Protein AF-A0A3M0JBP4-F1 (afdb_monomer)

Organism: NCBI:txid333673

Radius of gyration: 53.75 Å; Cα contacts (8 Å, |Δi|>4): 918; chains: 1; bounding box: 134×81×165 Å

Foldseek 3Di:
DDDDDDDDDDDDDDDDDDDDDDDDDPCPVVVVVVVVVVVVVCVVVVPDDDDLVVVVVVVVVVVVVVVVVVVVVVVVVVVVVVVVVCVPDDDDDDDDDDDDDDDDDDDDDDDDDDDDDPFPDDDDDDDPDDDDDDDPDPPDPDDDPQVQDADAAEDPPTPPDWDHDVPGTHHHDQWHADPRQIAGNHLQLLVRLVVLLVLLVVQLVCCLVVPPDQALVPLVVSCVPPRVCSLAPPCLPSPHPDPVSLVSSQVSVQSSLCSHPPCVPPDSVVSCSVSVHDGVVVVSVVVNVVVVVCVVVVVVVVVVVVVVVVVVVVVVVVVVVVVVVVVVVVVVVVVVVVVVVVVVVVVVVVVVVVVVVVVVVVVVVVVVVVVVQVVLQVVLVVVVVVLVVVLVVLVVVVVVLVPDPDPVVSVVCVVVSVVVNVVSVVVCDDPSPDDPDDPDDPDDDDCVVVVVVVVVDDDDPQDAFAAWEWPPVQWDAEAQKTKTFTGGDPPTPHDFFWKWKWKALLPPHDTDTPDIGHDRMDMDGDHDAQGKMWMWMWTGDPVGIYDIYPIDIHTHHHDDDDDDDDDDDDDDDDDDDDDDDDDDDDDDDDDDDDDDDDDDDDDDDPPDDDDDPDDDDDDDDPDDDDWDDWAWDPVLWDPQWDADDVRQKIAGAAPAKFKIWIPDKDAAAKYKKKKAWQFAPPWDWKKWFKFDSPDDGRHGAQCCQGGWIWTFTQFWIWTHHVNDTDQIFTDGDDHGKMKMWIQHNVQQFIWIDINNHTRGDTRDHPHGDIITTMMIHHRRTMMGMGTPDDDDCSVVVVVPDD

Sequence (802 aa):
MPRIRMAQLEWDAQDQDGTGTVECPDQMAQVEWNAQDQMAQVEWDAQDQDGTDQMAQLEWDAQDQMAQVEWDAQDQMAQLEWDAQDQDGTGGVGCPDQMAQLEWDAQDQDGTGSCLVTLSFMMILPLPADPLPFISLVFINVQFNKSKCRVLHFGHKNPLQRYRLGTVWLDSVQAERDLGVLVDSRLDMSQQCALVAKKANGILAWIRNGVASRSREVILPLYSALVRPNLECCVQFWAPQFRKDTEMLERVQRRATRLVRGLEHKPYEERLKELGLFSLEKRRLRGDLITLYNFLKGGCRQSQLSQALNGLSDRAKEAKEFLVQLRNMVQQIQENSVEFEACLVAQCDALIDALNRRKAQLLSRVNKEHEHKLKVVRDQISHCTVKLRQTTGLMEYCLEVIKENDPSGFLQISDALIRRVHLTEDQWGKGTLTPRMTTDFDLNLDNAPLLQSIHQLDFVQMKVPAPPILQLEECCTHNNSATLSWKQPPLSTVQVEGYILELDDGNGGQFREVYVGKETMCTVDGLHFNSTYSARVKAFNKSGVSPYSKTLVLQTSEGEAPRLGKISGSGQAPGSEQAPHGFLDQGKPLGQDKLLDQDKLLDQDKLLCQERFLDQGKLLDQNKPQVAWFSFDPASAHADIIFSNDNLTVTCNSYDDRVVLGKTGFSKGLHYWELSIDRYDNHPDPAFGVARIDVLKDAMLGKDDKAWAMYVDNNRSWFMHNNSHTNRTEGGITKGATVGVLLDLTRRTLTFSINEDQQGPVAFENLEGLFFPAVSLNRNVQVTLHTGLPVPEFYASRSAMP

Secondary structure (DSSP, 8-state):
------------------------SS-HHHHHHHHHHHHHHHHHHTTS---HHHHHHHHHHHHHHHHHHHHHHHHHHHHHHHHTTGGG---------------------------------------S--S-------S--S---TTT-EEE--STT------EETTEEPEEESEEEETTEEEETT---HHHHHHHHHHHHHHHHHHHHH-----HHHHHHHIIIIIHHHHHTTTTTS---SHHHHHHHHHHHHHHHTTSTT-TTS-HHHHHH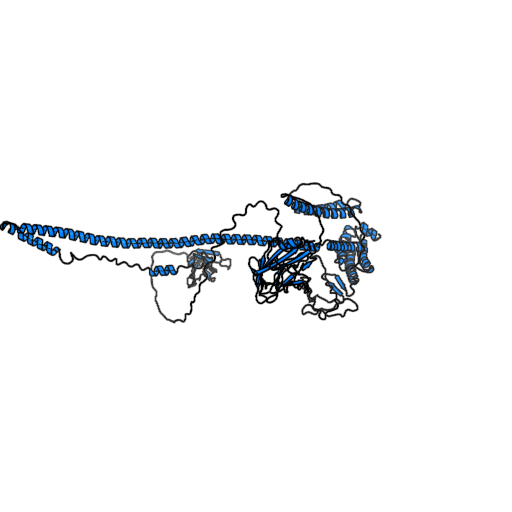HHT---HHHHHHHHHHHHHHHHHTTHHHHHHHHHHHHHHHHHHHHHHHHHHHHHHHHHHHHHHHHHHHHHHHHHHHHHHHHHHHHHHHHHHHHHHHHHHHHHHHHHHHHHHHHHHHHHHHHHHHHHHHTT-S-HHHHHHHHHHHHHHHHHHHHHT-TTTTS-SS-SS-------HHHHHHHHT------PPPPPPEE-TTT-EEETTEEEEEEE--TT--SPP-EEEEEE--SSS---EEEEEES-SEEEE--PPTT-EEEEEEEEEETTEEPPPPPPEEEEPPP-PPPPP-----------------------------------------S--SS--S--S-----TT--------B-SSSS-TTEEEETTTTEEEES-SS-EEEEBS--B-SSEEEEEEEEEEE-S----EEEEE-TT--TTS-TTSSTTEEEEEE-SSEEEEEETTEEEEEEE----TT-EEEEEEETTTTEEEEEETTEE-SS--EE---S-BEEEEEE-TTEEEEEE-SPPPPHHHHHGGG--

Nearest PDB structures (foldseek):
  7b2s-assembly1_A  TM=9.863E-01  e=1.758E-33  Homo sapiens
  7qs5-assembly2_B  TM=9.830E-01  e=1.317E-30  Homo sapiens
  2db8-assembly1_A  TM=8.666E-01  e=5.176E-15  Homo sapiens
  5f6k-assembly1_B  TM=8.681E-01  e=1.497E-13  Homo sapiens
  3toj-assembly1_A  TM=8.734E-01  e=2.746E-13  Homo sapiens

InterPro domains:
  IPR001870 B30.2/SPRY domain [PS50188] (609-794)
  IPR003649 B-box, C-terminal [SM00502] (301-427)
  IPR003877 SPRY domain [PF00622] (671-789)
  IPR003877 SPRY domain [SM00449] (668-789)
  IPR003961 Fibronectin type III [PF00041] (479-552)
  IPR003961 Fibronectin type III [PS50853] (464-559)
  IPR003961 Fibronectin type III [SM00060] (465-546)
  IPR003961 Fibronectin type III [cd00063] (465-556)
  IPR013320 Concanavalin A-like lectin/glucanase domain superfamily [SSF49899] (623-793)
  IPR013783 Immunoglobulin-like fold [G3DSA:2.60.40.10] (459-564)
  IPR017903 COS domain [PS51262] (402-460)
  IPR036116 Fibronectin type III superfamily [SSF49265] (463-558)
  IPR043136 B30.2/SPRY domain superfamily [G3DSA:2.60.120.920] (632-787)
  IPR050617 E3 ubiquitin-protein ligases and FN3/SPRY domain-containing proteins [PTHR24099] (297-794)

Mean predicted aligned error: 23.39 Å

Structure (mmCIF, N/CA/C/O backbone):
data_AF-A0A3M0JBP4-F1
#
_entry.id   AF-A0A3M0JBP4-F1
#
loop_
_atom_site.group_PDB
_atom_site.id
_atom_site.type_symbol
_atom_site.label_atom_id
_atom_site.label_alt_id
_atom_site.label_comp_id
_atom_site.label_asym_id
_atom_site.label_entity_id
_atom_site.label_seq_id
_atom_site.pdbx_PDB_ins_code
_atom_site.Cartn_x
_atom_site.Cartn_y
_atom_site.Cartn_z
_atom_site.occupancy
_atom_site.B_iso_or_equiv
_atom_site.auth_seq_id
_atom_site.auth_comp_id
_atom_site.auth_asym_id
_atom_site.auth_atom_id
_atom_site.pdbx_PDB_model_num
ATOM 1 N N . MET A 1 1 ? 35.308 -10.054 -39.184 1.00 29.08 1 MET A N 1
ATOM 2 C CA . MET A 1 1 ? 36.587 -9.544 -38.643 1.00 29.08 1 MET A CA 1
ATOM 3 C C . MET A 1 1 ? 37.476 -9.054 -39.778 1.00 29.08 1 MET A C 1
ATOM 5 O O . MET A 1 1 ? 37.756 -9.856 -40.664 1.00 29.08 1 MET A O 1
ATOM 9 N N . PRO A 1 2 ? 37.981 -7.814 -39.731 1.00 23.50 2 PRO A N 1
ATOM 10 C CA . PRO A 1 2 ? 39.237 -7.461 -40.377 1.00 23.50 2 PRO A CA 1
ATOM 11 C C . PRO A 1 2 ? 40.311 -7.112 -39.331 1.00 23.50 2 PRO A C 1
ATOM 13 O O . PRO A 1 2 ? 40.068 -6.381 -38.377 1.00 23.50 2 PRO A O 1
ATOM 16 N N . ARG A 1 3 ? 41.505 -7.683 -39.518 1.00 23.75 3 ARG A N 1
ATOM 17 C CA . ARG A 1 3 ? 42.724 -7.435 -38.733 1.00 23.75 3 ARG A CA 1
ATOM 18 C C . ARG A 1 3 ? 43.306 -6.058 -39.079 1.00 23.75 3 ARG A C 1
ATOM 20 O O . ARG A 1 3 ? 43.563 -5.813 -40.255 1.00 23.75 3 ARG A O 1
ATOM 27 N N . ILE A 1 4 ? 43.622 -5.236 -38.076 1.00 23.14 4 ILE A N 1
ATOM 28 C CA . ILE A 1 4 ? 44.465 -4.034 -38.221 1.00 23.14 4 ILE A CA 1
ATOM 29 C C . ILE A 1 4 ? 45.643 -4.140 -37.237 1.00 23.14 4 ILE A C 1
ATOM 31 O O . ILE A 1 4 ? 45.462 -4.522 -36.084 1.00 23.14 4 ILE A O 1
ATOM 35 N N . ARG A 1 5 ? 46.864 -3.882 -37.732 1.00 21.14 5 ARG A N 1
ATOM 36 C CA . ARG A 1 5 ? 48.119 -3.846 -36.958 1.00 21.14 5 ARG A CA 1
ATOM 37 C C . ARG A 1 5 ? 48.168 -2.570 -36.107 1.00 21.14 5 ARG A C 1
ATOM 39 O O . ARG A 1 5 ? 47.965 -1.491 -36.651 1.00 21.14 5 ARG A O 1
ATOM 46 N N . MET A 1 6 ? 48.489 -2.713 -34.823 1.00 21.17 6 MET A N 1
ATOM 47 C CA . MET A 1 6 ? 48.749 -1.620 -33.875 1.00 21.17 6 MET A CA 1
ATOM 48 C C . MET A 1 6 ? 50.149 -1.021 -34.084 1.00 21.17 6 MET A C 1
ATOM 50 O O . MET A 1 6 ? 51.101 -1.765 -34.327 1.00 21.17 6 MET A O 1
ATOM 54 N N . ALA A 1 7 ? 50.272 0.298 -33.932 1.00 20.75 7 ALA A N 1
ATOM 55 C CA . ALA A 1 7 ? 51.527 0.999 -33.664 1.00 20.75 7 ALA A CA 1
ATOM 56 C C . ALA A 1 7 ? 51.320 1.892 -32.425 1.00 20.75 7 ALA A C 1
ATOM 58 O O . ALA A 1 7 ? 50.341 2.632 -32.365 1.00 20.75 7 ALA A O 1
ATOM 59 N N . GLN A 1 8 ? 52.206 1.743 -31.437 1.00 25.08 8 GLN A N 1
ATOM 60 C CA . GLN A 1 8 ? 52.249 2.454 -30.151 1.00 25.08 8 GLN A CA 1
ATOM 61 C C . GLN A 1 8 ? 52.760 3.890 -30.301 1.00 25.08 8 GLN A C 1
ATOM 63 O O . GLN A 1 8 ? 53.732 4.096 -31.024 1.00 25.08 8 GLN A O 1
ATOM 68 N N . LEU A 1 9 ? 52.183 4.825 -29.539 1.00 21.00 9 LEU A N 1
ATOM 69 C CA . LEU A 1 9 ? 52.793 6.105 -29.161 1.00 21.00 9 LEU A CA 1
ATOM 70 C C . LEU A 1 9 ? 52.379 6.454 -27.717 1.00 21.00 9 LEU A C 1
ATOM 72 O O . LEU A 1 9 ? 51.197 6.390 -27.386 1.00 21.00 9 LEU A O 1
ATOM 76 N N . GLU A 1 10 ? 53.377 6.752 -26.883 1.00 21.41 10 GLU A N 1
ATOM 77 C CA . GLU A 1 10 ? 53.302 7.173 -25.472 1.00 21.41 10 GLU A CA 1
ATOM 78 C C . GLU A 1 10 ? 52.997 8.678 -25.347 1.00 21.41 10 GLU A C 1
ATOM 80 O O . GLU A 1 10 ? 53.326 9.444 -26.256 1.00 21.41 10 GLU A O 1
ATOM 85 N N . TRP A 1 11 ? 52.413 9.101 -24.218 1.00 21.69 11 TRP A N 1
ATOM 86 C CA . TRP A 1 11 ? 52.217 10.509 -23.840 1.00 21.69 11 TRP A CA 1
ATOM 87 C C . TRP A 1 11 ? 52.552 10.729 -22.355 1.00 21.69 11 TRP A C 1
ATOM 89 O O . TRP A 1 11 ? 52.150 9.925 -21.515 1.00 21.69 11 TRP A O 1
ATOM 99 N N . ASP A 1 12 ? 53.256 11.831 -22.071 1.00 20.72 12 ASP A N 1
ATOM 100 C CA . ASP A 1 12 ? 53.564 12.370 -20.737 1.00 20.72 12 ASP A CA 1
ATOM 101 C C . ASP A 1 12 ? 52.565 13.492 -20.382 1.00 20.72 12 ASP A C 1
ATOM 103 O O . ASP A 1 12 ? 52.206 14.298 -21.243 1.00 20.72 12 ASP A O 1
ATOM 107 N N . ALA A 1 13 ? 52.133 13.555 -19.118 1.00 23.50 13 ALA A N 1
ATOM 108 C CA . ALA A 1 13 ? 51.160 14.520 -18.590 1.00 23.50 13 ALA A CA 1
ATOM 109 C C . ALA A 1 13 ? 51.825 15.651 -17.778 1.00 23.50 13 ALA A C 1
ATOM 111 O O . ALA A 1 13 ? 52.843 15.432 -17.118 1.00 23.50 13 ALA A O 1
ATOM 112 N N . GLN A 1 14 ? 51.218 16.844 -17.781 1.00 23.33 14 GLN A N 1
ATOM 113 C CA . GLN A 1 14 ? 51.540 17.950 -16.871 1.00 23.33 14 GLN A CA 1
ATOM 114 C C . GLN A 1 14 ? 50.259 18.664 -16.405 1.00 23.33 14 GLN A C 1
ATOM 116 O O . GLN A 1 14 ? 49.488 19.142 -17.233 1.00 23.33 14 GLN A O 1
ATOM 121 N N . ASP A 1 15 ? 50.088 18.734 -15.081 1.00 29.58 15 ASP A N 1
ATOM 122 C CA . ASP A 1 15 ? 48.987 19.369 -14.338 1.00 29.58 15 ASP A CA 1
ATOM 123 C C . ASP A 1 15 ? 49.147 20.892 -14.208 1.00 29.58 15 ASP A C 1
ATOM 125 O O . ASP A 1 15 ? 50.278 21.361 -14.037 1.00 29.58 15 ASP A O 1
ATOM 129 N N . GLN A 1 16 ? 48.028 21.637 -14.150 1.00 26.55 16 GLN A N 1
ATOM 130 C CA . GLN A 1 16 ? 47.925 22.926 -13.439 1.00 26.55 16 GLN A CA 1
ATOM 131 C C . GLN A 1 16 ? 46.521 23.194 -12.856 1.00 26.55 16 GLN A C 1
ATOM 133 O O . GLN A 1 16 ? 45.512 23.029 -13.534 1.00 26.55 16 GLN A O 1
ATOM 138 N N . ASP A 1 17 ? 46.521 23.669 -11.604 1.00 26.98 17 ASP A N 1
ATOM 139 C CA . ASP A 1 17 ? 45.402 24.124 -10.762 1.00 26.98 17 ASP A CA 1
ATOM 140 C C . ASP A 1 17 ? 44.863 25.529 -11.125 1.00 26.98 17 ASP A C 1
ATOM 142 O O . ASP A 1 17 ? 45.635 26.393 -11.551 1.00 26.98 17 ASP A O 1
ATOM 146 N N . GLY A 1 18 ? 43.603 25.833 -10.750 1.00 28.42 18 GLY A N 1
ATOM 147 C CA . GLY A 1 18 ? 43.263 27.176 -10.230 1.00 28.42 18 GLY A CA 1
ATOM 148 C C . GLY A 1 18 ? 41.875 27.790 -10.507 1.00 28.42 18 GLY A C 1
ATOM 149 O O . GLY A 1 18 ? 41.714 28.529 -11.469 1.00 28.42 18 GLY A O 1
ATOM 150 N N . THR A 1 19 ? 40.945 27.574 -9.565 1.00 31.34 19 THR A N 1
ATOM 151 C CA . THR A 1 19 ? 40.008 28.529 -8.903 1.00 31.34 19 THR A CA 1
ATOM 152 C C . THR A 1 19 ? 39.135 29.540 -9.694 1.00 31.34 19 THR A C 1
ATOM 154 O O . THR A 1 19 ? 39.611 30.535 -10.236 1.00 31.34 19 THR A O 1
ATOM 157 N N . GLY A 1 20 ? 37.799 29.416 -9.553 1.00 27.08 20 GLY A N 1
ATOM 158 C CA . GLY A 1 20 ? 36.801 30.448 -9.898 1.00 27.08 20 GLY A CA 1
ATOM 159 C C . GLY A 1 20 ? 35.386 30.149 -9.358 1.00 27.08 20 GLY A C 1
ATOM 160 O O . GLY A 1 20 ? 34.955 29.008 -9.351 1.00 27.08 20 GLY A O 1
ATOM 161 N N . THR A 1 21 ? 34.697 31.175 -8.851 1.00 26.20 21 THR A N 1
ATOM 162 C CA . THR A 1 21 ? 33.481 31.190 -7.998 1.00 26.20 21 THR A CA 1
ATOM 163 C C . THR A 1 21 ? 32.125 30.879 -8.672 1.00 26.20 21 THR A C 1
ATOM 165 O O . THR A 1 21 ? 31.925 31.201 -9.837 1.00 26.20 21 THR A O 1
ATOM 168 N N . VAL A 1 22 ? 31.178 30.351 -7.875 1.00 29.00 22 VAL A N 1
ATOM 169 C CA . VAL A 1 22 ? 29.827 29.825 -8.211 1.00 29.00 22 VAL A CA 1
ATOM 170 C C . VAL A 1 22 ? 28.710 30.896 -8.267 1.00 29.00 22 VAL A C 1
ATOM 172 O O . VAL A 1 22 ? 28.579 31.681 -7.328 1.00 29.00 22 VAL A O 1
ATOM 175 N N . GLU A 1 23 ? 27.830 30.837 -9.285 1.00 25.97 23 GLU A N 1
ATOM 176 C CA . GLU A 1 23 ? 26.481 31.456 -9.329 1.00 25.97 23 GLU A CA 1
ATOM 177 C C . GLU A 1 23 ? 25.403 30.474 -9.890 1.00 25.97 23 GLU A C 1
ATOM 179 O O . GLU A 1 23 ? 25.712 29.559 -10.645 1.00 25.97 23 GLU A O 1
ATOM 184 N N . CYS A 1 24 ? 24.140 30.653 -9.456 1.00 28.39 24 CYS A N 1
ATOM 185 C CA . CYS A 1 24 ? 22.963 29.742 -9.477 1.00 28.39 24 CYS A CA 1
ATOM 186 C C . CYS A 1 24 ? 22.219 29.558 -10.849 1.00 28.39 24 CYS A C 1
ATOM 188 O O . CYS A 1 24 ? 22.487 30.286 -11.803 1.00 28.39 24 CYS A O 1
ATOM 190 N N . PRO A 1 25 ? 21.222 28.639 -10.976 1.00 32.50 25 PRO A N 1
ATOM 191 C CA . PRO A 1 25 ? 20.906 27.852 -12.175 1.00 32.50 25 PRO A CA 1
ATOM 192 C C . PRO A 1 25 ? 19.768 28.417 -13.049 1.00 32.50 25 PRO A C 1
ATOM 194 O O . PRO A 1 25 ? 18.922 27.671 -13.533 1.00 32.50 25 PRO A O 1
ATOM 197 N N . ASP A 1 26 ? 19.768 29.728 -13.298 1.00 32.72 26 ASP A N 1
ATOM 198 C CA . ASP A 1 26 ? 18.883 30.362 -14.300 1.00 32.72 26 ASP A CA 1
ATOM 199 C C . ASP A 1 26 ? 19.623 30.717 -15.608 1.00 32.72 26 ASP A C 1
ATOM 201 O O . ASP A 1 26 ? 19.061 31.327 -16.516 1.00 32.72 26 ASP A O 1
ATOM 205 N N . GLN A 1 27 ? 20.890 30.301 -15.746 1.00 33.69 27 GLN A N 1
ATOM 206 C CA . GLN A 1 27 ? 21.701 30.584 -16.933 1.00 33.69 27 GLN A CA 1
ATOM 207 C C . GLN A 1 27 ? 21.710 29.479 -17.999 1.00 33.69 27 GLN A C 1
ATOM 209 O O . GLN A 1 27 ? 22.092 29.783 -19.119 1.00 33.69 27 GLN A O 1
ATOM 214 N N . MET A 1 28 ? 21.237 28.247 -17.761 1.00 32.38 28 MET A N 1
ATOM 215 C CA . MET A 1 28 ? 21.295 27.203 -18.811 1.00 32.38 28 MET A CA 1
ATOM 216 C C . MET A 1 28 ? 20.439 27.527 -20.046 1.00 32.38 28 MET A C 1
ATOM 218 O O . MET A 1 28 ? 20.894 27.330 -21.170 1.00 32.38 28 MET A O 1
ATOM 222 N N . ALA A 1 29 ? 19.259 28.129 -19.865 1.00 33.59 29 ALA A N 1
ATOM 223 C CA . ALA A 1 29 ? 18.438 28.588 -20.991 1.00 33.59 29 ALA A CA 1
ATOM 224 C C . ALA A 1 29 ? 19.037 29.826 -21.691 1.00 33.59 29 ALA A C 1
ATOM 226 O O . ALA A 1 29 ? 18.831 30.028 -22.886 1.00 33.59 29 ALA A O 1
ATOM 227 N N . GLN A 1 30 ? 19.812 30.639 -20.963 1.00 30.61 30 GLN A N 1
ATOM 228 C CA . GLN A 1 30 ? 20.508 31.808 -21.505 1.00 30.61 30 GLN A CA 1
ATOM 229 C C . GLN A 1 30 ? 21.823 31.414 -22.208 1.00 30.61 30 GLN A C 1
ATOM 231 O O . GLN A 1 30 ? 22.218 32.076 -23.161 1.00 30.61 30 GLN A O 1
ATOM 236 N N . VAL A 1 31 ? 22.477 30.328 -21.784 1.00 34.53 31 VAL A N 1
ATOM 237 C CA . VAL A 1 31 ? 23.725 29.786 -22.348 1.00 34.53 31 VAL A CA 1
ATOM 238 C C . VAL A 1 31 ? 23.454 28.982 -23.621 1.00 34.53 31 VAL A C 1
ATOM 240 O O . VAL A 1 31 ? 24.177 29.179 -24.590 1.00 34.53 31 VAL A O 1
ATOM 243 N N . GLU A 1 32 ? 22.381 28.183 -23.701 1.00 31.66 32 GLU A N 1
ATOM 244 C CA . GLU A 1 32 ? 21.969 27.544 -24.969 1.00 31.66 32 GLU A CA 1
ATOM 245 C C . GLU A 1 32 ? 21.538 28.575 -26.027 1.00 31.66 32 GLU A C 1
ATOM 247 O O . GLU A 1 32 ? 21.864 28.428 -27.207 1.00 31.66 32 GLU A O 1
ATOM 252 N N . TRP A 1 33 ? 20.854 29.649 -25.611 1.00 29.86 33 TRP A N 1
ATOM 253 C CA . TRP A 1 33 ? 20.440 30.730 -26.511 1.00 29.86 33 TRP A CA 1
ATOM 254 C C . TRP A 1 33 ? 21.632 31.598 -26.948 1.00 29.86 33 TRP A C 1
ATOM 256 O O . TRP A 1 33 ? 21.785 31.875 -28.136 1.00 29.86 33 TRP A O 1
ATOM 266 N N . ASN A 1 34 ? 22.550 31.928 -26.030 1.00 33.81 34 ASN A N 1
ATOM 267 C CA . ASN A 1 34 ? 23.787 32.647 -26.353 1.00 33.81 34 ASN A CA 1
ATOM 268 C C . ASN A 1 34 ? 24.786 31.793 -27.159 1.00 33.81 34 ASN A C 1
ATOM 270 O O . ASN A 1 34 ? 25.549 32.359 -27.932 1.00 33.81 34 ASN A O 1
ATOM 274 N N . ALA A 1 35 ? 24.787 30.461 -27.034 1.00 33.94 35 ALA A N 1
ATOM 275 C CA . ALA A 1 35 ? 25.621 29.564 -27.843 1.00 33.94 35 ALA A CA 1
ATOM 276 C C . ALA A 1 35 ? 25.106 29.442 -29.287 1.00 33.94 35 ALA A C 1
ATOM 278 O O . ALA A 1 35 ? 25.897 29.374 -30.228 1.00 33.94 35 ALA A O 1
ATOM 279 N N . GLN A 1 36 ? 23.784 29.480 -29.486 1.00 35.78 36 GLN A N 1
ATOM 280 C CA . GLN A 1 36 ? 23.183 29.547 -30.822 1.00 35.78 36 GLN A CA 1
ATOM 281 C C . GLN A 1 36 ? 23.409 30.915 -31.488 1.00 35.78 36 GLN A C 1
ATOM 283 O O . GLN A 1 36 ? 23.715 30.953 -32.681 1.00 35.78 36 GLN A O 1
ATOM 288 N N . ASP A 1 37 ? 23.357 32.013 -30.726 1.00 36.88 37 ASP A N 1
ATOM 289 C CA . ASP A 1 37 ? 23.691 33.358 -31.222 1.00 36.88 37 ASP A CA 1
ATOM 290 C C . ASP A 1 37 ? 25.204 33.533 -31.463 1.00 36.88 37 ASP A C 1
ATOM 292 O O . ASP A 1 37 ? 25.595 34.145 -32.454 1.00 36.88 37 ASP A O 1
ATOM 296 N N . GLN A 1 38 ? 26.080 32.925 -30.650 1.00 36.09 38 GLN A N 1
ATOM 297 C CA . GLN A 1 38 ? 27.528 32.905 -30.911 1.00 36.09 38 GLN A CA 1
ATOM 298 C C . GLN A 1 38 ? 27.886 32.069 -32.145 1.00 36.09 38 GLN A C 1
ATOM 300 O O . GLN A 1 38 ? 28.758 32.479 -32.907 1.00 36.09 38 GLN A O 1
ATOM 305 N N . MET A 1 39 ? 27.187 30.960 -32.416 1.00 33.34 39 MET A N 1
ATOM 306 C CA . MET A 1 39 ? 27.338 30.241 -33.688 1.00 33.34 39 MET A CA 1
ATOM 307 C C . MET A 1 39 ? 26.888 31.089 -34.885 1.00 33.34 39 MET A C 1
ATOM 309 O O . MET A 1 39 ? 27.570 31.083 -35.906 1.00 33.34 39 MET A O 1
ATOM 313 N N . ALA A 1 40 ? 25.805 31.865 -34.758 1.00 36.28 40 ALA A N 1
ATOM 314 C CA . ALA A 1 40 ? 25.350 32.774 -35.812 1.00 36.28 40 ALA A CA 1
ATOM 315 C C . ALA A 1 40 ? 26.295 33.978 -36.017 1.00 36.28 40 ALA A C 1
ATOM 317 O O . ALA A 1 40 ? 26.460 34.435 -37.148 1.00 36.28 40 ALA A O 1
ATOM 318 N N . GLN A 1 41 ? 26.950 34.457 -34.951 1.00 33.72 41 GLN A N 1
ATOM 319 C CA . GLN A 1 41 ? 27.947 35.534 -34.984 1.00 33.72 41 GLN A CA 1
ATOM 320 C C . GLN A 1 41 ? 29.284 35.058 -35.590 1.00 33.72 41 GLN A C 1
ATOM 322 O O . GLN A 1 41 ? 29.856 35.749 -36.428 1.00 33.72 41 GLN A O 1
ATOM 327 N N . VAL A 1 42 ? 29.744 33.845 -35.256 1.00 38.47 42 VAL A N 1
ATOM 328 C CA . VAL A 1 42 ? 30.952 33.219 -35.834 1.00 38.47 42 VAL A CA 1
ATOM 329 C C . VAL A 1 42 ? 30.745 32.853 -37.311 1.00 38.47 42 VAL A C 1
ATOM 331 O O . VAL A 1 42 ? 31.668 32.978 -38.115 1.00 38.47 42 VAL A O 1
ATOM 334 N N . GLU A 1 43 ? 29.526 32.475 -37.704 1.00 35.59 43 GLU A N 1
ATOM 335 C CA . GLU A 1 43 ? 29.156 32.238 -39.107 1.00 35.59 43 GLU A CA 1
ATOM 336 C C . GLU A 1 43 ? 29.064 33.552 -39.923 1.00 35.59 43 GLU A C 1
ATOM 338 O O . GLU A 1 43 ? 29.216 33.527 -41.149 1.00 35.59 43 GLU A O 1
ATOM 343 N N . TRP A 1 44 ? 28.890 34.706 -39.256 1.00 33.03 44 TRP A N 1
ATOM 344 C CA . TRP A 1 44 ? 28.878 36.051 -39.857 1.00 33.03 44 TRP A CA 1
ATOM 345 C C . TRP A 1 44 ? 30.265 36.713 -39.930 1.00 33.03 44 TRP A C 1
ATOM 347 O O . TRP A 1 44 ? 30.622 37.257 -40.975 1.00 33.03 44 TRP A O 1
ATOM 357 N N . ASP A 1 45 ? 31.076 36.631 -38.871 1.00 33.75 45 ASP A N 1
ATOM 358 C CA . ASP A 1 45 ? 32.409 37.258 -38.810 1.00 33.75 45 ASP A CA 1
ATOM 359 C C . ASP A 1 45 ? 33.463 36.503 -39.656 1.00 33.75 45 ASP A C 1
ATOM 361 O O . ASP A 1 45 ? 34.504 37.055 -40.019 1.00 33.75 45 ASP A O 1
ATOM 365 N N . ALA A 1 46 ? 33.171 35.264 -40.070 1.00 36.41 46 ALA A N 1
ATOM 366 C CA . ALA A 1 46 ? 34.017 34.436 -40.939 1.00 36.41 46 ALA A CA 1
ATOM 367 C C . ALA A 1 46 ? 33.964 34.799 -42.443 1.00 36.41 46 ALA A C 1
ATOM 369 O O . ALA A 1 46 ? 34.461 34.040 -43.283 1.00 36.41 46 ALA A O 1
ATOM 370 N N . GLN A 1 47 ? 33.368 35.939 -42.813 1.00 37.72 47 GLN A N 1
ATOM 371 C CA . GLN A 1 47 ? 33.365 36.429 -44.199 1.00 37.72 47 GLN A CA 1
ATOM 372 C C . GLN A 1 47 ? 34.570 37.309 -44.565 1.00 37.72 47 GLN A C 1
ATOM 374 O O . GLN A 1 47 ? 34.817 37.485 -45.757 1.00 37.72 47 GLN A O 1
ATOM 379 N N . ASP A 1 48 ? 35.372 37.765 -43.597 1.00 39.75 48 ASP A N 1
ATOM 380 C CA . ASP A 1 48 ? 36.503 38.670 -43.842 1.00 39.75 48 ASP A CA 1
ATOM 381 C C . ASP A 1 48 ? 37.798 38.206 -43.145 1.00 39.75 48 ASP A C 1
ATOM 383 O O . ASP A 1 48 ? 38.255 38.852 -42.207 1.00 39.75 48 ASP A O 1
ATOM 387 N N . GLN A 1 49 ? 38.428 37.110 -43.602 1.00 35.19 49 GLN A N 1
ATOM 388 C CA . GLN A 1 49 ? 39.901 36.948 -43.610 1.00 35.19 49 GLN A CA 1
ATOM 389 C C . GLN A 1 49 ? 40.373 35.617 -44.232 1.00 35.19 49 GLN A C 1
ATOM 391 O O . GLN A 1 49 ? 39.844 34.539 -43.973 1.00 35.19 49 GLN A O 1
ATOM 396 N N . ASP A 1 50 ? 41.409 35.721 -45.070 1.00 41.03 50 ASP A N 1
ATOM 397 C CA . ASP A 1 50 ? 42.138 34.634 -45.738 1.00 41.03 50 ASP A CA 1
ATOM 398 C C . ASP A 1 50 ? 42.836 33.706 -44.720 1.00 41.03 50 ASP A C 1
ATOM 400 O O . ASP A 1 50 ? 43.745 34.141 -44.014 1.00 41.03 50 ASP A O 1
ATOM 404 N N . GLY A 1 51 ? 42.485 32.411 -44.673 1.00 36.28 51 GLY A N 1
ATOM 405 C CA . GLY A 1 51 ? 43.189 31.462 -43.792 1.00 36.28 51 GLY A CA 1
ATOM 406 C C . GLY A 1 51 ? 42.586 30.057 -43.663 1.00 36.28 51 GLY A C 1
ATOM 407 O O . GLY A 1 51 ? 42.239 29.623 -42.570 1.00 36.28 51 GLY A O 1
ATOM 408 N N . THR A 1 52 ? 42.486 29.296 -44.757 1.00 44.81 52 THR A N 1
ATOM 409 C CA . THR A 1 52 ? 41.854 27.953 -44.792 1.00 44.81 52 THR A CA 1
ATOM 410 C C . THR A 1 52 ? 42.518 26.842 -43.960 1.00 44.81 52 THR A C 1
ATOM 412 O O . THR A 1 52 ? 41.882 25.810 -43.770 1.00 44.81 52 THR A O 1
ATOM 415 N N . ASP A 1 53 ? 43.739 27.019 -43.446 1.00 40.53 53 ASP A N 1
ATOM 416 C CA . ASP A 1 53 ? 44.383 26.012 -42.577 1.00 40.53 53 ASP A CA 1
ATOM 417 C C . ASP A 1 53 ? 44.131 26.267 -41.079 1.00 40.53 53 ASP A C 1
ATOM 419 O O . ASP A 1 53 ? 44.157 25.328 -40.289 1.00 40.53 53 ASP A O 1
ATOM 423 N N . GLN A 1 54 ? 43.784 27.499 -40.686 1.00 36.88 54 GLN A N 1
ATOM 424 C CA . GLN A 1 54 ? 43.328 27.789 -39.323 1.00 36.88 54 GLN A CA 1
ATOM 425 C C . GLN A 1 54 ? 41.865 27.404 -39.114 1.00 36.88 54 GLN A C 1
ATOM 427 O O . GLN A 1 54 ? 41.494 27.100 -37.996 1.00 36.88 54 GLN A O 1
ATOM 432 N N . MET A 1 55 ? 41.040 27.340 -40.165 1.00 36.66 55 MET A N 1
ATOM 433 C CA . MET A 1 55 ? 39.617 27.003 -40.031 1.00 36.66 55 MET A CA 1
ATOM 434 C C . MET A 1 55 ? 39.390 25.539 -39.616 1.00 36.66 55 MET A C 1
ATOM 436 O O . MET A 1 55 ? 38.540 25.261 -38.784 1.00 36.66 55 MET A O 1
ATOM 440 N N . ALA A 1 56 ? 40.188 24.605 -40.145 1.00 41.06 56 ALA A N 1
ATOM 441 C CA . ALA A 1 56 ? 40.124 23.200 -39.744 1.00 41.06 56 ALA A CA 1
ATOM 442 C C . ALA A 1 56 ? 40.744 22.962 -38.361 1.00 41.06 56 ALA A C 1
ATOM 444 O O . ALA A 1 56 ? 40.324 22.037 -37.681 1.00 41.06 56 ALA A O 1
ATOM 445 N N . GLN A 1 57 ? 41.716 23.789 -37.959 1.00 38.16 57 GLN A N 1
ATOM 446 C CA . GLN A 1 57 ? 42.292 23.761 -36.617 1.00 38.16 57 GLN A CA 1
ATOM 447 C C . GLN A 1 57 ? 41.333 24.397 -35.607 1.00 38.16 57 GLN A C 1
ATOM 449 O O . GLN A 1 57 ? 41.101 23.794 -34.588 1.00 38.16 57 GLN A O 1
ATOM 454 N N . LEU A 1 58 ? 40.673 25.514 -35.919 1.00 41.75 58 LEU A N 1
ATOM 455 C CA . LEU A 1 58 ? 39.683 26.175 -35.061 1.00 41.75 58 LEU A CA 1
ATOM 456 C C . LEU A 1 58 ? 38.376 25.386 -34.943 1.00 41.75 58 LEU A C 1
ATOM 458 O O . LEU A 1 58 ? 37.756 25.423 -33.897 1.00 41.75 58 LEU A O 1
ATOM 462 N N . GLU A 1 59 ? 37.947 24.657 -35.975 1.00 40.66 59 GLU A N 1
ATOM 463 C CA . GLU A 1 59 ? 36.773 23.771 -35.899 1.00 40.66 59 GLU A CA 1
ATOM 464 C C . GLU A 1 59 ? 37.091 22.483 -35.112 1.00 40.66 59 GLU A C 1
ATOM 466 O O . GLU A 1 59 ? 36.211 21.917 -34.464 1.00 40.66 59 GLU A O 1
ATOM 471 N N . TRP A 1 60 ? 38.358 22.043 -35.136 1.00 39.34 60 TRP A N 1
ATOM 472 C CA . TRP A 1 60 ? 38.872 20.946 -34.312 1.00 39.34 60 TRP A CA 1
ATOM 473 C C . TRP A 1 60 ? 39.096 21.406 -32.868 1.00 39.34 60 TRP A C 1
ATOM 475 O O . TRP A 1 60 ? 38.585 20.757 -31.975 1.00 39.34 60 TRP A O 1
ATOM 485 N N . ASP A 1 61 ? 39.716 22.564 -32.649 1.00 41.09 61 ASP A N 1
ATOM 486 C CA . ASP A 1 61 ? 39.951 23.210 -31.354 1.00 41.09 61 ASP A CA 1
ATOM 487 C C . ASP A 1 61 ? 38.637 23.703 -30.727 1.00 41.09 61 ASP A C 1
ATOM 489 O O . ASP A 1 61 ? 38.540 23.730 -29.515 1.00 41.09 61 ASP A O 1
ATOM 493 N N . ALA A 1 62 ? 37.602 24.053 -31.501 1.00 44.06 62 ALA A N 1
ATOM 494 C CA . ALA A 1 62 ? 36.268 24.372 -30.978 1.00 44.06 62 ALA A CA 1
ATOM 495 C C . ALA A 1 62 ? 35.481 23.108 -30.610 1.00 44.06 62 ALA A C 1
ATOM 497 O O . ALA A 1 62 ? 34.705 23.127 -29.662 1.00 44.06 62 ALA A O 1
ATOM 498 N N . GLN A 1 63 ? 35.675 21.995 -31.327 1.00 42.50 63 GLN A N 1
ATOM 499 C CA . GLN A 1 63 ? 35.123 20.692 -30.934 1.00 42.50 63 GLN A CA 1
ATOM 500 C C . GLN A 1 63 ? 35.876 20.090 -29.745 1.00 42.50 63 GLN A C 1
ATOM 502 O O . GLN A 1 63 ? 35.246 19.461 -28.902 1.00 42.50 63 GLN A O 1
ATOM 507 N N . ASP A 1 64 ? 37.182 20.328 -29.658 1.00 43.34 64 ASP A N 1
ATOM 508 C CA . ASP A 1 64 ? 38.042 19.962 -28.536 1.00 43.34 64 ASP A CA 1
ATOM 509 C C . ASP A 1 64 ? 37.758 20.866 -27.333 1.00 43.34 64 ASP A C 1
ATOM 511 O O . ASP A 1 64 ? 37.599 20.356 -26.242 1.00 43.34 64 ASP A O 1
ATOM 515 N N . GLN A 1 65 ? 37.525 22.172 -27.520 1.00 40.31 65 GLN A N 1
ATOM 516 C CA . GLN A 1 65 ? 37.041 23.079 -26.472 1.00 40.31 65 GLN A CA 1
ATOM 517 C C . GLN A 1 65 ? 35.602 22.783 -26.058 1.00 40.31 65 GLN A C 1
ATOM 519 O O . GLN A 1 65 ? 35.300 22.951 -24.893 1.00 40.31 65 GLN A O 1
ATOM 524 N N . MET A 1 66 ? 34.704 22.329 -26.939 1.00 38.81 66 MET A N 1
ATOM 525 C CA . MET A 1 66 ? 33.378 21.851 -26.517 1.00 38.81 66 MET A CA 1
ATOM 526 C C . MET A 1 66 ? 33.485 20.549 -25.730 1.00 38.81 66 MET A C 1
ATOM 528 O O . MET A 1 66 ? 32.812 20.414 -24.719 1.00 38.81 66 MET A O 1
ATOM 532 N N . ALA A 1 67 ? 34.337 19.615 -26.161 1.00 40.62 67 ALA A N 1
ATOM 533 C CA . ALA A 1 67 ? 34.607 18.396 -25.411 1.00 40.62 67 ALA A CA 1
ATOM 534 C C . ALA A 1 67 ? 35.280 18.717 -24.072 1.00 40.62 67 ALA A C 1
ATOM 536 O O . ALA A 1 67 ? 34.918 18.108 -23.081 1.00 40.62 67 ALA A O 1
ATOM 537 N N . GLN A 1 68 ? 36.176 19.704 -24.026 1.00 39.56 68 GLN A N 1
ATOM 538 C CA . GLN A 1 68 ? 36.844 20.194 -22.824 1.00 39.56 68 GLN A CA 1
ATOM 539 C C . GLN A 1 68 ? 35.883 20.980 -21.931 1.00 39.56 68 GLN A C 1
ATOM 541 O O . GLN A 1 68 ? 35.928 20.789 -20.740 1.00 39.56 68 GLN A O 1
ATOM 546 N N . VAL A 1 69 ? 34.962 21.791 -22.459 1.00 42.38 69 VAL A N 1
ATOM 547 C CA . VAL A 1 69 ? 33.942 22.522 -21.680 1.00 42.38 69 VAL A CA 1
ATOM 548 C C . VAL A 1 69 ? 32.859 21.575 -21.165 1.00 42.38 69 VAL A C 1
ATOM 550 O O . VAL A 1 69 ? 32.373 21.756 -20.058 1.00 42.38 69 VAL A O 1
ATOM 553 N N . GLU A 1 70 ? 32.483 20.549 -21.929 1.00 39.25 70 GLU A N 1
ATOM 554 C CA . GLU A 1 70 ? 31.577 19.483 -21.487 1.00 39.25 70 GLU A CA 1
ATOM 555 C C . GLU A 1 70 ? 32.262 18.576 -20.452 1.00 39.25 70 GLU A C 1
ATOM 557 O O . GLU A 1 70 ? 31.622 18.162 -19.486 1.00 39.25 70 GLU A O 1
ATOM 562 N N . TRP A 1 71 ? 33.569 18.335 -20.603 1.00 40.31 71 TRP A N 1
ATOM 563 C CA . TRP A 1 71 ? 34.409 17.632 -19.632 1.00 40.31 71 TRP A CA 1
ATOM 564 C C . TRP A 1 71 ? 34.638 18.469 -18.372 1.00 40.31 71 TRP A C 1
ATOM 566 O O . TRP A 1 71 ? 34.407 17.950 -17.298 1.00 40.31 71 TRP A O 1
ATOM 576 N N . ASP A 1 72 ? 34.945 19.761 -18.476 1.00 41.78 72 ASP A N 1
ATOM 577 C CA . ASP A 1 72 ? 35.119 20.712 -17.371 1.00 41.78 72 ASP A CA 1
ATOM 578 C C . ASP A 1 72 ? 33.776 21.015 -16.681 1.00 41.78 72 ASP A C 1
ATOM 580 O O . ASP A 1 72 ? 33.754 21.296 -15.492 1.00 41.78 72 ASP A O 1
ATOM 584 N N . ALA A 1 73 ? 32.636 20.930 -17.381 1.00 41.16 73 ALA A N 1
ATOM 585 C CA . ALA A 1 73 ? 31.300 21.037 -16.785 1.00 41.16 73 ALA A CA 1
ATOM 586 C C . ALA A 1 73 ? 30.884 19.743 -16.068 1.00 41.16 73 ALA A C 1
ATOM 588 O O . ALA A 1 73 ? 30.230 19.802 -15.028 1.00 41.16 73 ALA A O 1
ATOM 589 N N . GLN A 1 74 ? 31.269 18.577 -16.596 1.00 41.28 74 GLN A N 1
ATOM 590 C CA . GLN A 1 74 ? 31.117 17.290 -15.910 1.00 41.28 74 GLN A CA 1
ATOM 591 C C . GLN A 1 74 ? 32.090 17.159 -14.734 1.00 41.28 74 GLN A C 1
ATOM 593 O O . GLN A 1 74 ? 31.701 16.609 -13.709 1.00 41.28 74 GLN A O 1
ATOM 598 N N . ASP A 1 75 ? 33.297 17.710 -14.850 1.00 42.94 75 ASP A N 1
ATOM 599 C CA . ASP A 1 75 ? 34.316 17.769 -13.804 1.00 42.94 75 ASP A CA 1
ATOM 600 C C . ASP A 1 75 ? 33.920 18.796 -12.743 1.00 42.94 75 ASP A C 1
ATOM 602 O O . ASP A 1 75 ? 33.952 18.458 -11.576 1.00 42.94 75 ASP A O 1
ATOM 606 N N . GLN A 1 76 ? 33.369 19.966 -13.098 1.00 39.81 76 GLN A N 1
ATOM 607 C CA . GLN A 1 76 ? 32.766 20.912 -12.143 1.00 39.81 76 GLN A CA 1
ATOM 608 C C . GLN A 1 76 ? 31.507 20.358 -11.472 1.00 39.81 76 GLN A C 1
ATOM 610 O O . GLN A 1 76 ? 31.287 20.635 -10.299 1.00 39.81 76 GLN A O 1
ATOM 615 N N . MET A 1 77 ? 30.674 19.573 -12.164 1.00 38.62 77 MET A N 1
ATOM 616 C CA . MET A 1 77 ? 29.549 18.865 -11.536 1.00 38.62 77 MET A CA 1
ATOM 617 C C . MET A 1 77 ? 30.039 17.758 -10.601 1.00 38.62 77 MET A C 1
ATOM 619 O O . MET A 1 77 ? 29.497 17.618 -9.508 1.00 38.62 77 MET A O 1
ATOM 623 N N . ALA A 1 78 ? 31.088 17.029 -10.989 1.00 40.62 78 ALA A N 1
ATOM 624 C CA . ALA A 1 78 ? 31.750 16.056 -10.136 1.00 40.62 78 ALA A CA 1
ATOM 625 C C . ALA A 1 78 ? 32.434 16.743 -8.947 1.00 40.62 78 ALA A C 1
ATOM 627 O O . ALA A 1 78 ? 32.333 16.226 -7.846 1.00 40.62 78 ALA A O 1
ATOM 628 N N . GLN A 1 79 ? 33.031 17.927 -9.117 1.00 38.28 79 GLN A N 1
ATOM 629 C CA . GLN A 1 79 ? 33.627 18.741 -8.056 1.00 38.28 79 GLN A CA 1
ATOM 630 C C . GLN A 1 79 ? 32.566 19.359 -7.151 1.00 38.28 79 GLN A C 1
ATOM 632 O O . GLN A 1 79 ? 32.796 19.453 -5.961 1.00 38.28 79 GLN A O 1
ATOM 637 N N . LEU A 1 80 ? 31.389 19.726 -7.665 1.00 39.03 80 LEU A N 1
ATOM 638 C CA . LEU A 1 80 ? 30.253 20.185 -6.859 1.00 39.03 80 LEU A CA 1
ATOM 639 C C . LEU A 1 80 ? 29.587 19.024 -6.098 1.00 39.03 80 LEU A C 1
ATOM 641 O O . LEU A 1 80 ? 29.134 19.229 -4.975 1.00 39.03 80 LEU A O 1
ATOM 645 N N . GLU A 1 81 ? 29.558 17.809 -6.659 1.00 38.22 81 GLU A N 1
ATOM 646 C CA . GLU A 1 81 ? 29.196 16.577 -5.935 1.00 38.22 81 GLU A CA 1
ATOM 647 C C . GLU A 1 81 ? 30.258 16.196 -4.889 1.00 38.22 81 GLU A C 1
ATOM 649 O O . GLU A 1 81 ? 29.904 15.754 -3.795 1.00 38.22 81 GLU A O 1
ATOM 654 N N . TRP A 1 82 ? 31.540 16.423 -5.187 1.00 35.97 82 TRP A N 1
ATOM 655 C CA . TRP A 1 82 ? 32.674 16.140 -4.303 1.00 35.97 82 TRP A CA 1
ATOM 656 C C . TRP A 1 82 ? 32.795 17.171 -3.168 1.00 35.97 82 TRP A C 1
ATOM 658 O O . TRP A 1 82 ? 32.937 16.788 -2.013 1.00 35.97 82 TRP A O 1
ATOM 668 N N . ASP A 1 83 ? 32.596 18.460 -3.442 1.00 36.34 83 ASP A N 1
ATOM 669 C CA . ASP A 1 83 ? 32.549 19.552 -2.458 1.00 36.34 83 ASP A CA 1
ATOM 670 C C . ASP A 1 83 ? 31.273 19.488 -1.595 1.00 36.34 83 ASP A C 1
ATOM 672 O O . ASP A 1 83 ? 31.279 19.899 -0.431 1.00 36.34 83 ASP A O 1
ATOM 676 N N . ALA A 1 84 ? 30.178 18.918 -2.122 1.00 38.50 84 ALA A N 1
ATOM 677 C CA . ALA A 1 84 ? 28.998 18.558 -1.330 1.00 38.50 84 ALA A CA 1
ATOM 678 C C . ALA A 1 84 ? 29.242 17.337 -0.420 1.00 38.50 84 ALA A C 1
ATOM 680 O O . ALA A 1 84 ? 28.511 17.154 0.556 1.00 38.50 84 ALA A O 1
ATOM 681 N N . GLN A 1 85 ? 30.269 16.530 -0.705 1.00 37.81 85 GLN A N 1
ATOM 682 C CA . GLN A 1 85 ? 30.734 15.436 0.153 1.00 37.81 85 GLN A CA 1
ATOM 683 C C . GLN A 1 85 ? 31.861 15.859 1.113 1.00 37.81 85 GLN A C 1
ATOM 685 O O . GLN A 1 85 ? 31.973 15.274 2.188 1.00 37.81 85 GLN A O 1
ATOM 690 N N . ASP A 1 86 ? 32.620 16.917 0.814 1.00 36.09 86 ASP A N 1
ATOM 691 C CA . ASP A 1 86 ? 33.739 17.396 1.643 1.00 36.09 86 ASP A CA 1
ATOM 692 C C . ASP A 1 86 ? 33.358 18.439 2.720 1.00 36.09 86 ASP A C 1
ATOM 694 O O . ASP A 1 86 ? 34.217 18.913 3.470 1.00 36.09 86 ASP A O 1
ATOM 698 N N . GLN A 1 87 ? 32.060 18.715 2.921 1.00 37.97 87 GLN A N 1
ATOM 699 C CA . GLN A 1 87 ? 31.575 19.255 4.207 1.00 37.97 87 GLN A CA 1
ATOM 700 C C . GLN A 1 87 ? 31.486 18.215 5.335 1.00 37.97 87 GLN A C 1
ATOM 702 O O . GLN A 1 87 ? 31.148 18.587 6.454 1.00 37.97 87 GLN A O 1
ATOM 707 N N . ASP A 1 88 ? 31.898 16.969 5.095 1.00 31.14 88 ASP A N 1
ATOM 708 C CA . ASP A 1 88 ? 32.284 16.022 6.143 1.00 31.14 88 ASP A CA 1
ATOM 709 C C . ASP A 1 88 ? 33.608 15.343 5.745 1.00 31.14 88 ASP A C 1
ATOM 711 O O . ASP A 1 88 ? 33.663 14.191 5.320 1.00 31.14 88 ASP A O 1
ATOM 715 N N . GLY A 1 89 ? 34.705 16.098 5.850 1.00 28.69 89 GLY A N 1
ATOM 716 C CA . GLY A 1 89 ? 36.020 15.664 5.386 1.00 28.69 89 GLY A CA 1
ATOM 717 C C . GLY A 1 89 ? 36.551 14.376 6.033 1.00 28.69 89 GLY A C 1
ATOM 718 O O . GLY A 1 89 ? 36.497 14.182 7.246 1.00 28.69 89 GLY A O 1
ATOM 719 N N . THR A 1 90 ? 37.163 13.523 5.209 1.00 31.19 90 THR A N 1
ATOM 720 C CA . THR A 1 90 ? 38.527 12.975 5.392 1.00 31.19 90 THR A CA 1
ATOM 721 C C . THR A 1 90 ? 38.946 12.252 4.106 1.00 31.19 90 THR A C 1
ATOM 723 O O . THR A 1 90 ? 38.444 11.178 3.785 1.00 31.19 90 THR A O 1
ATOM 726 N N . GLY A 1 91 ? 39.863 12.872 3.357 1.00 28.48 91 GLY A N 1
ATOM 727 C CA . GLY A 1 91 ? 40.262 12.445 2.015 1.00 28.48 91 GLY A CA 1
ATOM 728 C C . GLY A 1 91 ? 41.249 11.275 1.928 1.00 28.48 91 GLY A C 1
ATOM 729 O O . GLY A 1 91 ? 41.817 10.821 2.922 1.00 28.48 91 GLY A O 1
ATOM 730 N N . GLY A 1 92 ? 41.506 10.850 0.683 1.00 26.22 92 GLY A N 1
ATOM 731 C CA . GLY A 1 92 ? 42.699 10.077 0.328 1.00 26.22 92 GLY A CA 1
ATOM 732 C C . GLY A 1 92 ? 42.601 9.135 -0.883 1.00 26.22 92 GLY A C 1
ATOM 733 O O . GLY A 1 92 ? 42.500 7.932 -0.692 1.00 26.22 92 GLY A O 1
ATOM 734 N N . VAL A 1 93 ? 42.799 9.698 -2.087 1.00 27.55 93 VAL A N 1
ATOM 735 C CA . VAL A 1 93 ? 43.516 9.128 -3.262 1.00 27.55 93 VAL A CA 1
ATOM 736 C C . VAL A 1 93 ? 42.841 8.003 -4.092 1.00 27.55 93 VAL A C 1
ATOM 738 O O . VAL A 1 93 ? 42.768 6.847 -3.683 1.00 27.55 93 VAL A O 1
ATOM 741 N N . GLY A 1 94 ? 42.435 8.356 -5.327 1.00 25.22 94 GLY A N 1
ATOM 742 C CA . GLY A 1 94 ? 42.110 7.456 -6.457 1.00 25.22 94 GLY A CA 1
ATOM 743 C C . GLY A 1 94 ? 43.364 6.887 -7.160 1.00 25.22 94 GLY A C 1
ATOM 744 O O . GLY A 1 94 ? 44.479 7.138 -6.730 1.00 25.22 94 GLY A O 1
ATOM 745 N N . CYS A 1 95 ? 43.326 6.133 -8.262 1.00 26.30 95 CYS A N 1
ATOM 746 C CA . CYS A 1 95 ? 42.305 5.862 -9.280 1.00 26.30 95 CYS A CA 1
ATOM 747 C C . CYS A 1 95 ? 42.801 4.627 -10.125 1.00 26.30 95 CYS A C 1
ATOM 749 O O . CYS A 1 95 ? 43.666 3.900 -9.637 1.00 26.30 95 CYS A O 1
ATOM 751 N N . PRO A 1 96 ? 42.323 4.321 -11.348 1.00 32.25 96 PRO A N 1
ATOM 752 C CA . PRO A 1 96 ? 41.302 3.314 -11.652 1.00 32.25 96 PRO A CA 1
ATOM 753 C C . PRO A 1 96 ? 41.789 2.185 -12.590 1.00 32.25 96 PRO A C 1
ATOM 755 O O . PRO A 1 96 ? 42.770 2.336 -13.305 1.00 32.25 96 PRO A O 1
ATOM 758 N N . ASP A 1 97 ? 41.046 1.079 -12.657 1.00 21.33 97 ASP A N 1
ATOM 759 C CA . ASP A 1 97 ? 40.858 0.315 -13.901 1.00 21.33 97 ASP A CA 1
ATOM 760 C C . ASP A 1 97 ? 39.845 -0.801 -13.645 1.00 21.33 97 ASP A C 1
ATOM 762 O O . ASP A 1 97 ? 40.163 -1.786 -12.982 1.00 21.33 97 ASP A O 1
ATOM 766 N N . GLN A 1 98 ? 38.618 -0.666 -14.158 1.00 23.70 98 GLN A N 1
ATOM 767 C CA . GLN A 1 98 ? 37.842 -1.830 -14.585 1.00 23.70 98 GLN A CA 1
ATOM 768 C C . GLN A 1 98 ? 36.642 -1.455 -15.452 1.00 23.70 98 GLN A C 1
ATOM 770 O O . GLN A 1 98 ? 35.691 -0.797 -15.034 1.00 23.70 98 GLN A O 1
ATOM 775 N N . MET A 1 99 ? 36.708 -1.974 -16.679 1.00 22.23 99 MET A N 1
ATOM 776 C CA . MET A 1 99 ? 35.581 -2.188 -17.566 1.00 22.23 99 MET A CA 1
ATOM 777 C C . MET A 1 99 ? 34.487 -2.982 -16.848 1.00 22.23 99 MET A C 1
ATOM 779 O O . MET A 1 99 ? 34.665 -4.161 -16.542 1.00 22.23 99 MET A O 1
ATOM 783 N N . ALA A 1 100 ? 33.325 -2.364 -16.675 1.00 22.44 100 ALA A N 1
ATOM 784 C CA . ALA A 1 100 ? 32.084 -3.085 -16.461 1.00 22.44 100 ALA A CA 1
ATOM 785 C C . ALA A 1 100 ? 31.383 -3.266 -17.813 1.00 22.44 100 ALA A C 1
ATOM 787 O O . ALA A 1 100 ? 30.779 -2.351 -18.370 1.00 22.44 100 ALA A O 1
ATOM 788 N N . GLN A 1 101 ? 31.462 -4.489 -18.332 1.00 21.20 101 GLN A N 1
ATOM 789 C CA . GLN A 1 101 ? 30.379 -5.065 -19.115 1.00 21.20 101 GLN A CA 1
ATOM 790 C C . GLN A 1 101 ? 29.299 -5.514 -18.127 1.00 21.20 101 GLN A C 1
ATOM 792 O O . GLN A 1 101 ? 29.469 -6.510 -17.431 1.00 21.20 101 GLN A O 1
ATOM 797 N N . LEU A 1 102 ? 28.194 -4.775 -18.084 1.00 21.91 102 LEU A N 1
ATOM 798 C CA . LEU A 1 102 ? 26.912 -5.250 -17.580 1.00 21.91 102 LEU A CA 1
ATOM 799 C C . LEU A 1 102 ? 25.896 -5.092 -18.708 1.00 21.91 102 LEU A C 1
ATOM 801 O O . LEU A 1 102 ? 25.739 -4.018 -19.285 1.00 21.91 102 LEU A O 1
ATOM 805 N N . GLU A 1 103 ? 25.261 -6.205 -19.037 1.00 20.61 103 GLU A N 1
ATOM 806 C CA . GLU A 1 103 ? 24.011 -6.280 -19.776 1.00 20.61 103 GLU A CA 1
ATOM 807 C C . GLU A 1 103 ? 22.994 -6.774 -18.740 1.00 20.61 103 GLU A C 1
ATOM 809 O O . GLU A 1 103 ? 23.258 -7.755 -18.040 1.00 20.61 103 GLU A O 1
ATOM 814 N N . TRP A 1 104 ? 21.897 -6.037 -18.578 1.00 23.08 104 TRP A N 1
ATOM 815 C CA . TRP A 1 104 ? 20.720 -6.449 -17.821 1.00 23.08 104 TRP A CA 1
ATOM 816 C C . TRP A 1 104 ? 19.489 -6.240 -18.689 1.00 23.08 104 TRP A C 1
ATOM 818 O O . TRP A 1 104 ? 19.349 -5.221 -19.367 1.00 23.08 104 TRP A O 1
ATOM 828 N N . ASP A 1 105 ? 18.621 -7.240 -18.619 1.00 21.77 105 ASP A N 1
ATOM 829 C CA . ASP A 1 105 ? 17.251 -7.251 -19.098 1.00 21.77 105 ASP A CA 1
ATOM 830 C C . ASP A 1 105 ? 16.370 -6.281 -18.293 1.00 21.77 105 ASP A C 1
ATOM 832 O O . ASP A 1 105 ? 16.534 -6.183 -17.077 1.00 21.77 105 ASP A O 1
ATOM 836 N N . ALA A 1 106 ? 15.383 -5.649 -18.947 1.00 25.59 106 ALA A N 1
ATOM 837 C CA . ALA A 1 106 ? 13.980 -5.670 -18.499 1.00 25.59 106 ALA A CA 1
ATOM 838 C C . ALA A 1 106 ? 13.012 -4.888 -19.421 1.00 25.59 106 ALA A C 1
ATOM 840 O O . ALA A 1 106 ? 13.197 -3.707 -19.688 1.00 25.59 106 ALA A O 1
ATOM 841 N N . GLN A 1 107 ? 11.953 -5.605 -19.819 1.00 23.84 107 GLN A N 1
ATOM 842 C CA . GLN A 1 107 ? 10.513 -5.275 -19.846 1.00 23.84 107 GLN A CA 1
ATOM 843 C C . GLN A 1 107 ? 9.934 -3.964 -20.425 1.00 23.84 107 GLN A C 1
ATOM 845 O O . GLN A 1 107 ? 10.347 -2.847 -20.141 1.00 23.84 107 GLN A O 1
ATOM 850 N N . ASP A 1 108 ? 8.837 -4.199 -21.157 1.00 26.39 108 ASP A N 1
ATOM 851 C CA . ASP A 1 108 ? 7.897 -3.295 -21.825 1.00 26.39 108 ASP A CA 1
ATOM 852 C C . ASP A 1 108 ? 7.438 -2.064 -21.023 1.00 26.39 108 ASP A C 1
ATOM 854 O O . ASP A 1 108 ? 7.044 -2.180 -19.861 1.00 26.39 108 ASP A O 1
ATOM 858 N N . GLN A 1 109 ? 7.326 -0.924 -21.719 1.00 24.12 109 GLN A N 1
ATOM 859 C CA . GLN A 1 109 ? 6.096 -0.124 -21.823 1.00 24.12 109 GLN A CA 1
ATOM 860 C C . GLN A 1 109 ? 6.212 0.952 -22.923 1.00 24.12 109 GLN A C 1
ATOM 862 O O . GLN A 1 109 ? 7.298 1.302 -23.3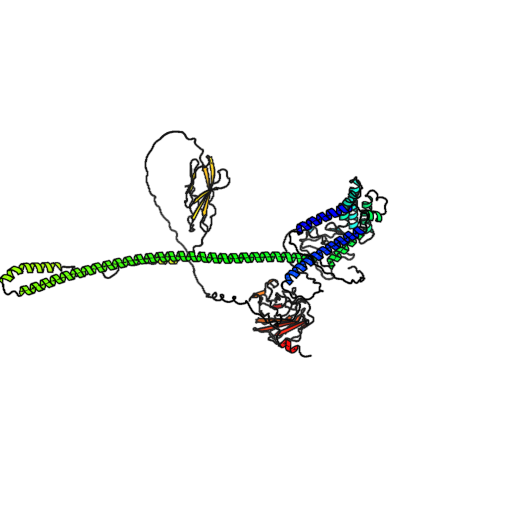76 1.00 24.12 109 GLN A O 1
ATOM 867 N N . ASP A 1 110 ? 5.044 1.384 -23.392 1.00 24.44 110 ASP A N 1
ATOM 868 C CA . ASP A 1 110 ? 4.748 2.119 -24.623 1.00 24.44 110 ASP A CA 1
ATOM 869 C C . ASP A 1 110 ? 5.421 3.493 -24.814 1.00 24.44 110 ASP A C 1
ATOM 871 O O . ASP A 1 110 ? 5.645 4.240 -23.868 1.00 24.44 110 ASP A O 1
ATOM 875 N N . GLY A 1 111 ? 5.555 3.894 -26.089 1.00 23.62 111 GLY A N 1
ATOM 876 C CA . GLY A 1 111 ? 5.428 5.306 -26.480 1.00 23.62 111 GLY A CA 1
ATOM 877 C C . GLY A 1 111 ? 6.636 5.959 -27.157 1.00 23.62 111 GLY A C 1
ATOM 878 O O . GLY A 1 111 ? 7.463 6.580 -26.512 1.00 23.62 111 GLY A O 1
ATOM 879 N N . THR A 1 112 ? 6.649 5.895 -28.494 1.00 25.83 112 THR A N 1
ATOM 880 C CA . THR A 1 112 ? 7.129 6.924 -29.448 1.00 25.83 112 THR A CA 1
ATOM 881 C C . THR A 1 112 ? 8.381 7.754 -29.118 1.00 25.83 112 THR A C 1
ATOM 883 O O . THR A 1 112 ? 8.317 8.695 -28.337 1.00 25.83 112 THR A O 1
ATOM 886 N N . GLY A 1 113 ? 9.448 7.584 -29.912 1.00 22.75 113 GLY A N 1
ATOM 887 C CA . GLY A 1 113 ? 10.445 8.650 -30.077 1.00 22.75 113 GLY A CA 1
ATOM 888 C C . GLY A 1 113 ? 11.810 8.216 -30.606 1.00 22.75 113 GLY A C 1
ATOM 889 O O . GLY A 1 113 ? 12.719 7.979 -29.832 1.00 22.75 113 GLY A O 1
ATOM 890 N N . SER A 1 114 ? 11.954 8.178 -31.935 1.00 26.12 114 SER A N 1
ATOM 891 C CA . SER A 1 114 ? 13.215 8.377 -32.676 1.00 26.12 114 SER A CA 1
ATOM 892 C C . SER A 1 114 ? 14.473 7.619 -32.198 1.00 26.12 114 SER A C 1
ATOM 894 O O . SER A 1 114 ? 15.404 8.214 -31.660 1.00 26.12 114 SER A O 1
ATOM 896 N N . CYS A 1 115 ? 14.582 6.328 -32.527 1.00 22.70 115 CYS A N 1
ATOM 897 C CA . CYS A 1 115 ? 15.863 5.616 -32.478 1.00 22.70 115 CYS A CA 1
ATOM 898 C C . CYS A 1 115 ? 16.663 5.842 -33.772 1.00 22.70 115 CYS A C 1
ATOM 900 O O . CYS A 1 115 ? 16.168 5.616 -34.880 1.00 22.70 115 CYS A O 1
ATOM 902 N N . LEU A 1 116 ? 17.919 6.264 -33.612 1.00 23.06 116 LEU A N 1
ATOM 903 C CA . LEU A 1 116 ? 18.945 6.266 -34.652 1.00 23.06 116 LEU A CA 1
ATOM 904 C C . LEU A 1 116 ? 19.024 4.887 -35.328 1.00 23.06 116 LEU A C 1
ATOM 906 O O . LEU A 1 116 ? 18.994 3.846 -34.679 1.00 23.06 116 LEU A O 1
ATOM 910 N N . VAL A 1 117 ? 19.090 4.914 -36.656 1.00 23.42 117 VAL A N 1
ATOM 911 C CA . VAL A 1 117 ? 18.920 3.787 -37.580 1.00 23.42 117 VAL A CA 1
ATOM 912 C C . VAL A 1 117 ? 19.989 2.702 -37.373 1.00 23.42 117 VAL A C 1
ATOM 914 O O . VAL A 1 117 ? 21.025 2.708 -38.034 1.00 23.42 117 VAL A O 1
ATOM 917 N N . THR A 1 118 ? 19.728 1.720 -36.512 1.00 25.62 118 THR A N 1
ATOM 918 C CA . THR A 1 118 ? 20.337 0.388 -36.606 1.00 25.62 118 THR A CA 1
ATOM 919 C C . THR A 1 118 ? 19.479 -0.456 -37.546 1.00 25.62 118 THR A C 1
ATOM 921 O O . THR A 1 118 ? 18.355 -0.848 -37.238 1.00 25.62 118 THR A O 1
ATOM 924 N N . LEU A 1 119 ? 19.988 -0.685 -38.759 1.00 30.83 119 LEU A N 1
ATOM 925 C CA . LEU A 1 119 ? 19.364 -1.571 -39.743 1.00 30.83 119 LEU A CA 1
ATOM 926 C C . LEU A 1 119 ? 19.129 -2.953 -39.117 1.00 30.83 119 LEU A C 1
ATOM 928 O O . LEU A 1 119 ? 20.078 -3.632 -38.726 1.00 30.83 119 LEU A O 1
ATOM 932 N N . SER A 1 120 ? 17.866 -3.378 -39.049 1.00 29.88 120 SER A N 1
ATOM 933 C CA . SER A 1 120 ? 17.462 -4.723 -38.627 1.00 29.88 120 SER A CA 1
ATOM 934 C C . SER A 1 120 ? 17.785 -5.747 -39.721 1.00 29.88 120 SER A C 1
ATOM 936 O O . SER A 1 120 ? 16.895 -6.313 -40.347 1.00 29.88 120 SER A O 1
ATOM 938 N N . PHE A 1 121 ? 19.071 -5.999 -39.969 1.00 34.56 121 PHE A N 1
ATOM 939 C CA . PHE A 1 121 ? 19.517 -7.093 -40.831 1.00 34.56 121 PHE A CA 1
ATOM 940 C C . PHE A 1 121 ? 20.066 -8.225 -39.966 1.00 34.56 121 PHE A C 1
ATOM 942 O O . PHE A 1 121 ? 21.213 -8.207 -39.524 1.00 34.56 121 PHE A O 1
ATOM 949 N N . MET A 1 122 ? 19.230 -9.225 -39.704 1.00 35.62 122 MET A N 1
ATOM 950 C CA . MET A 1 122 ? 19.616 -10.377 -38.901 1.00 35.62 122 MET A CA 1
ATOM 951 C C . MET A 1 122 ? 20.268 -11.436 -39.801 1.00 35.62 122 MET A C 1
ATOM 953 O O . MET A 1 122 ? 19.586 -12.179 -40.507 1.00 35.62 122 MET A O 1
ATOM 957 N N . MET A 1 123 ? 21.605 -11.486 -39.825 1.00 32.00 123 MET A N 1
ATOM 958 C CA . MET A 1 123 ? 22.345 -12.560 -40.500 1.00 32.00 123 MET A CA 1
ATOM 959 C C . MET A 1 123 ? 22.321 -13.827 -39.638 1.00 32.00 123 MET A C 1
ATOM 961 O O . MET A 1 123 ? 23.055 -13.937 -38.660 1.00 32.00 123 MET A O 1
ATOM 965 N N . ILE A 1 124 ? 21.495 -14.803 -40.016 1.00 36.25 124 ILE A N 1
ATOM 966 C CA . ILE A 1 124 ? 21.514 -16.144 -39.423 1.00 36.25 124 ILE A CA 1
ATOM 967 C C . ILE A 1 124 ? 22.575 -16.966 -40.166 1.00 36.25 124 ILE A C 1
ATOM 969 O O . ILE A 1 124 ? 22.349 -17.417 -41.290 1.00 36.25 124 ILE A O 1
ATOM 973 N N . LEU A 1 125 ? 23.753 -17.143 -39.561 1.00 26.88 125 LEU A N 1
ATOM 974 C CA . LEU A 1 125 ? 24.745 -18.109 -40.041 1.00 26.88 125 LEU A CA 1
ATOM 975 C C . LEU A 1 125 ? 24.298 -19.524 -39.631 1.00 26.88 125 LEU A C 1
ATOM 977 O O . LEU A 1 125 ? 24.012 -19.740 -38.454 1.00 26.88 125 LEU A O 1
ATOM 981 N N . PRO A 1 126 ? 24.225 -20.500 -40.554 1.00 30.73 126 PRO A N 1
ATOM 982 C CA . PRO A 1 126 ? 23.867 -21.865 -40.193 1.00 30.73 126 PRO A CA 1
ATOM 983 C C . PRO A 1 126 ? 24.999 -22.514 -39.385 1.00 30.73 126 PRO A C 1
ATOM 985 O O . PRO A 1 126 ? 26.089 -22.748 -39.910 1.00 30.73 126 PRO A O 1
ATOM 988 N N . LEU A 1 127 ? 24.728 -22.833 -38.117 1.00 28.23 127 LEU A N 1
ATOM 989 C CA . LEU A 1 127 ? 25.499 -23.826 -37.370 1.00 28.23 127 LEU A CA 1
ATOM 990 C C . LEU A 1 127 ? 25.229 -25.211 -37.990 1.00 28.23 127 LEU A C 1
ATOM 992 O O . LEU A 1 127 ? 24.069 -25.550 -38.241 1.00 28.23 127 LEU A O 1
ATOM 996 N N . PRO A 1 128 ? 26.260 -26.018 -38.285 1.00 32.19 128 PRO A N 1
ATOM 997 C CA . PRO A 1 128 ? 26.084 -27.299 -38.952 1.00 32.19 128 PRO A CA 1
ATOM 998 C C . PRO A 1 128 ? 25.755 -28.401 -37.937 1.00 32.19 128 PRO A C 1
ATOM 1000 O O . PRO A 1 128 ? 26.603 -29.244 -37.679 1.00 32.19 128 PRO A O 1
ATOM 1003 N N . ALA A 1 129 ? 24.553 -28.385 -37.355 1.00 34.12 129 ALA A N 1
ATOM 1004 C CA . ALA A 1 129 ? 23.898 -29.544 -36.729 1.00 34.12 129 ALA A CA 1
ATOM 1005 C C . ALA A 1 129 ? 22.570 -29.105 -36.092 1.00 34.12 129 ALA A C 1
ATOM 1007 O O . ALA A 1 129 ? 22.588 -28.626 -34.972 1.00 34.12 129 ALA A O 1
ATOM 1008 N N . ASP A 1 130 ? 21.448 -29.226 -36.810 1.00 29.44 130 ASP A N 1
ATOM 1009 C CA . ASP A 1 130 ? 20.135 -29.569 -36.231 1.00 29.44 130 ASP A CA 1
ATOM 1010 C C . ASP A 1 130 ? 19.066 -29.694 -37.336 1.00 29.44 130 ASP A C 1
ATOM 1012 O O . ASP A 1 130 ? 19.003 -28.851 -38.237 1.00 29.44 130 ASP A O 1
ATOM 1016 N N . PRO A 1 131 ? 18.202 -30.729 -37.318 1.00 36.28 131 PRO A N 1
ATOM 1017 C CA . PRO A 1 131 ? 17.239 -30.980 -38.382 1.00 36.28 131 PRO A CA 1
ATOM 1018 C C . PRO A 1 131 ? 15.861 -30.352 -38.114 1.00 36.28 131 PRO A C 1
ATOM 1020 O O . PRO A 1 131 ? 14.865 -30.981 -38.428 1.00 36.28 131 PRO A O 1
ATOM 1023 N N . LEU A 1 132 ? 15.745 -29.135 -37.567 1.00 34.03 132 LEU A N 1
ATOM 1024 C CA . LEU A 1 132 ? 14.465 -28.402 -37.491 1.00 34.03 132 LEU A CA 1
ATOM 1025 C C . LEU A 1 132 ? 14.706 -26.881 -37.356 1.00 34.03 132 LEU A C 1
ATOM 1027 O O . LEU A 1 132 ? 15.171 -26.442 -36.309 1.00 34.03 132 LEU A O 1
ATOM 1031 N N . PRO A 1 133 ? 14.366 -26.029 -38.348 1.00 36.53 133 PRO A N 1
ATOM 1032 C CA . PRO A 1 133 ? 14.602 -24.593 -38.239 1.00 36.53 133 PRO A CA 1
ATOM 1033 C C . PRO A 1 133 ? 13.406 -23.907 -37.559 1.00 36.53 133 PRO A C 1
ATOM 1035 O O . PRO A 1 133 ? 12.546 -23.326 -38.224 1.00 36.53 133 PRO A O 1
ATOM 1038 N N . PHE A 1 134 ? 13.330 -23.978 -36.228 1.00 31.88 134 PHE A N 1
ATOM 1039 C CA . PHE A 1 134 ? 12.564 -23.005 -35.444 1.00 31.88 134 PHE A CA 1
ATOM 1040 C C . PHE A 1 134 ? 13.489 -21.827 -35.147 1.00 31.88 134 PHE A C 1
ATOM 1042 O O . PHE A 1 134 ? 14.431 -21.940 -34.371 1.00 31.88 134 PHE A O 1
ATOM 1049 N N . ILE A 1 135 ? 13.247 -20.694 -35.800 1.00 35.62 135 ILE A N 1
ATOM 1050 C CA . ILE A 1 135 ? 13.959 -19.461 -35.486 1.00 35.62 135 ILE A CA 1
ATOM 1051 C C . ILE A 1 135 ? 13.260 -18.839 -34.267 1.00 35.62 135 ILE A C 1
ATOM 1053 O O . ILE A 1 135 ? 12.183 -18.262 -34.413 1.00 35.62 135 ILE A O 1
ATOM 1057 N N . SER A 1 136 ? 13.850 -18.971 -33.075 1.00 31.62 136 SER A N 1
ATOM 1058 C CA . SER A 1 136 ? 13.509 -18.125 -31.925 1.00 31.62 136 SER A CA 1
ATOM 1059 C C . SER A 1 136 ? 14.413 -16.890 -31.961 1.00 31.62 136 SER A C 1
ATOM 1061 O O . SER A 1 136 ? 15.618 -16.980 -31.739 1.00 31.62 136 SER A O 1
ATOM 1063 N N . LEU A 1 137 ? 13.844 -15.751 -32.353 1.00 35.75 137 LEU A N 1
ATOM 1064 C CA . LEU A 1 137 ? 14.503 -14.450 -32.487 1.00 35.75 137 LEU A CA 1
ATOM 1065 C C . LEU A 1 137 ? 14.215 -13.629 -31.222 1.00 35.75 137 LEU A C 1
ATOM 1067 O O . LEU A 1 137 ? 13.168 -12.998 -31.148 1.00 35.75 137 LEU A O 1
ATOM 1071 N N . VAL A 1 138 ? 15.109 -13.657 -30.227 1.00 32.88 138 VAL A N 1
ATOM 1072 C CA . VAL A 1 138 ? 14.890 -13.036 -28.894 1.00 32.88 138 VAL A CA 1
ATOM 1073 C C . VAL A 1 138 ? 15.529 -11.640 -28.750 1.00 32.88 138 VAL A C 1
ATOM 1075 O O . VAL A 1 138 ? 15.527 -11.072 -27.673 1.00 32.88 138 VAL A O 1
ATOM 1078 N N . PHE A 1 139 ? 16.046 -11.020 -29.817 1.00 29.81 139 PHE A N 1
ATOM 1079 C CA . PHE A 1 139 ? 16.875 -9.805 -29.664 1.00 29.81 139 PHE A CA 1
ATOM 1080 C C . PHE A 1 139 ? 16.289 -8.478 -30.163 1.00 29.81 139 PHE A C 1
ATOM 1082 O O . PHE A 1 139 ? 16.963 -7.458 -30.078 1.00 29.81 139 PHE A O 1
ATOM 1089 N N . ILE A 1 140 ? 15.052 -8.434 -30.666 1.00 33.00 140 ILE A N 1
ATOM 1090 C CA . ILE A 1 140 ? 14.428 -7.165 -31.076 1.00 33.00 140 ILE A CA 1
ATOM 1091 C C . ILE A 1 140 ? 12.954 -7.199 -30.667 1.00 33.00 140 ILE A C 1
ATOM 1093 O O . ILE A 1 140 ? 12.176 -7.961 -31.240 1.00 33.00 140 ILE A O 1
ATOM 1097 N N . ASN A 1 141 ? 12.566 -6.377 -29.689 1.00 37.09 141 ASN A N 1
ATOM 1098 C CA . ASN A 1 141 ? 11.192 -6.268 -29.181 1.00 37.09 141 ASN A CA 1
ATOM 1099 C C . ASN A 1 141 ? 10.292 -5.472 -30.163 1.00 37.09 141 ASN A C 1
ATOM 1101 O O . ASN A 1 141 ? 9.679 -4.467 -29.819 1.00 37.09 141 ASN A O 1
ATOM 1105 N N . VAL A 1 142 ? 10.275 -5.876 -31.440 1.00 43.69 142 VAL A N 1
ATOM 1106 C CA . VAL A 1 142 ? 9.475 -5.270 -32.516 1.00 43.69 142 VAL A CA 1
ATOM 1107 C C . VAL A 1 142 ? 8.624 -6.357 -33.167 1.00 43.69 142 VAL A C 1
ATOM 1109 O O . VAL A 1 142 ? 9.131 -7.378 -33.634 1.00 43.69 142 VAL A O 1
ATOM 1112 N N . GLN A 1 143 ? 7.308 -6.137 -33.246 1.00 49.97 143 GLN A N 1
ATOM 1113 C CA . GLN A 1 143 ? 6.411 -7.047 -33.958 1.00 49.97 143 GLN A CA 1
ATOM 1114 C C . GLN A 1 143 ? 6.721 -7.046 -35.464 1.00 49.97 143 GLN A C 1
ATOM 1116 O O . GLN A 1 143 ? 6.516 -6.056 -36.170 1.00 49.97 143 GLN A O 1
ATOM 1121 N N . PHE A 1 144 ? 7.189 -8.184 -35.981 1.00 59.38 144 PHE A N 1
ATOM 1122 C CA . PHE A 1 144 ? 7.516 -8.336 -37.398 1.00 59.38 144 PHE A CA 1
ATOM 1123 C C . PHE A 1 144 ? 6.269 -8.326 -38.287 1.00 59.38 144 PHE A C 1
ATOM 1125 O O . PHE A 1 144 ? 5.343 -9.129 -38.126 1.00 59.38 144 PHE A O 1
ATOM 1132 N N . ASN A 1 145 ? 6.289 -7.489 -39.327 1.00 70.81 145 ASN A N 1
ATOM 1133 C CA . ASN A 1 145 ? 5.304 -7.570 -40.398 1.00 70.81 145 ASN A CA 1
ATOM 1134 C C . ASN A 1 145 ? 5.605 -8.781 -41.296 1.00 70.81 145 ASN A C 1
ATOM 1136 O O . ASN A 1 145 ? 6.346 -8.682 -42.275 1.00 70.81 145 ASN A O 1
ATOM 1140 N N . LYS A 1 146 ? 4.974 -9.918 -40.982 1.00 74.38 146 LYS A N 1
ATOM 1141 C CA . LYS A 1 146 ? 5.166 -11.208 -41.671 1.00 74.38 146 LYS A CA 1
ATOM 1142 C C . LYS A 1 146 ? 5.028 -11.118 -43.197 1.00 74.38 146 LYS A C 1
ATOM 1144 O O . LYS A 1 146 ? 5.722 -11.834 -43.906 1.00 74.38 146 LYS A O 1
ATOM 1149 N N . SER A 1 147 ? 4.175 -10.223 -43.711 1.00 71.38 147 SER A N 1
ATOM 1150 C CA . SER A 1 147 ? 3.947 -10.047 -45.157 1.00 71.38 147 SER A CA 1
ATOM 1151 C C . SER A 1 147 ? 5.075 -9.308 -45.888 1.00 71.38 147 SER A C 1
ATOM 1153 O O . SER A 1 147 ? 5.173 -9.398 -47.114 1.00 71.38 147 SER A O 1
ATOM 1155 N N . LYS A 1 148 ? 5.941 -8.601 -45.152 1.00 72.94 148 LYS A N 1
ATOM 1156 C CA . LYS A 1 148 ? 7.110 -7.877 -45.676 1.00 72.94 148 LYS A CA 1
ATOM 1157 C C . LYS A 1 148 ? 8.423 -8.642 -45.485 1.00 72.94 148 LYS A C 1
ATOM 1159 O O . LYS A 1 148 ? 9.415 -8.292 -46.106 1.00 72.94 148 LYS A O 1
ATOM 1164 N N . CYS A 1 149 ? 8.432 -9.695 -44.671 1.00 78.25 149 CYS A N 1
ATOM 1165 C CA . CYS A 1 149 ? 9.610 -10.533 -44.470 1.00 78.25 149 CYS A CA 1
ATOM 1166 C C . CYS A 1 149 ? 9.887 -11.402 -45.708 1.00 78.25 149 CYS A C 1
ATOM 1168 O O . CYS A 1 149 ? 8.970 -11.980 -46.301 1.00 78.25 149 CYS A O 1
ATOM 1170 N N . ARG A 1 150 ? 11.160 -11.509 -46.091 1.00 80.25 150 ARG A N 1
ATOM 1171 C CA . ARG A 1 150 ? 11.645 -12.319 -47.216 1.00 80.25 150 ARG A CA 1
ATOM 1172 C C . ARG A 1 150 ? 12.875 -13.114 -46.791 1.00 80.25 150 ARG A C 1
ATOM 1174 O O . ARG A 1 150 ? 13.5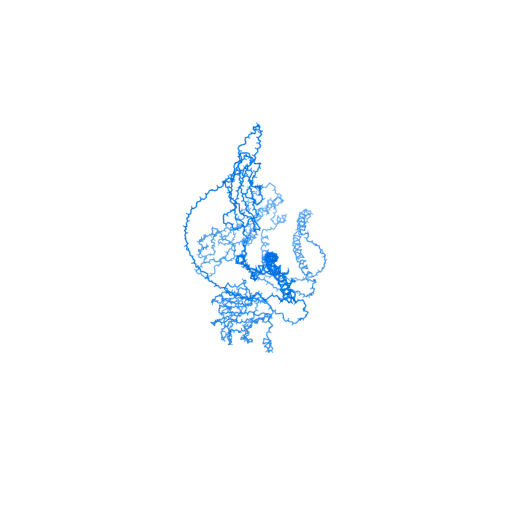45 -12.745 -45.830 1.00 80.25 150 ARG A O 1
ATOM 1181 N N . VAL A 1 151 ? 13.166 -14.202 -47.497 1.00 80.50 151 VAL A N 1
ATOM 1182 C CA . VAL A 1 151 ? 14.361 -15.029 -47.286 1.00 80.50 151 VAL A CA 1
ATOM 1183 C C . VAL A 1 151 ? 15.368 -14.733 -48.381 1.00 80.50 151 VAL A C 1
ATOM 1185 O O . VAL A 1 151 ? 15.059 -14.867 -49.562 1.00 80.50 151 VAL A O 1
ATOM 1188 N N . LEU A 1 152 ? 16.588 -14.387 -47.991 1.00 80.50 152 LEU A N 1
ATOM 1189 C CA . LEU A 1 152 ? 17.698 -14.186 -48.910 1.00 80.50 152 LEU A CA 1
ATOM 1190 C C . LEU A 1 152 ? 18.775 -15.235 -48.607 1.00 80.50 152 LEU A C 1
ATOM 1192 O O . LEU A 1 152 ? 19.210 -15.376 -47.465 1.00 80.50 152 LEU A O 1
ATOM 1196 N N . HIS A 1 153 ? 19.153 -16.028 -49.611 1.00 78.94 153 HIS A N 1
ATOM 1197 C CA . HIS A 1 153 ? 20.109 -17.126 -49.439 1.00 78.94 153 HIS A CA 1
ATOM 1198 C C . HIS A 1 153 ? 21.508 -16.718 -49.881 1.00 78.94 153 HIS A C 1
ATOM 1200 O O . HIS A 1 153 ? 21.690 -16.189 -50.977 1.00 78.94 153 HIS A O 1
ATOM 1206 N N . PHE A 1 154 ? 22.498 -17.050 -49.055 1.00 76.56 154 PHE A N 1
ATOM 1207 C CA . PHE A 1 154 ? 23.903 -16.735 -49.297 1.00 76.56 154 PHE A CA 1
ATOM 1208 C C . PHE A 1 154 ? 24.728 -17.991 -49.584 1.00 76.56 154 PHE A C 1
ATOM 1210 O O . PHE A 1 154 ? 24.538 -19.023 -48.939 1.00 76.56 154 PHE A O 1
ATOM 1217 N N . GLY A 1 155 ? 25.700 -17.871 -50.491 1.00 70.19 155 GLY A N 1
ATOM 1218 C CA . GLY A 1 155 ? 26.721 -18.890 -50.748 1.00 70.19 155 GLY A CA 1
ATOM 1219 C C . GLY A 1 155 ? 26.339 -19.948 -51.792 1.00 70.19 155 GLY A C 1
ATOM 1220 O O . GLY A 1 155 ? 25.195 -20.374 -51.913 1.00 70.19 155 GLY A O 1
ATOM 1221 N N . HIS A 1 156 ? 27.338 -20.422 -52.540 1.00 70.12 156 HIS A N 1
ATOM 1222 C CA . HIS A 1 156 ? 27.150 -21.330 -53.684 1.00 70.12 156 HIS A CA 1
ATOM 1223 C C . HIS A 1 156 ? 26.725 -22.763 -53.320 1.00 70.12 156 HIS A C 1
ATOM 1225 O O . HIS A 1 156 ? 26.345 -23.524 -54.205 1.00 70.12 156 HIS A O 1
ATOM 1231 N N . LYS A 1 157 ? 26.800 -23.142 -52.038 1.00 74.75 157 LYS A N 1
ATOM 1232 C CA . LYS A 1 157 ? 26.405 -24.466 -51.520 1.00 74.75 157 LYS A CA 1
ATOM 1233 C C . LYS A 1 157 ? 25.183 -24.400 -50.596 1.00 74.75 157 LYS A C 1
ATOM 1235 O O . LYS A 1 157 ? 24.973 -25.303 -49.793 1.00 74.75 157 LYS A O 1
ATOM 1240 N N . ASN A 1 158 ? 24.411 -23.314 -50.660 1.00 73.12 158 ASN A N 1
ATOM 1241 C CA . ASN A 1 158 ? 23.233 -23.149 -49.817 1.00 73.12 158 ASN A CA 1
ATOM 1242 C C . ASN A 1 158 ? 22.135 -24.145 -50.238 1.00 73.12 158 ASN A C 1
ATOM 1244 O O . ASN A 1 158 ? 21.774 -24.155 -51.415 1.00 73.12 158 ASN A O 1
ATOM 1248 N N . PRO A 1 159 ? 21.571 -24.946 -49.316 1.00 77.19 159 PRO A N 1
ATOM 1249 C CA . PRO A 1 159 ? 20.501 -25.894 -49.634 1.00 77.19 159 PRO A CA 1
ATOM 1250 C C . PRO A 1 159 ? 19.153 -25.223 -49.954 1.00 77.19 159 PRO A C 1
ATOM 1252 O O . PRO A 1 159 ? 18.193 -25.923 -50.259 1.00 77.19 159 PRO A O 1
ATOM 1255 N N . LEU A 1 160 ? 19.067 -23.885 -49.892 1.00 80.00 160 LEU A N 1
ATOM 1256 C CA . LEU A 1 160 ? 17.856 -23.093 -50.145 1.00 80.00 160 LEU A CA 1
ATOM 1257 C C . LEU A 1 160 ? 16.681 -23.524 -49.254 1.00 80.00 160 LEU A C 1
ATOM 1259 O O . LEU A 1 160 ? 15.541 -23.667 -49.698 1.00 80.00 160 LEU A O 1
ATOM 1263 N N . GLN A 1 161 ? 16.981 -23.746 -47.972 1.00 77.56 161 GLN A N 1
ATOM 1264 C CA . GLN A 1 161 ? 16.010 -24.199 -46.982 1.00 77.56 161 GLN A CA 1
ATOM 1265 C C . GLN A 1 161 ? 14.835 -23.217 -46.865 1.00 77.56 161 GLN A C 1
ATOM 1267 O O . GLN A 1 161 ? 15.026 -22.006 -46.822 1.00 77.56 161 GLN A O 1
ATOM 1272 N N . ARG A 1 162 ? 13.602 -23.722 -46.774 1.00 76.50 162 ARG A N 1
ATOM 1273 C CA . ARG A 1 162 ? 12.421 -22.865 -46.587 1.00 76.50 162 ARG A CA 1
ATOM 1274 C C . ARG A 1 162 ? 12.245 -22.484 -45.118 1.00 76.50 162 ARG A C 1
ATOM 1276 O O . ARG A 1 162 ? 12.363 -23.342 -44.245 1.00 76.50 162 ARG A O 1
ATOM 1283 N N . TYR A 1 163 ? 11.881 -21.227 -44.871 1.00 74.50 163 TYR A N 1
ATOM 1284 C CA . TYR A 1 163 ? 11.653 -20.676 -43.531 1.00 74.50 163 TYR A CA 1
ATOM 1285 C C . TYR A 1 163 ? 10.211 -20.175 -43.369 1.00 74.50 163 TYR A C 1
ATOM 1287 O O . TYR A 1 163 ? 9.566 -19.769 -44.340 1.00 74.50 163 TYR A O 1
ATOM 1295 N N . ARG A 1 164 ? 9.702 -20.200 -42.131 1.00 75.69 164 ARG A N 1
ATOM 1296 C CA . ARG A 1 164 ? 8.379 -19.675 -41.762 1.00 75.69 164 ARG A CA 1
ATOM 1297 C C . ARG A 1 164 ? 8.458 -18.834 -40.488 1.00 75.69 164 ARG A C 1
ATOM 1299 O O . ARG A 1 164 ? 9.222 -19.169 -39.589 1.00 75.69 164 ARG A O 1
ATOM 1306 N N . LEU A 1 165 ? 7.635 -17.789 -40.396 1.00 70.25 165 LEU A N 1
ATOM 1307 C CA . LEU A 1 165 ? 7.416 -17.005 -39.174 1.00 70.25 165 LEU A CA 1
ATOM 1308 C C . LEU A 1 165 ? 6.029 -17.336 -38.607 1.00 70.25 165 LEU A C 1
ATOM 1310 O O . LEU A 1 165 ? 4.995 -16.931 -39.151 1.00 70.25 165 LEU A O 1
ATOM 1314 N N . GLY A 1 166 ? 5.995 -18.103 -37.515 1.00 74.62 166 GLY A N 1
ATOM 1315 C CA . GLY A 1 166 ? 4.762 -18.689 -36.987 1.00 74.62 166 GLY A CA 1
ATOM 1316 C C . GLY A 1 166 ? 4.114 -19.628 -38.012 1.00 74.62 166 GLY A C 1
ATOM 1317 O O . GLY A 1 166 ? 4.692 -20.648 -38.383 1.00 74.62 166 GLY A O 1
ATOM 1318 N N . THR A 1 167 ? 2.922 -19.273 -38.493 1.00 77.00 167 THR A N 1
ATOM 1319 C CA . THR A 1 167 ? 2.164 -20.038 -39.499 1.00 77.00 167 THR A CA 1
ATOM 1320 C C . THR A 1 167 ? 2.426 -19.611 -40.950 1.00 77.00 167 THR A C 1
ATOM 1322 O O . THR A 1 167 ? 1.936 -20.269 -41.864 1.00 77.00 167 THR A O 1
ATOM 1325 N N . VAL A 1 168 ? 3.191 -18.537 -41.191 1.00 76.69 168 VAL A N 1
ATOM 1326 C CA . VAL A 1 168 ? 3.378 -17.947 -42.530 1.00 76.69 168 VAL A CA 1
ATOM 1327 C C . VAL A 1 168 ? 4.715 -18.376 -43.131 1.00 76.69 168 VAL A C 1
ATOM 1329 O O . VAL A 1 168 ? 5.767 -18.094 -42.560 1.00 76.69 168 VAL A O 1
ATOM 1332 N N . TRP A 1 169 ? 4.684 -19.031 -44.294 1.00 82.06 169 TRP A N 1
ATOM 1333 C CA . TRP A 1 169 ? 5.883 -19.332 -45.085 1.00 82.06 169 TRP A CA 1
ATOM 1334 C C . TRP A 1 169 ? 6.418 -18.072 -45.760 1.00 82.06 169 TRP A C 1
ATOM 1336 O O . TRP A 1 169 ? 5.643 -17.296 -46.312 1.00 82.06 169 TRP A O 1
ATOM 1346 N N . LEU A 1 170 ? 7.736 -17.886 -45.723 1.00 82.06 170 LEU A N 1
ATOM 1347 C CA . LEU A 1 170 ? 8.392 -16.725 -46.315 1.00 82.06 170 LEU A CA 1
ATOM 1348 C C . LEU A 1 170 ? 8.840 -17.002 -47.755 1.00 82.06 170 LEU A C 1
ATOM 1350 O O . LEU A 1 170 ? 9.310 -18.100 -48.069 1.00 82.06 170 LEU A O 1
ATOM 1354 N N . ASP A 1 171 ? 8.736 -15.980 -48.603 1.00 82.44 171 ASP A N 1
ATOM 1355 C CA . ASP A 1 171 ? 9.187 -16.032 -49.994 1.00 82.44 171 ASP A CA 1
ATOM 1356 C C . ASP A 1 171 ? 10.700 -15.840 -50.100 1.00 82.44 171 ASP A C 1
ATOM 1358 O O . ASP A 1 171 ? 11.284 -14.987 -49.428 1.00 82.44 171 ASP A O 1
ATOM 1362 N N . SER A 1 172 ? 11.325 -16.621 -50.981 1.00 83.25 172 SER A N 1
ATOM 1363 C CA . SER A 1 172 ? 12.752 -16.528 -51.286 1.00 83.25 172 SER A CA 1
ATOM 1364 C C . SER A 1 172 ? 13.006 -15.499 -52.388 1.00 83.25 172 SER A C 1
ATOM 1366 O O . SER A 1 172 ? 12.349 -15.528 -53.431 1.00 83.25 172 SER A O 1
ATOM 1368 N N . VAL A 1 173 ? 13.960 -14.594 -52.170 1.00 83.75 173 VAL A N 1
ATOM 1369 C CA . VAL A 1 173 ? 14.304 -13.495 -53.082 1.00 83.75 173 VAL A CA 1
ATOM 1370 C C . VAL A 1 173 ? 15.815 -13.403 -53.289 1.00 83.75 173 VAL A C 1
ATOM 1372 O O . VAL A 1 173 ? 16.614 -13.826 -52.456 1.00 83.75 173 VAL A O 1
ATOM 1375 N N . GLN A 1 174 ? 16.219 -12.848 -54.433 1.00 82.25 174 GLN A N 1
ATOM 1376 C CA . GLN A 1 174 ? 17.632 -12.636 -54.778 1.00 82.25 174 GLN A CA 1
ATOM 1377 C C . GLN A 1 174 ? 18.156 -11.263 -54.351 1.00 82.25 174 GLN A C 1
ATOM 1379 O O . GLN A 1 174 ? 19.364 -11.079 -54.239 1.00 82.25 174 GLN A O 1
ATOM 1384 N N . ALA A 1 175 ? 17.262 -10.301 -54.138 1.00 84.56 175 ALA A N 1
ATOM 1385 C CA . ALA A 1 175 ? 17.584 -8.998 -53.587 1.00 84.56 175 ALA A CA 1
ATOM 1386 C C . ALA A 1 175 ? 16.367 -8.450 -52.847 1.00 84.56 175 ALA A C 1
ATOM 1388 O O . ALA A 1 175 ? 15.247 -8.622 -53.324 1.00 84.56 175 ALA A O 1
ATOM 1389 N N . GLU A 1 176 ? 16.595 -7.785 -51.721 1.00 84.00 176 GLU A N 1
ATOM 1390 C CA . GLU A 1 176 ? 15.546 -7.180 -50.905 1.00 84.00 176 GLU A CA 1
ATOM 1391 C C . GLU A 1 176 ? 15.943 -5.763 -50.505 1.00 84.00 176 GLU A C 1
ATOM 1393 O O . GLU A 1 176 ? 17.119 -5.481 -50.257 1.00 84.00 176 GLU A O 1
ATOM 1398 N N . ARG A 1 177 ? 14.966 -4.851 -50.486 1.00 83.25 177 ARG A N 1
ATOM 1399 C CA . ARG A 1 177 ? 15.193 -3.464 -50.084 1.00 83.25 177 ARG A CA 1
ATOM 1400 C C . ARG A 1 177 ? 14.632 -3.253 -48.690 1.00 83.25 177 ARG A C 1
ATOM 1402 O O . ARG A 1 177 ? 13.419 -3.272 -48.524 1.00 83.25 177 ARG A O 1
ATOM 1409 N N . ASP A 1 178 ? 15.502 -2.911 -47.752 1.00 74.50 178 ASP A N 1
ATOM 1410 C CA . ASP A 1 178 ? 15.105 -2.569 -46.391 1.00 74.50 178 ASP A CA 1
ATOM 1411 C C . ASP A 1 178 ? 15.600 -1.176 -45.997 1.00 74.50 178 ASP A C 1
ATOM 1413 O O . ASP A 1 178 ? 16.727 -0.796 -46.315 1.00 74.50 178 ASP A O 1
ATOM 1417 N N . LEU A 1 179 ? 14.707 -0.373 -45.406 1.00 73.19 179 LEU A N 1
ATOM 1418 C CA . LEU A 1 179 ? 14.925 1.039 -45.038 1.00 73.19 179 LEU A CA 1
ATOM 1419 C C . LEU A 1 179 ? 15.668 1.881 -46.105 1.00 73.19 179 LEU A C 1
ATOM 1421 O O . LEU A 1 179 ? 16.401 2.819 -45.805 1.00 73.19 179 LEU A O 1
ATOM 1425 N N . GLY A 1 180 ? 15.461 1.561 -47.389 1.00 74.94 180 GLY A N 1
ATOM 1426 C CA . GLY A 1 180 ? 16.073 2.259 -48.525 1.00 74.94 180 GLY A CA 1
ATOM 1427 C C . GLY A 1 180 ? 17.384 1.660 -49.053 1.00 74.94 180 GLY A C 1
ATOM 1428 O O . GLY A 1 180 ? 17.826 2.079 -50.129 1.00 74.94 180 GLY A O 1
ATOM 1429 N N . VAL A 1 181 ? 17.950 0.649 -48.390 1.00 81.75 181 VAL A N 1
ATOM 1430 C CA . VAL A 1 181 ? 19.164 -0.075 -48.795 1.00 81.75 181 VAL A CA 1
ATOM 1431 C C . VAL A 1 181 ? 18.800 -1.381 -49.496 1.00 81.75 181 VAL A C 1
ATOM 1433 O O . VAL A 1 181 ? 18.044 -2.186 -48.964 1.00 81.75 181 VAL A O 1
ATOM 1436 N N . LEU A 1 182 ? 19.319 -1.596 -50.707 1.00 85.56 182 LEU A N 1
ATOM 1437 C CA . LEU A 1 182 ? 19.179 -2.860 -51.424 1.00 85.56 182 LEU A CA 1
ATOM 1438 C C . LEU A 1 182 ? 20.308 -3.817 -51.035 1.00 85.56 182 LEU A C 1
ATOM 1440 O O . LEU A 1 182 ? 21.480 -3.494 -51.226 1.00 85.56 182 LEU A O 1
ATOM 1444 N N . VAL A 1 183 ? 19.947 -5.010 -50.579 1.00 83.00 183 VAL A N 1
ATOM 1445 C CA . VAL A 1 183 ? 20.882 -6.102 -50.303 1.00 83.00 183 VAL A CA 1
ATOM 1446 C C . VAL A 1 183 ? 20.599 -7.228 -51.281 1.00 83.00 183 VAL A C 1
ATOM 1448 O O . VAL A 1 183 ? 19.459 -7.669 -51.396 1.00 83.00 183 VAL A O 1
ATOM 1451 N N . ASP A 1 184 ? 21.621 -7.682 -52.003 1.00 84.38 184 ASP A N 1
ATOM 1452 C CA . ASP A 1 184 ? 21.513 -8.818 -52.916 1.00 84.38 184 ASP A CA 1
ATOM 1453 C C . ASP A 1 184 ? 22.192 -10.076 -52.358 1.00 84.38 184 ASP A C 1
ATOM 1455 O O . ASP A 1 184 ? 22.960 -10.026 -51.396 1.00 84.38 184 ASP A O 1
ATOM 1459 N N . SER A 1 185 ? 21.907 -11.225 -52.972 1.00 79.81 185 SER A N 1
ATOM 1460 C CA . SER A 1 185 ? 22.458 -12.534 -52.596 1.00 79.81 185 SER A CA 1
ATOM 1461 C C . SER A 1 185 ? 23.982 -12.642 -52.734 1.00 79.81 185 SER A C 1
ATOM 1463 O O . SER A 1 185 ? 24.571 -13.607 -52.242 1.00 79.81 185 SER A O 1
ATOM 1465 N N . ARG A 1 186 ? 24.633 -11.659 -53.373 1.00 78.75 186 ARG A N 1
ATOM 1466 C CA . ARG A 1 186 ? 26.089 -11.588 -53.557 1.00 78.75 186 ARG A CA 1
ATOM 1467 C C . ARG A 1 186 ? 26.786 -10.730 -52.502 1.00 78.75 186 ARG A C 1
ATOM 1469 O O . ARG A 1 186 ? 27.996 -10.868 -52.358 1.00 78.75 186 ARG A O 1
ATOM 1476 N N . LEU A 1 187 ? 26.046 -9.894 -51.766 1.00 77.31 187 LEU A N 1
ATOM 1477 C CA . LEU A 1 187 ? 26.551 -8.994 -50.718 1.00 77.31 187 LEU A CA 1
ATOM 1478 C C . LEU A 1 187 ? 27.639 -8.010 -51.188 1.00 77.31 187 LEU A C 1
ATOM 1480 O O . LEU A 1 187 ? 28.380 -7.465 -50.372 1.00 77.31 187 LEU A O 1
ATOM 1484 N N . ASP A 1 188 ? 27.733 -7.754 -52.493 1.00 80.94 188 ASP A N 1
ATOM 1485 C CA . ASP A 1 188 ? 28.826 -6.972 -53.079 1.00 80.94 188 ASP A CA 1
ATOM 1486 C C . ASP A 1 188 ? 28.549 -5.457 -53.151 1.00 80.94 188 ASP A C 1
ATOM 1488 O O . ASP A 1 188 ? 29.409 -4.671 -53.549 1.00 80.94 188 ASP A O 1
ATOM 1492 N N . MET A 1 189 ? 27.345 -5.044 -52.732 1.00 86.69 189 MET A N 1
ATOM 1493 C CA . MET A 1 189 ? 26.819 -3.670 -52.677 1.00 86.69 189 MET A CA 1
ATOM 1494 C C . MET A 1 189 ? 26.898 -2.878 -53.997 1.00 86.69 189 MET A C 1
ATOM 1496 O O . MET A 1 189 ? 26.458 -1.723 -54.045 1.00 86.69 189 MET A O 1
ATOM 1500 N N . SER A 1 190 ? 27.359 -3.478 -55.104 1.00 88.88 190 SER A N 1
ATOM 1501 C CA . SER A 1 190 ? 27.514 -2.801 -56.397 1.00 88.88 190 SER A CA 1
ATOM 1502 C C . SER A 1 190 ? 26.159 -2.335 -56.943 1.00 88.88 190 SER A C 1
ATOM 1504 O O . SER A 1 190 ? 26.038 -1.225 -57.467 1.00 88.88 190 SER A O 1
ATOM 1506 N N . GLN A 1 191 ? 25.105 -3.151 -56.792 1.00 89.06 191 GLN A N 1
ATOM 1507 C CA . GLN A 1 191 ? 23.752 -2.784 -57.236 1.00 89.06 191 GLN A CA 1
ATOM 1508 C C . GLN A 1 191 ? 23.192 -1.590 -56.454 1.00 89.06 191 GLN A C 1
ATOM 1510 O O . GLN A 1 191 ? 22.612 -0.678 -57.050 1.00 89.06 191 GLN A O 1
ATOM 1515 N N . GLN A 1 192 ? 23.405 -1.560 -55.136 1.00 89.38 192 GLN A N 1
ATOM 1516 C CA . GLN A 1 192 ? 23.000 -0.438 -54.292 1.00 89.38 192 GLN A CA 1
ATOM 1517 C C . GLN A 1 192 ? 23.736 0.845 -54.691 1.00 89.38 192 GLN A C 1
ATOM 1519 O O . GLN A 1 192 ? 23.094 1.878 -54.897 1.00 89.38 192 GLN A O 1
ATOM 1524 N N . CYS A 1 193 ? 25.055 0.773 -54.900 1.00 90.69 193 CYS A N 1
ATOM 1525 C CA . CYS A 1 193 ? 25.860 1.908 -55.357 1.00 90.69 193 CYS A CA 1
ATOM 1526 C C . CYS A 1 193 ? 25.341 2.475 -56.687 1.00 90.69 193 CYS A C 1
ATOM 1528 O O . CYS A 1 193 ? 25.179 3.689 -56.827 1.00 90.69 193 CYS A O 1
ATOM 1530 N N . ALA A 1 194 ? 25.003 1.605 -57.643 1.00 91.12 194 ALA A N 1
ATOM 1531 C CA . ALA A 1 194 ? 24.449 2.014 -58.931 1.00 91.12 194 ALA A CA 1
ATOM 1532 C C . ALA A 1 194 ? 23.087 2.715 -58.801 1.00 91.12 194 ALA A C 1
ATOM 1534 O O . ALA A 1 194 ? 22.845 3.735 -59.454 1.00 91.12 194 ALA A O 1
ATOM 1535 N N . LEU A 1 195 ? 22.199 2.205 -57.944 1.00 90.94 195 LEU A N 1
ATOM 1536 C CA . LEU A 1 195 ? 20.877 2.791 -57.711 1.00 90.94 195 LEU A CA 1
ATOM 1537 C C . LEU A 1 195 ? 20.966 4.156 -57.025 1.00 90.94 195 LEU A C 1
ATOM 1539 O O . LEU A 1 195 ? 20.316 5.110 -57.464 1.00 90.94 195 LEU A O 1
ATOM 1543 N N . VAL A 1 196 ? 21.800 4.260 -55.992 1.00 91.06 196 VAL A N 1
ATOM 1544 C CA . VAL A 1 196 ? 22.072 5.508 -55.275 1.00 91.06 196 VAL A CA 1
ATOM 1545 C C . VAL A 1 196 ? 22.678 6.549 -56.217 1.00 91.06 196 VAL A C 1
ATOM 1547 O O . VAL A 1 196 ? 22.162 7.666 -56.314 1.00 91.06 196 VAL A O 1
ATOM 1550 N N . ALA A 1 197 ? 23.697 6.173 -56.997 1.00 92.94 197 ALA A N 1
ATOM 1551 C CA . ALA A 1 197 ? 24.309 7.057 -57.984 1.00 92.94 197 ALA A CA 1
ATOM 1552 C C . ALA A 1 197 ? 23.293 7.522 -59.037 1.00 92.94 197 ALA A C 1
ATOM 1554 O O . ALA A 1 197 ? 23.285 8.696 -59.412 1.00 92.94 197 ALA A O 1
ATOM 1555 N N . LYS A 1 198 ? 22.414 6.633 -59.518 1.00 94.06 198 LYS A N 1
ATOM 1556 C CA . LYS A 1 198 ? 21.361 6.978 -60.485 1.00 94.06 198 LYS A CA 1
ATOM 1557 C C . LYS A 1 198 ? 20.388 8.007 -59.908 1.00 94.06 198 LYS A C 1
ATOM 1559 O O . LYS A 1 198 ? 20.113 9.007 -60.570 1.00 94.06 198 LYS A O 1
ATOM 1564 N N . LYS A 1 199 ? 19.908 7.795 -58.678 1.00 91.81 199 LYS A N 1
ATOM 1565 C CA . LYS A 1 199 ? 18.995 8.720 -57.988 1.00 91.81 199 LYS A CA 1
ATOM 1566 C C . LYS A 1 199 ? 19.649 10.087 -57.774 1.00 91.81 199 LYS A C 1
ATOM 1568 O O . LYS A 1 199 ? 19.078 11.106 -58.153 1.00 91.81 199 LYS A O 1
ATOM 1573 N N . ALA A 1 200 ? 20.876 10.100 -57.258 1.00 93.81 200 ALA A N 1
ATOM 1574 C CA . ALA A 1 200 ? 21.633 11.321 -57.005 1.00 93.81 200 ALA A CA 1
ATOM 1575 C C . ALA A 1 200 ? 21.938 12.100 -58.300 1.00 93.81 200 ALA A C 1
ATOM 1577 O O . ALA A 1 200 ? 21.783 13.318 -58.338 1.00 93.81 200 ALA A O 1
ATOM 1578 N N . ASN A 1 201 ? 22.283 11.414 -59.399 1.00 95.06 201 ASN A N 1
ATOM 1579 C CA . ASN A 1 201 ? 22.443 12.052 -60.711 1.00 95.06 201 ASN A CA 1
ATOM 1580 C C . ASN A 1 201 ? 21.126 12.631 -61.254 1.00 95.06 201 ASN A C 1
ATOM 1582 O O . ASN A 1 201 ? 21.163 13.649 -61.938 1.00 95.06 201 ASN A O 1
ATOM 1586 N N . GLY A 1 202 ? 19.979 12.007 -60.967 1.00 95.12 202 GLY A N 1
ATOM 1587 C CA . GLY A 1 202 ? 18.663 12.539 -61.335 1.00 95.12 202 GLY A CA 1
ATOM 1588 C C . GLY A 1 202 ? 18.363 13.865 -60.636 1.00 95.12 202 GLY A C 1
ATOM 1589 O O . GLY A 1 202 ? 18.016 14.843 -61.296 1.00 95.12 202 GLY A O 1
ATOM 1590 N N . ILE A 1 203 ? 18.594 13.925 -59.321 1.00 93.31 203 ILE A N 1
ATOM 1591 C CA . ILE A 1 203 ? 18.475 15.162 -58.529 1.00 93.31 203 ILE A CA 1
ATOM 1592 C C . ILE A 1 203 ? 19.456 16.215 -59.049 1.00 93.31 203 ILE A C 1
ATOM 1594 O O . ILE A 1 203 ? 19.093 17.369 -59.254 1.00 93.31 203 ILE A O 1
ATOM 1598 N N . LEU A 1 204 ? 20.692 15.814 -59.343 1.00 93.75 204 LEU A N 1
ATOM 1599 C CA . LEU A 1 204 ? 21.694 16.725 -59.874 1.00 93.75 204 LEU A CA 1
ATOM 1600 C C . LEU A 1 204 ? 21.327 17.267 -61.264 1.00 93.75 204 LEU A C 1
ATOM 1602 O O . LEU A 1 204 ? 21.588 18.430 -61.560 1.00 93.75 204 LEU A O 1
ATOM 1606 N N . ALA A 1 205 ? 20.708 16.451 -62.120 1.00 94.00 205 ALA A N 1
ATOM 1607 C CA . ALA A 1 205 ? 20.192 16.894 -63.412 1.00 94.00 205 ALA A CA 1
ATOM 1608 C C . 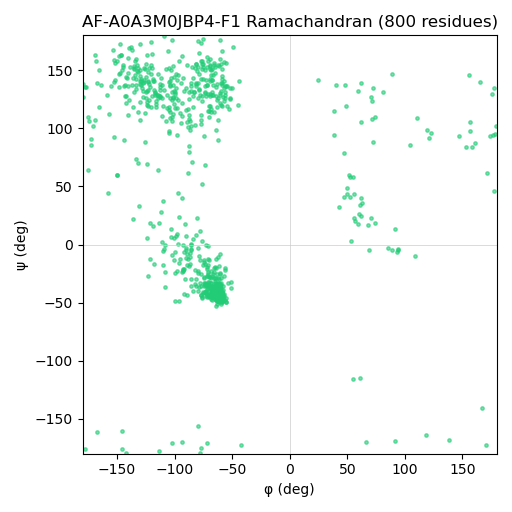ALA A 1 205 ? 19.029 17.879 -63.244 1.00 94.00 205 ALA A C 1
ATOM 1610 O O . ALA A 1 205 ? 18.953 18.853 -63.991 1.00 94.00 205 ALA A O 1
ATOM 1611 N N . TRP A 1 206 ? 18.169 17.664 -62.245 1.00 94.62 206 TRP A N 1
ATOM 1612 C CA . TRP A 1 206 ? 17.122 18.613 -61.878 1.00 94.62 206 TRP A CA 1
ATOM 1613 C C . TRP A 1 206 ? 17.713 19.948 -61.407 1.00 94.62 206 TRP A C 1
ATOM 1615 O O . TRP A 1 206 ? 17.360 20.975 -61.975 1.00 94.62 206 TRP A O 1
ATOM 1625 N N . ILE A 1 207 ? 18.696 19.945 -60.495 1.00 92.75 207 ILE A N 1
ATOM 1626 C CA . ILE A 1 207 ? 19.426 21.163 -60.087 1.00 92.75 207 ILE A CA 1
ATOM 1627 C C . ILE A 1 207 ? 20.033 21.842 -61.319 1.00 92.75 207 ILE A C 1
ATOM 1629 O O . ILE A 1 207 ? 19.888 23.045 -61.525 1.00 92.75 207 ILE A O 1
ATOM 1633 N N . ARG A 1 208 ? 20.674 21.058 -62.194 1.00 92.00 208 ARG A N 1
ATOM 1634 C CA . ARG A 1 208 ? 21.320 21.584 -63.394 1.00 92.00 208 ARG A CA 1
ATOM 1635 C C . ARG A 1 208 ? 20.334 22.188 -64.388 1.00 92.00 208 ARG A C 1
ATOM 1637 O O . ARG A 1 208 ? 20.737 23.080 -65.115 1.00 92.00 208 ARG A O 1
ATOM 1644 N N . ASN A 1 209 ? 19.108 21.706 -64.495 1.00 93.31 209 ASN A N 1
ATOM 1645 C CA . ASN A 1 209 ? 18.177 22.205 -65.507 1.00 93.31 209 ASN A CA 1
ATOM 1646 C C . ASN A 1 209 ? 17.182 23.226 -64.929 1.00 93.31 209 ASN A C 1
ATOM 1648 O O . ASN A 1 209 ? 16.669 24.048 -65.677 1.00 93.31 209 ASN A O 1
ATOM 1652 N N . GLY A 1 210 ? 16.916 23.174 -63.621 1.00 88.88 210 GLY A N 1
ATOM 1653 C CA . GLY A 1 210 ? 15.926 24.007 -62.938 1.00 88.88 210 GLY A CA 1
ATOM 1654 C C . GLY A 1 210 ? 16.494 25.239 -62.235 1.00 88.88 210 GLY A C 1
ATOM 1655 O O . GLY A 1 210 ? 15.761 26.200 -62.033 1.00 88.88 210 GLY A O 1
ATOM 1656 N N . VAL A 1 211 ? 17.784 25.252 -61.878 1.00 90.31 211 VAL A N 1
ATOM 1657 C CA . VAL A 1 211 ? 18.399 26.381 -61.163 1.00 90.31 211 VAL A CA 1
ATOM 1658 C C . VAL A 1 211 ? 19.172 27.270 -62.138 1.00 90.31 211 VAL A C 1
ATOM 1660 O O . VAL A 1 211 ? 20.134 26.838 -62.783 1.00 90.31 211 VAL A O 1
ATOM 1663 N N . ALA A 1 212 ? 18.740 28.529 -62.254 1.00 87.94 212 ALA A N 1
ATOM 1664 C CA . ALA A 1 212 ? 19.353 29.508 -63.150 1.00 87.94 212 ALA A CA 1
ATOM 1665 C C . ALA A 1 212 ? 20.730 29.974 -62.645 1.00 87.94 212 ALA A C 1
ATOM 1667 O O . ALA A 1 212 ? 21.690 30.005 -63.417 1.00 87.94 212 ALA A O 1
ATOM 1668 N N . SER A 1 213 ? 20.848 30.285 -61.348 1.00 91.75 213 SER A N 1
ATOM 1669 C CA . SER A 1 213 ? 22.119 30.701 -60.740 1.00 91.75 213 SER A CA 1
ATOM 1670 C C . SER A 1 213 ? 23.090 29.528 -60.584 1.00 91.75 213 SER A C 1
ATOM 1672 O O . SER A 1 213 ? 22.701 28.415 -60.238 1.00 91.75 213 SER A O 1
ATOM 1674 N N . ARG A 1 214 ? 24.377 29.798 -60.823 1.00 93.50 214 ARG A N 1
ATOM 1675 C CA . ARG A 1 214 ? 25.493 28.846 -60.673 1.00 93.50 214 ARG A CA 1
ATOM 1676 C C . ARG A 1 214 ? 26.519 29.281 -59.640 1.00 93.50 214 ARG A C 1
ATOM 1678 O O . ARG A 1 214 ? 27.637 28.781 -59.656 1.00 93.50 214 ARG A O 1
ATOM 1685 N N . SER A 1 215 ? 26.175 30.230 -58.778 1.00 91.88 215 SER A N 1
ATOM 1686 C CA . SER A 1 215 ? 27.096 30.683 -57.739 1.00 91.88 215 SER A CA 1
ATOM 1687 C C . SER A 1 215 ? 27.323 29.599 -56.674 1.00 91.88 215 SER A C 1
ATOM 1689 O O . SER A 1 215 ? 26.530 28.654 -56.544 1.00 91.88 215 SER A O 1
ATOM 1691 N N . ARG A 1 216 ? 28.428 29.717 -55.929 1.00 91.00 216 ARG A N 1
ATOM 1692 C CA . ARG A 1 216 ? 28.800 28.784 -54.854 1.00 91.00 216 ARG A CA 1
ATOM 1693 C C . ARG A 1 216 ? 27.706 28.722 -53.790 1.00 91.00 216 ARG A C 1
ATOM 1695 O O . ARG A 1 216 ? 27.326 27.631 -53.379 1.00 91.00 216 ARG A O 1
ATOM 1702 N N . GLU A 1 217 ? 27.158 29.875 -53.432 1.00 88.44 217 GLU A N 1
ATOM 1703 C CA . GLU A 1 217 ? 26.164 30.084 -52.373 1.00 88.44 217 GLU A CA 1
ATOM 1704 C C . GLU A 1 217 ? 24.824 29.411 -52.698 1.00 88.44 217 GLU A C 1
ATOM 1706 O O . GLU A 1 217 ? 24.040 29.126 -51.803 1.00 88.44 217 GLU A O 1
ATOM 1711 N N . VAL A 1 218 ? 24.562 29.109 -53.975 1.00 88.50 218 VAL A N 1
ATOM 1712 C CA . VAL A 1 218 ? 23.332 28.432 -54.410 1.00 88.50 218 VAL A CA 1
ATOM 1713 C C . VAL A 1 218 ? 23.567 26.940 -54.638 1.00 88.50 218 VAL A C 1
ATOM 1715 O O . VAL A 1 218 ? 22.811 26.100 -54.154 1.00 88.50 218 VAL A O 1
ATOM 1718 N N . ILE A 1 219 ? 24.614 26.572 -55.379 1.00 91.44 219 ILE A N 1
ATOM 1719 C CA . ILE A 1 219 ? 24.835 25.173 -55.776 1.00 91.44 219 ILE A CA 1
ATOM 1720 C C . ILE A 1 219 ? 25.333 24.317 -54.604 1.00 91.44 219 ILE A C 1
ATOM 1722 O O . ILE A 1 219 ? 24.958 23.144 -54.508 1.00 91.44 219 ILE A O 1
ATOM 1726 N N . LEU A 1 220 ? 26.156 24.878 -53.710 1.00 89.38 220 LEU A N 1
ATOM 1727 C CA . LEU A 1 220 ? 26.754 24.131 -52.604 1.00 89.38 220 LEU A CA 1
ATOM 1728 C C . LEU A 1 220 ? 25.710 23.697 -51.554 1.00 89.38 220 LEU A C 1
ATOM 1730 O O . LEU A 1 220 ? 25.682 22.499 -51.253 1.00 89.38 220 LEU A O 1
ATOM 1734 N N . PRO A 1 221 ? 24.791 24.564 -51.072 1.00 89.12 221 PRO A N 1
ATOM 1735 C CA . PRO A 1 221 ? 23.712 24.129 -50.180 1.00 89.12 221 PRO A CA 1
ATOM 1736 C C . PRO A 1 221 ? 22.774 23.107 -50.830 1.00 89.12 221 PRO A C 1
ATOM 1738 O O . PRO A 1 221 ? 22.435 22.102 -50.208 1.00 89.12 221 PRO A O 1
ATOM 1741 N N . LEU A 1 222 ? 22.419 23.284 -52.109 1.00 89.12 222 LEU A N 1
ATOM 1742 C CA . LEU A 1 222 ? 21.564 22.331 -52.831 1.00 89.12 222 LEU A CA 1
ATOM 1743 C C . LEU A 1 222 ? 22.214 20.947 -52.970 1.00 89.12 222 LEU A C 1
ATOM 1745 O O . LEU A 1 222 ? 21.542 19.924 -52.822 1.00 89.12 222 LEU A O 1
ATOM 1749 N N . TYR A 1 223 ? 23.524 20.891 -53.225 1.00 91.75 223 TYR A N 1
ATOM 1750 C CA . TYR A 1 223 ? 24.269 19.633 -53.218 1.00 91.75 223 TYR A CA 1
ATOM 1751 C C . TYR A 1 223 ? 24.254 18.984 -51.827 1.00 91.75 223 TYR A C 1
ATOM 1753 O O . TYR A 1 223 ? 23.946 17.795 -51.715 1.00 91.75 223 TYR A O 1
ATOM 1761 N N . SER A 1 224 ? 24.560 19.755 -50.780 1.00 84.94 224 SER A N 1
ATOM 1762 C CA . SER A 1 224 ? 24.627 19.274 -49.396 1.00 84.94 224 SER A CA 1
ATOM 1763 C C . SER A 1 224 ? 23.282 18.783 -48.861 1.00 84.94 224 SER A C 1
ATOM 1765 O O . SER A 1 224 ? 23.256 17.760 -48.188 1.00 84.94 224 SER A O 1
ATOM 1767 N N . ALA A 1 225 ? 22.177 19.454 -49.190 1.00 85.56 225 ALA A N 1
ATOM 1768 C CA . ALA A 1 225 ? 20.852 19.121 -48.671 1.00 85.56 225 ALA A CA 1
ATOM 1769 C C . ALA A 1 225 ? 20.126 18.039 -49.488 1.00 85.56 225 ALA A C 1
ATOM 1771 O O . ALA A 1 225 ? 19.410 17.217 -48.924 1.00 85.56 225 ALA A O 1
ATOM 1772 N N . LEU A 1 226 ? 20.291 18.010 -50.818 1.00 86.31 226 LEU A N 1
ATOM 1773 C CA . LEU A 1 226 ? 19.471 17.147 -51.684 1.00 86.31 226 LEU A CA 1
ATOM 1774 C C . LEU A 1 226 ? 20.239 15.955 -52.260 1.00 86.31 226 LEU A C 1
ATOM 1776 O O . LEU A 1 226 ? 19.684 14.866 -52.420 1.00 86.31 226 LEU A O 1
ATOM 1780 N N . VAL A 1 227 ? 21.517 16.133 -52.598 1.00 90.69 227 VAL A N 1
ATOM 1781 C CA . VAL A 1 227 ? 22.305 15.104 -53.296 1.00 90.69 227 VAL A CA 1
ATOM 1782 C C . VAL A 1 227 ? 23.133 14.285 -52.307 1.00 90.69 227 VAL A C 1
ATOM 1784 O O . VAL A 1 227 ? 23.073 13.056 -52.345 1.00 90.69 227 VAL A O 1
ATOM 1787 N N . ARG A 1 228 ? 23.864 14.944 -51.398 1.00 88.00 228 ARG A N 1
ATOM 1788 C CA . ARG A 1 228 ? 24.787 14.306 -50.446 1.00 88.00 228 ARG A CA 1
ATOM 1789 C C . ARG A 1 228 ? 24.120 13.296 -49.499 1.00 88.00 228 ARG A C 1
ATOM 1791 O O . ARG A 1 228 ? 24.684 12.210 -49.370 1.00 88.00 228 ARG A O 1
ATOM 1798 N N . PRO A 1 229 ? 22.917 13.532 -48.932 1.00 85.62 229 PRO A N 1
ATOM 1799 C CA . PRO A 1 229 ? 22.299 12.564 -48.025 1.00 85.62 229 PRO A CA 1
ATOM 1800 C C . PRO A 1 229 ? 22.021 11.227 -48.711 1.00 85.62 229 PRO A C 1
ATOM 1802 O O . PRO A 1 229 ? 22.206 10.173 -48.118 1.00 85.62 229 PRO A O 1
ATOM 1805 N N . ASN A 1 230 ? 21.672 11.242 -50.002 1.00 84.94 230 ASN A N 1
ATOM 1806 C CA . ASN A 1 230 ? 21.467 10.008 -50.761 1.00 84.94 230 ASN A CA 1
ATOM 1807 C C . ASN A 1 230 ? 22.770 9.202 -50.934 1.00 84.94 230 ASN A C 1
ATOM 1809 O O . ASN A 1 230 ? 22.696 7.987 -51.056 1.00 84.94 230 ASN A O 1
ATOM 1813 N N . LEU A 1 231 ? 23.939 9.856 -50.956 1.00 87.31 231 LEU A N 1
ATOM 1814 C CA . LEU A 1 231 ? 25.253 9.225 -51.160 1.00 87.31 231 LEU A CA 1
ATOM 1815 C C . LEU A 1 231 ? 25.907 8.717 -49.861 1.00 87.31 231 LEU A C 1
ATOM 1817 O O . LEU A 1 231 ? 26.847 7.918 -49.939 1.00 87.31 231 LEU A O 1
ATOM 1821 N N . GLU A 1 232 ? 25.447 9.207 -48.705 1.00 80.12 232 GLU A N 1
ATOM 1822 C CA . GLU A 1 232 ? 26.042 8.962 -47.378 1.00 80.12 232 GLU A CA 1
ATOM 1823 C C . GLU A 1 232 ? 25.098 8.228 -46.407 1.00 80.12 232 GLU A C 1
ATOM 1825 O O . GLU A 1 232 ? 25.556 7.662 -45.417 1.00 80.12 232 GLU A O 1
ATOM 1830 N N . CYS A 1 233 ? 23.790 8.180 -46.682 1.00 77.06 233 CYS A N 1
ATOM 1831 C CA . CYS A 1 233 ? 22.821 7.515 -45.810 1.00 77.06 233 CYS A CA 1
ATOM 1832 C C . CYS A 1 233 ? 23.133 6.018 -45.642 1.00 77.06 233 CYS A C 1
ATOM 1834 O O . CYS A 1 233 ? 23.279 5.288 -46.625 1.00 77.06 233 CYS A O 1
ATOM 1836 N N . CYS A 1 234 ? 23.192 5.561 -44.387 1.00 69.00 234 CYS A N 1
ATOM 1837 C CA . CYS A 1 234 ? 23.448 4.168 -44.000 1.00 69.00 234 CYS A CA 1
ATOM 1838 C C . CYS A 1 234 ? 24.755 3.578 -44.560 1.00 69.00 234 CYS A C 1
ATOM 1840 O O . CYS A 1 234 ? 24.878 2.362 -44.701 1.00 69.00 234 CYS A O 1
ATOM 1842 N N . VAL A 1 235 ? 25.735 4.414 -44.911 1.00 67.81 235 VAL A N 1
ATOM 1843 C CA . VAL A 1 235 ? 26.944 3.957 -45.609 1.00 67.81 235 VAL A CA 1
ATOM 1844 C C . VAL A 1 235 ? 27.830 3.029 -44.777 1.00 67.81 235 VAL A C 1
ATOM 1846 O O . VAL A 1 235 ? 28.523 2.197 -45.349 1.00 67.81 235 VAL A O 1
ATOM 1849 N N . GLN A 1 236 ? 27.736 3.098 -43.448 1.00 68.81 236 GLN A N 1
ATOM 1850 C CA . GLN A 1 236 ? 28.393 2.162 -42.524 1.00 68.81 236 GLN A CA 1
ATOM 1851 C C . GLN A 1 236 ? 27.920 0.712 -42.728 1.00 68.81 236 GLN A C 1
ATOM 1853 O O . GLN A 1 236 ? 28.644 -0.229 -42.423 1.00 68.81 236 GLN A O 1
ATOM 1858 N N . PHE A 1 237 ? 26.713 0.520 -43.272 1.00 73.19 237 PHE A N 1
ATOM 1859 C CA . PHE A 1 237 ? 26.152 -0.799 -43.553 1.00 73.19 237 PHE A CA 1
ATOM 1860 C C . PHE A 1 237 ? 26.464 -1.296 -44.974 1.00 73.19 237 PHE A C 1
ATOM 1862 O O . PHE A 1 237 ? 26.808 -2.461 -45.154 1.00 73.19 237 PHE A O 1
ATOM 1869 N N . TRP A 1 238 ? 26.365 -0.435 -45.994 1.00 81.38 238 TRP A N 1
ATOM 1870 C CA . TRP A 1 238 ? 26.598 -0.805 -47.402 1.00 81.38 238 TRP A CA 1
ATOM 1871 C C . TRP A 1 238 ? 27.880 -0.188 -47.981 1.00 81.38 238 TRP A C 1
ATOM 1873 O O . TRP A 1 238 ? 27.914 0.205 -49.145 1.00 81.38 238 TRP A O 1
ATOM 1883 N N . ALA A 1 239 ? 28.946 -0.089 -47.184 1.00 80.38 239 ALA A N 1
ATOM 1884 C CA . ALA A 1 239 ? 30.210 0.506 -47.612 1.00 80.38 239 ALA A CA 1
ATOM 1885 C C . ALA A 1 239 ? 30.709 -0.126 -48.937 1.00 80.38 239 ALA A C 1
ATOM 1887 O O . ALA A 1 239 ? 30.832 -1.354 -49.018 1.00 80.38 239 ALA A O 1
ATOM 1888 N N . PRO A 1 240 ? 30.988 0.670 -49.993 1.00 83.69 240 PRO A N 1
ATOM 1889 C CA . PRO A 1 240 ? 31.444 0.135 -51.272 1.00 83.69 240 PRO A CA 1
ATOM 1890 C C . PRO A 1 240 ? 32.765 -0.627 -51.113 1.00 83.69 240 PRO A C 1
ATOM 1892 O O . PRO A 1 240 ? 33.766 -0.058 -50.686 1.00 83.69 240 PRO A O 1
ATOM 1895 N N . GLN A 1 241 ? 32.784 -1.906 -51.489 1.00 81.19 241 GLN A N 1
ATOM 1896 C CA . GLN A 1 241 ? 33.974 -2.759 -51.350 1.00 81.19 241 GLN A CA 1
ATOM 1897 C C . GLN A 1 241 ? 34.924 -2.633 -52.544 1.00 81.19 241 GLN A C 1
ATOM 1899 O O . GLN A 1 241 ? 36.136 -2.811 -52.423 1.00 81.19 241 GLN A O 1
ATOM 1904 N N . PHE A 1 242 ? 34.377 -2.336 -53.724 1.00 86.00 242 PHE A N 1
ATOM 1905 C CA . PHE A 1 242 ? 35.153 -2.234 -54.949 1.00 86.00 242 PHE A CA 1
ATOM 1906 C C . PHE A 1 242 ? 35.430 -0.784 -55.320 1.00 86.00 242 PHE A C 1
ATOM 1908 O O . PHE A 1 242 ? 34.526 0.048 -55.387 1.00 86.00 242 PHE A O 1
ATOM 1915 N N . ARG A 1 243 ? 36.673 -0.516 -55.735 1.00 87.81 243 ARG A N 1
ATOM 1916 C CA . ARG A 1 243 ? 37.106 0.797 -56.238 1.00 87.81 243 ARG A CA 1
ATOM 1917 C C . ARG A 1 243 ? 36.190 1.360 -57.333 1.00 87.81 243 ARG A C 1
ATOM 1919 O O . ARG A 1 243 ? 35.923 2.556 -57.349 1.00 87.81 243 ARG A O 1
ATOM 1926 N N . LYS A 1 244 ? 35.667 0.504 -58.221 1.00 90.94 244 LYS A N 1
ATOM 1927 C CA . LYS A 1 244 ? 34.727 0.898 -59.289 1.00 90.94 244 LYS A CA 1
ATOM 1928 C C . LYS A 1 244 ? 33.455 1.569 -58.739 1.00 90.94 244 LYS A C 1
ATOM 1930 O O . LYS A 1 244 ? 32.939 2.492 -59.365 1.00 90.94 244 LYS A O 1
ATOM 1935 N N . ASP A 1 245 ? 32.972 1.121 -57.581 1.00 90.56 245 ASP A N 1
ATOM 1936 C CA . ASP A 1 245 ? 31.734 1.590 -56.961 1.00 90.56 245 ASP A CA 1
ATOM 1937 C C . ASP A 1 245 ? 31.995 2.868 -56.154 1.00 90.56 245 ASP A C 1
ATOM 1939 O O . ASP A 1 245 ? 31.243 3.837 -56.278 1.00 90.56 245 ASP A O 1
ATOM 1943 N N . THR A 1 246 ? 33.130 2.939 -55.448 1.00 89.69 246 THR A N 1
ATOM 1944 C CA . THR A 1 246 ? 33.624 4.180 -54.828 1.00 89.69 246 THR A CA 1
ATOM 1945 C C . THR A 1 246 ? 33.765 5.292 -55.867 1.00 89.69 246 THR A C 1
ATOM 1947 O O . THR A 1 246 ? 33.216 6.382 -55.699 1.00 89.69 246 THR A O 1
ATOM 1950 N N . GLU A 1 247 ? 34.416 5.006 -56.999 1.00 92.69 247 GLU A N 1
ATOM 1951 C CA . GLU A 1 247 ? 34.566 5.958 -58.102 1.00 92.69 247 GLU A CA 1
ATOM 1952 C C . GLU A 1 247 ? 33.221 6.344 -58.733 1.00 92.69 247 GLU A C 1
ATOM 1954 O O . GLU A 1 247 ? 33.047 7.485 -59.168 1.00 92.69 247 GLU A O 1
ATOM 1959 N N . MET A 1 248 ? 32.258 5.421 -58.797 1.00 93.31 248 MET A N 1
ATOM 1960 C CA . MET A 1 248 ? 30.919 5.704 -59.314 1.00 93.31 248 MET A CA 1
ATOM 1961 C C . MET A 1 248 ? 30.197 6.757 -58.468 1.00 93.31 248 MET A C 1
ATOM 1963 O O . MET A 1 248 ? 29.604 7.683 -59.029 1.00 93.31 248 MET A O 1
ATOM 1967 N N . LEU A 1 249 ? 30.275 6.643 -57.142 1.00 92.94 249 LEU A N 1
ATOM 1968 C CA . LEU A 1 249 ? 29.690 7.612 -56.215 1.00 92.94 249 LEU A CA 1
ATOM 1969 C C . LEU A 1 249 ? 30.461 8.938 -56.253 1.00 92.94 249 LEU A C 1
ATOM 1971 O O . LEU A 1 249 ? 29.852 10.002 -56.371 1.00 92.94 249 LEU A O 1
ATOM 1975 N N . GLU A 1 250 ? 31.795 8.886 -56.269 1.00 94.44 250 GLU A N 1
ATOM 1976 C CA . GLU A 1 250 ? 32.659 10.074 -56.331 1.00 94.44 250 GLU A CA 1
ATOM 1977 C C . GLU A 1 250 ? 32.416 10.900 -57.608 1.00 94.44 250 GLU A C 1
ATOM 1979 O O . GLU A 1 250 ? 32.447 12.133 -57.597 1.00 94.44 250 GLU A O 1
ATOM 1984 N N . ARG A 1 251 ? 32.086 10.244 -58.731 1.00 95.44 251 ARG A N 1
ATOM 1985 C CA . ARG A 1 251 ? 31.706 10.927 -59.981 1.00 95.44 251 ARG A CA 1
ATOM 1986 C C . ARG A 1 251 ? 30.482 11.827 -59.823 1.00 95.44 251 ARG A C 1
ATOM 1988 O O . ARG A 1 251 ? 30.385 12.814 -60.554 1.00 95.44 251 ARG A O 1
ATOM 1995 N N . VAL A 1 252 ? 29.565 11.523 -58.904 1.00 95.31 252 VAL A N 1
ATOM 1996 C CA . VAL A 1 252 ? 28.401 12.380 -58.630 1.00 95.31 252 VAL A CA 1
ATOM 1997 C C . VAL A 1 252 ? 28.855 13.699 -58.005 1.00 95.31 252 VAL A C 1
ATOM 1999 O O . VAL A 1 252 ? 28.496 14.760 -58.517 1.00 95.31 252 VAL A O 1
ATOM 2002 N N . GLN A 1 253 ? 29.728 13.652 -56.992 1.00 95.00 253 GLN A N 1
ATOM 2003 C CA . GLN A 1 253 ? 30.310 14.855 -56.382 1.00 95.00 253 GLN A CA 1
ATOM 2004 C C . GLN A 1 253 ? 31.177 15.640 -57.378 1.00 95.00 253 GLN A C 1
ATOM 2006 O O . GLN A 1 253 ? 31.075 16.865 -57.470 1.00 95.00 253 GLN A O 1
ATOM 2011 N N . ARG A 1 254 ? 31.964 14.955 -58.219 1.00 95.62 254 ARG A N 1
ATOM 2012 C CA . ARG A 1 254 ? 32.736 15.596 -59.305 1.00 95.62 254 ARG A CA 1
ATOM 2013 C C . ARG A 1 254 ? 31.857 16.376 -60.277 1.00 95.62 254 ARG A C 1
ATOM 2015 O O . ARG A 1 254 ? 32.254 17.441 -60.741 1.00 95.62 254 ARG A O 1
ATOM 2022 N N . ARG A 1 255 ? 30.677 15.846 -60.613 1.00 94.06 255 ARG A N 1
ATOM 2023 C CA . ARG A 1 255 ? 29.712 16.534 -61.481 1.00 94.06 255 ARG A CA 1
ATOM 2024 C C . ARG A 1 255 ? 29.054 17.705 -60.766 1.00 94.06 255 ARG A C 1
ATOM 2026 O O . ARG A 1 255 ? 28.904 18.747 -61.388 1.00 94.06 255 ARG A O 1
ATOM 2033 N N . ALA A 1 256 ? 28.703 17.545 -59.492 1.00 93.38 256 ALA A N 1
ATOM 2034 C CA . ALA A 1 256 ? 28.070 18.598 -58.707 1.00 93.38 256 ALA A CA 1
ATOM 2035 C C . ALA A 1 256 ? 28.986 19.808 -58.515 1.00 93.38 256 ALA A C 1
ATOM 2037 O O . ALA A 1 256 ? 28.596 20.927 -58.827 1.00 93.38 256 ALA A O 1
ATOM 2038 N N . THR A 1 257 ? 30.236 19.570 -58.122 1.00 94.12 257 THR A N 1
ATOM 2039 C CA . THR A 1 257 ? 31.248 20.627 -57.954 1.00 94.12 257 THR A CA 1
ATOM 2040 C C . THR A 1 257 ? 31.563 21.363 -59.260 1.00 94.12 257 THR A C 1
ATOM 2042 O O . THR A 1 257 ? 31.878 22.546 -59.233 1.00 94.12 257 THR A O 1
ATOM 2045 N N . ARG A 1 258 ? 31.420 20.707 -60.421 1.00 94.88 258 ARG A N 1
ATOM 2046 C CA . ARG A 1 258 ? 31.592 21.339 -61.741 1.00 94.88 258 ARG A CA 1
ATOM 2047 C C . ARG A 1 258 ? 30.435 22.266 -62.137 1.00 94.88 258 ARG A C 1
ATOM 2049 O O . ARG A 1 258 ? 30.596 23.047 -63.063 1.00 94.88 258 ARG A O 1
ATOM 2056 N N . LEU A 1 259 ? 29.268 22.173 -61.492 1.00 92.38 259 LEU A N 1
ATOM 2057 C CA . LEU A 1 259 ? 28.143 23.074 -61.783 1.00 92.38 259 LEU A CA 1
ATOM 2058 C C . LEU A 1 259 ? 28.344 24.486 -61.222 1.00 92.38 259 LEU A C 1
ATOM 2060 O O . LEU A 1 259 ? 27.574 25.375 -61.583 1.00 92.38 259 LEU A O 1
ATOM 2064 N N . VAL A 1 260 ? 29.324 24.673 -60.336 1.00 92.62 260 VAL A N 1
ATOM 2065 C CA . VAL A 1 260 ? 29.652 25.966 -59.740 1.00 92.62 260 VAL A CA 1
ATOM 2066 C C . VAL A 1 260 ? 30.443 26.801 -60.745 1.00 92.62 260 VAL A C 1
ATOM 2068 O O . VAL A 1 260 ? 31.447 26.344 -61.296 1.00 92.62 260 VAL A O 1
ATOM 2071 N N . ARG A 1 261 ? 29.987 28.033 -60.970 1.00 91.19 261 ARG A N 1
ATOM 2072 C CA . ARG A 1 261 ? 30.597 28.994 -61.890 1.00 91.19 261 ARG A CA 1
ATOM 2073 C C . ARG A 1 261 ? 32.037 29.299 -61.476 1.00 91.19 261 ARG A C 1
ATOM 2075 O O . ARG A 1 261 ? 32.279 29.624 -60.319 1.00 91.19 261 ARG A O 1
ATOM 2082 N N . GLY A 1 262 ? 32.970 29.248 -62.425 1.00 88.75 262 GLY A N 1
ATOM 2083 C CA . GLY A 1 262 ? 34.396 29.525 -62.200 1.00 88.75 262 GLY A CA 1
ATOM 2084 C C . GLY A 1 262 ? 35.225 28.302 -61.790 1.00 88.75 262 GLY A C 1
ATOM 2085 O O . GLY A 1 262 ? 36.450 28.395 -61.703 1.00 88.75 262 GLY A O 1
ATOM 2086 N N . LEU A 1 263 ? 34.584 27.147 -61.575 1.00 91.38 263 LEU A N 1
ATOM 2087 C CA . LEU A 1 263 ? 35.232 25.887 -61.194 1.00 91.38 263 LEU A CA 1
ATOM 2088 C C . LEU A 1 263 ? 35.243 24.845 -62.326 1.00 91.38 263 LEU A C 1
ATOM 2090 O O . LEU A 1 263 ? 35.769 23.741 -62.159 1.00 91.38 263 LEU A O 1
ATOM 2094 N N . GLU A 1 264 ? 34.679 25.158 -63.493 1.00 89.25 264 GLU A N 1
ATOM 2095 C CA . GLU A 1 264 ? 34.389 24.193 -64.560 1.00 89.25 264 GLU A CA 1
ATOM 2096 C C . GLU A 1 264 ? 35.649 23.495 -65.089 1.00 89.25 264 GLU A C 1
ATOM 2098 O O . GLU A 1 264 ? 35.630 22.287 -65.351 1.00 89.25 264 GLU A O 1
ATOM 2103 N N . HIS A 1 265 ? 36.739 24.259 -65.207 1.00 90.56 265 HIS A N 1
ATOM 2104 C CA . HIS A 1 265 ? 38.010 23.827 -65.793 1.00 90.56 265 HIS A CA 1
ATOM 2105 C C . HIS A 1 265 ? 39.076 23.433 -64.764 1.00 90.56 265 HIS A C 1
ATOM 2107 O O . HIS A 1 265 ? 40.120 22.912 -65.153 1.00 90.56 265 HIS A O 1
ATOM 2113 N N . LYS A 1 266 ? 38.822 23.635 -63.466 1.00 91.69 266 LYS A N 1
ATOM 2114 C CA . LYS A 1 266 ? 39.779 23.283 -62.408 1.00 91.69 266 LYS A CA 1
ATOM 2115 C C . LYS A 1 266 ? 39.851 21.760 -62.202 1.00 91.69 266 LYS A C 1
ATOM 2117 O O . LYS A 1 266 ? 38.851 21.060 -62.433 1.00 91.69 266 LYS A O 1
ATOM 2122 N N . PRO A 1 267 ? 40.991 21.195 -61.772 1.00 93.38 267 PRO A N 1
ATOM 2123 C CA . PRO A 1 267 ? 41.056 19.803 -61.332 1.00 93.38 267 PRO A CA 1
ATOM 2124 C C . PRO A 1 267 ? 40.125 19.563 -60.130 1.00 93.38 267 PRO A C 1
ATOM 2126 O O . PRO A 1 267 ? 39.655 20.495 -59.479 1.00 93.38 267 PRO A O 1
ATOM 2129 N N . TYR A 1 268 ? 39.755 18.304 -59.878 1.00 93.75 268 TYR A N 1
ATOM 2130 C CA . TYR A 1 268 ? 38.727 17.994 -58.876 1.00 93.75 268 TYR A CA 1
ATOM 2131 C C . TYR A 1 268 ? 39.165 18.352 -57.458 1.00 93.75 268 TYR A C 1
ATOM 2133 O O . TYR A 1 268 ? 38.369 18.855 -56.675 1.00 93.75 268 TYR A O 1
ATOM 2141 N N . GLU A 1 269 ? 40.433 18.131 -57.173 1.00 91.69 269 GLU A N 1
ATOM 2142 C CA . GLU A 1 269 ? 41.083 18.348 -55.896 1.00 91.69 269 GLU A CA 1
ATOM 2143 C C . GLU A 1 269 ? 41.089 19.847 -55.544 1.00 91.69 269 GLU A C 1
ATOM 2145 O O . GLU A 1 269 ? 40.725 20.217 -54.431 1.00 91.69 269 GLU A O 1
ATOM 2150 N N . GLU A 1 270 ? 41.369 20.722 -56.518 1.00 90.38 270 GLU A N 1
ATOM 2151 C CA . GLU A 1 270 ? 41.260 22.180 -56.345 1.00 90.38 270 GLU A CA 1
ATOM 2152 C C . GLU A 1 270 ? 39.809 22.634 -56.161 1.00 90.38 270 GLU A C 1
ATOM 2154 O O . GLU A 1 270 ? 39.533 23.456 -55.290 1.00 90.38 270 GLU A O 1
ATOM 2159 N N . ARG A 1 271 ? 38.854 22.053 -56.908 1.00 94.56 271 ARG A N 1
ATOM 2160 C CA . ARG A 1 271 ? 37.425 22.343 -56.689 1.00 94.56 271 ARG A CA 1
ATOM 2161 C C . ARG A 1 271 ? 36.982 22.009 -55.269 1.00 94.56 271 ARG A C 1
ATOM 2163 O O . ARG A 1 271 ? 36.180 22.737 -54.700 1.00 94.56 271 ARG A O 1
ATOM 2170 N N . LEU A 1 272 ? 37.448 20.887 -54.723 1.00 91.56 272 LEU A N 1
ATOM 2171 C CA . LEU A 1 272 ? 37.133 20.487 -53.354 1.00 91.56 272 LEU A CA 1
ATOM 2172 C C . LEU A 1 272 ? 37.712 21.475 -52.339 1.00 91.56 272 LEU A C 1
ATOM 2174 O O . LEU A 1 272 ? 36.990 21.872 -51.428 1.00 91.56 272 LEU A O 1
ATOM 2178 N N . LYS A 1 273 ? 38.959 21.919 -52.539 1.00 90.75 273 LYS A N 1
ATOM 2179 C CA . LYS A 1 273 ? 39.612 22.913 -51.679 1.00 90.75 273 LYS A CA 1
ATOM 2180 C C . LYS A 1 273 ? 38.863 24.250 -51.681 1.00 90.75 273 LYS A C 1
ATOM 2182 O O . LYS A 1 273 ? 38.532 24.754 -50.617 1.00 90.75 273 LYS A O 1
ATOM 2187 N N . GLU A 1 274 ? 38.520 24.780 -52.855 1.00 88.19 274 GLU A N 1
ATOM 2188 C CA . GLU A 1 274 ? 37.806 26.065 -52.971 1.00 88.19 274 GLU A CA 1
ATOM 2189 C C . GLU A 1 274 ? 36.366 26.020 -52.445 1.00 88.19 274 GLU A C 1
ATOM 2191 O O . GLU A 1 274 ? 35.827 27.035 -52.008 1.00 88.19 274 GLU A O 1
ATOM 2196 N N . LEU A 1 275 ? 35.733 24.845 -52.473 1.00 87.50 275 LEU A N 1
ATOM 2197 C CA . LEU A 1 275 ? 34.387 24.646 -51.935 1.00 87.50 275 LEU A CA 1
ATOM 2198 C C . LEU A 1 275 ? 34.371 24.224 -50.459 1.00 87.50 275 LEU A C 1
ATOM 2200 O O . LEU A 1 275 ? 33.279 24.081 -49.912 1.00 87.50 275 LEU A O 1
ATOM 2204 N N . GLY A 1 276 ? 35.528 23.992 -49.828 1.00 88.81 276 GLY A N 1
ATOM 2205 C CA . GLY A 1 276 ? 35.606 23.476 -48.456 1.00 88.81 276 GLY A CA 1
ATOM 2206 C C . GLY A 1 276 ? 34.996 22.076 -48.301 1.00 88.81 276 GLY A C 1
ATOM 2207 O O . GLY A 1 276 ? 34.335 21.780 -47.310 1.00 88.81 276 GLY A O 1
ATOM 2208 N N . LEU A 1 277 ? 35.140 21.209 -49.308 1.00 87.94 277 LEU A N 1
ATOM 2209 C CA . LEU A 1 277 ? 34.545 19.871 -49.316 1.00 87.94 277 LEU A CA 1
ATOM 2210 C C . LEU A 1 277 ? 35.592 18.767 -49.196 1.00 87.94 277 LEU A C 1
ATOM 2212 O O . LEU A 1 277 ? 36.584 18.746 -49.914 1.00 87.94 277 LEU A O 1
ATOM 2216 N N . PHE A 1 278 ? 35.303 17.753 -48.383 1.00 89.44 278 PHE A N 1
ATOM 2217 C CA . PHE A 1 278 ? 36.026 16.481 -48.426 1.00 89.44 278 PHE A CA 1
ATOM 2218 C C . PHE A 1 278 ? 35.499 15.569 -49.545 1.00 89.44 278 PHE A C 1
ATOM 2220 O O . PHE A 1 278 ? 34.334 15.671 -49.943 1.00 89.44 278 PHE A O 1
ATOM 2227 N N . SER A 1 279 ? 36.338 14.647 -50.030 1.00 91.25 279 SER A N 1
ATOM 2228 C CA . SER A 1 279 ? 35.886 13.548 -50.896 1.00 91.25 279 SER A CA 1
ATOM 2229 C C . SER A 1 279 ? 34.877 12.662 -50.159 1.00 91.25 279 SER A C 1
ATOM 2231 O O . SER A 1 279 ? 34.920 12.556 -48.927 1.00 91.25 279 SER A O 1
ATOM 2233 N N . LEU A 1 280 ? 33.983 11.988 -50.892 1.00 89.88 280 LEU A N 1
ATOM 2234 C CA . LEU A 1 280 ? 33.011 11.096 -50.246 1.00 89.88 280 LEU A CA 1
ATOM 2235 C C . LEU A 1 280 ? 33.718 9.928 -49.557 1.00 89.88 280 LEU A C 1
ATOM 2237 O O . LEU A 1 280 ? 33.266 9.459 -48.520 1.00 89.88 280 LEU A O 1
ATOM 2241 N N . GLU A 1 281 ? 34.832 9.459 -50.119 1.00 87.88 281 GLU A N 1
ATOM 2242 C CA . GLU A 1 281 ? 35.670 8.420 -49.513 1.00 87.88 281 GLU A CA 1
ATOM 2243 C C . GLU A 1 281 ? 36.197 8.835 -48.131 1.00 87.88 281 GLU A C 1
ATOM 2245 O O . GLU A 1 281 ? 36.012 8.101 -47.161 1.00 87.88 281 GLU A O 1
ATOM 2250 N N . LYS A 1 282 ? 36.752 10.049 -48.002 1.00 85.81 282 LYS A N 1
ATOM 2251 C CA . LYS A 1 282 ? 37.245 10.561 -46.713 1.00 85.81 282 LYS A CA 1
ATOM 2252 C C . LYS A 1 282 ? 36.110 10.745 -45.699 1.00 85.81 282 LYS A C 1
ATOM 2254 O O . LYS A 1 282 ? 36.295 10.481 -44.514 1.00 85.81 282 LYS A O 1
ATOM 2259 N N . ARG A 1 283 ? 34.921 11.160 -46.151 1.00 86.38 283 ARG A N 1
ATOM 2260 C CA . ARG A 1 283 ? 33.738 11.307 -45.284 1.00 86.38 283 ARG A CA 1
ATOM 2261 C C . ARG A 1 283 ? 33.215 9.967 -44.762 1.00 86.38 283 ARG A C 1
ATOM 2263 O O . ARG A 1 283 ? 32.850 9.892 -43.594 1.00 86.38 283 ARG A O 1
ATOM 2270 N N . ARG A 1 284 ? 33.229 8.913 -45.584 1.00 84.69 284 ARG A N 1
ATOM 2271 C CA . ARG A 1 284 ? 32.875 7.547 -45.151 1.00 84.69 284 ARG A CA 1
ATOM 2272 C C . ARG A 1 284 ? 33.837 7.032 -44.089 1.00 84.69 284 ARG A C 1
ATOM 2274 O O . ARG A 1 284 ? 33.380 6.596 -43.043 1.00 84.69 284 ARG A O 1
ATOM 2281 N N . LEU A 1 285 ? 35.143 7.199 -44.314 1.00 83.62 285 LEU A N 1
ATOM 2282 C CA . LEU A 1 285 ? 36.165 6.823 -43.335 1.00 83.62 285 LEU A CA 1
ATOM 2283 C C . LEU A 1 285 ? 35.958 7.533 -41.988 1.00 83.62 285 LEU A C 1
ATOM 2285 O O . LEU A 1 285 ? 36.040 6.896 -40.944 1.00 83.62 285 LEU A O 1
ATOM 2289 N N . ARG A 1 286 ? 35.632 8.836 -41.999 1.00 81.75 286 ARG A N 1
ATOM 2290 C CA . ARG A 1 286 ? 35.265 9.567 -40.772 1.00 81.75 286 ARG A CA 1
ATOM 2291 C C . ARG A 1 286 ? 34.056 8.928 -40.080 1.00 81.75 286 ARG A C 1
ATOM 2293 O O . ARG A 1 286 ? 34.086 8.742 -38.871 1.00 81.75 286 ARG A O 1
ATOM 2300 N N . GLY A 1 287 ? 33.017 8.576 -40.838 1.00 75.25 287 GLY A N 1
ATOM 2301 C CA . GLY A 1 287 ? 31.836 7.890 -40.310 1.00 75.25 287 GLY A CA 1
ATOM 2302 C C . GLY A 1 287 ? 32.159 6.536 -39.672 1.00 75.25 287 GLY A C 1
ATOM 2303 O O . GLY A 1 287 ? 31.636 6.236 -38.603 1.00 75.25 287 GLY A O 1
ATOM 2304 N N . ASP A 1 288 ? 33.035 5.739 -40.283 1.00 76.50 288 ASP A N 1
ATOM 2305 C CA . ASP A 1 288 ? 33.451 4.439 -39.740 1.00 76.50 288 ASP A CA 1
ATOM 2306 C C . ASP A 1 288 ? 34.243 4.598 -38.431 1.00 76.50 288 ASP A C 1
ATOM 2308 O O . ASP A 1 288 ? 34.018 3.860 -37.471 1.00 76.50 288 ASP A O 1
ATOM 2312 N N . LEU A 1 289 ? 35.130 5.598 -38.366 1.00 78.31 289 LEU A N 1
ATOM 2313 C CA . LEU A 1 289 ? 35.919 5.908 -37.170 1.00 78.31 289 LEU A CA 1
ATOM 2314 C C . LEU A 1 289 ? 35.049 6.383 -36.000 1.00 78.31 289 LEU A C 1
ATOM 2316 O O . LEU A 1 289 ? 35.281 5.955 -34.872 1.00 78.31 289 LEU A O 1
ATOM 2320 N N . ILE A 1 290 ? 34.023 7.199 -36.262 1.00 72.25 290 ILE A N 1
ATOM 2321 C CA . ILE A 1 290 ? 33.053 7.626 -35.237 1.00 72.25 290 ILE A CA 1
ATOM 2322 C C . ILE A 1 290 ? 32.312 6.412 -34.662 1.00 72.25 290 ILE A C 1
ATOM 2324 O O . ILE A 1 290 ? 32.189 6.277 -33.447 1.00 72.25 290 ILE A O 1
ATOM 2328 N N . THR A 1 291 ? 31.862 5.483 -35.510 1.00 67.69 291 THR A N 1
ATOM 2329 C CA . THR A 1 291 ? 31.178 4.270 -35.032 1.00 67.69 291 THR A CA 1
ATOM 2330 C C . THR A 1 291 ? 32.098 3.358 -34.231 1.00 67.69 291 THR A C 1
ATOM 2332 O O . THR A 1 291 ? 31.677 2.826 -33.205 1.00 67.69 291 THR A O 1
ATOM 2335 N N . LEU A 1 292 ? 33.356 3.197 -34.651 1.00 73.56 292 LEU A N 1
ATOM 2336 C CA . LEU A 1 292 ? 34.343 2.433 -33.889 1.00 73.56 292 LEU A CA 1
ATOM 2337 C C . LEU A 1 292 ? 34.611 3.072 -32.521 1.00 73.56 292 LEU A C 1
ATOM 2339 O O . LEU A 1 292 ? 34.639 2.363 -31.518 1.00 73.56 292 LEU A O 1
ATOM 2343 N N . TYR A 1 293 ? 34.768 4.396 -32.472 1.00 70.25 293 TYR A N 1
ATOM 2344 C CA . TYR A 1 293 ? 34.948 5.139 -31.227 1.00 70.25 293 TYR A CA 1
ATOM 2345 C C . TYR A 1 293 ? 33.760 4.937 -30.275 1.00 70.25 293 TYR A C 1
ATOM 2347 O O . TYR A 1 293 ? 33.956 4.533 -29.130 1.00 70.25 293 TYR A O 1
ATOM 2355 N N . ASN A 1 294 ? 32.529 5.095 -30.771 1.00 62.56 294 ASN A N 1
ATOM 2356 C CA . ASN A 1 294 ? 31.310 4.883 -29.985 1.00 62.56 294 ASN A CA 1
ATOM 2357 C C . ASN A 1 294 ? 31.194 3.448 -29.447 1.00 62.56 294 ASN A C 1
ATOM 2359 O O . ASN A 1 294 ? 30.707 3.239 -28.334 1.00 62.56 294 ASN A O 1
ATOM 2363 N N . PHE A 1 295 ? 31.656 2.457 -30.217 1.00 62.91 295 PHE A N 1
ATOM 2364 C CA . PHE A 1 295 ? 31.697 1.061 -29.784 1.00 62.91 295 PHE A CA 1
ATOM 2365 C C . PHE A 1 295 ? 32.748 0.828 -28.688 1.00 62.91 295 PHE A C 1
ATOM 2367 O O . PHE A 1 295 ? 32.458 0.170 -27.693 1.00 62.91 295 PHE A O 1
ATOM 2374 N N . LEU A 1 296 ? 33.952 1.387 -28.846 1.00 66.94 296 LEU A N 1
ATOM 2375 C CA . LEU A 1 296 ? 35.062 1.223 -27.900 1.00 66.94 296 LEU A CA 1
ATOM 2376 C C . LEU A 1 296 ? 34.839 1.964 -26.575 1.00 66.94 296 LEU A C 1
ATOM 2378 O O . LEU A 1 296 ? 35.238 1.460 -25.530 1.00 66.94 296 LEU A O 1
ATOM 2382 N N . LYS A 1 297 ? 34.189 3.132 -26.602 1.00 62.03 297 LYS A N 1
ATOM 2383 C CA . LYS A 1 297 ? 33.854 3.917 -25.401 1.00 62.03 297 LYS A CA 1
ATOM 2384 C C . LYS A 1 297 ? 32.535 3.508 -24.736 1.00 62.03 297 LYS A C 1
ATOM 2386 O O . LYS A 1 297 ? 32.166 4.096 -23.730 1.00 62.03 297 LYS A O 1
ATOM 2391 N N . GLY A 1 298 ? 31.820 2.511 -25.264 1.00 53.62 298 GLY A N 1
ATOM 2392 C CA . GLY A 1 298 ? 30.583 2.013 -24.651 1.00 53.62 298 GLY A CA 1
ATOM 2393 C C . GLY A 1 298 ? 29.407 2.999 -24.677 1.00 53.62 298 GLY A C 1
ATOM 2394 O O . GLY A 1 298 ? 28.430 2.780 -23.963 1.00 53.62 298 GLY A O 1
ATOM 2395 N N . GLY A 1 299 ? 29.457 4.047 -25.509 1.00 53.81 299 GLY A N 1
ATOM 2396 C CA . GLY A 1 299 ? 28.516 5.178 -25.470 1.00 53.81 299 GLY A CA 1
ATOM 2397 C C . GLY A 1 299 ? 27.036 4.796 -25.613 1.00 53.81 299 GLY A C 1
ATOM 2398 O O . GLY A 1 299 ? 26.176 5.465 -25.058 1.00 53.81 299 GLY A O 1
ATOM 2399 N N . CYS A 1 300 ? 26.727 3.675 -26.273 1.00 54.69 300 CYS A N 1
ATOM 2400 C CA . CYS A 1 300 ? 25.355 3.157 -26.365 1.00 54.69 300 CYS A CA 1
ATOM 2401 C C . CYS A 1 300 ? 24.849 2.547 -25.040 1.00 54.69 300 CYS A C 1
ATOM 2403 O O . CYS A 1 300 ? 23.671 2.655 -24.712 1.00 54.69 300 CYS A O 1
ATOM 2405 N N . ARG A 1 301 ? 25.732 1.914 -24.257 1.00 55.12 301 ARG A N 1
ATOM 2406 C CA . ARG A 1 301 ? 25.370 1.248 -22.993 1.00 55.12 301 ARG A CA 1
ATOM 2407 C C . ARG A 1 301 ? 25.273 2.238 -21.837 1.00 55.12 301 ARG A C 1
ATOM 2409 O O . ARG A 1 301 ? 24.386 2.106 -21.001 1.00 55.12 301 ARG A O 1
ATOM 2416 N N . GLN A 1 302 ? 26.132 3.255 -21.821 1.00 58.78 302 GLN A N 1
ATOM 2417 C CA . GLN A 1 302 ? 26.085 4.306 -20.806 1.00 58.78 302 GLN A CA 1
ATOM 2418 C C . GLN A 1 302 ? 24.792 5.127 -20.910 1.00 58.78 302 GLN A C 1
ATOM 2420 O O . GLN A 1 302 ? 24.119 5.318 -19.904 1.00 58.78 302 GLN A O 1
ATOM 2425 N N . SER A 1 303 ? 24.370 5.510 -22.123 1.00 59.84 303 SER A N 1
ATOM 2426 C CA . SER A 1 303 ? 23.101 6.224 -22.320 1.00 59.84 303 SER A CA 1
ATOM 2427 C C . SER A 1 303 ? 21.879 5.384 -21.938 1.00 59.84 303 SER A C 1
ATOM 2429 O O . SER A 1 303 ? 20.933 5.905 -21.354 1.00 59.84 303 SER A O 1
ATOM 2431 N N . GLN A 1 304 ? 21.900 4.079 -22.234 1.00 65.38 304 GLN A N 1
ATOM 2432 C CA . GLN A 1 304 ? 20.831 3.154 -21.839 1.00 65.38 304 GLN A CA 1
ATOM 2433 C C . GLN A 1 304 ? 20.736 3.017 -20.318 1.00 65.38 304 GLN A C 1
ATOM 2435 O O . GLN A 1 304 ? 19.636 3.056 -19.770 1.00 65.38 304 GLN A O 1
ATOM 2440 N N . LEU A 1 305 ? 21.877 2.912 -19.632 1.00 69.94 305 LEU A N 1
ATOM 2441 C CA . LEU A 1 305 ? 21.912 2.850 -18.176 1.00 69.94 305 LEU A CA 1
ATOM 2442 C C . LEU A 1 305 ? 21.419 4.159 -17.549 1.00 69.94 305 LEU A C 1
ATOM 2444 O O . LEU A 1 305 ? 20.575 4.114 -16.662 1.00 69.94 305 LEU A O 1
ATOM 2448 N N . SER A 1 306 ? 21.875 5.317 -18.032 1.00 73.06 306 SER A N 1
ATOM 2449 C CA . SER A 1 306 ? 21.395 6.620 -17.554 1.00 73.06 306 SER A CA 1
ATOM 2450 C C . SER A 1 306 ? 19.886 6.782 -17.751 1.00 73.06 306 SER A C 1
ATOM 2452 O O . SER A 1 306 ? 19.192 7.242 -16.848 1.00 73.06 306 SER A O 1
ATOM 2454 N N . GLN A 1 307 ? 19.346 6.347 -18.893 1.00 74.12 307 GLN A N 1
ATOM 2455 C CA . GLN A 1 307 ? 17.905 6.381 -19.142 1.00 74.12 307 GLN A CA 1
ATOM 2456 C C . GLN A 1 307 ? 17.134 5.445 -18.199 1.00 74.12 307 GLN A C 1
ATOM 2458 O O . GLN A 1 307 ? 16.102 5.840 -17.653 1.00 74.12 307 GLN A O 1
ATOM 2463 N N . ALA A 1 308 ? 17.641 4.232 -17.967 1.00 70.69 308 ALA A N 1
ATOM 2464 C CA . ALA A 1 308 ? 17.047 3.291 -17.022 1.00 70.69 308 ALA A CA 1
ATOM 2465 C C . ALA A 1 308 ? 17.082 3.826 -15.579 1.00 70.69 308 ALA A C 1
ATOM 2467 O O . ALA A 1 308 ? 16.096 3.703 -14.855 1.00 70.69 308 ALA A O 1
ATOM 2468 N N . LEU A 1 309 ? 18.183 4.468 -15.175 1.00 78.56 309 LEU A N 1
ATOM 2469 C CA . LEU A 1 309 ? 18.334 5.083 -13.855 1.00 78.56 309 LEU A CA 1
ATOM 2470 C C . LEU A 1 309 ? 17.389 6.270 -13.660 1.00 78.56 309 LEU A C 1
ATOM 2472 O O . LEU A 1 309 ? 16.780 6.378 -12.599 1.00 78.56 309 LEU A O 1
ATOM 2476 N N . ASN A 1 310 ? 17.203 7.108 -14.682 1.00 80.62 310 ASN A N 1
ATOM 2477 C CA . ASN A 1 310 ? 16.217 8.187 -14.633 1.00 80.62 310 ASN A CA 1
ATOM 2478 C C . ASN A 1 310 ? 14.798 7.626 -14.470 1.00 80.62 310 ASN A C 1
ATOM 2480 O O . ASN A 1 310 ? 14.081 8.038 -13.562 1.00 80.62 310 ASN A O 1
ATOM 2484 N N . GLY A 1 311 ? 14.434 6.601 -15.250 1.00 77.69 311 GLY A N 1
ATOM 2485 C CA . GLY A 1 311 ? 13.140 5.926 -15.101 1.00 77.69 311 GLY A CA 1
ATOM 2486 C C . GLY A 1 311 ? 12.946 5.273 -13.724 1.00 77.69 311 GLY A C 1
ATOM 2487 O O . GLY A 1 311 ? 11.847 5.301 -13.171 1.00 77.69 311 GLY A O 1
ATOM 2488 N N . LEU A 1 312 ? 14.008 4.713 -13.134 1.00 79.44 312 LEU A N 1
ATOM 2489 C CA . LEU A 1 312 ? 13.978 4.179 -11.769 1.00 79.44 312 LEU A CA 1
ATOM 2490 C C . LEU A 1 312 ? 13.798 5.296 -10.727 1.00 79.44 312 LEU A C 1
ATOM 2492 O O . LEU A 1 312 ? 13.025 5.128 -9.785 1.00 79.44 312 LEU A O 1
ATOM 2496 N N . SER A 1 313 ? 14.490 6.424 -10.899 1.00 85.25 313 SER A N 1
ATOM 2497 C CA . SER A 1 313 ? 14.406 7.597 -10.022 1.00 85.25 313 SER A CA 1
ATOM 2498 C C . SER A 1 313 ? 12.996 8.190 -10.009 1.00 85.25 313 SER A C 1
ATOM 2500 O O . SER A 1 313 ? 12.430 8.422 -8.937 1.00 85.25 313 SER A O 1
ATOM 2502 N N . ASP A 1 314 ? 12.378 8.329 -11.185 1.00 85.25 314 ASP A N 1
ATOM 2503 C CA . ASP A 1 314 ? 10.999 8.804 -11.319 1.00 85.25 314 ASP A CA 1
ATOM 2504 C C . ASP A 1 314 ? 10.018 7.867 -10.602 1.00 85.25 314 ASP A C 1
ATOM 2506 O O . ASP A 1 314 ? 9.232 8.306 -9.758 1.00 85.25 314 ASP A O 1
ATOM 2510 N N . ARG A 1 315 ? 10.134 6.550 -10.825 1.00 79.56 315 ARG A N 1
ATOM 2511 C CA . ARG A 1 315 ? 9.313 5.553 -10.113 1.00 79.56 315 ARG A CA 1
ATOM 2512 C C . ARG A 1 315 ? 9.531 5.579 -8.600 1.00 79.56 315 ARG A C 1
ATOM 2514 O O . ARG A 1 315 ? 8.582 5.405 -7.836 1.00 79.56 315 ARG A O 1
ATOM 2521 N N . ALA A 1 316 ? 10.762 5.796 -8.139 1.00 80.00 316 ALA A N 1
ATOM 2522 C CA . ALA A 1 316 ? 11.059 5.913 -6.714 1.00 80.00 316 ALA A CA 1
ATOM 2523 C C . ALA A 1 316 ? 10.404 7.162 -6.098 1.00 80.00 316 ALA A C 1
ATOM 2525 O O . ALA A 1 316 ? 9.899 7.107 -4.971 1.00 80.00 316 ALA A O 1
ATOM 2526 N N . LYS A 1 317 ? 10.363 8.274 -6.841 1.00 87.94 317 LYS A N 1
ATOM 2527 C CA . LYS A 1 317 ? 9.664 9.496 -6.433 1.00 87.94 317 LYS A CA 1
ATOM 2528 C C . LYS A 1 317 ? 8.153 9.272 -6.338 1.00 87.94 317 LYS A C 1
ATOM 2530 O O . LYS A 1 317 ? 7.575 9.593 -5.300 1.00 87.94 317 LYS A O 1
ATOM 2535 N N . GLU A 1 318 ? 7.542 8.644 -7.341 1.00 87.50 318 GLU A N 1
ATOM 2536 C CA . GLU A 1 318 ? 6.117 8.277 -7.322 1.00 87.50 318 GLU A CA 1
ATOM 2537 C C . GLU A 1 318 ? 5.777 7.370 -6.130 1.00 87.50 318 GLU A C 1
ATOM 2539 O O . GLU A 1 318 ? 4.817 7.618 -5.398 1.00 87.50 318 GLU A O 1
ATOM 2544 N N . ALA A 1 319 ? 6.603 6.352 -5.868 1.00 82.81 319 ALA A N 1
ATOM 2545 C CA . ALA A 1 319 ? 6.416 5.463 -4.725 1.00 82.81 319 ALA A CA 1
ATOM 2546 C C . ALA A 1 319 ? 6.492 6.219 -3.387 1.00 82.81 319 ALA A C 1
ATOM 2548 O O . ALA A 1 319 ? 5.707 5.957 -2.471 1.00 82.81 319 ALA A O 1
ATOM 2549 N N . LYS A 1 320 ? 7.404 7.191 -3.264 1.00 87.19 320 LYS A N 1
ATOM 2550 C CA . LYS A 1 320 ? 7.519 8.040 -2.070 1.00 87.19 320 LYS A CA 1
ATOM 2551 C C . LYS A 1 320 ? 6.285 8.923 -1.881 1.00 87.19 320 LYS A C 1
ATOM 2553 O O . LYS A 1 320 ? 5.796 9.039 -0.757 1.00 87.19 320 LYS A O 1
ATOM 2558 N N . GLU A 1 321 ? 5.770 9.519 -2.951 1.00 90.50 321 GLU A N 1
ATOM 2559 C CA . GLU A 1 321 ? 4.542 10.322 -2.915 1.00 90.50 321 GLU A CA 1
ATOM 2560 C C . GLU A 1 321 ? 3.331 9.471 -2.513 1.00 90.50 321 GLU A C 1
ATOM 2562 O O . GLU A 1 321 ? 2.560 9.862 -1.633 1.00 90.50 321 GLU A O 1
ATOM 2567 N N . PHE A 1 322 ? 3.219 8.259 -3.058 1.00 88.38 322 PHE A N 1
ATOM 2568 C CA . PHE A 1 322 ? 2.181 7.304 -2.681 1.00 88.38 322 PHE A CA 1
ATOM 2569 C C . PHE A 1 322 ? 2.263 6.899 -1.199 1.00 88.38 322 PHE A C 1
ATOM 2571 O O . PHE A 1 322 ? 1.248 6.872 -0.502 1.00 88.38 322 PHE A O 1
ATOM 2578 N N . LEU A 1 323 ? 3.466 6.663 -0.664 1.00 86.38 323 LEU A N 1
ATOM 2579 C CA . LEU A 1 323 ? 3.652 6.384 0.766 1.00 86.38 323 LEU A CA 1
ATOM 2580 C C . LEU A 1 323 ? 3.196 7.547 1.658 1.00 86.38 323 LEU A C 1
ATOM 2582 O O . LEU A 1 323 ? 2.624 7.313 2.725 1.00 86.38 323 LEU A O 1
ATOM 2586 N N . VAL A 1 324 ? 3.430 8.794 1.241 1.00 92.06 324 VAL A N 1
ATOM 2587 C CA . VAL A 1 324 ? 2.934 9.976 1.963 1.00 92.06 324 VAL A CA 1
ATOM 2588 C C . VAL A 1 324 ? 1.406 10.027 1.930 1.00 92.06 324 VAL A C 1
ATOM 2590 O O . VAL A 1 324 ? 0.789 10.254 2.970 1.00 92.06 324 VAL A O 1
ATOM 2593 N N . GLN A 1 325 ? 0.782 9.746 0.783 1.00 89.50 325 GLN A N 1
ATOM 2594 C CA . GLN A 1 325 ? -0.679 9.670 0.678 1.00 89.50 325 GLN A CA 1
ATOM 2595 C C . GLN A 1 325 ? -1.263 8.607 1.614 1.00 89.50 325 GLN A C 1
ATOM 2597 O O . GLN A 1 325 ? -2.195 8.903 2.361 1.00 89.50 325 GLN A O 1
ATOM 2602 N N . LEU A 1 326 ? -0.683 7.403 1.645 1.00 82.62 326 LEU A N 1
ATOM 2603 C CA . LEU A 1 326 ? -1.124 6.338 2.548 1.00 82.62 326 LEU A CA 1
ATOM 2604 C C . LEU A 1 326 ? -1.006 6.743 4.021 1.00 82.62 326 LEU A C 1
ATOM 2606 O O . LEU A 1 326 ? -1.929 6.503 4.797 1.00 82.62 326 LEU A O 1
ATOM 2610 N N . ARG A 1 327 ? 0.092 7.400 4.418 1.00 88.69 327 ARG A N 1
ATOM 2611 C CA . ARG A 1 327 ? 0.252 7.911 5.791 1.00 88.69 327 ARG A CA 1
ATOM 2612 C C . ARG A 1 327 ? -0.815 8.944 6.147 1.00 88.69 327 ARG A C 1
ATOM 2614 O O . ARG A 1 327 ? -1.392 8.859 7.227 1.00 88.69 327 ARG A O 1
ATOM 2621 N N . ASN A 1 328 ? -1.122 9.860 5.231 1.00 88.94 328 ASN A N 1
ATOM 2622 C CA . ASN A 1 328 ? -2.177 10.853 5.435 1.00 88.94 328 ASN A CA 1
ATOM 2623 C C . ASN A 1 328 ? -3.558 10.196 5.557 1.00 88.94 328 ASN A C 1
ATOM 2625 O O . ASN A 1 328 ? -4.348 10.589 6.409 1.00 88.94 328 ASN A O 1
ATOM 2629 N N . MET A 1 329 ? -3.845 9.166 4.755 1.00 85.25 329 MET A N 1
ATOM 2630 C CA . MET A 1 329 ? -5.093 8.404 4.871 1.00 85.25 329 MET A CA 1
ATOM 2631 C C . MET A 1 329 ? -5.210 7.704 6.226 1.00 85.25 329 MET A C 1
ATOM 2633 O O . MET A 1 329 ? -6.272 7.745 6.841 1.00 85.25 329 MET A O 1
ATOM 2637 N N . VAL A 1 330 ? -4.128 7.091 6.718 1.00 89.25 330 VAL A N 1
ATOM 2638 C CA . VAL A 1 330 ? -4.108 6.477 8.056 1.00 89.25 330 VAL A CA 1
ATOM 2639 C C . VAL A 1 330 ? -4.407 7.521 9.130 1.00 89.25 330 VAL A C 1
ATOM 2641 O O . VAL A 1 330 ? -5.246 7.270 9.992 1.00 89.25 330 VAL A O 1
ATOM 2644 N N . GLN A 1 331 ? -3.789 8.702 9.049 1.00 89.25 331 GLN A N 1
ATOM 2645 C CA . GLN A 1 331 ? -4.057 9.791 9.987 1.00 89.25 331 GLN A CA 1
ATOM 2646 C C . GLN A 1 331 ? -5.524 10.247 9.931 1.00 89.25 331 GLN A C 1
ATOM 2648 O O . GLN A 1 331 ? -6.168 10.364 10.968 1.00 89.25 331 GLN A O 1
ATOM 2653 N N . GLN A 1 332 ? -6.090 10.428 8.736 1.00 83.00 332 GLN A N 1
ATOM 2654 C CA . GLN A 1 332 ? -7.502 10.797 8.583 1.00 83.00 332 GLN A CA 1
ATOM 2655 C C . GLN A 1 332 ? -8.450 9.736 9.145 1.00 83.00 332 GLN A C 1
ATOM 2657 O O . GLN A 1 332 ? -9.447 10.074 9.775 1.00 83.00 332 GLN A O 1
ATOM 2662 N N . ILE A 1 333 ? -8.159 8.448 8.942 1.00 82.81 333 ILE A N 1
ATOM 2663 C CA . ILE A 1 333 ? -8.952 7.360 9.529 1.00 82.81 333 ILE A CA 1
ATOM 2664 C C . ILE A 1 333 ? -8.891 7.427 11.058 1.00 82.81 333 ILE A C 1
ATOM 2666 O O . ILE A 1 333 ? -9.923 7.275 11.708 1.00 82.81 333 ILE A O 1
ATOM 2670 N N . GLN A 1 334 ? -7.712 7.688 11.630 1.00 88.38 334 GLN A N 1
ATOM 2671 C CA . GLN A 1 334 ? -7.547 7.844 13.077 1.00 88.38 334 GLN A CA 1
ATOM 2672 C C . GLN A 1 334 ? -8.354 9.034 13.613 1.00 88.38 334 GLN A C 1
ATOM 2674 O O . GLN A 1 334 ? -9.103 8.871 14.572 1.00 88.38 334 GLN A O 1
ATOM 2679 N N . GLU A 1 335 ? -8.266 10.200 12.973 1.00 84.94 335 GLU A N 1
ATOM 2680 C CA . GLU A 1 335 ? -9.018 11.401 13.363 1.00 84.94 335 GLU A CA 1
ATOM 2681 C C . GLU A 1 335 ? -10.538 11.181 13.259 1.00 84.94 335 GLU A C 1
ATOM 2683 O O . GLU A 1 335 ? -11.267 11.404 14.228 1.00 84.94 335 GLU A O 1
ATOM 2688 N N . ASN A 1 336 ? -11.011 10.642 12.130 1.00 82.94 336 ASN A N 1
ATOM 2689 C CA . ASN A 1 336 ? -12.426 10.330 11.915 1.00 82.94 336 ASN A CA 1
ATOM 2690 C C . ASN A 1 336 ? -12.948 9.289 12.916 1.00 82.94 336 ASN A C 1
ATOM 2692 O O . ASN A 1 336 ? -14.097 9.371 13.349 1.00 82.94 336 ASN A O 1
ATOM 2696 N N . SER A 1 337 ? -12.123 8.305 13.287 1.00 83.81 337 SER A N 1
ATOM 2697 C CA . SER A 1 337 ? -12.493 7.286 14.273 1.00 83.81 337 SER A CA 1
ATOM 2698 C C . SER A 1 337 ? -12.717 7.900 15.650 1.00 83.81 337 SER A C 1
ATOM 2700 O O . SER A 1 337 ? -13.686 7.543 16.316 1.00 83.81 337 SER A O 1
ATOM 2702 N N . VAL A 1 338 ? -11.857 8.834 16.069 1.00 90.19 338 VAL A N 1
ATOM 2703 C CA . VAL A 1 338 ? -12.005 9.530 17.355 1.00 90.19 338 VAL A CA 1
ATOM 2704 C C . VAL A 1 338 ? -13.280 10.373 17.369 1.00 90.19 338 VAL A C 1
ATOM 2706 O O . VAL A 1 338 ? -14.031 10.339 18.343 1.00 90.19 338 VAL A O 1
ATOM 2709 N N . GLU A 1 339 ? -13.567 11.101 16.286 1.00 83.62 339 GLU A N 1
ATOM 2710 C CA . GLU A 1 339 ? -14.802 11.888 16.182 1.00 83.62 339 GLU A CA 1
ATOM 2711 C C . GLU A 1 339 ? -16.053 10.994 16.185 1.00 83.62 339 GLU A C 1
ATOM 2713 O O . GLU A 1 339 ? -17.036 11.286 16.876 1.00 83.62 339 GLU A O 1
ATOM 2718 N N . PHE A 1 340 ? -16.013 9.873 15.461 1.00 83.44 340 PHE A N 1
ATOM 2719 C CA . PHE A 1 340 ? -17.099 8.898 15.442 1.00 83.44 340 PHE A CA 1
ATOM 2720 C C . PHE A 1 340 ? -17.340 8.281 16.826 1.00 83.44 340 PHE A C 1
ATOM 2722 O O . PHE A 1 340 ? -18.488 8.206 17.268 1.00 83.44 340 PHE A O 1
ATOM 2729 N N . GLU A 1 341 ? -16.274 7.895 17.533 1.00 89.62 341 GLU A N 1
ATOM 2730 C CA . GLU A 1 341 ? -16.349 7.380 18.902 1.00 89.62 341 GLU A CA 1
ATOM 2731 C C . GLU A 1 341 ? -16.960 8.419 19.849 1.00 89.62 341 GLU A C 1
ATOM 2733 O O . GLU A 1 341 ? -17.908 8.109 20.570 1.00 89.62 341 GLU A O 1
ATOM 2738 N N . ALA A 1 342 ? -16.501 9.672 19.790 1.00 89.88 342 ALA A N 1
ATOM 2739 C CA . ALA A 1 342 ? -17.055 10.754 20.600 1.00 89.88 342 ALA A CA 1
ATOM 2740 C C . ALA A 1 342 ? -18.556 10.964 20.333 1.00 89.88 342 ALA A C 1
ATOM 2742 O O . ALA A 1 342 ? -19.338 11.163 21.267 1.00 89.88 342 ALA A O 1
ATOM 2743 N N . CYS A 1 343 ? -18.983 10.877 19.068 1.00 86.50 343 CYS A N 1
ATOM 2744 C CA . CYS A 1 343 ? -20.393 10.971 18.701 1.00 86.50 343 CYS A CA 1
ATOM 2745 C C . CYS A 1 343 ? -21.212 9.796 19.255 1.00 86.50 343 CYS A C 1
ATOM 2747 O O . CYS A 1 343 ? -22.296 10.009 19.803 1.00 86.50 343 CYS A O 1
ATOM 2749 N N . LEU A 1 344 ? -20.698 8.568 19.143 1.00 88.94 344 LEU A N 1
ATOM 2750 C CA . LEU A 1 344 ? -21.350 7.369 19.667 1.00 88.94 344 LEU A CA 1
ATOM 2751 C C . LEU A 1 344 ? -21.507 7.439 21.190 1.00 88.94 344 LEU A C 1
ATOM 2753 O O . LEU A 1 344 ? -22.598 7.201 21.708 1.00 88.94 344 LEU A O 1
ATOM 2757 N N . VAL A 1 345 ? -20.443 7.824 21.899 1.00 93.12 345 VAL A N 1
ATOM 2758 C CA . VAL A 1 345 ? -20.460 8.011 23.356 1.00 93.12 345 VAL A CA 1
ATOM 2759 C C . VAL A 1 345 ? -21.508 9.049 23.746 1.00 93.12 345 VAL A C 1
ATOM 2761 O O . VAL A 1 345 ? -22.372 8.757 24.570 1.00 93.12 345 VAL A O 1
ATOM 2764 N N . ALA A 1 346 ? -21.529 10.211 23.086 1.00 91.94 346 ALA A N 1
ATOM 2765 C CA . ALA A 1 346 ? -22.515 11.253 23.366 1.00 91.94 346 ALA A CA 1
ATOM 2766 C C . ALA A 1 346 ? -23.968 10.784 23.142 1.00 91.94 346 ALA A C 1
ATOM 2768 O O . ALA A 1 346 ? -24.866 11.151 23.905 1.00 91.94 346 ALA A O 1
ATOM 2769 N N . GLN A 1 347 ? -24.220 9.963 22.114 1.00 90.25 347 GLN A N 1
ATOM 2770 C CA . GLN A 1 347 ? -25.544 9.381 21.869 1.00 90.25 347 GLN A CA 1
ATOM 2771 C C . GLN A 1 347 ? -25.953 8.399 22.977 1.00 90.25 347 GLN A C 1
ATOM 2773 O O . GLN A 1 347 ? -27.083 8.466 23.469 1.00 90.25 347 GLN A O 1
ATOM 2778 N N . CYS A 1 348 ? -25.044 7.521 23.403 1.00 92.56 348 CYS A N 1
ATOM 2779 C CA . CYS A 1 348 ? -25.274 6.591 24.509 1.00 92.56 348 CYS A CA 1
ATOM 2780 C C . CYS A 1 348 ? -25.511 7.324 25.839 1.00 92.56 348 CYS A C 1
ATOM 2782 O O . CYS A 1 348 ? -26.469 7.009 26.551 1.00 92.56 348 CYS A O 1
ATOM 2784 N N . ASP A 1 349 ? -24.709 8.342 26.148 1.00 94.94 349 ASP A N 1
ATOM 2785 C CA . ASP A 1 349 ? -24.850 9.149 27.363 1.00 94.94 349 ASP A CA 1
ATOM 2786 C C . ASP A 1 349 ? -26.204 9.865 27.411 1.00 94.94 349 ASP A C 1
ATOM 2788 O O . ASP A 1 349 ? -26.884 9.859 28.440 1.00 94.94 349 ASP A O 1
ATOM 2792 N N . ALA A 1 350 ? -26.677 10.393 26.278 1.00 92.81 350 ALA A N 1
ATOM 2793 C CA . ALA A 1 350 ? -28.000 11.006 26.194 1.00 92.81 350 ALA A CA 1
ATOM 2794 C C . ALA A 1 350 ? -29.138 10.016 26.524 1.00 92.81 350 ALA A C 1
ATOM 2796 O O . ALA A 1 350 ? -30.122 10.394 27.178 1.00 92.81 350 ALA A O 1
ATOM 2797 N N . LEU A 1 351 ? -29.010 8.748 26.108 1.00 93.38 351 LEU A N 1
ATOM 2798 C CA . LEU A 1 351 ? -29.959 7.681 26.452 1.00 93.38 351 LEU A CA 1
ATOM 2799 C C . LEU A 1 351 ? -29.900 7.335 27.947 1.00 93.38 351 LEU A C 1
ATOM 2801 O O . LEU A 1 351 ? -30.948 7.215 28.592 1.00 93.38 351 LEU A O 1
ATOM 2805 N N . ILE A 1 352 ? -28.696 7.232 28.517 1.00 95.12 352 ILE A N 1
ATOM 2806 C CA . ILE A 1 352 ? -28.484 7.000 29.954 1.00 95.12 352 ILE A CA 1
ATOM 2807 C C . ILE A 1 352 ? -29.119 8.129 30.776 1.00 95.12 352 ILE A C 1
ATOM 2809 O O . ILE A 1 352 ? -29.857 7.871 31.732 1.00 95.12 352 ILE A O 1
ATOM 2813 N N . ASP A 1 353 ? -28.922 9.382 30.375 1.00 95.50 353 ASP A N 1
ATOM 2814 C CA . ASP A 1 353 ? -29.508 10.547 31.034 1.00 95.50 353 ASP A CA 1
ATOM 2815 C C . ASP A 1 353 ? -31.034 10.571 30.949 1.00 95.50 353 ASP A C 1
ATOM 2817 O O . ASP A 1 353 ? -31.722 10.965 31.900 1.00 95.50 353 ASP A O 1
ATOM 2821 N N . ALA A 1 354 ? -31.607 10.160 29.818 1.00 93.69 354 ALA A N 1
ATOM 2822 C CA . ALA A 1 354 ? -33.052 10.004 29.691 1.00 93.69 354 ALA A CA 1
ATOM 2823 C C . ALA A 1 354 ? -33.584 8.932 30.661 1.00 93.69 354 ALA A C 1
ATOM 2825 O O . ALA A 1 354 ? -34.585 9.159 31.354 1.00 93.69 354 ALA A O 1
ATOM 2826 N N . LEU A 1 355 ? -32.881 7.803 30.781 1.00 94.06 355 LEU A N 1
ATOM 2827 C CA . LEU A 1 355 ? -33.244 6.720 31.692 1.00 94.06 355 LEU A CA 1
ATOM 2828 C C . LEU A 1 355 ? -33.125 7.141 33.165 1.00 94.06 355 LEU A C 1
ATOM 2830 O O . LEU A 1 355 ? -34.035 6.889 33.960 1.00 94.06 355 LEU A O 1
ATOM 2834 N N . ASN A 1 356 ? -32.058 7.854 33.527 1.00 96.06 356 ASN A N 1
ATOM 2835 C CA . ASN A 1 356 ? -31.851 8.387 34.874 1.00 96.06 356 ASN A CA 1
ATOM 2836 C C . ASN A 1 356 ? -32.929 9.406 35.260 1.00 96.06 356 ASN A C 1
ATOM 2838 O O . ASN A 1 356 ? -33.490 9.338 36.360 1.00 96.06 356 ASN A O 1
ATOM 2842 N N . ARG A 1 357 ? -33.306 10.299 34.336 1.00 96.44 357 ARG A N 1
ATOM 2843 C CA . ARG A 1 357 ? -34.441 11.214 34.532 1.00 96.44 357 ARG A CA 1
ATOM 2844 C C . ARG A 1 357 ? -35.743 10.449 34.758 1.00 96.44 357 ARG A C 1
ATOM 2846 O O . ARG A 1 357 ? -36.505 10.789 35.667 1.00 96.44 357 ARG A O 1
ATOM 2853 N N . ARG A 1 358 ? -35.992 9.378 33.995 1.00 95.38 358 ARG A N 1
ATOM 2854 C CA . ARG A 1 358 ? -37.183 8.536 34.178 1.00 95.38 358 ARG A CA 1
ATOM 2855 C C . ARG A 1 358 ? -37.184 7.819 35.529 1.00 95.38 358 ARG A C 1
ATOM 2857 O O . ARG A 1 358 ? -38.214 7.813 36.205 1.00 95.38 358 ARG A O 1
ATOM 2864 N N . LYS A 1 359 ? -36.044 7.276 35.959 1.00 95.31 359 LYS A N 1
ATOM 2865 C CA . LYS A 1 359 ? -35.868 6.661 37.285 1.00 95.31 359 LYS A CA 1
ATOM 2866 C C . LYS A 1 359 ? -36.222 7.640 38.406 1.00 95.31 359 LYS A C 1
ATOM 2868 O O . LYS A 1 359 ? -37.000 7.288 39.291 1.00 95.31 359 LYS A O 1
ATOM 2873 N N . ALA A 1 360 ? -35.719 8.875 38.347 1.00 96.50 360 ALA A N 1
ATOM 2874 C CA . ALA A 1 360 ? -36.025 9.904 39.342 1.00 96.50 360 ALA A CA 1
ATOM 2875 C C . ALA A 1 360 ? -37.533 10.219 39.414 1.00 96.50 360 ALA A C 1
ATOM 2877 O O . ALA A 1 360 ? -38.104 10.309 40.503 1.00 96.50 360 ALA A O 1
ATOM 2878 N N . GLN A 1 361 ? -38.208 10.310 38.262 1.00 95.56 361 GLN A N 1
ATOM 2879 C CA . GLN A 1 361 ? -39.661 10.506 38.207 1.00 95.56 361 GLN A CA 1
ATOM 2880 C C . GLN A 1 361 ? -40.439 9.342 38.840 1.00 95.56 361 GLN A C 1
ATOM 2882 O O . GLN A 1 361 ? -41.424 9.578 39.540 1.00 95.56 361 GLN A O 1
ATOM 2887 N N . LEU A 1 362 ? -40.017 8.094 38.608 1.00 94.81 362 LEU A N 1
ATOM 2888 C CA . LEU A 1 362 ? -40.657 6.909 39.189 1.00 94.81 362 LEU A CA 1
ATOM 2889 C C . LEU A 1 362 ? -40.468 6.852 40.709 1.00 94.81 362 LEU A C 1
ATOM 2891 O O . LEU A 1 362 ? -41.442 6.658 41.434 1.00 94.81 362 LEU A O 1
ATOM 2895 N N . LEU A 1 363 ? -39.254 7.114 41.203 1.00 95.25 363 LEU A N 1
ATOM 2896 C CA . LEU A 1 363 ? -38.979 7.180 42.643 1.00 95.25 363 LEU A CA 1
ATOM 2897 C C . LEU A 1 363 ? -39.791 8.281 43.336 1.00 95.25 363 LEU A C 1
ATOM 2899 O O . LEU A 1 363 ? -40.299 8.069 44.434 1.00 95.25 363 LEU A O 1
ATOM 2903 N N . SER A 1 364 ? -39.995 9.427 42.677 1.00 95.50 364 SER A N 1
ATOM 2904 C CA . SER A 1 364 ? -40.873 10.483 43.199 1.00 95.50 364 SER A CA 1
ATOM 2905 C C . SER A 1 364 ? -42.317 10.000 43.388 1.00 95.50 364 SER A C 1
ATOM 2907 O O . SER A 1 364 ? -42.957 10.369 44.372 1.00 95.50 364 SER A O 1
ATOM 2909 N N . ARG A 1 365 ? -42.836 9.143 42.495 1.00 93.62 365 ARG A N 1
ATOM 2910 C CA . ARG A 1 365 ? -44.179 8.551 42.645 1.00 93.62 365 ARG A CA 1
ATOM 2911 C C . ARG A 1 365 ? -44.248 7.603 43.840 1.00 93.62 365 ARG A C 1
ATOM 2913 O O . ARG A 1 365 ? -45.185 7.708 44.623 1.00 93.62 365 ARG A O 1
ATOM 2920 N N . VAL A 1 366 ? -43.238 6.748 44.013 1.00 94.50 366 VAL A N 1
ATOM 2921 C CA . VAL A 1 366 ? -43.144 5.844 45.173 1.00 94.50 366 VAL A CA 1
ATOM 2922 C C . VAL A 1 366 ? -43.088 6.639 46.479 1.00 94.50 366 VAL A C 1
ATOM 2924 O O . VAL A 1 366 ? -43.824 6.331 47.412 1.00 94.50 366 VAL A O 1
ATOM 2927 N N . ASN A 1 367 ? -42.280 7.705 46.538 1.00 95.12 367 ASN A N 1
ATOM 2928 C CA . ASN A 1 367 ? -42.177 8.532 47.741 1.00 95.12 367 ASN A CA 1
ATOM 2929 C C . ASN A 1 367 ? -43.493 9.261 48.067 1.00 95.12 367 ASN A C 1
ATOM 2931 O O . ASN A 1 367 ? -43.879 9.328 49.229 1.00 95.12 367 ASN A O 1
ATOM 2935 N N . LYS A 1 368 ? -44.222 9.751 47.054 1.00 94.69 368 LYS A N 1
ATOM 2936 C CA . LYS A 1 368 ? -45.551 10.357 47.254 1.00 94.69 368 LYS A CA 1
ATOM 2937 C C . LYS A 1 368 ? -46.565 9.359 47.818 1.00 94.69 368 LYS A C 1
ATOM 2939 O O . LYS A 1 368 ? -47.303 9.710 48.735 1.00 94.69 368 LYS A O 1
ATOM 2944 N N . GLU A 1 369 ? -46.585 8.129 47.306 1.00 93.06 369 GLU A N 1
ATOM 2945 C CA . GLU A 1 369 ? -47.458 7.063 47.819 1.00 93.06 369 GLU A CA 1
ATOM 2946 C C . GLU A 1 369 ? -47.092 6.690 49.265 1.00 93.06 369 GLU A C 1
ATOM 2948 O O . GLU A 1 369 ? -47.962 6.577 50.128 1.00 93.06 369 GLU A O 1
ATOM 2953 N N . HIS A 1 370 ? -45.793 6.586 49.557 1.00 94.62 370 HIS A N 1
ATOM 2954 C CA . HIS A 1 370 ? -45.273 6.349 50.903 1.00 94.62 370 HIS A CA 1
ATOM 2955 C C . HIS A 1 370 ? -45.700 7.447 51.892 1.00 94.62 370 HIS A C 1
ATOM 2957 O O . HIS A 1 370 ? -46.234 7.151 52.964 1.00 94.62 370 HIS A O 1
ATOM 2963 N N . GLU A 1 371 ? -45.510 8.718 51.529 1.00 96.06 371 GLU A N 1
ATOM 2964 C CA . GLU A 1 371 ? -45.917 9.863 52.349 1.00 96.06 371 GLU A CA 1
ATOM 2965 C C . GLU A 1 371 ? -47.431 9.890 52.576 1.00 96.06 371 GLU A C 1
ATOM 2967 O O . GLU A 1 371 ? -47.882 10.145 53.696 1.00 96.06 371 GLU A O 1
ATOM 2972 N N . HIS A 1 372 ? -48.220 9.578 51.544 1.00 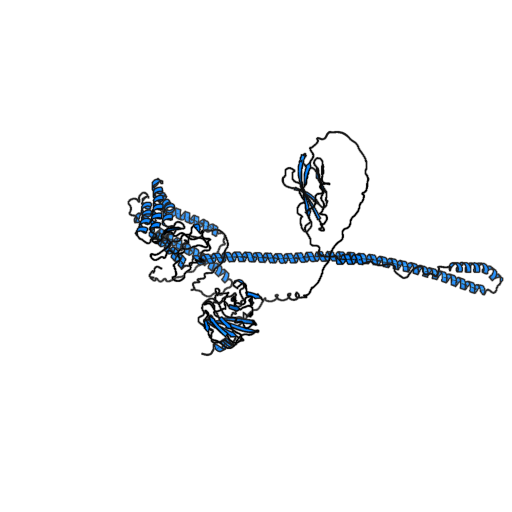94.31 372 HIS A N 1
ATOM 2973 C CA . HIS A 1 372 ? -49.673 9.504 51.645 1.00 94.31 372 HIS A CA 1
ATOM 2974 C C . HIS A 1 372 ? -50.122 8.400 52.612 1.00 94.31 372 HIS A C 1
ATOM 2976 O O . HIS A 1 372 ? -50.866 8.684 53.556 1.00 94.31 372 HIS A O 1
ATOM 2982 N N . LYS A 1 373 ? -49.616 7.170 52.441 1.00 94.50 373 LYS A N 1
ATOM 2983 C CA . LYS A 1 373 ? -49.892 6.028 53.329 1.00 94.50 373 LYS A CA 1
ATOM 2984 C C . LYS A 1 373 ? -49.543 6.342 54.783 1.00 94.50 373 LYS A C 1
ATOM 2986 O O . LYS A 1 373 ? -50.381 6.162 55.668 1.00 94.50 373 LYS A O 1
ATOM 2991 N N . LEU A 1 374 ? -48.341 6.870 55.036 1.00 95.12 374 LEU A N 1
ATOM 2992 C CA . LEU A 1 374 ? -47.915 7.254 56.385 1.00 95.12 374 LEU A CA 1
ATOM 2993 C C . LEU A 1 374 ? -48.805 8.335 56.990 1.00 95.12 374 LEU A C 1
ATOM 2995 O O . LEU A 1 374 ? -49.121 8.259 58.177 1.00 95.12 374 LEU A O 1
ATOM 2999 N N . LYS A 1 375 ? -49.209 9.335 56.200 1.00 95.44 375 LYS A N 1
ATOM 3000 C CA . LYS A 1 375 ? -50.103 10.396 56.665 1.00 95.44 375 LYS A CA 1
ATOM 3001 C C . LYS A 1 375 ? -51.449 9.823 57.112 1.00 95.44 375 LYS A C 1
ATOM 3003 O O . LYS A 1 375 ? -51.855 10.083 58.238 1.00 95.44 375 LYS A O 1
ATOM 3008 N N . VAL A 1 376 ? -52.082 8.978 56.294 1.00 94.19 376 VAL A N 1
ATOM 3009 C CA . VAL A 1 376 ? -53.376 8.347 56.624 1.00 94.19 376 VAL A CA 1
ATOM 3010 C C . VAL A 1 376 ? -53.289 7.527 57.917 1.00 94.19 376 VAL A C 1
ATOM 3012 O O . VAL A 1 376 ? -54.158 7.645 58.783 1.00 94.19 376 VAL A O 1
ATOM 3015 N N . VAL A 1 377 ? -52.226 6.732 58.086 1.00 93.81 377 VAL A N 1
ATOM 3016 C CA . VAL A 1 377 ? -52.031 5.915 59.296 1.00 93.81 377 VAL A CA 1
ATOM 3017 C C . VAL A 1 377 ? -51.751 6.786 60.525 1.00 93.81 377 VAL A C 1
ATOM 3019 O O . VAL A 1 377 ? -52.357 6.565 61.573 1.00 93.81 377 VAL A O 1
ATOM 3022 N N . ARG A 1 378 ? -50.884 7.804 60.418 1.00 95.25 378 ARG A N 1
ATOM 3023 C CA . ARG A 1 378 ? -50.595 8.738 61.524 1.00 95.25 378 ARG A CA 1
ATOM 3024 C C . ARG A 1 378 ? -51.840 9.507 61.963 1.00 95.25 378 ARG A C 1
ATOM 3026 O O . ARG A 1 378 ? -52.078 9.627 63.165 1.00 95.25 378 ARG A O 1
ATOM 3033 N N . ASP A 1 379 ? -52.652 9.967 61.015 1.00 94.12 379 ASP A N 1
ATOM 3034 C CA . ASP A 1 379 ? -53.909 10.663 61.299 1.00 94.12 379 ASP A CA 1
ATOM 3035 C C . ASP A 1 379 ? -54.904 9.728 62.013 1.00 94.12 379 ASP A C 1
ATOM 3037 O O . ASP A 1 379 ? -55.540 10.129 62.992 1.00 94.12 379 ASP A O 1
ATOM 3041 N N . GLN A 1 380 ? -54.987 8.453 61.601 1.00 92.38 380 GLN A N 1
ATOM 3042 C CA . GLN A 1 380 ? -55.816 7.449 62.279 1.00 92.38 380 GLN A CA 1
ATOM 3043 C C . GLN A 1 380 ? -55.321 7.151 63.708 1.00 92.38 380 GLN A C 1
ATOM 3045 O O . GLN A 1 380 ? -56.140 7.090 64.627 1.00 92.38 380 GLN A O 1
ATOM 3050 N N . ILE A 1 381 ? -54.003 7.028 63.924 1.00 93.12 381 ILE A N 1
ATOM 3051 C CA . ILE A 1 381 ? -53.405 6.855 65.263 1.00 93.12 381 ILE A CA 1
ATOM 3052 C C . ILE A 1 381 ? -53.756 8.043 66.163 1.00 93.12 381 ILE A C 1
ATOM 3054 O O . ILE A 1 381 ? -54.213 7.846 67.291 1.00 93.12 381 ILE A O 1
ATOM 3058 N N . SER A 1 382 ? -53.582 9.272 65.668 1.00 94.50 382 SER A N 1
ATOM 3059 C CA . SER A 1 382 ? -53.904 10.494 66.413 1.00 94.50 382 SER A CA 1
ATOM 3060 C C . SER A 1 382 ? -55.380 10.532 66.818 1.00 94.50 382 SER A C 1
ATOM 3062 O O . SER A 1 382 ? -55.704 10.731 67.992 1.00 94.50 382 SER A O 1
ATOM 3064 N N . HIS A 1 383 ? -56.282 10.230 65.878 1.00 91.06 383 HIS A N 1
ATOM 3065 C CA . HIS A 1 383 ? -57.720 10.185 66.133 1.00 91.06 383 HIS A CA 1
ATOM 3066 C C . HIS A 1 383 ? -58.095 9.155 67.211 1.00 91.06 383 HIS A C 1
ATOM 3068 O O . HIS A 1 383 ? -58.792 9.492 68.172 1.00 91.06 383 HIS A O 1
ATOM 3074 N N . CYS A 1 384 ? -57.595 7.919 67.097 1.00 91.31 384 CYS A N 1
ATOM 3075 C CA . CYS A 1 384 ? -57.841 6.871 68.089 1.00 91.31 384 CYS A CA 1
ATOM 3076 C C . CYS A 1 384 ? -57.262 7.234 69.462 1.00 91.31 384 CYS A C 1
ATOM 3078 O O . CYS A 1 384 ? -57.913 6.997 70.475 1.00 91.31 384 CYS A O 1
ATOM 3080 N N . THR A 1 385 ? -56.081 7.857 69.507 1.00 92.94 385 THR A N 1
ATOM 3081 C CA . THR A 1 385 ? -55.428 8.267 70.760 1.00 92.94 385 THR A CA 1
ATOM 3082 C C . THR A 1 385 ? -56.246 9.321 71.505 1.00 92.94 385 THR A C 1
ATOM 3084 O O . THR A 1 385 ? -56.470 9.195 72.710 1.00 92.94 385 THR A O 1
ATOM 3087 N N . VAL A 1 386 ? -56.737 10.347 70.799 1.00 92.50 386 VAL A N 1
ATOM 3088 C CA . VAL A 1 386 ? -57.585 11.395 71.393 1.00 92.50 386 VAL A CA 1
ATOM 3089 C C . VAL A 1 386 ? -58.888 10.800 71.923 1.00 92.50 386 VAL A C 1
ATOM 3091 O O . VAL A 1 386 ? -59.274 11.074 73.060 1.00 92.50 386 VAL A O 1
ATOM 3094 N N . LYS A 1 387 ? -59.541 9.951 71.127 1.00 90.31 387 LYS A N 1
ATOM 3095 C CA . LYS A 1 387 ? -60.805 9.309 71.498 1.00 90.31 387 LYS A CA 1
ATOM 3096 C C . LYS A 1 387 ? -60.650 8.351 72.680 1.00 90.31 387 LYS A C 1
ATOM 3098 O O . LYS A 1 387 ? -61.486 8.357 73.583 1.00 90.31 387 LYS A O 1
ATOM 3103 N N . LEU A 1 388 ? -59.559 7.582 72.719 1.00 91.81 388 LEU A N 1
ATOM 3104 C CA . LEU A 1 388 ? -59.207 6.723 73.849 1.00 91.81 388 LEU A CA 1
ATOM 3105 C C . LEU A 1 388 ? -59.032 7.555 75.118 1.00 91.81 388 LEU A C 1
ATOM 3107 O O . LEU A 1 388 ? -59.706 7.286 76.103 1.00 91.81 388 LEU A O 1
ATOM 3111 N N . ARG A 1 389 ? -58.233 8.629 75.069 1.00 93.94 389 ARG A N 1
ATOM 3112 C CA . ARG A 1 389 ? -58.026 9.527 76.215 1.00 93.94 389 ARG A CA 1
ATOM 3113 C C . ARG A 1 389 ? -59.336 10.132 76.731 1.00 93.94 389 ARG A C 1
ATOM 3115 O O . ARG A 1 389 ? -59.540 10.190 77.940 1.00 93.94 389 ARG A O 1
ATOM 3122 N N . GLN A 1 390 ? -60.221 10.574 75.835 1.00 91.25 390 GLN A N 1
ATOM 3123 C CA . GLN A 1 390 ? -61.540 11.104 76.204 1.00 91.25 390 GLN A CA 1
ATOM 3124 C C . GLN A 1 390 ? -62.425 10.039 76.868 1.00 91.25 390 GLN A C 1
ATOM 3126 O O . GLN A 1 390 ? -63.088 10.332 77.860 1.00 91.25 390 GLN A O 1
ATOM 3131 N N . THR A 1 391 ? -62.404 8.810 76.347 1.00 92.50 391 THR A N 1
ATOM 3132 C CA . THR A 1 391 ? -63.172 7.679 76.890 1.00 92.50 391 THR A CA 1
ATOM 3133 C C . THR A 1 391 ? -62.643 7.268 78.263 1.00 92.50 391 THR A C 1
ATOM 3135 O O . THR A 1 391 ? -63.430 7.117 79.192 1.00 92.50 391 THR A O 1
ATOM 3138 N N . THR A 1 392 ? -61.319 7.168 78.425 1.00 93.88 392 THR A N 1
ATOM 3139 C CA . THR A 1 392 ? -60.673 6.863 79.709 1.00 93.88 392 THR A CA 1
ATOM 3140 C C . THR A 1 392 ? -60.999 7.921 80.759 1.00 93.88 392 THR A C 1
ATOM 3142 O O . THR A 1 392 ? -61.437 7.565 81.846 1.00 93.88 392 THR A O 1
ATOM 3145 N N . GLY A 1 393 ? -60.888 9.212 80.427 1.00 94.50 393 GLY A N 1
ATOM 3146 C CA . GLY A 1 393 ? -61.222 10.284 81.370 1.00 94.50 393 GLY A CA 1
ATOM 3147 C C . GLY A 1 393 ? -62.706 10.312 81.757 1.00 94.50 393 GLY A C 1
ATOM 3148 O O . GLY A 1 393 ? -63.037 10.560 82.915 1.00 94.50 393 GLY A O 1
ATOM 3149 N N . LEU A 1 394 ? -63.616 10.019 80.816 1.00 94.12 394 LEU A N 1
ATOM 3150 C CA . LEU A 1 394 ? -65.042 9.869 81.129 1.00 94.12 394 LEU A CA 1
ATOM 3151 C C . LEU A 1 394 ? -65.281 8.671 82.054 1.00 94.12 394 LEU A C 1
ATOM 3153 O O . LEU A 1 394 ? -66.048 8.789 83.004 1.00 94.12 394 LEU A O 1
ATOM 3157 N N . MET A 1 395 ? -64.623 7.543 81.788 1.00 93.00 395 MET A N 1
ATOM 3158 C CA . MET A 1 395 ? -64.726 6.334 82.600 1.00 93.00 395 MET A CA 1
ATOM 3159 C C . MET A 1 395 ? -64.220 6.571 84.028 1.00 93.00 395 MET A C 1
ATOM 3161 O O . MET A 1 395 ? -64.928 6.243 84.973 1.00 93.00 395 MET A O 1
ATOM 3165 N N . GLU A 1 396 ? -63.054 7.199 84.195 1.00 92.94 396 GLU A N 1
ATOM 3166 C CA . GLU A 1 396 ? -62.507 7.585 85.504 1.00 92.94 396 GLU A CA 1
ATOM 3167 C C . GLU A 1 396 ? -63.457 8.520 86.263 1.00 92.94 396 GLU A C 1
ATOM 3169 O O . GLU A 1 396 ? -63.749 8.282 87.433 1.00 92.94 396 GLU A O 1
ATOM 3174 N N . TYR A 1 397 ? -64.021 9.530 85.590 1.00 93.50 397 TYR A N 1
ATOM 3175 C CA . TYR A 1 397 ? -65.018 10.415 86.198 1.00 93.50 397 TYR A CA 1
ATOM 3176 C C . TYR A 1 397 ? -66.278 9.657 86.638 1.00 93.50 397 TYR A C 1
ATOM 3178 O O . TYR A 1 397 ? -66.763 9.867 87.747 1.00 93.50 397 TYR A O 1
ATOM 3186 N N . CYS A 1 398 ? -66.789 8.740 85.807 1.00 92.00 398 CYS A N 1
ATOM 3187 C CA . CYS A 1 398 ? -67.926 7.895 86.177 1.00 92.00 398 CYS A CA 1
ATOM 3188 C C . CYS A 1 398 ? -67.612 7.031 87.405 1.00 92.00 398 CYS A C 1
ATOM 3190 O O . CYS A 1 398 ? -68.454 6.913 88.291 1.00 92.00 398 CYS A O 1
ATOM 3192 N N . LEU A 1 399 ? -66.407 6.454 87.476 1.00 90.25 399 LEU A N 1
ATOM 3193 C CA . LEU A 1 399 ? -65.971 5.636 88.609 1.00 90.25 399 LEU A CA 1
ATOM 3194 C C . LEU A 1 399 ? -65.893 6.433 89.914 1.00 90.25 399 LEU A C 1
ATOM 3196 O O . LEU A 1 399 ? -66.208 5.878 90.963 1.00 90.25 399 LEU A O 1
ATOM 3200 N N . GLU A 1 400 ? -65.499 7.707 89.868 1.00 89.75 400 GLU A N 1
ATOM 3201 C CA . GLU A 1 400 ? -65.524 8.572 91.053 1.00 89.75 400 GLU A CA 1
ATOM 3202 C C . GLU A 1 400 ? -66.950 8.969 91.450 1.00 89.75 400 GLU A C 1
ATOM 3204 O O . GLU A 1 400 ? -67.303 8.852 92.620 1.00 89.75 400 GLU A O 1
ATOM 3209 N N . VAL A 1 401 ? -67.805 9.347 90.492 1.00 89.12 401 VAL A N 1
ATOM 3210 C CA . VAL A 1 401 ? -69.209 9.719 90.761 1.00 89.12 401 VAL A CA 1
ATOM 3211 C C . VAL A 1 401 ? -70.011 8.562 91.376 1.00 89.12 401 VAL A C 1
ATOM 3213 O O . VAL A 1 401 ? -70.880 8.787 92.211 1.00 89.12 401 VAL A O 1
ATOM 3216 N N . ILE A 1 402 ? -69.713 7.308 91.019 1.00 87.94 402 ILE A N 1
ATOM 3217 C CA . ILE A 1 402 ? -70.364 6.125 91.616 1.00 87.94 402 ILE A CA 1
ATOM 3218 C C . ILE A 1 402 ? -70.051 5.982 93.122 1.00 87.94 402 ILE A C 1
ATOM 3220 O O . ILE A 1 402 ? -70.802 5.320 93.836 1.00 87.94 402 ILE A O 1
ATOM 3224 N N . LYS A 1 403 ? -68.979 6.608 93.631 1.00 87.31 403 LYS A N 1
ATOM 3225 C CA . LYS A 1 403 ? -68.606 6.585 95.059 1.00 87.31 403 LYS A CA 1
ATOM 3226 C C . LYS A 1 403 ? -69.303 7.671 95.897 1.00 87.31 403 LYS A C 1
ATOM 3228 O O . LYS A 1 403 ? -69.040 7.755 97.096 1.00 87.31 403 LYS A O 1
ATOM 3233 N N . GLU A 1 404 ? -70.138 8.521 95.295 1.00 83.25 404 GLU A N 1
ATOM 3234 C CA . GLU A 1 404 ? -70.843 9.613 95.981 1.00 83.25 404 GLU A CA 1
ATOM 3235 C C . GLU A 1 404 ? -71.796 9.062 97.062 1.00 83.25 404 GLU A C 1
ATOM 3237 O O . GLU A 1 404 ? -72.645 8.214 96.790 1.00 83.25 404 GLU A O 1
ATOM 3242 N N . ASN A 1 405 ? -71.672 9.547 98.303 1.00 80.31 405 ASN A N 1
ATOM 3243 C CA . ASN A 1 405 ? -72.456 9.040 99.440 1.00 80.31 405 ASN A CA 1
ATOM 3244 C C . ASN A 1 405 ? -73.829 9.720 99.607 1.00 80.31 405 ASN A C 1
ATOM 3246 O O . ASN A 1 405 ? -74.627 9.254 100.419 1.00 80.31 405 ASN A O 1
ATOM 3250 N N . ASP A 1 406 ? -74.106 10.813 98.883 1.00 89.75 406 ASP A N 1
ATOM 3251 C CA . ASP A 1 406 ? -75.410 11.491 98.881 1.00 89.75 406 ASP A CA 1
ATOM 3252 C C . ASP A 1 406 ? -76.302 10.967 97.734 1.00 89.75 406 ASP A C 1
ATOM 3254 O O . ASP A 1 406 ? -76.047 11.275 96.563 1.00 89.75 406 ASP A O 1
ATOM 3258 N N . PRO A 1 407 ? -77.388 10.221 98.031 1.00 83.00 407 PRO A N 1
ATOM 3259 C CA . PRO A 1 407 ? -78.280 9.676 97.007 1.00 83.00 407 PRO A CA 1
ATOM 3260 C C . PRO A 1 407 ? -78.966 10.753 96.159 1.00 83.00 407 PRO A C 1
ATOM 3262 O O . PRO A 1 407 ? -79.303 10.507 94.999 1.00 83.00 407 PRO A O 1
ATOM 3265 N N . SER A 1 408 ? -79.199 11.940 96.731 1.00 83.88 408 SER A N 1
ATOM 3266 C CA . SER A 1 408 ? -79.927 13.015 96.057 1.00 83.88 408 SER A CA 1
ATOM 3267 C C . SER A 1 408 ? -79.062 13.739 95.020 1.00 83.88 408 SER A C 1
ATOM 3269 O O . SER A 1 408 ? -79.517 13.939 93.890 1.00 83.88 408 SER A O 1
ATOM 3271 N N . GLY A 1 409 ? -77.801 14.039 95.348 1.00 84.31 409 GLY A N 1
ATOM 3272 C CA . GLY A 1 409 ? -76.806 14.568 94.414 1.00 84.31 409 GLY A CA 1
ATOM 3273 C C . GLY A 1 409 ? -76.483 13.610 93.263 1.00 84.31 409 GLY A C 1
ATOM 3274 O O . GLY A 1 409 ? -76.455 14.035 92.107 1.00 84.31 409 GLY A O 1
ATOM 3275 N N . PHE A 1 410 ? -76.337 12.308 93.536 1.00 87.19 410 PHE A N 1
ATOM 3276 C CA . PHE A 1 410 ? -76.072 11.300 92.499 1.00 87.19 410 PHE A CA 1
ATOM 3277 C C . PHE A 1 410 ? -77.203 11.206 91.459 1.00 87.19 410 PHE A C 1
ATOM 3279 O O . PHE A 1 410 ? -76.957 11.216 90.247 1.00 87.19 410 PHE A O 1
ATOM 3286 N N . LEU A 1 411 ? -78.464 11.172 91.911 1.00 84.88 411 LEU A N 1
ATOM 3287 C CA . LEU A 1 411 ? -79.622 11.092 91.014 1.00 84.88 411 LEU A CA 1
ATOM 3288 C C . LEU A 1 411 ? -79.732 12.310 90.083 1.00 84.88 411 LEU A C 1
ATOM 3290 O O . LEU A 1 411 ? -80.107 12.136 88.926 1.00 84.88 411 LEU A O 1
ATOM 3294 N N . GLN A 1 412 ? -79.343 13.512 90.530 1.00 87.25 412 GLN A N 1
ATOM 3295 C CA . GLN A 1 412 ? -79.395 14.729 89.702 1.00 87.25 412 GLN A CA 1
ATOM 3296 C C . GLN A 1 412 ? -78.458 14.690 88.482 1.00 87.25 412 GLN A C 1
ATOM 3298 O O . GLN A 1 412 ? -78.762 15.320 87.468 1.00 87.25 412 GLN A O 1
ATOM 3303 N N . ILE A 1 413 ? -77.337 13.961 88.551 1.00 88.12 413 ILE A N 1
ATOM 3304 C CA . ILE A 1 413 ? -76.311 13.938 87.489 1.00 88.12 413 ILE A CA 1
ATOM 3305 C C . ILE A 1 413 ? -76.261 12.623 86.693 1.00 88.12 413 ILE A C 1
ATOM 3307 O O . ILE A 1 413 ? -75.815 12.621 85.541 1.00 88.12 413 ILE A O 1
ATOM 3311 N N . SER A 1 414 ? -76.740 11.518 87.275 1.00 87.12 414 SER A N 1
ATOM 3312 C CA . SER A 1 414 ? -76.623 10.160 86.719 1.00 87.12 414 SER A CA 1
ATOM 3313 C C . SER A 1 414 ? -77.232 10.003 85.319 1.00 87.12 414 SER A C 1
ATOM 3315 O O . SER A 1 414 ? -76.556 9.521 84.414 1.00 87.12 414 SER A O 1
ATOM 3317 N N . ASP A 1 415 ? -78.452 10.489 85.085 1.00 89.50 415 ASP A N 1
ATOM 3318 C CA . ASP A 1 415 ? -79.138 10.383 83.788 1.00 89.50 415 ASP A CA 1
ATOM 3319 C C . ASP A 1 415 ? -78.377 11.073 82.643 1.00 89.50 415 ASP A C 1
ATOM 3321 O O . ASP A 1 415 ? -78.307 10.569 81.518 1.00 89.50 415 ASP A O 1
ATOM 3325 N N . ALA A 1 416 ? -77.792 12.243 82.912 1.00 89.88 416 ALA A N 1
ATOM 3326 C CA . ALA A 1 416 ? -76.988 12.966 81.930 1.00 89.88 416 ALA A CA 1
ATOM 3327 C C . ALA A 1 416 ? -75.667 12.240 81.641 1.00 89.88 416 ALA A C 1
ATOM 3329 O O . ALA A 1 416 ? -75.221 12.195 80.491 1.00 89.88 416 ALA A O 1
ATOM 3330 N N . LEU A 1 417 ? -75.069 11.638 82.671 1.00 92.00 417 LEU A N 1
ATOM 3331 C CA . LEU A 1 417 ? -73.832 10.878 82.557 1.00 92.00 417 LEU A CA 1
ATOM 3332 C C . LEU A 1 417 ? -74.040 9.565 81.791 1.00 92.00 417 LEU A C 1
ATOM 3334 O O . LEU A 1 417 ? -73.283 9.280 80.867 1.00 92.00 417 LEU A O 1
ATOM 3338 N N . ILE A 1 418 ? -75.114 8.829 82.088 1.00 92.69 418 ILE A N 1
ATOM 3339 C CA . ILE A 1 418 ? -75.514 7.609 81.374 1.00 92.69 418 ILE A CA 1
ATOM 3340 C C . ILE A 1 418 ? -75.717 7.910 79.888 1.00 92.69 418 ILE A C 1
ATOM 3342 O O . ILE A 1 418 ? -75.177 7.194 79.044 1.00 92.69 418 ILE A O 1
ATOM 3346 N N . ARG A 1 419 ? -76.420 8.999 79.540 1.00 92.81 419 ARG A N 1
ATOM 3347 C CA . ARG A 1 419 ? -76.558 9.427 78.136 1.00 92.81 419 ARG A CA 1
ATOM 3348 C C . ARG A 1 419 ? -75.204 9.717 77.485 1.00 92.81 419 ARG A C 1
ATOM 3350 O O . ARG A 1 419 ? -74.980 9.316 76.349 1.00 92.81 419 ARG A O 1
ATOM 3357 N N . ARG A 1 420 ? -74.285 10.386 78.188 1.00 93.50 420 ARG A N 1
ATOM 3358 C CA . ARG A 1 420 ? -72.944 10.709 77.670 1.00 93.50 420 ARG A CA 1
ATOM 3359 C C . ARG A 1 420 ? -72.074 9.465 77.454 1.00 93.50 420 ARG A C 1
ATOM 3361 O O . ARG A 1 420 ? -71.318 9.431 76.483 1.00 93.50 420 ARG A O 1
ATOM 3368 N N . VAL A 1 421 ? -72.184 8.468 78.333 1.00 92.94 421 VAL A N 1
ATOM 3369 C CA . VAL A 1 421 ? -71.509 7.168 78.200 1.00 92.94 421 VAL A CA 1
ATOM 3370 C C . VAL A 1 421 ? -72.019 6.432 76.967 1.00 92.94 421 VAL A C 1
ATOM 3372 O O . VAL A 1 421 ? -71.209 6.136 76.096 1.00 92.94 421 VAL A O 1
ATOM 3375 N N . HIS A 1 422 ? -73.337 6.256 76.821 1.00 91.50 422 HIS A N 1
ATOM 3376 C CA . HIS A 1 422 ? -73.919 5.603 75.640 1.00 91.50 422 HIS A CA 1
ATOM 3377 C C . HIS A 1 422 ? -73.558 6.338 74.339 1.00 91.50 422 HIS A C 1
ATOM 3379 O O . HIS A 1 422 ? -73.141 5.714 73.371 1.00 91.50 422 HIS A O 1
ATOM 3385 N N . LEU A 1 423 ? -73.593 7.679 74.328 1.00 89.75 423 LEU A N 1
ATOM 3386 C CA . LEU A 1 423 ? -73.170 8.468 73.163 1.00 89.75 423 LEU A CA 1
ATOM 3387 C C . LEU A 1 423 ? -71.690 8.276 72.808 1.00 89.75 423 LEU A C 1
ATOM 3389 O O . LEU A 1 423 ? -71.319 8.382 71.641 1.00 89.75 423 LEU A O 1
ATOM 3393 N N . THR A 1 424 ? -70.831 8.054 73.802 1.00 88.88 424 THR A N 1
ATOM 3394 C CA . THR A 1 424 ? -69.397 7.819 73.594 1.00 88.88 424 THR A CA 1
ATOM 3395 C C . THR A 1 424 ? -69.145 6.374 73.153 1.00 88.88 424 THR A C 1
ATOM 3397 O O . THR A 1 424 ? -68.300 6.146 72.290 1.00 88.88 424 THR A O 1
ATOM 3400 N N . GLU A 1 425 ? -69.902 5.413 73.682 1.00 87.56 425 GLU A N 1
ATOM 3401 C CA . GLU A 1 425 ? -69.895 4.005 73.276 1.00 87.56 425 GLU A CA 1
ATOM 3402 C C . GLU A 1 425 ? -70.339 3.835 71.815 1.00 87.56 425 GLU A C 1
ATOM 3404 O O . GLU A 1 425 ? -69.610 3.240 71.022 1.00 87.56 425 GLU A O 1
ATOM 3409 N N . ASP A 1 426 ? -71.447 4.463 71.411 1.00 86.06 426 ASP A N 1
ATOM 3410 C CA . ASP A 1 426 ? -71.940 4.435 70.027 1.00 86.06 426 ASP A CA 1
ATOM 3411 C C . ASP A 1 426 ? -70.916 5.004 69.037 1.00 86.06 426 ASP A C 1
ATOM 3413 O O . ASP A 1 426 ? -70.759 4.515 67.914 1.00 86.06 426 ASP A O 1
ATOM 3417 N N . GLN A 1 427 ? -70.149 6.014 69.461 1.00 84.06 427 GLN A N 1
ATOM 3418 C CA . GLN A 1 427 ? -69.085 6.574 68.635 1.00 84.06 427 GLN A CA 1
ATOM 3419 C C . GLN A 1 427 ? -67.975 5.557 68.354 1.00 84.06 427 GLN A C 1
ATOM 3421 O O . GLN A 1 427 ? -67.341 5.666 67.304 1.00 84.06 427 GLN A O 1
ATOM 3426 N N . TRP A 1 428 ? -67.710 4.578 69.225 1.00 84.81 428 TRP A N 1
ATOM 3427 C CA . TRP A 1 428 ? -66.742 3.498 68.971 1.00 84.81 428 TRP A CA 1
ATOM 3428 C C . TRP A 1 428 ? -67.220 2.454 67.949 1.00 84.81 428 TRP A C 1
ATOM 3430 O O . TRP A 1 428 ? -66.458 1.539 67.636 1.00 84.81 428 TRP A O 1
ATOM 3440 N N . GLY A 1 429 ? -68.430 2.607 67.397 1.00 70.19 429 GLY A N 1
ATOM 3441 C CA . GLY A 1 429 ? -69.064 1.686 66.456 1.00 70.19 429 GLY A CA 1
ATOM 3442 C C . GLY A 1 429 ? -68.221 1.235 65.248 1.00 70.19 429 GLY A C 1
ATOM 3443 O O . GLY A 1 429 ? -67.119 1.726 64.964 1.00 70.19 429 GLY A O 1
ATOM 3444 N N . LYS A 1 430 ? -68.766 0.233 64.537 1.00 61.97 430 LYS A N 1
ATOM 3445 C CA . LYS A 1 430 ? -68.084 -0.574 63.505 1.00 61.97 430 LYS A CA 1
ATOM 3446 C C . LYS A 1 430 ? -67.252 0.281 62.536 1.00 61.97 430 LYS A C 1
ATOM 3448 O O . LYS A 1 430 ? -67.787 1.122 61.825 1.00 61.97 430 LYS A O 1
ATOM 3453 N N . GLY A 1 431 ? -65.944 0.012 62.490 1.00 67.75 431 GLY A N 1
ATOM 3454 C CA . GLY A 1 431 ? -64.987 0.658 61.580 1.00 67.75 431 GLY A CA 1
ATOM 3455 C C . GLY A 1 431 ? -64.001 1.631 62.244 1.00 67.75 431 GLY A C 1
ATOM 3456 O O . GLY A 1 431 ? -63.022 2.029 61.615 1.00 67.75 431 GLY A O 1
ATOM 3457 N N . THR A 1 432 ? -64.191 1.990 63.522 1.00 73.50 432 THR A N 1
ATOM 3458 C CA . THR A 1 432 ? -63.228 2.849 64.250 1.00 73.50 432 THR A CA 1
ATOM 3459 C C . THR A 1 432 ? -61.867 2.160 64.434 1.00 73.50 432 THR A C 1
ATOM 3461 O O . THR A 1 432 ? -60.825 2.796 64.293 1.00 73.50 432 THR A O 1
ATOM 3464 N N . LEU A 1 433 ? -61.874 0.850 64.700 1.00 79.81 433 LEU A N 1
ATOM 3465 C CA . LEU A 1 433 ? -60.678 0.043 64.983 1.00 79.81 433 LEU A CA 1
ATOM 3466 C C . LEU A 1 433 ? -60.158 -0.756 63.776 1.00 79.81 433 LEU A C 1
ATOM 3468 O O . LEU A 1 433 ? -59.256 -1.575 63.923 1.00 79.81 433 LEU A O 1
ATOM 3472 N N . THR A 1 434 ? -60.709 -0.542 62.580 1.00 84.31 434 THR A N 1
ATOM 3473 C CA . THR A 1 434 ? -60.228 -1.213 61.364 1.00 84.31 434 THR A CA 1
ATOM 3474 C C . THR A 1 434 ? -59.173 -0.354 60.661 1.00 84.31 434 THR A C 1
ATOM 3476 O O . THR A 1 434 ? -59.422 0.842 60.461 1.00 84.31 434 THR A O 1
ATOM 3479 N N . PRO A 1 435 ? -58.020 -0.915 60.251 1.00 85.31 435 PRO A N 1
ATOM 3480 C CA . PRO A 1 435 ? -57.018 -0.181 59.482 1.00 85.31 435 PRO A CA 1
ATOM 3481 C C . PRO A 1 435 ? -57.619 0.407 58.201 1.00 85.31 435 PRO A C 1
ATOM 3483 O O . PRO A 1 435 ? -58.274 -0.303 57.441 1.00 85.31 435 PRO A O 1
ATOM 3486 N N . ARG A 1 436 ? -57.411 1.708 57.963 1.00 86.62 436 ARG A N 1
ATOM 3487 C CA . ARG A 1 436 ? -57.914 2.397 56.756 1.00 86.62 436 ARG A CA 1
ATOM 3488 C C . ARG A 1 436 ? -56.971 2.312 55.557 1.00 86.62 436 ARG A C 1
ATOM 3490 O O . ARG A 1 436 ? -57.339 2.759 54.478 1.00 86.62 436 ARG A O 1
ATOM 3497 N N . MET A 1 437 ? -55.765 1.782 55.748 1.00 90.25 437 MET A N 1
ATOM 3498 C CA . MET A 1 437 ? -54.732 1.708 54.719 1.00 90.25 437 MET A CA 1
ATOM 3499 C C . MET A 1 437 ? -53.995 0.374 54.799 1.00 90.25 437 MET A C 1
ATOM 3501 O O . MET A 1 437 ? -53.815 -0.175 55.886 1.00 90.25 437 MET A O 1
ATOM 3505 N N . THR A 1 438 ? -53.553 -0.128 53.649 1.00 87.56 438 THR A N 1
ATOM 3506 C CA . THR A 1 438 ? -52.702 -1.318 53.542 1.00 87.56 438 THR A CA 1
ATOM 3507 C C . THR A 1 438 ? -51.221 -0.945 53.600 1.00 87.56 438 THR A C 1
ATOM 3509 O O . THR A 1 438 ? -50.833 0.169 53.225 1.00 87.56 438 THR A O 1
ATOM 3512 N N . THR A 1 439 ? -50.384 -1.887 54.040 1.00 85.81 439 THR A N 1
ATOM 3513 C CA . THR A 1 439 ? -48.920 -1.735 54.090 1.00 85.81 439 THR A CA 1
ATOM 3514 C C . THR A 1 439 ? -48.243 -1.951 52.738 1.00 85.81 439 THR A C 1
ATOM 3516 O O . THR A 1 439 ? -47.153 -1.430 52.524 1.00 85.81 439 THR A O 1
ATOM 3519 N N . ASP A 1 440 ? -48.887 -2.674 51.821 1.00 87.00 440 ASP A N 1
ATOM 3520 C CA . ASP A 1 440 ? -48.290 -3.070 50.542 1.00 87.00 440 ASP A CA 1
ATOM 3521 C C . ASP A 1 440 ? -48.309 -1.932 49.516 1.00 87.00 440 ASP A C 1
ATOM 3523 O O . ASP A 1 440 ? -49.240 -1.123 49.488 1.00 87.00 440 ASP A O 1
ATOM 3527 N N . PHE A 1 441 ? -47.294 -1.866 48.655 1.00 87.50 441 PHE A N 1
ATOM 3528 C CA . PHE A 1 441 ? -47.249 -0.940 47.522 1.00 87.50 441 PHE A CA 1
ATOM 3529 C C . PHE A 1 441 ? -47.761 -1.648 46.268 1.00 87.50 441 PHE A C 1
ATOM 3531 O O . PHE A 1 441 ? -47.101 -2.549 45.762 1.00 87.50 441 PHE A O 1
ATOM 3538 N N . ASP A 1 442 ? -48.908 -1.217 45.748 1.00 79.81 442 ASP A N 1
ATOM 3539 C CA . ASP A 1 442 ? -49.489 -1.762 44.514 1.00 79.81 442 ASP A CA 1
ATOM 3540 C C . ASP A 1 442 ? -48.957 -1.005 43.283 1.00 79.81 442 ASP A C 1
ATOM 3542 O O . ASP A 1 442 ? -49.671 -0.286 42.585 1.00 79.81 442 ASP A O 1
ATOM 3546 N N . LEU A 1 443 ? -47.637 -1.066 43.086 1.00 86.38 443 LEU A N 1
ATOM 3547 C CA . LEU A 1 443 ? -46.927 -0.415 41.985 1.00 86.38 443 LEU A CA 1
ATOM 3548 C C . LEU A 1 443 ? -45.982 -1.426 41.332 1.00 86.38 443 LEU A C 1
ATOM 3550 O O . LEU A 1 443 ? -44.990 -1.820 41.939 1.00 86.38 443 LEU A O 1
ATOM 3554 N N . ASN A 1 444 ? -46.247 -1.786 40.075 1.00 85.75 444 ASN A N 1
ATOM 3555 C CA . ASN A 1 444 ? -45.387 -2.671 39.28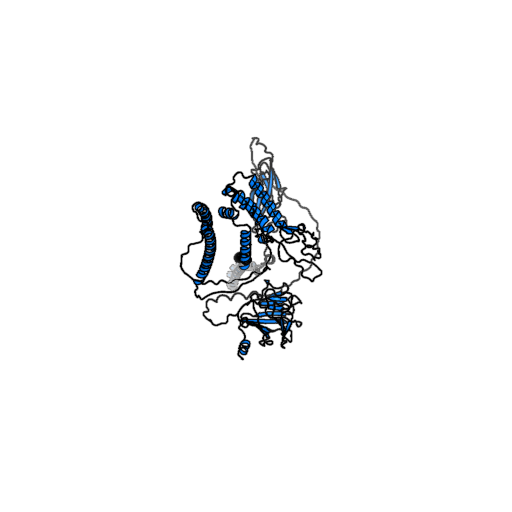7 1.00 85.75 444 ASN A CA 1
ATOM 3556 C C . ASN A 1 444 ? -44.730 -1.913 38.128 1.00 85.75 444 ASN A C 1
ATOM 3558 O O . ASN A 1 444 ? -45.380 -1.133 37.428 1.00 85.75 444 ASN A O 1
ATOM 3562 N N . LEU A 1 445 ? -43.431 -2.146 37.928 1.00 90.50 445 LEU A N 1
ATOM 3563 C CA . LEU A 1 445 ? -42.674 -1.622 36.793 1.00 90.50 445 LEU A CA 1
ATOM 3564 C C . LEU A 1 445 ? -42.582 -2.696 35.705 1.00 90.50 445 LEU A C 1
ATOM 3566 O O . LEU A 1 445 ? -41.950 -3.725 35.922 1.00 90.50 445 LEU A O 1
ATOM 3570 N N . ASP A 1 446 ? -43.151 -2.426 34.532 1.00 90.38 446 ASP A N 1
ATOM 3571 C CA . ASP A 1 446 ? -42.911 -3.227 33.328 1.00 90.38 446 ASP A CA 1
ATOM 3572 C C . ASP A 1 446 ? -41.682 -2.686 32.579 1.00 90.38 446 ASP A C 1
ATOM 3574 O O . ASP A 1 446 ? -41.664 -1.531 32.143 1.00 90.38 446 ASP A O 1
ATOM 3578 N N . ASN A 1 447 ? -40.632 -3.503 32.474 1.00 91.94 447 ASN A N 1
ATOM 3579 C CA . ASN A 1 447 ? -39.375 -3.165 31.804 1.00 91.94 447 ASN A CA 1
ATOM 3580 C C . ASN A 1 447 ? -39.159 -3.929 30.486 1.00 91.94 447 ASN A C 1
ATOM 3582 O O . ASN A 1 447 ? -38.196 -3.627 29.776 1.00 91.94 447 ASN A O 1
ATOM 3586 N N . ALA A 1 448 ? -40.031 -4.881 30.139 1.00 91.69 448 ALA A N 1
ATOM 3587 C CA . ALA A 1 448 ? -39.820 -5.768 28.998 1.00 91.69 448 ALA A CA 1
ATOM 3588 C C . ALA A 1 448 ? -39.765 -5.020 27.649 1.00 91.69 448 ALA A C 1
ATOM 3590 O O . ALA A 1 448 ? -38.836 -5.284 26.880 1.00 91.69 448 ALA A O 1
ATOM 3591 N N . PRO A 1 449 ? -40.643 -4.032 27.365 1.00 91.88 449 PRO A N 1
ATOM 3592 C CA . PRO A 1 449 ? -40.575 -3.280 26.110 1.00 91.88 449 PRO A CA 1
ATOM 3593 C C . PRO A 1 449 ? -39.270 -2.490 25.959 1.00 91.88 449 PRO A C 1
ATOM 3595 O O . PRO A 1 449 ? -38.701 -2.429 24.873 1.00 91.88 449 PRO A O 1
ATOM 3598 N N . LEU A 1 450 ? -38.764 -1.915 27.056 1.00 91.06 450 LEU A N 1
ATOM 3599 C CA . LEU A 1 450 ? -37.530 -1.130 27.035 1.00 91.06 450 LEU A CA 1
ATOM 3600 C C . LEU A 1 450 ? -36.302 -2.019 26.810 1.00 91.06 450 LEU A C 1
ATOM 3602 O O . LEU A 1 450 ? -35.432 -1.662 26.021 1.00 91.06 450 LEU A O 1
ATOM 3606 N N . LEU A 1 451 ? -36.240 -3.180 27.470 1.00 90.19 451 LEU A N 1
ATOM 3607 C CA . LEU A 1 451 ? -35.166 -4.154 27.251 1.00 90.19 451 LEU A CA 1
ATOM 3608 C C . LEU A 1 451 ? -35.147 -4.652 25.804 1.00 90.19 451 LEU A C 1
ATOM 3610 O O . LEU A 1 451 ? -34.078 -4.768 25.211 1.00 90.19 451 LEU A O 1
ATOM 3614 N N . GLN A 1 452 ? -36.323 -4.880 25.216 1.00 89.56 452 GLN A N 1
ATOM 3615 C CA . GLN A 1 452 ? -36.428 -5.249 23.809 1.00 89.56 452 GLN A CA 1
ATOM 3616 C C . GLN A 1 452 ? -35.889 -4.147 22.887 1.00 89.56 452 GLN A C 1
ATOM 3618 O O . GLN A 1 452 ? -35.160 -4.459 21.951 1.00 89.56 452 GLN A O 1
ATOM 3623 N N . SER A 1 453 ? -36.188 -2.873 23.161 1.00 88.75 453 SER A N 1
ATOM 3624 C CA . SER A 1 453 ? -35.623 -1.756 22.392 1.00 88.75 453 SER A CA 1
ATOM 3625 C C . SER A 1 453 ? -34.104 -1.643 22.542 1.00 88.75 453 SER A C 1
ATOM 3627 O O . SER A 1 453 ? -33.431 -1.371 21.556 1.00 88.75 453 SER A O 1
ATOM 3629 N N . ILE A 1 454 ? -33.551 -1.887 23.737 1.00 89.62 454 ILE A N 1
ATOM 3630 C CA . ILE A 1 454 ? -32.097 -1.863 23.971 1.00 89.62 454 ILE A CA 1
ATOM 3631 C C . ILE A 1 454 ? -31.394 -2.987 23.199 1.00 89.62 454 ILE A C 1
ATOM 3633 O O . ILE A 1 454 ? -30.373 -2.735 22.574 1.00 89.62 454 ILE A O 1
ATOM 3637 N N . HIS A 1 455 ? -31.950 -4.203 23.183 1.00 87.75 455 HIS A N 1
ATOM 3638 C CA . HIS A 1 455 ? -31.385 -5.318 22.406 1.00 87.75 455 HIS A CA 1
ATOM 3639 C C . HIS A 1 455 ? -31.426 -5.099 20.887 1.00 87.75 455 HIS A C 1
ATOM 3641 O O . HIS A 1 455 ? -30.719 -5.785 20.158 1.00 87.75 455 HIS A O 1
ATOM 3647 N N . GLN A 1 456 ? -32.267 -4.184 20.405 1.00 84.62 456 GLN A N 1
ATOM 3648 C CA . GLN A 1 456 ? -32.377 -3.832 18.988 1.00 84.62 456 GLN A CA 1
ATOM 3649 C C . GLN A 1 456 ? -31.482 -2.646 18.593 1.00 84.62 456 GLN A C 1
ATOM 3651 O O . GLN A 1 456 ? -31.504 -2.246 17.430 1.00 84.62 456 GLN A O 1
ATOM 3656 N N . LEU A 1 457 ? -30.724 -2.060 19.530 1.00 84.81 457 LEU A N 1
ATOM 3657 C CA . LEU A 1 457 ? -29.754 -1.010 19.221 1.00 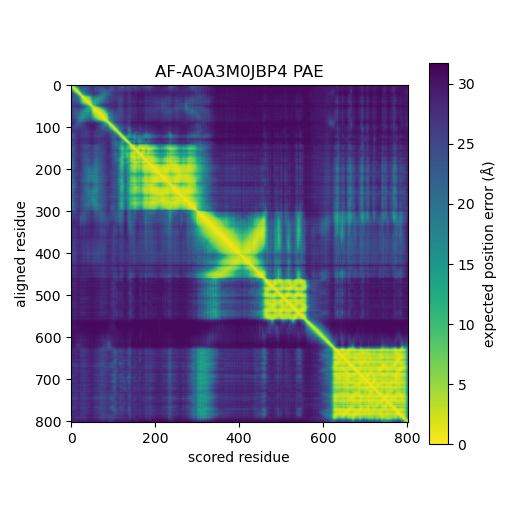84.81 457 LEU A CA 1
ATOM 3658 C C . LEU A 1 457 ? -28.569 -1.617 18.468 1.00 84.81 457 LEU A C 1
ATOM 3660 O O . LEU A 1 457 ? -27.827 -2.423 19.022 1.00 84.81 457 LEU A O 1
ATOM 3664 N N . ASP A 1 458 ? -28.396 -1.205 17.216 1.00 82.62 458 ASP A N 1
ATOM 3665 C CA . ASP A 1 458 ? -27.341 -1.693 16.332 1.00 82.62 458 ASP A CA 1
ATOM 3666 C C . ASP A 1 458 ? -26.870 -0.574 15.389 1.00 82.62 458 ASP A C 1
ATOM 3668 O O . ASP A 1 458 ? -27.554 0.441 15.197 1.00 82.62 458 ASP A O 1
ATOM 3672 N N . PHE A 1 459 ? -25.701 -0.754 14.780 1.00 75.00 459 PHE A N 1
ATOM 3673 C CA . PHE A 1 459 ? -25.180 0.150 13.766 1.00 75.00 459 PHE A CA 1
ATOM 3674 C C . PHE A 1 459 ? -25.996 0.023 12.478 1.00 75.00 459 PHE A C 1
ATOM 3676 O O . PHE A 1 459 ? -25.899 -0.949 11.729 1.00 75.00 459 PHE A O 1
ATOM 3683 N N . VAL A 1 460 ? -26.780 1.052 12.164 1.00 68.06 460 VAL A N 1
ATOM 3684 C CA . VAL A 1 460 ? -27.471 1.128 10.875 1.00 68.06 460 VAL A CA 1
ATOM 3685 C C . VAL A 1 460 ? -26.511 1.702 9.838 1.00 68.06 460 VAL A C 1
ATOM 3687 O O . VAL A 1 460 ? -26.064 2.843 9.952 1.00 68.06 460 VAL A O 1
ATOM 3690 N N . GLN A 1 461 ? -26.202 0.922 8.800 1.00 58.19 461 GLN A N 1
ATOM 3691 C CA . GLN A 1 461 ? -25.371 1.390 7.694 1.00 58.19 461 GLN A CA 1
ATOM 3692 C C . GLN A 1 461 ? -26.015 2.617 7.030 1.00 58.19 461 GLN A C 1
ATOM 3694 O O . GLN A 1 461 ? -27.118 2.544 6.483 1.00 58.19 461 GLN A O 1
ATOM 3699 N N . MET A 1 462 ? -25.298 3.739 7.052 1.00 61.28 462 MET A N 1
ATOM 3700 C CA . MET A 1 462 ? -25.657 4.970 6.356 1.00 61.28 462 MET A CA 1
ATOM 3701 C C . MET A 1 462 ? -25.642 4.728 4.837 1.00 61.28 462 MET A C 1
ATOM 3703 O O . MET A 1 462 ? -24.588 4.676 4.207 1.00 61.28 462 MET A O 1
ATOM 3707 N N . LYS A 1 463 ? -26.826 4.499 4.258 1.00 68.75 463 LYS A N 1
ATOM 3708 C CA . LYS A 1 463 ? -27.027 4.301 2.817 1.00 68.75 463 LYS A CA 1
ATOM 3709 C C . LYS A 1 463 ? -27.553 5.582 2.180 1.00 68.75 463 LYS A C 1
ATOM 3711 O O . LYS A 1 463 ? -28.362 6.296 2.769 1.00 68.75 463 LYS A O 1
ATOM 3716 N N . VAL A 1 464 ? -27.114 5.843 0.951 1.00 79.62 464 VAL A N 1
ATOM 3717 C CA . VAL A 1 464 ? -27.673 6.909 0.112 1.00 79.62 464 VAL A CA 1
ATOM 3718 C C . VAL A 1 464 ? -29.171 6.632 -0.117 1.00 79.62 464 VAL A C 1
ATOM 3720 O O . VAL A 1 464 ? -29.536 5.469 -0.327 1.00 79.62 464 VAL A O 1
ATOM 3723 N N . PRO A 1 465 ? -30.055 7.648 -0.069 1.00 86.25 465 PRO A N 1
ATOM 3724 C CA . PRO A 1 465 ? -31.484 7.456 -0.278 1.00 86.25 465 PRO A CA 1
ATOM 3725 C C . PRO A 1 465 ? -31.811 6.842 -1.640 1.00 86.25 465 PRO A C 1
ATOM 3727 O O . PRO A 1 465 ? -31.115 7.065 -2.631 1.00 86.25 465 PRO A O 1
ATOM 3730 N N . ALA A 1 466 ? -32.915 6.102 -1.708 1.00 86.31 466 ALA A N 1
ATOM 3731 C CA . ALA A 1 466 ? -33.457 5.649 -2.983 1.00 86.31 466 ALA A CA 1
ATOM 3732 C C . ALA A 1 466 ? -34.085 6.826 -3.765 1.00 86.31 466 ALA A C 1
ATOM 3734 O O . ALA A 1 466 ? -34.567 7.776 -3.139 1.00 86.31 466 ALA A O 1
ATOM 3735 N N . PRO A 1 467 ? -34.131 6.768 -5.111 1.00 90.75 467 PRO A N 1
ATOM 3736 C CA . PRO A 1 467 ? -34.761 7.805 -5.921 1.00 90.75 467 PRO A CA 1
ATOM 3737 C C . PRO A 1 467 ? -36.231 8.034 -5.526 1.00 90.75 467 PRO A C 1
ATOM 3739 O O . PRO A 1 467 ? -36.989 7.062 -5.426 1.00 90.75 467 PRO A O 1
ATOM 3742 N N . PRO A 1 468 ? -36.657 9.291 -5.316 1.00 92.56 468 PRO A N 1
ATOM 3743 C CA . PRO A 1 468 ? -38.052 9.618 -5.036 1.00 92.56 468 PRO A CA 1
ATOM 3744 C C . PRO A 1 468 ? -38.972 9.297 -6.224 1.00 92.56 468 PRO A C 1
ATOM 3746 O O . PRO A 1 468 ? -38.566 9.294 -7.388 1.00 92.56 468 PRO A O 1
ATOM 3749 N N . ILE A 1 469 ? -40.239 9.020 -5.920 1.00 91.69 469 ILE A N 1
ATOM 3750 C CA . ILE A 1 469 ? -41.276 8.651 -6.887 1.00 91.69 469 ILE A CA 1
ATOM 3751 C C . ILE A 1 469 ? -42.223 9.836 -7.059 1.00 91.69 469 ILE A C 1
ATOM 3753 O O . ILE A 1 469 ? -42.910 10.202 -6.108 1.00 91.69 469 ILE A O 1
ATOM 3757 N N . LEU A 1 470 ? -42.300 10.403 -8.266 1.00 91.38 470 LEU A N 1
ATOM 3758 C CA . LEU A 1 470 ? -43.275 11.448 -8.594 1.00 91.38 470 LEU A CA 1
ATOM 3759 C C . LEU A 1 470 ? -44.703 10.884 -8.571 1.00 91.38 470 LEU A C 1
ATOM 3761 O O . LEU A 1 470 ? -44.995 9.865 -9.203 1.00 91.38 470 LEU A O 1
ATOM 3765 N N . GLN A 1 471 ? -45.592 11.549 -7.838 1.00 89.81 471 GLN A N 1
ATOM 3766 C CA . GLN A 1 471 ? -47.006 11.204 -7.713 1.00 89.81 471 GLN A CA 1
ATOM 3767 C C . GLN A 1 471 ? -47.785 11.881 -8.838 1.00 89.81 471 GLN A C 1
ATOM 3769 O O . GLN A 1 471 ? -48.319 12.971 -8.667 1.00 89.81 471 GLN A O 1
ATOM 3774 N N . LEU A 1 472 ? -47.830 11.228 -10.002 1.00 87.12 472 LEU A N 1
ATOM 3775 C CA . LEU A 1 472 ? -48.423 11.785 -11.226 1.00 87.12 472 LEU A CA 1
ATOM 3776 C C . LEU A 1 472 ? -49.869 12.270 -11.047 1.00 87.12 472 LEU A C 1
ATOM 3778 O O . LEU A 1 472 ? -50.256 13.250 -11.664 1.00 87.12 472 LEU A O 1
ATOM 3782 N N . GLU A 1 473 ? -50.643 11.604 -10.191 1.00 86.12 473 GLU A N 1
ATOM 3783 C CA . GLU A 1 473 ? -52.046 11.937 -9.900 1.00 86.12 473 GLU A CA 1
ATOM 3784 C C . GLU A 1 473 ? -52.206 13.233 -9.089 1.00 86.12 473 GLU A C 1
ATOM 3786 O O . GLU A 1 473 ? -53.254 13.869 -9.138 1.00 86.12 473 GLU A O 1
ATOM 3791 N N . GLU A 1 474 ? -51.167 13.631 -8.356 1.00 86.75 474 GLU A N 1
ATOM 3792 C CA . GLU A 1 474 ? -51.132 14.849 -7.537 1.00 86.75 474 GLU A CA 1
ATOM 3793 C C . GLU A 1 474 ? -50.350 15.982 -8.216 1.00 86.75 474 GLU A C 1
ATOM 3795 O O . GLU A 1 474 ? -50.351 17.113 -7.732 1.00 86.75 474 GLU A O 1
ATOM 3800 N N . CYS A 1 475 ? -49.669 15.688 -9.327 1.00 89.31 475 CYS A N 1
ATOM 3801 C CA . CYS A 1 475 ? -48.985 16.693 -10.126 1.00 89.31 475 CYS A CA 1
ATOM 3802 C C . CYS A 1 475 ? -49.982 17.353 -11.081 1.00 89.31 475 CYS A C 1
ATOM 3804 O O . CYS A 1 475 ? -50.706 16.667 -11.803 1.00 89.31 475 CYS A O 1
ATOM 3806 N N . CYS A 1 476 ? -49.997 18.680 -11.138 1.00 85.88 476 CYS A N 1
ATOM 3807 C CA . CYS A 1 476 ? -50.877 19.411 -12.043 1.00 85.88 476 CYS A CA 1
ATOM 3808 C C . CYS A 1 476 ? -50.209 20.674 -12.579 1.00 85.88 476 CYS A C 1
ATOM 3810 O O . CYS A 1 476 ? -49.308 21.243 -11.963 1.00 85.88 476 CYS A O 1
ATOM 3812 N N . THR A 1 477 ? -50.660 21.118 -13.747 1.00 87.31 477 THR A N 1
ATOM 3813 C CA . THR A 1 477 ? -50.314 22.425 -14.301 1.00 87.31 477 THR A CA 1
ATOM 3814 C C . THR A 1 477 ? -51.554 23.303 -14.321 1.00 87.31 477 THR A C 1
ATOM 3816 O O . THR A 1 477 ? -52.654 22.853 -14.646 1.00 87.31 477 THR A O 1
ATOM 3819 N N . HIS A 1 478 ? -51.389 24.567 -13.948 1.00 83.81 478 HIS A N 1
ATOM 3820 C CA . HIS A 1 478 ? -52.459 25.552 -13.984 1.00 83.81 478 HIS A CA 1
ATOM 3821 C C . HIS A 1 478 ? -51.895 26.903 -14.415 1.00 83.81 478 HIS A C 1
ATOM 3823 O O . HIS A 1 478 ? -51.009 27.449 -13.765 1.00 83.81 478 HIS A O 1
ATOM 3829 N N . ASN A 1 479 ? -52.414 27.480 -15.502 1.00 87.44 479 ASN A N 1
ATOM 3830 C CA . ASN A 1 479 ? -51.898 28.730 -16.063 1.00 87.44 479 ASN A CA 1
ATOM 3831 C C . ASN A 1 479 ? -50.388 28.642 -16.353 1.00 87.44 479 ASN A C 1
ATOM 3833 O O . ASN A 1 479 ? -49.948 27.857 -17.194 1.00 87.44 479 ASN A O 1
ATOM 3837 N N . ASN A 1 480 ? -49.612 29.455 -15.638 1.00 88.25 480 ASN A N 1
ATOM 3838 C CA . ASN A 1 480 ? -48.162 29.565 -15.730 1.00 88.25 480 ASN A CA 1
ATOM 3839 C C . ASN A 1 480 ? -47.452 28.856 -14.554 1.00 88.25 480 ASN A C 1
ATOM 3841 O O . ASN A 1 480 ? -46.251 29.019 -14.368 1.00 88.25 480 ASN A O 1
ATOM 3845 N N . SER A 1 481 ? -48.161 28.032 -13.780 1.00 89.12 481 SER A N 1
ATOM 3846 C CA . SER A 1 481 ? -47.576 27.286 -12.671 1.00 89.12 481 SER A CA 1
ATOM 3847 C C . SER A 1 481 ? -47.711 25.776 -12.814 1.00 89.12 481 SER A C 1
ATOM 3849 O O . SER A 1 481 ? -48.597 25.253 -13.499 1.00 89.12 481 SER A O 1
ATOM 3851 N N . ALA A 1 482 ? -46.785 25.068 -12.172 1.00 91.19 482 ALA A N 1
ATOM 3852 C CA . ALA A 1 482 ? -46.761 23.617 -12.087 1.00 91.19 482 ALA A CA 1
ATOM 3853 C C . ALA A 1 482 ? -46.588 23.188 -10.628 1.00 91.19 482 ALA A C 1
ATOM 3855 O O . ALA A 1 482 ? -45.605 23.551 -9.984 1.00 91.19 482 ALA A O 1
ATOM 3856 N N . THR A 1 483 ? -47.523 22.394 -10.115 1.00 91.81 483 THR A N 1
ATOM 3857 C CA . THR A 1 483 ? -47.416 21.745 -8.807 1.00 91.81 483 THR A CA 1
ATOM 3858 C C . THR A 1 483 ? -46.923 20.318 -8.998 1.00 91.81 483 THR A C 1
ATOM 3860 O O . THR A 1 483 ? -47.512 19.536 -9.743 1.00 91.81 483 THR A O 1
ATOM 3863 N N . LEU A 1 484 ? -45.825 19.986 -8.326 1.00 94.69 484 LEU A N 1
ATOM 3864 C CA . LEU A 1 484 ? -45.151 18.694 -8.376 1.00 94.69 484 LEU A CA 1
ATOM 3865 C C . LEU A 1 484 ? -45.192 18.054 -6.988 1.00 94.69 484 LEU A C 1
ATOM 3867 O O . LEU A 1 484 ? -44.850 18.708 -6.006 1.00 94.69 484 LEU A O 1
ATOM 3871 N N . SER A 1 485 ? -45.587 16.782 -6.922 1.00 94.50 485 SER A N 1
ATOM 3872 C CA . SER A 1 485 ? -45.648 15.975 -5.696 1.00 94.50 485 SER A CA 1
ATOM 3873 C C . SER A 1 485 ? -44.808 14.708 -5.857 1.00 94.50 485 SER A C 1
ATOM 3875 O O . SER A 1 485 ? -44.801 14.088 -6.925 1.00 94.50 485 SER A O 1
ATOM 3877 N N . TRP A 1 486 ? -44.077 14.311 -4.819 1.00 95.50 486 TRP A N 1
ATOM 3878 C CA . TRP A 1 486 ? -43.231 13.121 -4.808 1.00 95.50 486 TRP A CA 1
ATOM 3879 C C . TRP A 1 486 ? -43.206 12.442 -3.444 1.00 95.50 486 TRP A C 1
ATOM 3881 O O . TRP A 1 486 ? -43.285 13.079 -2.407 1.00 95.50 486 TRP A O 1
ATOM 3891 N N . LYS A 1 487 ? -42.977 11.129 -3.426 1.00 92.19 487 LYS A N 1
ATOM 3892 C CA . LYS A 1 487 ? -42.848 10.351 -2.190 1.00 92.19 487 LYS A CA 1
ATOM 3893 C C . LYS A 1 487 ? -41.654 9.419 -2.200 1.00 92.19 487 LYS A C 1
ATOM 3895 O O . LYS A 1 487 ? -41.139 9.023 -3.247 1.00 92.19 487 LYS A O 1
ATOM 3900 N N . GLN A 1 488 ? -41.249 9.020 -1.004 1.00 87.00 488 GLN A N 1
ATOM 3901 C CA . GLN A 1 488 ? -40.239 7.993 -0.815 1.00 87.00 488 GLN A CA 1
ATOM 3902 C C . GLN A 1 488 ? -40.772 6.608 -1.251 1.00 87.00 488 GLN A C 1
ATOM 3904 O O . GLN A 1 488 ? -41.964 6.329 -1.081 1.00 87.00 488 GLN A O 1
ATOM 3909 N N . PRO A 1 489 ? -39.926 5.715 -1.806 1.00 85.50 489 PRO A N 1
ATOM 3910 C CA . PRO A 1 489 ? -40.338 4.356 -2.145 1.00 85.50 489 PRO A CA 1
ATOM 3911 C C . PRO A 1 489 ? -40.898 3.578 -0.934 1.00 85.50 489 PRO A C 1
ATOM 3913 O O . PRO A 1 489 ? -40.297 3.654 0.139 1.00 85.50 489 PRO A O 1
ATOM 3916 N N . PRO A 1 490 ? -41.970 2.765 -1.088 1.00 73.50 490 PRO A N 1
ATOM 3917 C CA . PRO A 1 490 ? -42.724 2.155 0.026 1.00 73.50 490 PRO A CA 1
ATOM 3918 C C . PRO A 1 490 ? -41.953 1.209 0.966 1.00 73.50 490 PRO A C 1
ATOM 3920 O O . PRO A 1 490 ? -42.500 0.776 1.973 1.00 73.50 490 PRO A O 1
ATOM 3923 N N . LEU A 1 491 ? -40.709 0.857 0.635 1.00 68.62 491 LEU A N 1
ATOM 3924 C CA . LEU A 1 491 ? -39.856 -0.077 1.384 1.00 68.62 491 LEU A CA 1
ATOM 3925 C C . LEU A 1 491 ? -38.508 0.539 1.788 1.00 68.62 491 LEU A C 1
ATOM 3927 O O . LEU A 1 491 ? -37.632 -0.159 2.296 1.00 68.62 491 LEU A O 1
ATOM 3931 N N . SER A 1 492 ? -38.303 1.832 1.534 1.00 72.50 492 SER A N 1
ATOM 3932 C CA . SER A 1 492 ? -37.056 2.488 1.906 1.00 72.50 492 SER A CA 1
ATOM 3933 C C . SER A 1 492 ? -37.054 2.784 3.404 1.00 72.50 492 SER A C 1
ATOM 3935 O O . SER A 1 492 ? -37.777 3.657 3.869 1.00 72.50 492 SER A O 1
ATOM 3937 N N . THR A 1 493 ? -36.191 2.097 4.147 1.00 68.12 493 THR A N 1
ATOM 3938 C CA . THR A 1 493 ? -35.931 2.357 5.574 1.00 68.12 493 THR A CA 1
ATOM 3939 C C . THR A 1 493 ? -34.870 3.438 5.802 1.00 68.12 493 THR A C 1
ATOM 3941 O O . THR A 1 493 ? -34.615 3.833 6.936 1.00 68.12 493 THR A O 1
ATOM 3944 N N . VAL A 1 494 ? -34.246 3.927 4.725 1.00 77.94 494 VAL A N 1
ATOM 3945 C CA . VAL A 1 494 ? -33.213 4.968 4.758 1.00 77.94 494 VAL A CA 1
ATOM 3946 C C . VAL A 1 494 ? -33.835 6.327 5.079 1.00 77.94 494 VAL A C 1
ATOM 3948 O O . VAL A 1 494 ? -34.761 6.763 4.395 1.00 77.94 494 VAL A O 1
ATOM 3951 N N . GLN A 1 495 ? -33.300 7.017 6.085 1.00 79.62 495 GLN A N 1
ATOM 3952 C CA . GLN A 1 495 ? -33.743 8.359 6.458 1.00 79.62 495 GLN A CA 1
ATOM 3953 C C . GLN A 1 495 ? -33.319 9.392 5.399 1.00 79.62 495 GLN A C 1
ATOM 3955 O O . GLN A 1 495 ? -32.149 9.450 5.009 1.00 79.62 495 GLN A O 1
ATOM 3960 N N . VAL A 1 496 ? -3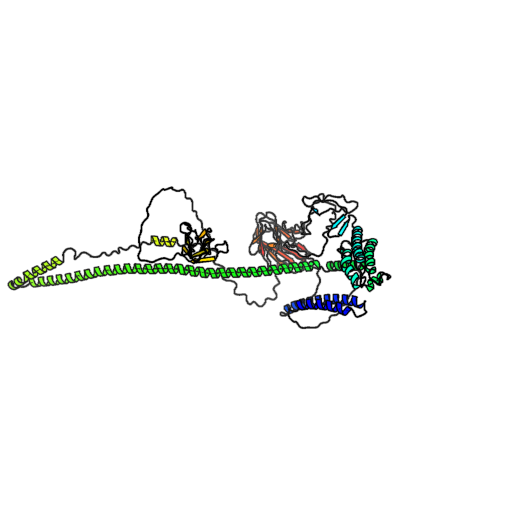4.276 10.209 4.951 1.00 84.44 496 VAL A N 1
ATOM 3961 C CA . VAL A 1 496 ? -34.070 11.308 3.993 1.00 84.44 496 VAL A CA 1
ATOM 3962 C C . VAL A 1 496 ? -34.035 12.636 4.743 1.00 84.44 496 VAL A C 1
ATOM 3964 O O . VAL A 1 496 ? -34.901 12.904 5.574 1.00 84.44 496 VAL A O 1
ATOM 3967 N N . GLU A 1 497 ? -33.035 13.464 4.459 1.00 89.69 497 GLU A N 1
ATOM 3968 C CA . GLU A 1 497 ? -32.871 14.788 5.065 1.00 89.69 497 GLU A CA 1
ATOM 3969 C C . GLU A 1 497 ? -33.560 15.892 4.256 1.00 89.69 497 GLU A C 1
ATOM 3971 O O . GLU A 1 497 ? -34.033 16.863 4.844 1.00 89.69 497 GLU A O 1
ATOM 3976 N N . GLY A 1 498 ? -33.666 15.721 2.936 1.00 91.00 498 GLY A N 1
ATOM 3977 C CA . GLY A 1 498 ? -34.414 16.606 2.048 1.00 91.00 498 GLY A CA 1
ATOM 3978 C C . GLY A 1 498 ? -34.415 16.139 0.590 1.00 91.00 498 GLY A C 1
ATOM 3979 O O . GLY A 1 498 ? -33.892 15.074 0.253 1.00 91.00 498 GLY A O 1
ATOM 3980 N N . TYR A 1 499 ? -35.011 16.953 -0.275 1.00 95.75 499 TYR A N 1
ATOM 3981 C CA . TYR A 1 499 ? -35.172 16.730 -1.707 1.00 95.75 499 TYR A CA 1
ATOM 3982 C C . TYR A 1 499 ? -34.716 17.950 -2.501 1.00 95.75 499 TYR A C 1
ATOM 3984 O O . TYR A 1 499 ? -34.824 19.081 -2.027 1.00 95.75 499 TYR A O 1
ATOM 3992 N N . ILE A 1 500 ? -34.231 17.705 -3.717 1.00 95.88 500 ILE A N 1
ATOM 3993 C CA . ILE A 1 500 ? -33.870 18.727 -4.701 1.00 95.88 500 ILE A CA 1
ATOM 3994 C C . ILE A 1 500 ? -34.723 18.489 -5.945 1.00 95.88 500 ILE A C 1
ATOM 3996 O O . ILE A 1 500 ? -34.634 17.417 -6.553 1.00 95.88 500 ILE A O 1
ATOM 4000 N N . LEU A 1 501 ? -35.547 19.473 -6.304 1.00 95.44 501 LEU A N 1
ATOM 4001 C CA . LEU A 1 501 ? -36.354 19.470 -7.521 1.00 95.44 501 LEU A CA 1
ATOM 4002 C C . LEU A 1 501 ? -35.671 20.315 -8.590 1.00 95.44 501 LEU A C 1
ATOM 4004 O O . LEU A 1 501 ? -35.321 21.473 -8.352 1.00 95.44 501 LEU A O 1
ATOM 4008 N N . GLU A 1 502 ? -35.555 19.745 -9.781 1.00 95.62 502 GLU A N 1
ATOM 4009 C CA . GLU A 1 502 ? -35.048 20.425 -10.959 1.00 95.62 502 GLU A CA 1
ATOM 4010 C C . GLU A 1 502 ? -36.096 20.485 -12.066 1.00 95.62 502 GLU A C 1
ATOM 4012 O O . GLU A 1 502 ? -36.827 19.517 -12.301 1.00 95.62 502 GLU A O 1
ATOM 4017 N N . LEU A 1 503 ? -36.108 21.612 -12.772 1.00 93.38 503 LEU A N 1
ATOM 4018 C CA . LEU A 1 503 ? -36.966 21.885 -13.920 1.00 93.38 503 LEU A CA 1
ATOM 4019 C C . LEU A 1 503 ? -36.109 22.420 -15.076 1.00 93.38 503 LEU A C 1
ATOM 4021 O O . LEU A 1 503 ? -35.163 23.173 -14.836 1.00 93.38 503 LEU A O 1
ATOM 4025 N N . ASP A 1 504 ? -36.394 22.020 -16.313 1.00 91.75 504 ASP A N 1
ATOM 4026 C CA . ASP A 1 504 ? -35.747 22.600 -17.498 1.00 91.75 504 ASP A CA 1
ATOM 4027 C C . ASP A 1 504 ? -36.335 23.979 -17.865 1.00 91.75 504 ASP A C 1
ATOM 4029 O O . ASP A 1 504 ? -37.203 24.524 -17.185 1.00 91.75 504 ASP A O 1
ATOM 4033 N N . ASP A 1 505 ? -35.824 24.590 -18.931 1.00 86.25 505 ASP A N 1
ATOM 4034 C CA . ASP A 1 505 ? -36.248 25.914 -19.398 1.00 86.25 505 ASP A CA 1
ATOM 4035 C C . ASP A 1 505 ? -37.504 25.900 -20.293 1.00 86.25 505 ASP A C 1
ATOM 4037 O O . ASP A 1 505 ? -37.910 26.952 -20.788 1.00 86.25 505 ASP A O 1
ATOM 4041 N N . GLY A 1 506 ? -38.138 24.738 -20.491 1.00 81.69 506 GLY A N 1
ATOM 4042 C CA . GLY A 1 506 ? -39.317 24.581 -21.347 1.00 81.69 506 GLY A CA 1
ATOM 4043 C C . GLY A 1 506 ? -39.014 24.358 -22.836 1.00 81.69 506 GLY A C 1
ATOM 4044 O O . GLY A 1 506 ? -39.939 24.157 -23.622 1.00 81.69 506 GLY A O 1
ATOM 4045 N N . ASN A 1 507 ? -37.731 24.379 -23.225 1.00 78.69 507 ASN A N 1
ATOM 4046 C CA . ASN A 1 507 ? -37.245 24.145 -24.592 1.00 78.69 507 ASN A CA 1
ATOM 4047 C C . ASN A 1 507 ? -36.253 22.966 -24.668 1.00 78.69 507 ASN A C 1
ATOM 4049 O O . ASN A 1 507 ? -35.492 22.846 -25.631 1.00 78.69 507 ASN A O 1
ATOM 4053 N N . GLY A 1 508 ? -36.244 22.090 -23.656 1.00 74.00 508 GLY A N 1
ATOM 4054 C CA . GLY A 1 508 ? -35.306 20.967 -23.563 1.00 74.00 508 GLY A CA 1
ATOM 4055 C C . GLY A 1 508 ? -33.861 21.386 -23.262 1.00 74.00 508 GLY A C 1
ATOM 4056 O O . GLY A 1 508 ? -32.931 20.652 -23.602 1.00 74.00 508 GLY A O 1
ATOM 4057 N N . GLY A 1 509 ? -33.660 22.569 -22.671 1.00 77.88 509 GLY A N 1
ATOM 4058 C CA . GLY A 1 509 ? -32.365 23.077 -22.231 1.00 77.88 509 GLY A CA 1
ATOM 4059 C C . GLY A 1 509 ? -31.892 22.494 -20.895 1.00 77.88 509 GLY A C 1
ATOM 4060 O O . GLY A 1 509 ? -32.249 21.388 -20.494 1.00 77.88 509 GLY A O 1
ATOM 4061 N N . GLN A 1 510 ? -31.017 23.226 -20.198 1.00 86.62 510 GLN A N 1
ATOM 4062 C CA . GLN A 1 510 ? -30.423 22.754 -18.942 1.00 86.62 510 GLN A CA 1
ATOM 4063 C C . GLN A 1 510 ? -31.435 22.755 -17.788 1.00 86.62 510 GLN A C 1
ATOM 4065 O O . GLN A 1 510 ? -32.152 23.731 -17.578 1.00 86.62 510 GLN A O 1
ATOM 4070 N N . PHE A 1 511 ? -31.412 21.686 -16.990 1.00 92.00 511 PHE A N 1
ATOM 4071 C CA . PHE A 1 511 ? -32.136 21.600 -15.723 1.00 92.00 511 PHE A CA 1
ATOM 4072 C C . PHE A 1 511 ? -31.575 22.590 -14.696 1.00 92.00 511 PHE A C 1
ATOM 4074 O O . PHE A 1 511 ? -30.358 22.707 -14.538 1.00 92.00 511 PHE A O 1
ATOM 4081 N N . ARG A 1 512 ? -32.465 23.273 -13.972 1.00 90.50 512 ARG A N 1
ATOM 4082 C CA . ARG A 1 512 ? -32.134 24.191 -12.878 1.00 90.50 512 ARG A CA 1
ATOM 4083 C C . ARG A 1 512 ? -32.854 23.794 -11.605 1.00 90.50 512 ARG A C 1
ATOM 4085 O O . ARG A 1 512 ? -33.999 23.355 -11.650 1.00 90.50 512 ARG A O 1
ATOM 4092 N N . GLU A 1 513 ? -32.184 23.983 -10.476 1.00 93.69 513 GLU A N 1
ATOM 4093 C CA . GLU A 1 513 ? -32.760 23.746 -9.155 1.00 93.69 513 GLU A CA 1
ATOM 4094 C C . GLU A 1 513 ? -33.834 24.798 -8.864 1.00 93.69 513 GLU A C 1
ATOM 4096 O O . GLU A 1 513 ? -33.563 25.999 -8.850 1.00 93.69 513 GLU A O 1
ATOM 4101 N N . VAL A 1 514 ? -35.064 24.334 -8.652 1.00 91.62 514 VAL A N 1
ATOM 4102 C CA . VAL A 1 514 ? -36.226 25.184 -8.350 1.00 91.62 514 VAL A CA 1
ATOM 4103 C C . VAL A 1 514 ? -36.705 25.012 -6.908 1.00 91.62 514 VAL A C 1
ATOM 4105 O O . VAL A 1 514 ? -37.410 25.876 -6.394 1.00 91.62 514 VAL A O 1
ATOM 4108 N N . TYR A 1 515 ? -36.302 23.929 -6.230 1.00 94.44 515 TYR A N 1
ATOM 4109 C CA . TYR A 1 515 ? -36.612 23.700 -4.819 1.00 94.44 515 TYR A CA 1
ATOM 4110 C C . TYR A 1 515 ? -35.557 22.835 -4.123 1.00 94.44 515 TYR A C 1
ATOM 4112 O O . TYR A 1 515 ? -35.105 21.837 -4.684 1.00 94.44 515 TYR A O 1
ATOM 4120 N N . VAL A 1 516 ? -35.230 23.194 -2.875 1.00 93.94 516 VAL A N 1
ATOM 4121 C CA . VAL A 1 516 ? -34.415 22.400 -1.944 1.00 93.94 516 VAL A CA 1
ATOM 4122 C C . VAL A 1 516 ? -35.068 22.438 -0.563 1.00 93.94 516 VAL A C 1
ATOM 4124 O O . VAL A 1 516 ? -35.196 23.507 0.034 1.00 93.94 516 VAL A O 1
ATOM 4127 N N . GLY A 1 517 ? -35.481 21.288 -0.032 1.00 92.19 517 GLY A N 1
ATOM 4128 C CA . GLY A 1 517 ? -36.120 21.238 1.285 1.00 92.19 517 GLY A CA 1
ATOM 4129 C C . GLY A 1 517 ? -36.738 19.888 1.638 1.00 92.19 517 GLY A C 1
ATOM 4130 O O . GLY A 1 517 ? -36.530 18.896 0.949 1.00 92.19 517 GLY A O 1
ATOM 4131 N N . LYS A 1 518 ? -37.464 19.836 2.759 1.00 91.19 518 LYS A N 1
ATOM 4132 C CA . LYS A 1 518 ? -38.032 18.596 3.329 1.00 91.19 518 LYS A CA 1
ATOM 4133 C C . LYS A 1 518 ? -39.423 18.248 2.817 1.00 91.19 518 LYS A C 1
ATOM 4135 O O . LYS A 1 518 ? -39.859 17.112 2.990 1.00 91.19 518 LYS A O 1
ATOM 4140 N N . GLU A 1 519 ? -40.109 19.217 2.226 1.00 92.25 519 GLU A N 1
ATOM 4141 C CA . GLU A 1 519 ? -41.464 19.018 1.736 1.00 92.25 519 GLU A CA 1
ATOM 4142 C C . GLU A 1 519 ? -41.456 18.090 0.522 1.00 92.25 519 GLU A C 1
ATOM 4144 O O . GLU A 1 519 ? -40.487 17.993 -0.234 1.00 92.25 519 GLU A O 1
ATOM 4149 N N . THR A 1 520 ? -42.565 17.383 0.368 1.00 92.62 520 THR A N 1
ATOM 4150 C CA . THR A 1 520 ? -42.797 16.401 -0.698 1.00 92.62 520 THR A CA 1
ATOM 4151 C C . THR A 1 520 ? -43.642 16.965 -1.834 1.00 92.62 520 THR A C 1
ATOM 4153 O O . THR A 1 520 ? -43.990 16.252 -2.768 1.00 92.62 520 THR A O 1
ATOM 4156 N N . MET A 1 521 ? -43.955 18.259 -1.768 1.00 91.94 521 MET A N 1
ATOM 4157 C CA . MET A 1 521 ? -44.753 18.970 -2.751 1.00 91.94 521 MET A CA 1
ATOM 4158 C C . MET A 1 521 ? -44.218 20.391 -2.924 1.00 91.94 521 MET A C 1
ATOM 4160 O O . MET A 1 521 ? -43.900 21.068 -1.946 1.00 91.94 521 MET A O 1
ATOM 4164 N N . CYS A 1 522 ? -44.128 20.850 -4.169 1.00 93.69 522 CYS A N 1
ATOM 4165 C CA . CYS A 1 522 ? -43.686 22.198 -4.507 1.00 93.69 522 CYS A CA 1
ATOM 4166 C C . CYS A 1 522 ? -44.463 22.728 -5.716 1.00 93.69 522 CYS A C 1
ATOM 4168 O O . CYS A 1 522 ? -44.637 22.016 -6.705 1.00 93.69 522 CYS A O 1
ATOM 4170 N N . THR A 1 523 ? -44.899 23.986 -5.640 1.00 92.44 523 THR A N 1
ATOM 4171 C CA . THR A 1 523 ? -45.469 24.717 -6.776 1.00 92.44 523 THR A CA 1
ATOM 4172 C C . THR A 1 523 ? -44.426 25.672 -7.332 1.00 92.44 523 THR A C 1
ATOM 4174 O O . THR A 1 523 ? -43.888 26.502 -6.601 1.00 92.44 523 THR A O 1
ATOM 4177 N N . VAL A 1 524 ? -44.150 25.545 -8.626 1.00 90.69 524 VAL A N 1
ATOM 4178 C CA . VAL A 1 524 ? -43.258 26.420 -9.382 1.00 90.69 524 VAL A CA 1
ATOM 4179 C C . VAL A 1 524 ? -44.123 27.378 -10.193 1.00 90.69 524 VAL A C 1
ATOM 4181 O O . VAL A 1 524 ? -44.788 26.958 -11.138 1.00 90.69 524 VAL A O 1
ATOM 4184 N N . ASP A 1 525 ? -44.130 28.651 -9.807 1.00 89.00 525 ASP A N 1
ATOM 4185 C CA . ASP A 1 525 ? -44.818 29.733 -10.516 1.00 89.00 525 ASP A CA 1
ATOM 4186 C C . ASP A 1 525 ? -43.871 30.439 -11.505 1.00 89.00 525 ASP A C 1
ATOM 4188 O O . ASP A 1 525 ? -42.647 30.366 -11.382 1.00 89.00 525 ASP A O 1
ATOM 4192 N N . GLY A 1 526 ? -44.422 31.182 -12.468 1.00 85.25 526 GLY A N 1
ATOM 4193 C CA . GLY A 1 526 ? -43.638 32.023 -13.378 1.00 85.25 526 GLY A CA 1
ATOM 4194 C C . GLY A 1 526 ? -43.210 31.352 -14.688 1.00 85.25 526 GLY A C 1
ATOM 4195 O O . GLY A 1 526 ? -42.376 31.911 -15.397 1.00 85.25 526 GLY A O 1
ATOM 4196 N N . LEU A 1 527 ? -43.774 30.196 -15.040 1.00 88.81 527 LEU A N 1
ATOM 4197 C CA . LEU A 1 527 ? -43.440 29.448 -16.255 1.00 88.81 527 LEU A CA 1
ATOM 4198 C C . LEU A 1 527 ? -44.044 30.084 -17.519 1.00 88.81 527 LEU A C 1
ATOM 4200 O O . LEU A 1 527 ? -45.060 30.781 -17.483 1.00 88.81 527 LEU A O 1
ATOM 4204 N N . HIS A 1 528 ? -43.439 29.845 -18.678 1.00 87.00 528 HIS A N 1
ATOM 4205 C CA . HIS A 1 528 ? -43.996 30.307 -19.947 1.00 87.00 528 HIS A CA 1
ATOM 4206 C C . HIS A 1 528 ? -45.300 29.569 -20.264 1.00 87.00 528 HIS A C 1
ATOM 4208 O O . HIS A 1 528 ? -45.422 28.375 -19.999 1.00 87.00 528 HIS A O 1
ATOM 4214 N N . PHE A 1 529 ? -46.280 30.276 -20.832 1.00 85.94 529 PHE A N 1
ATOM 4215 C CA . PHE A 1 529 ? -47.529 29.674 -21.308 1.00 85.94 529 PHE A CA 1
ATOM 4216 C C . PHE A 1 529 ? -47.268 28.754 -22.505 1.00 85.94 529 PHE A C 1
ATOM 4218 O O . PHE A 1 529 ? -46.344 28.996 -23.284 1.00 85.94 529 PHE A O 1
ATOM 4225 N N . ASN A 1 530 ? -48.105 27.728 -22.662 1.00 84.94 530 ASN A N 1
ATOM 4226 C CA . ASN A 1 530 ? -48.029 26.739 -23.739 1.00 84.94 530 ASN A CA 1
ATOM 4227 C C . ASN A 1 530 ? -46.613 26.177 -23.980 1.00 84.94 530 ASN A C 1
ATOM 4229 O O . ASN A 1 530 ? -46.166 26.039 -25.118 1.00 84.94 530 ASN A O 1
ATOM 4233 N N . SER A 1 531 ? -45.879 25.916 -22.901 1.00 88.06 531 SER A N 1
ATOM 4234 C CA . SER A 1 531 ? -44.502 25.421 -22.940 1.00 88.06 531 SER A CA 1
ATOM 4235 C C . SER A 1 531 ? -44.415 24.079 -22.223 1.00 88.06 531 SER A C 1
ATOM 4237 O O . SER A 1 531 ? -45.166 23.812 -21.282 1.00 88.06 531 SER A O 1
ATOM 4239 N N . THR A 1 532 ? -43.529 23.209 -22.707 1.00 90.00 532 THR A N 1
ATOM 4240 C CA . THR A 1 532 ? -43.378 21.842 -22.200 1.00 90.00 532 THR A CA 1
ATOM 4241 C C . THR A 1 532 ? -42.137 21.760 -21.331 1.00 90.00 532 THR A C 1
ATOM 4243 O O . THR A 1 532 ? -41.030 21.891 -21.836 1.00 90.00 532 THR A O 1
ATOM 4246 N N . TYR A 1 533 ? -42.333 21.519 -20.043 1.00 91.06 533 TYR A N 1
ATOM 4247 C CA . TYR A 1 533 ? -41.284 21.441 -19.041 1.00 91.06 533 TYR A CA 1
ATOM 4248 C C . TYR A 1 533 ? -41.001 20.003 -18.631 1.00 91.06 533 TYR A C 1
ATOM 4250 O O . TYR A 1 533 ? -41.918 19.208 -18.419 1.00 91.06 533 TYR A O 1
ATOM 4258 N N . SER A 1 534 ? -39.728 19.687 -18.448 1.00 92.75 534 SER A N 1
ATOM 4259 C CA . SER A 1 534 ? -39.259 18.430 -17.873 1.00 92.75 534 SER A CA 1
ATOM 4260 C C . SER A 1 534 ? -38.863 18.651 -16.417 1.00 92.75 534 SER A C 1
ATOM 4262 O O . SER A 1 534 ? -38.030 19.503 -16.117 1.00 92.75 534 SER A O 1
ATOM 4264 N N . ALA A 1 535 ? -39.418 17.853 -15.511 1.00 93.06 535 ALA A N 1
ATOM 4265 C CA . ALA A 1 535 ? -39.164 17.906 -14.078 1.00 93.06 535 ALA A CA 1
ATOM 4266 C C . ALA A 1 535 ? -38.548 16.595 -13.573 1.00 93.06 535 ALA A C 1
ATOM 4268 O O . ALA A 1 535 ? -38.948 15.503 -13.985 1.00 93.06 535 ALA A O 1
ATOM 4269 N N . ARG A 1 536 ? -37.591 16.687 -12.648 1.00 95.00 536 ARG A N 1
ATOM 4270 C CA . ARG A 1 536 ? -36.980 15.528 -11.978 1.00 95.00 536 ARG A CA 1
ATOM 4271 C C . ARG A 1 536 ? -36.587 15.872 -10.548 1.00 95.00 536 ARG A C 1
ATOM 4273 O O . ARG A 1 536 ? -36.188 16.997 -10.270 1.00 95.00 536 ARG A O 1
ATOM 4280 N N . VAL A 1 537 ? -36.660 14.900 -9.645 1.00 95.94 537 VAL A N 1
ATOM 4281 C CA . VAL A 1 537 ? -36.372 15.104 -8.217 1.00 95.94 537 VAL A CA 1
ATOM 4282 C C . VAL A 1 537 ? -35.379 14.065 -7.699 1.00 95.94 537 VAL A C 1
ATOM 4284 O O . VAL A 1 537 ? -35.417 12.908 -8.110 1.00 95.94 537 VAL A O 1
ATOM 4287 N N . LYS A 1 538 ? -34.472 14.465 -6.804 1.00 95.00 538 LYS A N 1
ATOM 4288 C CA . LYS A 1 538 ? -33.544 13.574 -6.080 1.00 95.00 538 LYS A CA 1
ATOM 4289 C C . LYS A 1 538 ? -33.650 13.807 -4.574 1.00 95.00 538 LYS A C 1
ATOM 4291 O O . LYS A 1 538 ? -34.008 14.898 -4.141 1.00 95.00 538 LYS A O 1
ATOM 4296 N N . ALA A 1 539 ? -33.357 12.785 -3.783 1.00 93.50 539 ALA A N 1
ATOM 4297 C CA . ALA A 1 539 ? -33.337 12.829 -2.323 1.00 93.50 539 ALA A CA 1
ATOM 4298 C C . ALA A 1 539 ? -31.893 12.936 -1.811 1.00 93.50 539 ALA A C 1
ATOM 4300 O O . ALA A 1 539 ? -30.973 12.467 -2.478 1.00 93.50 539 ALA A O 1
ATOM 4301 N N . PHE A 1 540 ? -31.672 13.510 -0.631 1.00 91.38 540 PHE A N 1
ATOM 4302 C CA . PHE A 1 540 ? -30.343 13.577 -0.018 1.00 91.38 540 PHE A CA 1
ATOM 4303 C C . PHE A 1 540 ? -30.376 13.305 1.486 1.00 91.38 540 PHE A C 1
ATOM 4305 O O . PHE A 1 540 ? -31.387 13.529 2.156 1.00 91.38 540 PHE A O 1
ATOM 4312 N N . ASN A 1 541 ? -29.265 12.790 2.006 1.00 88.88 541 ASN A N 1
ATOM 4313 C CA . ASN A 1 541 ? -28.968 12.668 3.432 1.00 88.88 541 ASN A CA 1
ATOM 4314 C C . ASN A 1 541 ? -27.457 12.856 3.668 1.00 88.88 541 ASN A C 1
ATOM 4316 O O . ASN A 1 541 ? -26.701 13.095 2.725 1.00 88.88 541 ASN A O 1
ATOM 4320 N N . LYS A 1 542 ? -27.000 12.689 4.914 1.00 78.75 542 LYS A N 1
ATOM 4321 C CA . LYS A 1 542 ? -25.576 12.773 5.291 1.00 78.75 542 LYS A CA 1
ATOM 4322 C C . LYS A 1 542 ? -24.646 11.817 4.529 1.00 78.75 542 LYS A C 1
ATOM 4324 O O . LYS A 1 542 ? -23.444 12.043 4.504 1.00 78.75 542 LYS A O 1
ATOM 4329 N N . SER A 1 543 ? -25.177 10.747 3.936 1.00 79.25 543 SER A N 1
ATOM 4330 C CA . SER A 1 543 ? -24.417 9.764 3.153 1.00 79.25 543 SER A CA 1
ATOM 4331 C C . SER A 1 543 ? -24.254 10.160 1.683 1.00 79.25 543 SER A C 1
ATOM 4333 O O . SER A 1 543 ? -23.423 9.575 0.995 1.00 79.25 543 SER A O 1
ATOM 4335 N N . GLY A 1 544 ? -25.050 11.112 1.182 1.00 83.88 544 GLY A N 1
ATOM 4336 C CA . GLY A 1 544 ? -24.991 11.592 -0.199 1.00 83.88 544 GLY A CA 1
ATOM 4337 C C . GLY A 1 544 ? -26.362 11.814 -0.845 1.00 83.88 544 GLY A C 1
ATOM 4338 O O . GLY A 1 544 ? -27.406 11.812 -0.189 1.00 83.88 544 GLY A O 1
ATOM 4339 N N . VAL A 1 545 ? -26.350 12.012 -2.166 1.00 89.00 545 VAL A N 1
ATOM 4340 C CA . VAL A 1 545 ? -27.539 12.285 -2.993 1.00 89.00 545 VAL A CA 1
ATOM 4341 C C . VAL A 1 545 ? -27.964 11.050 -3.789 1.00 89.00 545 VAL A C 1
ATOM 4343 O O . VAL A 1 545 ? -27.125 10.322 -4.317 1.00 89.00 545 VAL A O 1
ATOM 4346 N N . SER A 1 546 ? -29.270 10.814 -3.904 1.00 92.69 546 SER A N 1
ATOM 4347 C CA . SER A 1 546 ? -29.831 9.731 -4.711 1.00 92.69 546 SER A CA 1
ATOM 4348 C C . SER A 1 546 ? -29.691 10.013 -6.212 1.00 92.69 546 SER A C 1
ATOM 4350 O O . SER A 1 546 ? -29.598 11.173 -6.625 1.00 92.69 546 SER A O 1
ATOM 4352 N N . PRO A 1 547 ? -29.809 8.981 -7.067 1.00 92.25 547 PRO A N 1
ATOM 4353 C CA . PRO A 1 547 ? -30.172 9.189 -8.464 1.00 92.25 547 PRO A CA 1
ATOM 4354 C C . PRO A 1 547 ? -31.511 9.940 -8.585 1.00 92.25 547 PRO A C 1
ATOM 4356 O O . PRO A 1 547 ? -32.336 9.916 -7.664 1.00 92.25 547 PRO A O 1
ATOM 4359 N N . TYR A 1 548 ? -31.732 10.593 -9.726 1.00 92.69 548 TYR A N 1
ATOM 4360 C CA . TYR A 1 548 ? -32.983 11.299 -10.012 1.00 92.69 548 TYR A CA 1
ATOM 4361 C C . TYR A 1 548 ? -34.162 10.334 -10.211 1.00 92.69 548 TYR A C 1
ATOM 4363 O O . TYR A 1 548 ? -33.997 9.194 -10.652 1.00 92.69 548 TYR A O 1
ATOM 4371 N N . SER A 1 549 ? -35.367 10.827 -9.929 1.00 94.38 549 SER A N 1
ATOM 4372 C CA . SER A 1 549 ? -36.630 10.209 -10.317 1.00 94.38 549 SER A CA 1
ATOM 4373 C C . SER A 1 549 ? -36.725 10.054 -11.835 1.00 94.38 549 SER A C 1
ATOM 4375 O O . SER A 1 549 ? -35.997 10.691 -12.601 1.00 94.38 549 SER A O 1
ATOM 4377 N N . LYS A 1 550 ? -37.703 9.264 -12.294 1.00 90.50 550 LYS A N 1
ATOM 4378 C CA . LYS A 1 550 ? -38.130 9.347 -13.696 1.00 90.50 550 LYS A CA 1
ATOM 4379 C C . LYS A 1 550 ? -38.522 10.792 -14.010 1.00 90.50 550 LYS A C 1
ATOM 4381 O O . LYS A 1 550 ? -39.188 11.428 -13.193 1.00 90.50 550 LYS A O 1
ATOM 4386 N N . THR A 1 551 ? -38.098 11.281 -15.168 1.00 91.06 551 THR A N 1
ATOM 4387 C CA . THR A 1 551 ? -38.442 12.624 -15.634 1.00 91.06 551 THR A CA 1
ATOM 4388 C C . THR A 1 551 ? -39.931 12.690 -15.950 1.00 91.06 551 THR A C 1
ATOM 4390 O O . THR A 1 551 ? -40.448 11.850 -16.689 1.00 91.06 551 THR A O 1
ATOM 4393 N N . LEU A 1 552 ? -40.612 13.682 -15.390 1.00 90.88 552 LEU A N 1
ATOM 4394 C CA . LEU A 1 552 ? -42.003 13.998 -15.674 1.00 90.88 552 LEU A CA 1
ATOM 4395 C C . LEU A 1 552 ? -42.058 15.164 -16.651 1.00 90.88 552 LEU A C 1
ATOM 4397 O O . LEU A 1 552 ? -41.428 16.188 -16.421 1.00 90.88 552 LEU A O 1
ATOM 4401 N N . VAL A 1 553 ? -42.818 15.004 -17.727 1.00 89.94 553 VAL A N 1
ATOM 4402 C CA . VAL A 1 553 ? -43.043 16.057 -18.715 1.00 89.94 553 VAL A CA 1
ATOM 4403 C C . VAL A 1 553 ? -44.413 16.679 -18.462 1.00 89.94 553 VAL A C 1
ATOM 4405 O O . VAL A 1 553 ? -45.410 15.963 -18.377 1.00 89.94 553 VAL A O 1
ATOM 4408 N N . LEU A 1 554 ? -44.450 17.999 -18.322 1.00 87.94 554 LEU A N 1
ATOM 4409 C CA . LEU A 1 554 ? -45.630 18.797 -18.002 1.00 87.94 554 LEU A CA 1
ATOM 4410 C C . LEU A 1 554 ? -45.802 19.903 -19.041 1.00 87.94 554 LEU A C 1
ATOM 4412 O O . LEU A 1 554 ? -44.822 20.515 -19.447 1.00 87.94 554 LEU A O 1
ATOM 4416 N N . GLN A 1 555 ? -47.036 20.206 -19.437 1.00 88.38 555 GLN A N 1
ATOM 4417 C CA . GLN A 1 555 ? -47.330 21.317 -20.344 1.00 88.38 555 GLN A CA 1
ATOM 4418 C C . GLN A 1 555 ? -48.173 22.369 -19.619 1.00 88.38 555 GLN A C 1
ATOM 4420 O O . GLN A 1 555 ? -49.185 22.043 -18.992 1.00 88.38 555 GLN A O 1
ATOM 4425 N N . THR A 1 556 ? -47.743 23.627 -19.676 1.00 86.94 556 THR A N 1
ATOM 4426 C CA . THR A 1 556 ? -48.496 24.775 -19.149 1.00 86.94 556 THR A CA 1
ATOM 4427 C C . THR A 1 556 ? -49.642 25.147 -20.088 1.00 86.94 556 THR A C 1
ATOM 4429 O O . THR A 1 556 ? -49.606 24.843 -21.283 1.00 86.94 556 THR A O 1
ATOM 4432 N N . SER A 1 557 ? -50.689 25.791 -19.570 1.00 84.50 557 SER A N 1
ATOM 4433 C CA . SER A 1 557 ? -51.882 26.065 -20.376 1.00 84.50 557 SER A CA 1
ATOM 4434 C C . SER A 1 557 ? -51.631 27.143 -21.435 1.00 84.50 557 SER A C 1
ATOM 4436 O O . SER A 1 557 ? -50.730 27.980 -21.313 1.00 84.50 557 SER A O 1
ATOM 4438 N N . GLU A 1 558 ? -52.460 27.154 -22.478 1.00 74.69 558 GLU A N 1
ATOM 4439 C CA . GLU A 1 558 ? -52.528 28.275 -23.414 1.00 74.69 558 GLU A CA 1
ATOM 4440 C C . GLU A 1 558 ? -53.031 29.517 -22.660 1.00 74.69 558 GLU A C 1
ATOM 4442 O O . GLU A 1 558 ? -54.015 29.453 -21.922 1.00 74.69 558 GLU A O 1
ATOM 4447 N N . GLY A 1 559 ? -52.308 30.634 -22.754 1.00 56.03 559 GLY A N 1
ATOM 4448 C CA . GLY A 1 559 ? -52.628 31.831 -21.980 1.00 56.03 559 GLY A CA 1
ATOM 4449 C C . GLY A 1 559 ? -53.939 32.472 -22.440 1.00 56.03 559 GLY A C 1
ATOM 4450 O O . GLY A 1 559 ? -54.002 33.023 -23.537 1.00 56.03 559 GLY A O 1
ATOM 4451 N N . GLU A 1 560 ? -54.969 32.468 -21.591 1.00 47.94 560 GLU A N 1
ATOM 4452 C CA . GLU A 1 560 ? -56.133 33.340 -21.771 1.00 47.94 560 GLU A CA 1
ATOM 4453 C C . GLU A 1 560 ? -55.809 34.759 -21.275 1.00 47.94 560 GLU A C 1
ATOM 4455 O O . GLU A 1 560 ? -55.378 34.970 -20.140 1.00 47.94 560 GLU A O 1
ATOM 4460 N N . ALA A 1 561 ? -56.021 35.762 -22.133 1.00 41.50 561 ALA A N 1
ATOM 4461 C CA . ALA A 1 561 ? -55.898 37.169 -21.756 1.00 41.50 561 ALA A CA 1
ATOM 4462 C C . ALA A 1 561 ? -56.947 37.535 -20.679 1.00 41.50 561 ALA A C 1
ATOM 4464 O O . ALA A 1 561 ? -58.114 37.154 -20.828 1.00 41.50 561 ALA A O 1
ATOM 4465 N N . PRO A 1 562 ? -56.614 38.317 -19.631 1.00 38.75 562 PRO A N 1
ATOM 4466 C CA . PRO A 1 562 ? -57.567 38.591 -18.561 1.00 38.75 562 PRO A CA 1
ATOM 4467 C C . PRO A 1 562 ? -58.719 39.464 -19.074 1.00 38.75 562 PRO A C 1
ATOM 4469 O O . PRO A 1 562 ? -58.527 40.628 -19.438 1.00 38.75 562 PRO A O 1
ATOM 4472 N N . ARG A 1 563 ? -59.945 38.929 -19.061 1.00 36.47 563 ARG A N 1
ATOM 4473 C CA . ARG A 1 563 ? -61.167 39.739 -19.150 1.00 36.47 563 ARG A CA 1
ATOM 4474 C C . ARG A 1 563 ? -61.413 40.412 -17.798 1.00 36.47 563 ARG A C 1
ATOM 4476 O O . ARG A 1 563 ? -61.536 39.744 -16.777 1.00 36.47 563 ARG A O 1
ATOM 4483 N N . LEU A 1 564 ? -61.510 41.743 -17.797 1.00 37.62 564 LEU A N 1
ATOM 4484 C CA . LEU A 1 564 ? -61.973 42.529 -16.650 1.00 37.62 564 LEU A CA 1
ATOM 4485 C C . LEU A 1 564 ? -63.382 42.092 -16.212 1.00 37.62 564 LEU A C 1
ATOM 4487 O O . LEU A 1 564 ? -64.298 42.089 -17.035 1.00 37.62 564 LEU A O 1
ATOM 4491 N N . GLY A 1 565 ? -63.596 41.917 -14.903 1.00 30.58 565 GLY A N 1
ATOM 4492 C CA . GLY A 1 565 ? -64.923 42.132 -14.319 1.00 30.58 565 GLY A CA 1
ATOM 4493 C C . GLY A 1 565 ? -65.259 41.417 -13.009 1.00 30.58 565 GLY A C 1
ATOM 4494 O O . GLY A 1 565 ? -65.690 40.277 -13.040 1.00 30.58 565 GLY A O 1
ATOM 4495 N N . LYS A 1 566 ? -65.258 42.212 -11.925 1.00 29.38 566 LYS A N 1
ATOM 4496 C CA . LYS A 1 566 ? -66.199 42.217 -10.775 1.00 29.38 566 LYS A CA 1
ATOM 4497 C C . LYS A 1 566 ? -66.137 41.045 -9.774 1.00 29.38 566 LYS A C 1
ATOM 4499 O O . LYS A 1 566 ? -66.446 39.917 -10.101 1.00 29.38 566 LYS A O 1
ATOM 4504 N N . ILE A 1 567 ? -65.622 41.297 -8.563 1.00 30.28 567 ILE A N 1
ATOM 4505 C CA . ILE A 1 567 ? -66.303 41.776 -7.327 1.00 30.28 567 ILE A CA 1
ATOM 4506 C C . ILE A 1 567 ? -67.016 40.656 -6.550 1.00 30.28 567 ILE A C 1
ATOM 4508 O O . ILE A 1 567 ? -67.898 39.989 -7.076 1.00 30.28 567 ILE A O 1
ATOM 4512 N N . SER A 1 568 ? -66.725 40.653 -5.239 1.00 27.11 568 SER A N 1
ATOM 4513 C CA . SER A 1 568 ? -67.416 40.008 -4.106 1.00 27.11 568 SER A CA 1
ATOM 4514 C C . SER A 1 568 ? -67.276 38.488 -4.029 1.00 27.11 568 SER A C 1
ATOM 4516 O O . SER A 1 568 ? -67.412 37.800 -5.021 1.00 27.11 568 SER A O 1
ATOM 4518 N N . GLY A 1 569 ? -67.004 37.875 -2.887 1.00 26.27 569 GLY A N 1
ATOM 4519 C CA . GLY A 1 569 ? -66.961 38.351 -1.514 1.00 26.27 569 GLY A CA 1
ATOM 4520 C C . GLY A 1 569 ? -67.198 37.142 -0.609 1.00 26.27 569 GLY A C 1
ATOM 4521 O O . GLY A 1 569 ? -67.972 36.265 -0.966 1.00 26.27 569 GLY A O 1
ATOM 4522 N N . SER A 1 570 ? -66.548 37.154 0.555 1.00 26.27 570 SER A N 1
ATOM 4523 C CA . SER A 1 570 ? -66.878 36.401 1.775 1.00 26.27 570 SER A CA 1
ATOM 4524 C C . SER A 1 570 ? -66.924 34.867 1.746 1.00 26.27 570 SER A C 1
ATOM 4526 O O . SER A 1 570 ? -67.708 34.260 1.031 1.00 26.27 570 SER A O 1
ATOM 4528 N N . GLY A 1 571 ? -66.256 34.286 2.747 1.00 24.78 571 GLY A N 1
ATOM 4529 C CA . GLY A 1 571 ? -66.905 33.274 3.583 1.00 24.78 571 GLY A CA 1
ATOM 4530 C C . GLY A 1 571 ? -66.259 31.897 3.577 1.00 24.78 571 GLY A C 1
ATOM 4531 O O . GLY A 1 571 ? -66.511 31.112 2.682 1.00 24.78 571 GLY A O 1
ATOM 4532 N N . GLN A 1 572 ? -65.463 31.661 4.625 1.00 23.86 572 GLN A N 1
ATOM 4533 C CA . GLN A 1 572 ? -65.425 30.473 5.493 1.00 23.86 572 GLN A CA 1
ATOM 4534 C C . GLN A 1 572 ? -65.579 29.049 4.908 1.00 23.86 572 GLN A C 1
ATOM 4536 O O . GLN A 1 572 ? -66.470 28.738 4.134 1.00 23.86 572 GLN A O 1
ATOM 4541 N N . ALA A 1 573 ? -64.707 28.189 5.455 1.00 25.08 573 ALA A N 1
ATOM 4542 C CA . ALA A 1 573 ? -64.670 26.718 5.516 1.00 25.08 573 ALA A CA 1
ATOM 4543 C C . ALA A 1 573 ? -66.041 26.044 5.830 1.00 25.08 573 ALA A C 1
ATOM 4545 O O . ALA A 1 573 ? -67.007 26.780 6.015 1.00 25.08 573 ALA A O 1
ATOM 4546 N N . PRO A 1 574 ? -66.179 24.710 6.065 1.00 44.78 574 PRO A N 1
ATOM 4547 C CA . PRO A 1 574 ? -65.196 23.610 6.164 1.00 44.78 574 PRO A CA 1
ATOM 4548 C C . PRO A 1 574 ? -65.722 22.248 5.608 1.00 44.78 574 PRO A C 1
ATOM 4550 O O . PRO A 1 574 ? -66.740 22.195 4.928 1.00 44.78 574 PRO A O 1
ATOM 4553 N N . GLY A 1 575 ? -65.078 21.140 6.008 1.00 24.45 575 GLY A N 1
ATOM 4554 C CA . GLY A 1 575 ? -65.731 19.831 6.219 1.00 24.45 575 GLY A CA 1
ATOM 4555 C C . GLY A 1 575 ? -65.344 18.769 5.191 1.00 24.45 575 GLY A C 1
ATOM 4556 O O . GLY A 1 575 ? -65.588 18.952 4.009 1.00 24.45 575 GLY A O 1
ATOM 4557 N N . SER A 1 576 ? -64.566 17.748 5.579 1.00 25.55 576 SER A N 1
ATOM 4558 C CA . SER A 1 576 ? -65.052 16.457 6.125 1.00 25.55 576 SER A CA 1
ATOM 4559 C C . SER A 1 576 ? -65.715 15.620 5.019 1.00 25.55 576 SER A C 1
ATOM 4561 O O . SER A 1 576 ? -66.602 16.103 4.340 1.00 25.55 576 SER A O 1
ATOM 4563 N N . GLU A 1 577 ? -65.312 14.392 4.713 1.00 25.09 577 GLU A N 1
ATOM 4564 C CA . GLU A 1 577 ? -65.481 13.195 5.540 1.00 25.09 577 GLU A CA 1
ATOM 4565 C C . GLU A 1 577 ? -64.923 11.998 4.740 1.00 25.09 577 GLU A C 1
ATOM 4567 O O . GLU A 1 577 ? -65.079 11.931 3.527 1.00 25.09 577 GLU A O 1
ATOM 4572 N N . GLN A 1 578 ? -64.143 11.143 5.401 1.00 24.59 578 GLN A N 1
ATOM 4573 C CA . GLN A 1 578 ? -64.423 9.718 5.646 1.00 24.59 578 GLN A CA 1
ATOM 4574 C C . GLN A 1 578 ? -64.354 8.736 4.459 1.00 24.59 578 GLN A C 1
ATOM 4576 O O . GLN A 1 578 ? -65.007 8.854 3.430 1.00 24.59 578 GLN A O 1
ATOM 4581 N N . ALA A 1 579 ? -63.555 7.696 4.719 1.00 31.53 579 ALA A N 1
ATOM 4582 C CA . ALA A 1 579 ? -63.385 6.456 3.968 1.00 31.53 579 ALA A CA 1
ATOM 4583 C C . ALA A 1 579 ? -64.684 5.628 3.855 1.00 31.53 579 ALA A C 1
ATOM 4585 O O . ALA A 1 579 ? -65.669 5.923 4.535 1.00 31.53 579 ALA A O 1
ATOM 4586 N N . PRO A 1 580 ? -64.661 4.502 3.111 1.00 38.22 580 PRO A N 1
ATOM 4587 C CA . PRO A 1 580 ? -64.573 3.232 3.847 1.00 38.22 580 PRO A CA 1
ATOM 4588 C C . PRO A 1 580 ? -63.821 2.061 3.163 1.00 38.22 580 PRO A C 1
ATOM 4590 O O . PRO A 1 580 ? -63.854 1.870 1.955 1.00 38.22 580 PRO A O 1
ATOM 4593 N N . HIS A 1 581 ? -63.173 1.273 4.031 1.00 27.20 581 HIS A N 1
ATOM 4594 C CA . HIS A 1 581 ? -63.123 -0.197 4.183 1.00 27.20 581 HIS A CA 1
ATOM 4595 C C . HIS A 1 581 ? -63.394 -1.203 3.036 1.00 27.20 581 HIS A C 1
ATOM 4597 O O . HIS A 1 581 ? -64.428 -1.167 2.379 1.00 27.20 581 HIS A O 1
ATOM 4603 N N . GLY A 1 582 ? -62.586 -2.283 3.055 1.00 25.31 582 GLY A N 1
ATOM 4604 C CA . GLY A 1 582 ? -62.973 -3.671 2.705 1.00 25.31 582 GLY A CA 1
ATOM 4605 C C . GLY A 1 582 ? -61.780 -4.550 2.277 1.00 25.31 582 GLY A C 1
ATOM 4606 O O . GLY A 1 582 ? -61.258 -4.323 1.199 1.00 25.31 582 GLY A O 1
ATOM 4607 N N . PHE A 1 583 ? -61.193 -5.383 3.162 1.00 25.23 583 PHE A N 1
ATOM 4608 C CA . PHE A 1 583 ? -61.335 -6.867 3.239 1.00 25.23 583 PHE A CA 1
ATOM 4609 C C . PHE A 1 583 ? -60.839 -7.639 1.986 1.00 25.23 583 PHE A C 1
ATOM 4611 O O . PHE A 1 583 ? -61.208 -7.271 0.886 1.00 25.23 583 PHE A O 1
ATOM 4618 N N . LEU A 1 584 ? -60.140 -8.783 1.996 1.00 24.80 584 LEU A N 1
ATOM 4619 C CA . LEU A 1 584 ? -59.401 -9.651 2.935 1.00 24.80 584 LEU A CA 1
ATOM 4620 C C . LEU A 1 584 ? -59.001 -10.862 2.049 1.00 24.80 584 LEU A C 1
ATOM 4622 O O . LEU A 1 584 ? -59.905 -11.384 1.409 1.00 24.80 584 LEU A O 1
ATOM 4626 N N . ASP A 1 585 ? -57.747 -11.330 1.987 1.00 24.02 585 ASP A N 1
ATOM 4627 C CA . ASP A 1 585 ? -57.485 -12.787 1.972 1.00 24.02 585 ASP A CA 1
ATOM 4628 C C . ASP A 1 585 ? -56.016 -13.155 2.244 1.00 24.02 585 ASP A C 1
ATOM 4630 O O . ASP A 1 585 ? -55.083 -12.400 1.973 1.00 24.02 585 ASP A O 1
ATOM 4634 N N . GLN A 1 586 ? -55.869 -14.335 2.833 1.00 25.75 586 GLN A N 1
ATOM 4635 C CA . GLN A 1 586 ? -54.716 -14.970 3.445 1.00 25.75 586 GLN A CA 1
ATOM 4636 C C . GLN A 1 586 ? -53.996 -15.925 2.474 1.00 25.75 586 GLN A C 1
ATOM 4638 O O . GLN A 1 586 ? -54.601 -16.496 1.574 1.00 25.75 586 GLN A O 1
ATOM 4643 N N . GLY A 1 587 ? -52.713 -16.206 2.729 1.00 23.45 587 GLY A N 1
ATOM 4644 C CA . GLY A 1 587 ? -51.964 -17.256 2.029 1.00 23.45 587 GLY A CA 1
ATOM 4645 C C . GLY A 1 587 ? -50.595 -17.524 2.656 1.00 23.45 587 GLY A C 1
ATOM 4646 O O . GLY A 1 587 ? -49.671 -16.745 2.489 1.00 23.45 587 GLY A O 1
ATOM 4647 N N . LYS A 1 588 ? -50.517 -18.611 3.425 1.00 25.94 588 LYS A N 1
ATOM 4648 C CA . LYS A 1 588 ? -49.494 -19.049 4.398 1.00 25.94 588 LYS A CA 1
ATOM 4649 C C . LYS A 1 588 ? -48.158 -19.609 3.803 1.00 25.94 588 LYS A C 1
ATOM 4651 O O . LYS A 1 588 ? -48.045 -19.723 2.589 1.00 25.94 588 LYS A O 1
ATOM 4656 N N . PRO A 1 589 ? -47.162 -19.959 4.661 1.00 40.62 589 PRO A N 1
ATOM 4657 C CA . PRO A 1 589 ? -45.707 -19.920 4.424 1.00 40.62 589 PRO A CA 1
ATOM 4658 C C . PRO A 1 589 ? -45.048 -21.308 4.285 1.00 40.62 589 PRO A C 1
ATOM 4660 O O . PRO A 1 589 ? -45.726 -22.306 4.487 1.00 40.62 589 PRO A O 1
ATOM 4663 N N . LEU A 1 590 ? -43.725 -21.350 4.050 1.00 21.80 590 LEU A N 1
ATOM 4664 C CA . LEU A 1 590 ? -42.742 -22.416 4.382 1.00 21.80 590 LEU A CA 1
ATOM 4665 C C . LEU A 1 590 ? -41.352 -21.928 3.888 1.00 21.80 590 LEU A C 1
ATOM 4667 O O . LEU A 1 590 ? -41.290 -21.355 2.810 1.00 21.80 590 LEU A O 1
ATOM 4671 N N . GLY A 1 591 ? -40.205 -22.063 4.559 1.00 24.73 591 GLY A N 1
ATOM 4672 C CA . GLY A 1 591 ? -39.835 -22.756 5.788 1.00 24.73 591 GLY A CA 1
ATOM 4673 C C . GLY A 1 591 ? -38.415 -22.351 6.236 1.00 24.73 591 GLY A C 1
ATOM 4674 O O . GLY A 1 591 ? -37.650 -21.754 5.480 1.00 24.73 591 GLY A O 1
ATOM 4675 N N . GLN A 1 592 ? -38.132 -22.652 7.502 1.00 24.00 592 GLN A N 1
ATOM 4676 C CA . GLN A 1 592 ? -36.873 -22.474 8.229 1.00 24.00 592 GLN A CA 1
ATOM 4677 C C . GLN A 1 592 ? -35.857 -23.579 7.918 1.00 24.00 592 GLN A C 1
ATOM 4679 O O . GLN A 1 592 ? -36.250 -24.711 7.652 1.00 24.00 592 GLN A O 1
ATOM 4684 N N . ASP A 1 593 ? -34.576 -23.230 8.055 1.00 23.58 593 ASP A N 1
ATOM 4685 C CA . ASP A 1 593 ? -33.458 -23.993 8.648 1.00 23.58 593 ASP A CA 1
ATOM 4686 C C . ASP A 1 593 ? -32.165 -23.270 8.206 1.00 23.58 593 ASP A C 1
ATOM 4688 O O . ASP A 1 593 ? -32.083 -22.825 7.070 1.00 23.58 593 ASP A O 1
ATOM 4692 N N . LYS A 1 594 ? -31.092 -23.067 8.970 1.00 25.03 594 LYS A N 1
ATOM 4693 C CA . LYS A 1 594 ? -30.694 -23.392 10.338 1.00 25.03 594 LYS A CA 1
ATOM 4694 C C . LYS A 1 594 ? -29.499 -22.483 10.649 1.00 25.03 594 LYS A C 1
ATOM 4696 O O . LYS A 1 594 ? -28.610 -22.323 9.818 1.00 25.03 594 LYS A O 1
ATOM 4701 N N . LEU A 1 595 ? -29.499 -21.927 11.851 1.00 24.30 595 LEU A N 1
ATOM 4702 C CA . LEU A 1 595 ? -28.328 -21.391 12.533 1.00 24.30 595 LEU A CA 1
ATOM 4703 C C . LEU A 1 595 ? -27.412 -22.563 12.921 1.00 24.30 595 LEU A C 1
ATOM 4705 O O . LEU A 1 595 ? -27.938 -23.586 13.361 1.00 24.30 595 LEU A O 1
ATOM 4709 N N . LEU A 1 596 ? -26.091 -22.397 12.834 1.00 24.33 596 LEU A N 1
ATOM 4710 C CA . LEU A 1 596 ? -25.151 -22.994 13.788 1.00 24.33 596 LEU A CA 1
ATOM 4711 C C . LEU A 1 596 ? -23.814 -22.243 13.785 1.00 24.33 596 LEU A C 1
ATOM 4713 O O . LEU A 1 596 ? -23.211 -22.001 12.742 1.00 24.33 596 LEU A O 1
ATOM 4717 N N . ASP A 1 597 ? -23.436 -21.892 15.009 1.00 25.02 597 ASP A N 1
ATOM 4718 C CA . ASP A 1 597 ? -22.271 -21.162 15.494 1.00 25.02 597 ASP A CA 1
ATOM 4719 C C . ASP A 1 597 ? -20.914 -21.745 15.071 1.00 25.02 597 ASP A C 1
ATOM 4721 O O . ASP A 1 597 ? -20.776 -22.961 14.928 1.00 25.02 597 ASP A O 1
ATOM 4725 N N . GLN A 1 598 ? -19.874 -20.901 15.056 1.00 25.14 598 GLN A N 1
ATOM 4726 C CA . GLN A 1 598 ? -18.864 -20.920 16.130 1.00 25.14 598 GLN A CA 1
ATOM 4727 C C . GLN A 1 598 ? -17.821 -19.805 15.978 1.00 25.14 598 GLN A C 1
ATOM 4729 O O . GLN A 1 598 ? -16.924 -19.863 15.141 1.00 25.14 598 GLN A O 1
ATOM 4734 N N . ASP A 1 599 ? -17.912 -18.843 16.897 1.00 27.14 599 ASP A N 1
ATOM 4735 C CA . ASP A 1 599 ? -16.764 -18.154 17.475 1.00 27.14 599 ASP A CA 1
ATOM 4736 C C . ASP A 1 599 ? -15.769 -19.162 18.066 1.00 27.14 599 ASP A C 1
ATOM 4738 O O . ASP A 1 599 ? -16.171 -20.075 18.797 1.00 27.14 599 ASP A O 1
ATOM 4742 N N . LYS A 1 600 ? -14.472 -18.938 17.804 1.00 26.75 600 LYS A N 1
ATOM 4743 C CA . LYS A 1 600 ? -13.351 -19.096 18.754 1.00 26.75 600 LYS A CA 1
ATOM 4744 C C . LYS A 1 600 ? -12.010 -18.773 18.081 1.00 26.75 600 LYS A C 1
ATOM 4746 O O . LYS A 1 600 ? -11.443 -19.622 17.406 1.00 26.75 600 LYS A O 1
ATOM 4751 N N . LEU A 1 601 ? -11.493 -17.576 18.349 1.00 25.62 601 LEU A N 1
ATOM 4752 C CA . LEU A 1 601 ? -10.114 -17.302 18.794 1.00 25.62 601 LEU A CA 1
ATOM 4753 C C . LEU A 1 601 ? -10.080 -15.797 19.138 1.00 25.62 601 LEU A C 1
ATOM 4755 O O . LEU A 1 601 ? -10.109 -14.960 18.249 1.00 25.62 601 LEU A O 1
ATOM 4759 N N . LEU A 1 602 ? -10.357 -15.381 20.374 1.00 25.91 602 LEU A N 1
ATOM 4760 C CA . LEU A 1 602 ? -9.387 -15.268 21.471 1.00 25.91 602 LEU A CA 1
ATOM 4761 C C . LEU A 1 602 ? -8.003 -14.765 21.021 1.00 25.91 602 LEU A C 1
ATOM 4763 O O . LEU A 1 602 ? -7.134 -15.546 20.658 1.00 25.91 602 LEU A O 1
ATOM 4767 N N . ASP A 1 603 ? -7.859 -13.445 21.157 1.00 31.08 603 ASP A N 1
ATOM 4768 C CA . ASP A 1 603 ? -6.825 -12.802 21.976 1.00 31.08 603 ASP A CA 1
ATOM 4769 C C . ASP A 1 603 ? -5.385 -12.857 21.441 1.00 31.08 603 ASP A C 1
ATOM 4771 O O . ASP A 1 603 ? -4.600 -13.737 21.794 1.00 31.08 603 ASP A O 1
ATOM 4775 N N . GLN A 1 604 ? -5.020 -11.866 20.616 1.00 27.75 604 GLN A N 1
ATOM 4776 C CA . GLN A 1 604 ? -3.618 -11.591 20.295 1.00 27.75 604 GLN A CA 1
ATOM 4777 C C . GLN A 1 604 ? -3.340 -10.157 19.800 1.00 27.75 604 GLN A C 1
ATOM 4779 O O . GLN A 1 604 ? -2.572 -9.982 18.871 1.00 27.75 604 GLN A O 1
ATOM 4784 N N . ASP A 1 605 ? -3.900 -9.122 20.442 1.00 28.34 605 ASP A N 1
ATOM 4785 C CA . ASP A 1 605 ? -3.568 -7.711 20.119 1.00 28.34 605 ASP A CA 1
ATOM 4786 C C . ASP A 1 605 ? -3.233 -6.849 21.355 1.00 28.34 605 ASP A C 1
ATOM 4788 O O . ASP A 1 605 ? -3.464 -5.641 21.418 1.00 28.34 605 ASP A O 1
ATOM 4792 N N . LYS A 1 606 ? -2.615 -7.464 22.370 1.00 31.77 606 LYS A N 1
ATOM 4793 C CA . LYS A 1 606 ? -1.952 -6.750 23.475 1.00 31.77 606 LYS A CA 1
ATOM 4794 C C . LYS A 1 606 ? -0.497 -7.177 23.614 1.00 31.77 606 LYS A C 1
ATOM 4796 O O . LYS A 1 606 ? -0.126 -7.812 24.591 1.00 31.77 606 LYS A O 1
ATOM 4801 N N . LEU A 1 607 ? 0.328 -6.807 22.641 1.00 33.38 607 LEU A N 1
ATOM 4802 C CA . LEU A 1 607 ? 1.782 -6.687 22.786 1.00 33.38 607 LEU A CA 1
ATOM 4803 C C . LEU A 1 607 ? 2.328 -6.060 21.507 1.00 33.38 607 LEU A C 1
ATOM 4805 O O . LEU A 1 607 ? 2.682 -6.783 20.595 1.00 33.38 607 LEU A O 1
ATOM 4809 N N . LEU A 1 608 ? 2.323 -4.726 21.428 1.00 29.42 608 LEU A N 1
ATOM 4810 C CA . LEU A 1 608 ? 3.173 -3.910 20.543 1.00 29.42 608 LEU A CA 1
ATOM 4811 C C . LEU A 1 608 ? 2.918 -2.427 20.866 1.00 29.42 608 LEU A C 1
ATOM 4813 O O . LEU A 1 608 ? 2.374 -1.659 20.082 1.00 29.42 608 LEU A O 1
ATOM 4817 N N . CYS A 1 609 ? 3.264 -2.029 22.090 1.00 26.38 609 CYS A N 1
ATOM 4818 C CA . CYS A 1 609 ? 3.347 -0.619 22.467 1.00 26.38 609 CYS A CA 1
ATOM 4819 C C . CYS A 1 609 ? 4.414 -0.436 23.552 1.00 26.38 609 CYS A C 1
ATOM 4821 O O . CYS A 1 609 ? 4.107 -0.042 24.668 1.00 26.38 609 CYS A O 1
ATOM 4823 N N . GLN A 1 610 ? 5.660 -0.806 23.239 1.00 29.53 610 GLN A N 1
ATOM 4824 C CA . GLN A 1 610 ? 6.883 -0.313 23.886 1.00 29.53 610 GLN A CA 1
ATOM 4825 C C . GLN A 1 610 ? 8.088 -1.013 23.262 1.00 29.53 610 GLN A C 1
ATOM 4827 O O . GLN A 1 610 ? 8.404 -2.123 23.652 1.00 29.53 610 GLN A O 1
ATOM 4832 N N . GLU A 1 611 ? 8.705 -0.375 22.265 1.00 27.98 611 GLU A N 1
ATOM 4833 C CA . GLU A 1 611 ? 10.154 -0.398 21.996 1.00 27.98 611 GLU A CA 1
ATOM 4834 C C . GLU A 1 611 ? 10.424 0.334 20.673 1.00 27.98 611 GLU A C 1
ATOM 4836 O O . GLU A 1 611 ? 10.294 -0.239 19.597 1.00 27.98 611 GLU A O 1
ATOM 4841 N N . ARG A 1 612 ? 10.725 1.639 20.767 1.00 28.80 612 ARG A N 1
ATOM 4842 C CA . ARG A 1 612 ? 11.596 2.429 19.857 1.00 28.80 612 ARG A CA 1
ATOM 4843 C C . ARG A 1 612 ? 11.644 3.908 20.276 1.00 28.80 612 ARG A C 1
ATOM 4845 O O . ARG A 1 612 ? 11.546 4.823 19.469 1.00 28.80 612 ARG A O 1
ATOM 4852 N N . PHE A 1 613 ? 11.829 4.138 21.571 1.00 27.98 613 PHE A N 1
ATOM 4853 C CA . PHE A 1 613 ? 12.348 5.398 22.098 1.00 27.98 613 PHE A CA 1
ATOM 4854 C C . PHE A 1 613 ? 13.544 5.034 22.970 1.00 27.98 613 PHE A C 1
ATOM 4856 O O . PHE A 1 613 ? 13.363 4.723 24.141 1.00 27.98 613 PHE A O 1
ATOM 4863 N N . LEU A 1 614 ? 14.716 4.954 22.332 1.00 28.83 614 LEU A N 1
ATOM 4864 C CA . LEU A 1 614 ? 16.087 5.063 22.857 1.00 28.83 614 LEU A CA 1
ATOM 4865 C C . LEU A 1 614 ? 17.029 4.372 21.860 1.00 28.83 614 LEU A C 1
ATOM 4867 O O . LEU A 1 614 ? 17.366 3.209 22.028 1.00 28.83 614 LEU A O 1
ATOM 4871 N N . ASP A 1 615 ? 17.448 5.095 20.821 1.00 27.47 615 ASP A N 1
ATOM 4872 C CA . ASP A 1 615 ? 18.809 4.914 20.295 1.00 27.47 615 ASP A CA 1
ATOM 4873 C C . ASP A 1 615 ? 19.311 6.232 19.682 1.00 27.47 615 ASP A C 1
ATOM 4875 O O . ASP A 1 615 ? 19.575 6.375 18.492 1.00 27.47 615 ASP A O 1
ATOM 4879 N N . GLN A 1 616 ? 19.360 7.259 20.532 1.00 28.64 616 GLN A N 1
ATOM 4880 C CA . GLN A 1 616 ? 20.291 8.368 20.365 1.00 28.64 616 GLN A CA 1
ATOM 4881 C C . GLN A 1 616 ? 21.434 8.128 21.353 1.00 28.64 616 GLN A C 1
ATOM 4883 O O . GLN A 1 616 ? 21.236 8.210 22.563 1.00 28.64 616 GLN A O 1
ATOM 4888 N N . GLY A 1 617 ? 22.623 7.842 20.821 1.00 28.75 617 GLY A N 1
ATOM 4889 C CA . GLY A 1 617 ? 23.881 7.898 21.561 1.00 28.75 617 GLY A CA 1
ATOM 4890 C C . GLY A 1 617 ? 24.479 6.552 21.967 1.00 28.75 617 GLY A C 1
ATOM 4891 O O . GLY A 1 617 ? 24.400 6.163 23.130 1.00 28.75 617 GLY A O 1
ATOM 4892 N N . LYS A 1 618 ? 25.246 5.932 21.060 1.00 29.56 618 LYS A N 1
ATOM 4893 C CA . LYS A 1 618 ? 26.444 5.176 21.450 1.00 29.56 618 LYS A CA 1
ATOM 4894 C C . LYS A 1 618 ? 27.653 5.578 20.611 1.00 29.56 618 LYS A C 1
ATOM 4896 O O . LYS A 1 618 ? 27.782 5.248 19.439 1.00 29.56 618 LYS A O 1
ATOM 4901 N N . LEU A 1 619 ? 28.531 6.308 21.289 1.00 28.56 619 LEU A N 1
ATOM 4902 C CA . LEU A 1 619 ? 29.933 6.527 20.970 1.00 28.56 619 LEU A CA 1
ATOM 4903 C C . LEU A 1 619 ? 30.691 5.180 21.057 1.00 28.56 619 LEU A C 1
ATOM 4905 O O . LEU A 1 619 ? 30.537 4.472 22.049 1.00 28.56 619 LEU A O 1
ATOM 4909 N N . LEU A 1 620 ? 31.542 4.911 20.060 1.00 30.88 620 LEU A N 1
ATOM 4910 C CA . LEU A 1 620 ? 32.713 4.009 20.048 1.00 30.88 620 LEU A CA 1
ATOM 4911 C C . LEU A 1 620 ? 32.519 2.496 20.296 1.00 30.88 620 LEU A C 1
ATOM 4913 O O . LEU A 1 620 ? 32.499 2.026 21.429 1.00 30.88 620 LEU A O 1
ATOM 4917 N N . ASP A 1 621 ? 32.625 1.729 19.206 1.00 27.91 621 ASP A N 1
ATOM 4918 C CA . ASP A 1 621 ? 33.555 0.589 19.131 1.00 27.91 621 ASP A CA 1
ATOM 4919 C C . ASP A 1 621 ? 34.116 0.493 17.695 1.00 27.91 621 ASP A C 1
ATOM 4921 O O . ASP A 1 621 ? 33.514 -0.101 16.803 1.00 27.91 621 ASP A O 1
ATOM 4925 N N . GLN A 1 622 ? 35.235 1.178 17.435 1.00 31.50 622 GLN A N 1
ATOM 4926 C CA . GLN A 1 622 ? 35.851 1.337 16.105 1.00 31.50 622 GLN A CA 1
ATOM 4927 C C . GLN A 1 622 ? 36.694 0.124 15.652 1.00 31.50 622 GLN A C 1
ATOM 4929 O O . GLN A 1 622 ? 37.559 0.272 14.797 1.00 31.50 622 GLN A O 1
ATOM 4934 N N . ASN A 1 623 ? 36.459 -1.078 16.191 1.00 32.78 623 ASN A N 1
ATOM 4935 C CA . ASN A 1 623 ? 37.233 -2.276 15.826 1.00 32.78 623 ASN A CA 1
ATOM 4936 C C . ASN A 1 623 ? 36.399 -3.549 15.593 1.00 32.78 623 ASN A C 1
ATOM 4938 O O . ASN A 1 623 ? 36.933 -4.657 15.654 1.00 32.78 623 ASN A O 1
ATOM 4942 N N . LYS A 1 624 ? 35.100 -3.432 15.285 1.00 35.41 624 LYS A N 1
ATOM 4943 C CA . LYS A 1 624 ? 34.316 -4.593 14.833 1.00 35.41 624 LYS A CA 1
ATOM 4944 C C . LYS A 1 624 ? 34.498 -4.834 13.329 1.00 35.41 624 LYS A C 1
ATOM 4946 O O . LYS A 1 624 ? 34.359 -3.884 12.558 1.00 35.41 624 LYS A O 1
ATOM 4951 N N . PRO A 1 625 ? 34.777 -6.079 12.892 1.00 47.00 625 PRO A N 1
ATOM 4952 C CA . PRO A 1 625 ? 34.813 -6.412 11.471 1.00 47.00 625 PRO A CA 1
ATOM 4953 C C . PRO A 1 625 ? 33.472 -6.038 10.825 1.00 47.00 625 PRO A C 1
ATOM 4955 O O . PRO A 1 625 ? 32.418 -6.273 11.416 1.00 47.00 625 PRO A O 1
ATOM 4958 N N . GLN A 1 626 ? 33.501 -5.429 9.636 1.00 55.81 626 GLN A N 1
ATOM 4959 C CA . GLN A 1 626 ? 32.287 -5.139 8.869 1.00 55.81 626 GLN A CA 1
ATOM 4960 C C . GLN A 1 626 ? 31.602 -6.461 8.518 1.00 55.81 626 GLN A C 1
ATOM 4962 O O . GLN A 1 626 ? 32.100 -7.209 7.680 1.00 55.81 626 GLN A O 1
ATOM 4967 N N . VAL A 1 627 ? 30.478 -6.759 9.168 1.00 74.38 627 VAL A N 1
ATOM 4968 C CA . VAL A 1 627 ? 29.696 -7.965 8.887 1.00 74.38 627 VAL A CA 1
ATOM 4969 C C . VAL A 1 627 ? 28.497 -7.616 8.014 1.00 74.38 627 VAL A C 1
ATOM 4971 O O . VAL A 1 627 ? 27.772 -6.662 8.296 1.00 74.38 627 VAL A O 1
ATOM 4974 N N . ALA A 1 628 ? 28.280 -8.387 6.950 1.00 74.75 628 ALA A N 1
ATOM 4975 C CA . ALA A 1 628 ? 27.189 -8.154 6.016 1.00 74.75 628 ALA A CA 1
ATOM 4976 C C . ALA A 1 628 ? 25.837 -8.657 6.555 1.00 74.75 628 ALA A C 1
ATOM 4978 O O . ALA A 1 628 ? 25.712 -9.798 7.003 1.00 74.75 628 ALA A O 1
ATOM 4979 N N . TRP A 1 629 ? 24.811 -7.808 6.444 1.00 86.31 629 TRP A N 1
ATOM 4980 C CA . TRP A 1 629 ? 23.408 -8.133 6.716 1.00 86.31 629 TRP A CA 1
ATOM 4981 C C . TRP A 1 629 ? 22.625 -8.250 5.406 1.00 86.31 629 TRP A C 1
ATOM 4983 O O . TRP A 1 629 ? 22.664 -7.342 4.573 1.00 86.31 629 TRP A O 1
ATOM 4993 N N . PHE A 1 630 ? 21.891 -9.348 5.217 1.00 93.00 630 PHE A N 1
ATOM 4994 C CA . PHE A 1 630 ? 21.044 -9.552 4.037 1.00 93.00 630 PHE A CA 1
ATOM 4995 C C . PHE A 1 630 ? 19.862 -10.492 4.327 1.00 93.00 630 PHE A C 1
ATOM 4997 O O . PHE A 1 630 ? 19.795 -11.133 5.369 1.00 93.00 630 PHE A O 1
ATOM 5004 N N . SER A 1 631 ? 18.905 -10.537 3.401 1.00 95.38 631 SER A N 1
ATOM 5005 C CA . SER A 1 631 ? 17.751 -11.449 3.412 1.00 95.38 631 SER A CA 1
ATOM 5006 C C . SER A 1 631 ? 17.648 -12.128 2.048 1.00 95.38 631 SER A C 1
ATOM 5008 O O . SER A 1 631 ? 18.360 -11.733 1.117 1.00 95.38 631 SER A O 1
ATOM 5010 N N . PHE A 1 632 ? 16.757 -13.104 1.894 1.00 96.94 632 PHE A N 1
ATOM 5011 C CA . PHE A 1 632 ? 16.426 -13.606 0.563 1.00 96.94 632 PHE A CA 1
ATOM 5012 C C . PHE A 1 632 ? 15.729 -12.529 -0.277 1.00 96.94 632 PHE A C 1
ATOM 5014 O O . PHE A 1 632 ? 15.162 -11.577 0.272 1.00 96.94 632 PHE A O 1
ATOM 5021 N N . ASP A 1 633 ? 15.818 -12.673 -1.599 1.00 95.25 633 ASP A N 1
ATOM 5022 C CA . ASP A 1 633 ? 15.191 -11.797 -2.586 1.00 95.25 633 ASP A CA 1
ATOM 5023 C C . ASP A 1 633 ? 13.919 -12.437 -3.174 1.00 95.25 633 ASP A C 1
ATOM 5025 O O . ASP A 1 633 ? 14.016 -13.351 -3.997 1.00 95.25 633 ASP A O 1
ATOM 5029 N N . PRO A 1 634 ? 12.719 -11.959 -2.796 1.00 92.19 634 PRO A N 1
ATOM 5030 C CA . PRO A 1 634 ? 11.473 -12.440 -3.379 1.00 92.19 634 PRO A CA 1
ATOM 5031 C C . PRO A 1 634 ? 11.284 -12.048 -4.845 1.00 92.19 634 PRO A C 1
ATOM 5033 O O . PRO A 1 634 ? 10.516 -12.708 -5.539 1.00 92.19 634 PRO A O 1
ATOM 5036 N N . ALA A 1 635 ? 11.943 -10.987 -5.325 1.00 88.50 635 ALA A N 1
ATOM 5037 C CA . ALA A 1 635 ? 11.704 -10.460 -6.667 1.00 88.50 635 ALA A CA 1
ATOM 5038 C C . ALA A 1 635 ? 12.284 -11.365 -7.764 1.00 88.50 635 ALA A C 1
ATOM 5040 O O . ALA A 1 635 ? 11.696 -11.480 -8.837 1.00 88.50 635 ALA A O 1
ATOM 5041 N N . SER A 1 636 ? 13.414 -12.024 -7.492 1.00 84.56 636 SER A N 1
ATOM 5042 C CA . SER A 1 636 ? 14.081 -12.937 -8.433 1.00 84.56 636 SER A CA 1
ATOM 5043 C C . SER A 1 636 ? 13.759 -14.422 -8.214 1.00 84.56 636 SER A C 1
ATOM 5045 O O . SER A 1 636 ? 14.284 -15.282 -8.931 1.00 84.56 636 SER A O 1
ATOM 5047 N N . ALA A 1 637 ? 12.923 -14.749 -7.226 1.00 90.62 637 ALA A N 1
ATOM 5048 C CA . ALA A 1 637 ? 12.610 -16.124 -6.858 1.00 90.62 637 ALA A CA 1
ATOM 5049 C C . ALA A 1 637 ? 11.486 -16.737 -7.708 1.00 90.62 637 ALA A C 1
ATOM 5051 O O . ALA A 1 637 ? 10.590 -16.053 -8.199 1.00 90.62 637 ALA A O 1
ATOM 5052 N N . HIS A 1 638 ? 11.513 -18.065 -7.852 1.00 94.25 638 HIS A N 1
ATOM 5053 C CA . HIS A 1 638 ? 10.440 -18.805 -8.517 1.00 94.25 638 HIS A CA 1
ATOM 5054 C C . HIS A 1 638 ? 9.123 -18.708 -7.722 1.00 94.25 638 HIS A C 1
ATOM 5056 O O . HIS A 1 638 ? 9.138 -18.713 -6.493 1.00 94.25 638 HIS A O 1
ATOM 5062 N N . ALA A 1 639 ? 7.974 -18.712 -8.408 1.00 92.81 639 ALA A N 1
ATOM 5063 C CA . ALA A 1 639 ? 6.645 -18.546 -7.798 1.00 92.81 639 ALA A CA 1
ATOM 5064 C C . ALA A 1 639 ? 6.257 -19.639 -6.775 1.00 92.81 639 ALA A C 1
ATOM 5066 O O . ALA A 1 639 ? 5.353 -19.443 -5.967 1.00 92.81 639 ALA A O 1
ATOM 5067 N N . ASP A 1 640 ? 6.939 -20.787 -6.805 1.00 95.00 640 ASP A N 1
ATOM 5068 C CA . ASP A 1 640 ? 6.743 -21.881 -5.842 1.00 95.00 640 ASP A CA 1
ATOM 5069 C C . ASP A 1 640 ? 7.413 -21.618 -4.484 1.00 95.00 640 ASP A C 1
ATOM 5071 O O . ASP A 1 640 ? 7.156 -22.354 -3.529 1.00 95.00 640 ASP A O 1
ATOM 5075 N N . ILE A 1 641 ? 8.295 -20.620 -4.390 1.00 97.12 641 ILE A N 1
ATOM 5076 C CA . ILE A 1 641 ? 9.002 -20.275 -3.158 1.00 97.12 641 ILE A CA 1
ATOM 5077 C C . ILE A 1 641 ? 8.078 -19.479 -2.243 1.00 97.12 641 ILE A C 1
ATOM 5079 O O . ILE A 1 641 ? 7.423 -18.525 -2.658 1.00 97.12 641 ILE A O 1
ATOM 5083 N N . ILE A 1 642 ? 8.063 -19.856 -0.968 1.00 96.31 642 ILE A N 1
ATOM 5084 C CA . ILE A 1 642 ? 7.307 -19.173 0.076 1.00 96.31 642 ILE A CA 1
ATOM 5085 C C . ILE A 1 642 ? 8.291 -18.538 1.051 1.00 96.31 642 ILE A C 1
ATOM 5087 O O . ILE A 1 642 ? 9.155 -19.222 1.608 1.00 96.31 642 ILE A O 1
ATOM 5091 N N . PHE A 1 643 ? 8.102 -17.243 1.289 1.00 97.00 643 PHE A N 1
ATOM 5092 C CA . PHE A 1 643 ? 8.870 -16.445 2.235 1.00 97.00 643 PHE A CA 1
ATOM 5093 C C . PHE A 1 643 ? 8.078 -16.207 3.519 1.00 97.00 643 PHE A C 1
ATOM 5095 O O . PHE A 1 643 ? 6.866 -15.991 3.492 1.00 97.00 643 PHE A O 1
ATOM 5102 N N . SER A 1 644 ? 8.775 -16.199 4.649 1.00 94.38 644 SER A N 1
ATOM 5103 C CA . SER A 1 644 ? 8.246 -15.764 5.942 1.00 94.38 644 SER A CA 1
ATOM 5104 C C . SER A 1 644 ? 9.354 -15.118 6.774 1.00 94.38 644 SER A C 1
ATOM 5106 O O . SER A 1 644 ? 10.523 -15.173 6.387 1.00 94.38 644 SER A O 1
ATOM 5108 N N . ASN A 1 645 ? 8.997 -14.535 7.924 1.00 93.06 645 ASN A N 1
ATOM 5109 C CA . ASN A 1 645 ? 9.955 -13.937 8.861 1.00 93.06 645 ASN A CA 1
ATOM 5110 C C . ASN A 1 645 ? 10.850 -12.882 8.178 1.00 93.06 645 ASN A C 1
ATOM 5112 O O . ASN A 1 645 ? 12.062 -13.053 8.084 1.00 93.06 645 ASN A O 1
ATOM 5116 N N . ASP A 1 646 ? 10.230 -11.852 7.595 1.00 91.88 646 ASP A N 1
ATOM 5117 C CA . ASP A 1 646 ? 10.919 -10.767 6.876 1.00 91.88 646 ASP A CA 1
ATOM 5118 C C . ASP A 1 646 ? 11.894 -11.246 5.783 1.00 91.88 646 ASP A C 1
ATOM 5120 O O . ASP A 1 646 ? 12.988 -10.710 5.595 1.00 91.88 646 ASP A O 1
ATOM 5124 N N . ASN A 1 647 ? 11.481 -12.271 5.029 1.00 95.75 647 ASN A N 1
ATOM 5125 C CA . ASN A 1 647 ? 12.263 -12.912 3.965 1.00 95.75 647 ASN A CA 1
ATOM 5126 C C . ASN A 1 647 ? 13.571 -13.562 4.455 1.00 95.75 647 ASN A C 1
ATOM 5128 O O . ASN A 1 647 ? 14.510 -13.721 3.672 1.00 95.75 647 ASN A O 1
ATOM 5132 N N . LEU A 1 648 ? 13.655 -13.937 5.734 1.00 95.94 648 LEU A N 1
ATOM 5133 C CA . LEU A 1 648 ? 14.770 -14.715 6.285 1.00 95.94 648 LEU A CA 1
ATOM 5134 C C . LEU A 1 648 ? 14.489 -16.216 6.274 1.00 95.94 648 LEU A C 1
ATOM 5136 O O . LEU A 1 648 ? 15.426 -17.006 6.239 1.00 95.94 648 LEU A O 1
ATOM 5140 N N . THR A 1 649 ? 13.221 -16.623 6.265 1.00 97.56 649 THR A N 1
ATOM 5141 C CA . THR A 1 649 ? 12.832 -18.035 6.220 1.00 97.56 649 THR A CA 1
ATOM 5142 C C . THR A 1 649 ? 12.238 -18.370 4.860 1.00 97.56 649 THR A C 1
ATOM 5144 O O . THR A 1 649 ? 11.361 -17.655 4.370 1.00 97.56 649 THR A O 1
ATOM 5147 N N . VAL A 1 650 ? 12.689 -19.477 4.268 1.00 97.38 650 VAL A N 1
ATOM 5148 C CA . VAL A 1 650 ? 12.232 -19.943 2.954 1.00 97.38 650 VAL A CA 1
ATOM 5149 C C . VAL A 1 650 ? 11.814 -21.406 2.979 1.00 97.38 650 VAL A C 1
ATOM 5151 O O . VAL A 1 650 ? 12.429 -22.260 3.620 1.00 97.38 650 VAL A O 1
ATOM 5154 N N . THR A 1 651 ? 10.742 -21.692 2.251 1.00 96.75 651 THR A N 1
ATOM 5155 C CA . THR A 1 651 ? 10.296 -23.042 1.905 1.00 96.75 651 THR A CA 1
ATOM 5156 C C . THR A 1 651 ? 9.746 -23.046 0.475 1.00 96.75 651 THR A C 1
ATOM 5158 O O . THR A 1 651 ? 9.774 -22.021 -0.203 1.00 96.75 651 THR A O 1
ATOM 5161 N N . CYS A 1 652 ? 9.282 -24.188 -0.019 1.00 96.12 652 CYS A N 1
ATOM 5162 C CA . CYS A 1 652 ? 8.821 -24.344 -1.396 1.00 96.12 652 CYS A CA 1
ATOM 5163 C C . CYS A 1 652 ? 7.500 -25.127 -1.436 1.00 96.12 652 CYS A C 1
ATOM 5165 O O . CYS A 1 652 ? 7.216 -25.923 -0.545 1.00 96.12 652 CYS A O 1
ATOM 5167 N N . ASN A 1 653 ? 6.678 -24.919 -2.460 1.00 94.69 653 ASN A N 1
ATOM 5168 C CA . ASN A 1 653 ? 5.498 -25.746 -2.727 1.00 94.69 653 ASN A CA 1
ATOM 5169 C C . ASN A 1 653 ? 5.790 -26.911 -3.687 1.00 94.69 653 ASN A C 1
ATOM 5171 O O . ASN A 1 653 ? 5.062 -27.907 -3.685 1.00 94.69 653 ASN A O 1
ATOM 5175 N N . SER A 1 654 ? 6.854 -26.808 -4.486 1.00 92.88 654 SER A N 1
ATOM 5176 C CA . SER A 1 654 ? 7.231 -27.811 -5.484 1.00 92.88 654 SER A CA 1
ATOM 5177 C C . SER A 1 654 ? 7.887 -29.047 -4.864 1.00 92.88 654 SER A C 1
ATOM 5179 O O . SER A 1 654 ? 8.539 -28.981 -3.820 1.00 92.88 654 SER A O 1
ATOM 5181 N N . TYR A 1 655 ? 7.722 -30.191 -5.531 1.00 90.62 655 TYR A N 1
ATOM 5182 C CA . TYR A 1 655 ? 8.508 -31.399 -5.258 1.00 90.62 655 TYR A CA 1
ATOM 5183 C C . TYR A 1 655 ? 9.916 -31.327 -5.854 1.00 90.62 655 TYR A C 1
ATOM 5185 O O . TYR A 1 655 ? 10.817 -31.985 -5.341 1.00 90.62 655 TYR A O 1
ATOM 5193 N N . ASP A 1 656 ? 10.094 -30.531 -6.905 1.00 92.81 656 ASP A N 1
ATOM 5194 C CA . ASP A 1 656 ? 11.397 -30.260 -7.496 1.00 92.81 656 ASP A CA 1
ATOM 5195 C C . ASP A 1 656 ? 12.117 -29.160 -6.712 1.00 92.81 656 ASP A C 1
ATOM 5197 O O . ASP A 1 656 ? 11.484 -28.263 -6.144 1.00 92.81 656 ASP A O 1
ATOM 5201 N N . ASP A 1 657 ? 13.447 -29.194 -6.725 1.00 93.38 657 ASP A N 1
ATOM 5202 C CA . ASP A 1 657 ? 14.252 -28.145 -6.110 1.00 93.38 657 ASP A CA 1
ATOM 5203 C C . ASP A 1 657 ? 14.112 -26.817 -6.862 1.00 93.38 657 ASP A C 1
ATOM 5205 O O . ASP A 1 657 ? 14.034 -26.761 -8.097 1.00 93.38 657 ASP A O 1
ATOM 5209 N N . ARG A 1 658 ? 14.080 -25.734 -6.085 1.00 96.94 658 ARG A N 1
ATOM 5210 C CA . ARG A 1 658 ? 14.041 -24.358 -6.578 1.00 96.94 658 ARG A CA 1
ATOM 5211 C C . ARG A 1 658 ? 15.148 -23.552 -5.922 1.00 96.94 658 ARG A C 1
ATOM 5213 O O . ARG A 1 658 ? 15.294 -23.613 -4.701 1.00 96.94 658 ARG A O 1
ATOM 5220 N N . VAL A 1 659 ? 15.915 -22.807 -6.718 1.00 97.19 659 VAL A N 1
ATOM 5221 C CA . VAL A 1 659 ? 16.970 -21.919 -6.207 1.00 97.19 659 VAL A CA 1
ATOM 5222 C C . VAL A 1 659 ? 16.367 -20.603 -5.730 1.00 97.19 659 VAL A C 1
ATOM 5224 O O . VAL A 1 659 ? 15.565 -19.983 -6.430 1.00 97.19 659 VAL A O 1
ATOM 5227 N N . VAL A 1 660 ? 16.829 -20.138 -4.575 1.00 97.31 660 VAL A N 1
ATOM 5228 C CA . VAL A 1 660 ? 16.569 -18.806 -4.027 1.00 97.31 660 VAL A CA 1
ATOM 5229 C C . VAL A 1 660 ? 17.899 -18.106 -3.785 1.00 97.31 660 VAL A C 1
ATOM 5231 O O . VAL A 1 660 ? 18.841 -18.723 -3.285 1.00 97.31 660 VAL A O 1
ATOM 5234 N N . LEU A 1 661 ? 17.968 -16.820 -4.132 1.00 97.81 661 LEU A N 1
ATOM 5235 C CA . LEU A 1 661 ? 19.141 -15.976 -3.921 1.00 97.81 661 LEU A CA 1
ATOM 5236 C C . LEU A 1 661 ? 18.934 -15.005 -2.754 1.00 97.81 661 LEU A C 1
ATOM 5238 O O . LEU A 1 661 ? 17.815 -14.588 -2.451 1.00 97.81 661 LEU A O 1
ATOM 5242 N N . GLY A 1 662 ? 20.034 -14.624 -2.112 1.00 95.31 662 GLY A N 1
ATOM 5243 C CA . GLY A 1 662 ? 20.108 -13.455 -1.247 1.00 95.31 662 GLY A CA 1
ATOM 5244 C C . GLY A 1 662 ? 19.987 -12.166 -2.060 1.00 95.31 662 GLY A C 1
ATOM 5245 O O . GLY A 1 662 ? 20.422 -12.106 -3.205 1.00 95.31 662 GLY A O 1
ATOM 5246 N N . LYS A 1 663 ? 19.447 -11.108 -1.453 1.00 91.88 663 LYS A N 1
ATOM 5247 C CA . LYS A 1 663 ? 19.308 -9.790 -2.100 1.00 91.88 663 LYS A CA 1
ATOM 5248 C C . LYS A 1 663 ? 20.627 -9.039 -2.301 1.00 91.88 663 LYS A C 1
ATOM 5250 O O . LYS A 1 663 ? 20.680 -8.085 -3.068 1.00 91.88 663 LYS A O 1
ATOM 5255 N N . THR A 1 664 ? 21.677 -9.438 -1.585 1.00 92.12 664 THR A N 1
ATOM 5256 C CA . THR A 1 664 ? 22.978 -8.760 -1.582 1.00 92.12 664 THR A CA 1
ATOM 5257 C C . THR A 1 664 ? 24.026 -9.654 -2.231 1.00 92.12 664 THR A C 1
ATOM 5259 O O . THR A 1 664 ? 24.177 -10.810 -1.837 1.00 92.12 664 THR A O 1
ATOM 5262 N N . GLY A 1 665 ? 24.757 -9.113 -3.206 1.00 92.19 665 GLY A N 1
ATOM 5263 C CA . GLY A 1 665 ? 25.889 -9.784 -3.841 1.00 92.19 665 GLY A CA 1
ATOM 5264 C C . GLY A 1 665 ? 27.229 -9.325 -3.262 1.00 92.19 665 GLY A C 1
ATOM 5265 O O . GLY A 1 665 ? 27.400 -8.158 -2.908 1.00 92.19 665 GLY A O 1
ATOM 5266 N N . PHE A 1 666 ? 28.196 -10.236 -3.209 1.00 92.81 666 PHE A N 1
ATOM 5267 C CA . PHE A 1 666 ? 29.540 -10.021 -2.681 1.00 92.81 666 PHE A CA 1
ATOM 5268 C C . PHE A 1 666 ? 30.593 -10.141 -3.785 1.00 92.81 666 PHE A C 1
ATOM 5270 O O . PHE A 1 666 ? 30.621 -11.133 -4.511 1.00 92.81 666 PHE A O 1
ATOM 5277 N N . SER A 1 667 ? 31.465 -9.137 -3.904 1.00 90.19 667 SER A N 1
ATOM 5278 C CA . SER A 1 667 ? 32.565 -9.099 -4.889 1.00 90.19 667 SER A CA 1
ATOM 5279 C C . SER A 1 667 ? 33.963 -8.972 -4.271 1.00 90.19 667 SER A C 1
ATOM 5281 O O . SER A 1 667 ? 34.962 -9.182 -4.954 1.00 90.19 667 SER A O 1
ATOM 5283 N N . LYS A 1 668 ? 34.052 -8.651 -2.974 1.00 86.00 668 LYS A N 1
ATOM 5284 C CA . LYS A 1 668 ? 35.305 -8.533 -2.215 1.00 86.00 668 LYS A CA 1
ATOM 5285 C C . LYS A 1 668 ? 35.085 -8.815 -0.730 1.00 86.00 668 LYS A C 1
ATOM 5287 O O . LYS A 1 668 ? 33.969 -8.651 -0.242 1.00 86.00 668 LYS A O 1
ATOM 5292 N N . GLY A 1 669 ? 36.153 -9.161 -0.013 1.00 88.12 669 GLY A N 1
ATOM 5293 C CA . GLY A 1 669 ? 36.144 -9.356 1.440 1.00 88.12 669 GLY A CA 1
ATOM 5294 C C . GLY A 1 669 ? 35.868 -10.793 1.886 1.00 88.12 669 GLY A C 1
ATOM 5295 O O . GLY A 1 669 ? 35.899 -11.726 1.084 1.00 88.12 669 GLY A O 1
ATOM 5296 N N . LEU A 1 670 ? 35.636 -10.948 3.188 1.00 90.06 670 LEU A N 1
ATOM 5297 C CA . LEU A 1 670 ? 35.389 -12.219 3.864 1.00 90.06 670 LEU A CA 1
ATOM 5298 C C . LEU A 1 670 ? 33.972 -12.200 4.443 1.00 90.06 670 LEU A C 1
ATOM 5300 O O . LEU A 1 670 ? 33.661 -11.330 5.254 1.00 90.06 670 LEU A O 1
ATOM 5304 N N . HIS A 1 671 ? 33.131 -13.147 4.029 1.00 92.12 671 HIS A N 1
ATOM 5305 C CA . HIS A 1 671 ? 31.708 -13.180 4.372 1.00 92.12 671 HIS A CA 1
ATOM 5306 C C . HIS A 1 671 ? 31.319 -14.536 4.941 1.00 92.12 671 HIS A C 1
ATOM 5308 O O . HIS A 1 671 ? 31.676 -15.571 4.381 1.00 92.12 671 HIS A O 1
ATOM 5314 N N . TYR A 1 672 ? 30.559 -14.520 6.034 1.00 93.94 672 TYR A N 1
ATOM 5315 C CA . TYR A 1 672 ? 30.047 -15.716 6.690 1.00 93.94 672 TYR A CA 1
ATOM 5316 C C . TYR A 1 672 ? 28.563 -15.555 7.012 1.00 93.94 672 TYR A C 1
ATOM 5318 O O . TYR A 1 672 ? 28.128 -14.494 7.464 1.00 93.94 672 TYR A O 1
ATOM 5326 N N . TRP A 1 673 ? 27.791 -16.607 6.768 1.00 96.19 673 TRP A N 1
ATOM 5327 C CA . TRP A 1 673 ? 26.391 -16.702 7.168 1.00 96.19 673 TRP A CA 1
ATOM 5328 C C . TRP A 1 673 ? 26.027 -18.152 7.461 1.00 96.19 673 TRP A C 1
ATOM 5330 O O . TRP A 1 673 ? 26.711 -19.088 7.036 1.00 96.19 673 TRP A O 1
ATOM 5340 N N . GLU A 1 674 ? 24.920 -18.326 8.170 1.00 96.62 674 GLU A N 1
ATOM 5341 C CA . GLU A 1 674 ? 24.420 -19.636 8.566 1.00 96.62 674 GLU A CA 1
ATOM 5342 C C . GLU A 1 674 ? 22.977 -19.833 8.116 1.00 96.62 674 GLU A C 1
ATOM 5344 O O . GLU A 1 674 ? 22.205 -18.882 8.004 1.00 96.62 674 GLU A O 1
ATOM 5349 N N . LEU A 1 675 ? 22.600 -21.083 7.865 1.00 97.69 675 LEU A N 1
ATOM 5350 C CA . LEU A 1 675 ? 21.222 -21.487 7.625 1.00 97.69 675 LEU A CA 1
ATOM 5351 C C . LEU A 1 675 ? 20.829 -22.578 8.616 1.00 97.69 675 LEU A C 1
ATOM 5353 O O . LEU A 1 675 ? 21.433 -23.651 8.627 1.00 97.69 675 LEU A O 1
ATOM 5357 N N . SER A 1 676 ? 19.806 -22.321 9.429 1.00 97.56 676 SER A N 1
ATOM 5358 C CA . SER A 1 676 ? 19.218 -23.330 10.311 1.00 97.56 676 SER A CA 1
ATOM 5359 C C . SER A 1 676 ? 18.157 -24.139 9.575 1.00 97.56 676 SER A C 1
ATOM 5361 O O . SER A 1 676 ? 17.349 -23.592 8.825 1.00 97.56 676 SER A O 1
ATOM 5363 N N . ILE A 1 677 ? 18.141 -25.451 9.803 1.00 97.69 677 ILE A N 1
ATOM 5364 C CA . ILE A 1 677 ? 17.160 -26.366 9.220 1.00 97.69 677 ILE A CA 1
ATOM 5365 C C . ILE A 1 677 ? 15.927 -26.443 10.127 1.00 97.69 677 ILE A C 1
ATOM 5367 O O . ILE A 1 677 ? 15.915 -27.168 11.124 1.00 97.69 677 ILE A O 1
ATOM 5371 N N . ASP A 1 678 ? 14.858 -25.734 9.774 1.00 96.50 678 ASP A N 1
ATOM 5372 C CA . ASP A 1 678 ? 13.638 -25.656 10.591 1.00 96.50 678 ASP A CA 1
ATOM 5373 C C . ASP A 1 678 ? 12.711 -26.860 10.361 1.00 96.50 678 ASP A C 1
ATOM 5375 O O . ASP A 1 678 ? 12.036 -27.346 11.280 1.00 96.50 678 ASP A O 1
ATOM 5379 N N . ARG A 1 679 ? 12.691 -27.366 9.121 1.00 96.56 679 ARG A N 1
ATOM 5380 C CA . ARG A 1 679 ? 11.933 -28.552 8.700 1.00 96.56 679 ARG A CA 1
ATOM 5381 C C . ARG A 1 679 ? 12.754 -29.386 7.723 1.00 96.56 679 ARG A C 1
ATOM 5383 O O . ARG A 1 679 ? 13.369 -28.836 6.814 1.00 96.56 679 ARG A O 1
ATOM 5390 N N . TYR A 1 680 ? 12.735 -30.703 7.916 1.00 95.94 680 TYR A N 1
ATOM 5391 C CA . TYR A 1 680 ? 13.443 -31.675 7.086 1.00 95.94 680 TYR A CA 1
ATOM 5392 C C . TYR A 1 680 ? 12.701 -33.015 7.137 1.00 95.94 680 TYR A C 1
ATOM 5394 O O . TYR A 1 680 ? 12.918 -33.822 8.041 1.00 95.94 680 TYR A O 1
ATOM 5402 N N . ASP A 1 681 ? 11.796 -33.226 6.185 1.00 92.81 681 ASP A N 1
ATOM 5403 C CA . ASP A 1 681 ? 10.902 -34.389 6.148 1.00 92.81 681 ASP A CA 1
ATOM 5404 C C . ASP A 1 681 ? 11.210 -35.272 4.933 1.00 92.81 681 ASP A C 1
ATOM 5406 O O . ASP A 1 681 ? 11.524 -34.759 3.877 1.00 92.81 681 ASP A O 1
ATOM 5410 N N . ASN A 1 682 ? 11.064 -36.596 5.003 1.00 89.56 682 ASN A N 1
ATOM 5411 C CA . ASN A 1 682 ? 11.224 -37.487 3.832 1.00 89.56 682 ASN A CA 1
ATOM 5412 C C . ASN A 1 682 ? 12.614 -37.475 3.146 1.00 89.56 682 ASN A C 1
ATOM 5414 O O . ASN A 1 682 ? 12.701 -37.802 1.966 1.00 89.56 682 ASN A O 1
ATOM 5418 N N . HIS A 1 683 ? 13.684 -37.144 3.877 1.00 88.75 683 HIS A N 1
ATOM 5419 C CA . HIS A 1 683 ? 15.088 -37.227 3.423 1.00 88.75 683 HIS A CA 1
ATOM 5420 C C . HIS A 1 683 ? 15.413 -36.527 2.078 1.00 88.75 683 HIS A C 1
ATOM 5422 O O . HIS A 1 683 ? 15.862 -37.187 1.144 1.00 88.75 683 HIS A O 1
ATOM 5428 N N . PRO A 1 684 ? 15.169 -35.212 1.950 1.00 91.56 684 PRO A N 1
ATOM 5429 C CA . PRO A 1 684 ? 15.512 -34.425 0.771 1.00 91.56 684 PRO A CA 1
ATOM 5430 C C . PRO A 1 684 ? 17.005 -34.071 0.760 1.00 91.56 684 PRO A C 1
ATOM 5432 O O . PRO A 1 684 ? 17.659 -34.108 1.803 1.00 91.56 684 PRO A O 1
ATOM 5435 N N . ASP A 1 685 ? 17.499 -33.629 -0.397 1.00 94.12 685 ASP A N 1
ATOM 5436 C CA . ASP A 1 685 ? 18.907 -33.275 -0.612 1.00 94.12 685 ASP A CA 1
ATOM 5437 C C . ASP A 1 685 ? 19.068 -31.765 -0.896 1.00 94.12 685 ASP A C 1
ATOM 5439 O O . ASP A 1 685 ? 19.428 -31.383 -2.014 1.00 94.12 685 ASP A O 1
ATOM 5443 N N . PRO A 1 686 ? 18.749 -30.861 0.056 1.00 96.94 686 PRO A N 1
ATOM 5444 C CA . PRO A 1 686 ? 18.908 -29.430 -0.172 1.00 96.94 686 PRO A CA 1
ATOM 5445 C C . PRO A 1 686 ? 20.377 -29.073 -0.417 1.00 96.94 686 PRO A C 1
ATOM 5447 O O . PRO A 1 686 ? 21.297 -29.747 0.058 1.00 96.94 686 PRO A O 1
ATOM 5450 N N . ALA A 1 687 ? 20.593 -27.974 -1.136 1.00 97.75 687 ALA A N 1
ATOM 5451 C CA . ALA A 1 687 ? 21.927 -27.500 -1.477 1.00 97.75 687 ALA A CA 1
ATOM 5452 C C . ALA A 1 687 ? 22.131 -26.045 -1.061 1.00 97.75 687 ALA A C 1
ATOM 5454 O O . ALA A 1 687 ? 21.240 -25.214 -1.220 1.00 97.75 687 ALA A O 1
ATOM 5455 N N . PHE A 1 688 ? 23.318 -25.746 -0.542 1.00 98.12 688 PHE A N 1
ATOM 5456 C CA . PHE A 1 688 ? 23.688 -24.464 0.054 1.00 98.12 688 PHE A CA 1
ATOM 5457 C C . PHE A 1 688 ? 24.970 -23.950 -0.585 1.00 98.12 688 PHE A C 1
ATOM 5459 O O . PHE A 1 688 ? 25.898 -24.725 -0.808 1.00 98.12 688 PHE A O 1
ATOM 5466 N N . GLY A 1 689 ? 25.060 -22.654 -0.863 1.00 97.56 689 GLY A N 1
ATOM 5467 C CA . GLY A 1 689 ? 26.283 -22.089 -1.415 1.00 97.56 689 GLY A CA 1
ATOM 5468 C C . GLY A 1 689 ? 26.123 -20.692 -1.958 1.00 97.56 689 GLY A C 1
ATOM 5469 O O . GLY A 1 689 ? 25.465 -19.845 -1.354 1.00 97.56 689 GLY A O 1
ATOM 5470 N N . VAL A 1 690 ? 26.782 -20.453 -3.085 1.00 97.75 690 VAL A N 1
ATOM 5471 C CA . VAL A 1 690 ? 26.786 -19.164 -3.765 1.00 97.75 690 VAL A CA 1
ATOM 5472 C C . VAL A 1 690 ? 26.504 -19.340 -5.245 1.00 97.75 690 VAL A C 1
ATOM 5474 O O . VAL A 1 690 ? 26.822 -20.372 -5.838 1.00 97.75 690 VAL A O 1
ATOM 5477 N N . ALA A 1 691 ? 25.920 -18.321 -5.856 1.00 97.62 691 ALA A N 1
ATOM 5478 C CA . ALA A 1 691 ? 25.600 -18.340 -7.270 1.00 97.62 691 ALA A CA 1
ATOM 5479 C C . ALA A 1 691 ? 25.707 -16.963 -7.912 1.00 97.62 691 ALA A C 1
ATOM 5481 O O . ALA A 1 691 ? 25.704 -15.930 -7.242 1.00 97.62 691 ALA A O 1
ATOM 5482 N N . ARG A 1 692 ? 25.778 -16.954 -9.240 1.00 95.62 692 ARG A N 1
ATOM 5483 C CA . ARG A 1 692 ? 25.567 -15.750 -10.043 1.00 95.62 692 ARG A CA 1
ATOM 5484 C C . ARG A 1 692 ? 24.073 -15.446 -10.136 1.00 95.62 692 ARG A C 1
ATOM 5486 O O . ARG A 1 692 ? 23.232 -16.325 -9.947 1.00 95.62 692 ARG A O 1
ATOM 5493 N N . ILE A 1 693 ? 23.738 -14.191 -10.428 1.00 92.12 693 ILE A N 1
ATOM 5494 C CA . ILE A 1 693 ? 22.342 -13.728 -10.442 1.00 92.12 693 ILE A CA 1
ATOM 5495 C C . ILE A 1 693 ? 21.473 -14.495 -11.456 1.00 92.12 693 ILE A C 1
ATOM 5497 O O . ILE A 1 693 ? 20.311 -14.806 -11.189 1.00 92.12 693 ILE A O 1
ATOM 5501 N N . ASP A 1 694 ? 22.083 -14.907 -12.566 1.00 91.62 694 ASP A N 1
ATOM 5502 C CA . ASP A 1 694 ? 21.489 -15.604 -13.706 1.00 91.62 694 ASP A CA 1
ATOM 5503 C C . ASP A 1 694 ? 21.540 -17.146 -13.602 1.00 91.62 694 ASP A C 1
ATOM 5505 O O . ASP A 1 694 ? 21.381 -17.840 -14.613 1.00 91.62 694 ASP A O 1
ATOM 5509 N N . VAL A 1 695 ? 21.765 -17.690 -12.396 1.00 94.19 695 VAL A N 1
ATOM 5510 C CA . VAL A 1 695 ? 21.655 -19.133 -12.101 1.00 94.19 695 VAL A CA 1
ATOM 5511 C C . VAL A 1 695 ? 20.253 -19.661 -12.412 1.00 94.19 695 VAL A C 1
ATOM 5513 O O . VAL A 1 695 ? 19.253 -18.978 -12.146 1.00 94.19 695 VAL A O 1
ATOM 5516 N N . LEU A 1 696 ? 20.177 -20.891 -12.928 1.00 94.50 696 LEU A N 1
ATOM 5517 C CA . LEU A 1 696 ? 18.918 -21.585 -13.188 1.00 94.50 696 LEU A CA 1
ATOM 5518 C C . LEU A 1 696 ? 18.109 -21.753 -11.895 1.00 94.50 696 LEU A C 1
ATOM 5520 O O . LEU A 1 696 ? 18.551 -22.399 -10.947 1.00 94.50 696 LEU A O 1
ATOM 5524 N N . LYS A 1 697 ? 16.898 -21.186 -11.869 1.00 94.50 697 LYS A N 1
ATOM 5525 C CA . LYS A 1 697 ? 16.010 -21.226 -10.695 1.00 94.50 697 LYS A CA 1
ATOM 5526 C C . LYS A 1 697 ? 15.205 -22.526 -10.582 1.00 94.50 697 LYS A C 1
ATOM 5528 O O . LYS A 1 697 ? 14.827 -22.903 -9.476 1.00 94.50 697 LYS A O 1
ATOM 5533 N N . ASP A 1 698 ? 15.034 -23.241 -11.694 1.00 94.12 698 ASP A N 1
ATOM 5534 C CA . ASP A 1 698 ? 14.227 -24.468 -11.805 1.00 94.12 698 ASP A CA 1
ATOM 5535 C C . ASP A 1 698 ? 15.052 -25.762 -11.687 1.00 94.12 698 ASP A C 1
ATOM 5537 O O . ASP A 1 698 ? 14.669 -26.816 -12.198 1.00 94.12 698 ASP A O 1
ATOM 5541 N N . ALA A 1 699 ? 16.214 -25.687 -11.040 1.00 92.12 699 ALA A N 1
ATOM 5542 C CA . ALA A 1 699 ? 17.121 -26.809 -10.838 1.00 92.12 699 ALA A CA 1
ATOM 5543 C C . ALA A 1 699 ? 17.717 -26.793 -9.421 1.00 92.12 699 ALA A C 1
ATOM 5545 O O . ALA A 1 699 ? 17.610 -25.815 -8.689 1.00 92.12 699 ALA A O 1
ATOM 5546 N N . MET A 1 700 ? 18.376 -27.887 -9.036 1.00 94.88 700 MET A N 1
ATOM 5547 C CA . MET A 1 700 ? 19.200 -27.926 -7.825 1.00 94.88 700 MET A CA 1
ATOM 5548 C C . MET A 1 700 ? 20.452 -27.056 -8.009 1.00 94.88 700 MET A C 1
ATOM 5550 O O . MET A 1 700 ? 21.064 -27.055 -9.082 1.00 94.88 700 MET A O 1
ATOM 5554 N N . LEU A 1 701 ? 20.848 -26.346 -6.953 1.00 97.06 701 LEU A N 1
ATOM 5555 C CA . LEU A 1 701 ? 22.016 -25.471 -6.947 1.00 97.06 701 LEU A CA 1
ATOM 5556 C C . LEU A 1 701 ? 23.301 -26.266 -7.250 1.00 97.06 701 LEU A C 1
ATOM 5558 O O . LEU A 1 701 ? 23.555 -27.299 -6.637 1.00 97.06 701 LEU A O 1
ATOM 5562 N N . GLY A 1 702 ? 24.114 -25.777 -8.192 1.00 94.88 702 GLY A N 1
ATOM 5563 C CA . GLY A 1 702 ? 25.355 -26.432 -8.639 1.00 94.88 702 GLY A CA 1
ATOM 5564 C C . GLY A 1 702 ? 25.199 -27.339 -9.867 1.00 94.88 702 GLY A C 1
ATOM 5565 O O . GLY A 1 702 ? 26.198 -27.851 -10.377 1.00 94.88 702 GLY A O 1
ATOM 5566 N N . LYS A 1 703 ? 23.977 -27.527 -10.391 1.00 94.44 703 LYS A N 1
ATOM 5567 C CA . LYS A 1 703 ? 23.759 -28.255 -11.657 1.00 94.44 703 LYS A CA 1
ATOM 5568 C C . LYS A 1 703 ? 24.231 -27.493 -12.897 1.00 94.44 703 LYS A C 1
ATOM 5570 O O . LYS A 1 703 ? 24.542 -28.129 -13.897 1.00 94.44 703 LYS A O 1
ATOM 5575 N N . ASP A 1 704 ? 24.283 -26.167 -12.845 1.00 93.69 704 ASP A N 1
ATOM 5576 C CA . ASP A 1 704 ? 24.845 -25.330 -13.905 1.00 93.69 704 ASP A CA 1
ATOM 5577 C C . ASP A 1 704 ? 26.256 -24.834 -13.547 1.00 93.69 704 ASP A C 1
ATOM 5579 O O . ASP A 1 704 ? 26.786 -25.097 -12.464 1.00 93.69 704 ASP A O 1
ATOM 5583 N N . ASP A 1 705 ? 26.888 -24.129 -14.480 1.00 94.94 705 ASP A N 1
ATOM 5584 C CA . ASP A 1 705 ? 28.206 -23.511 -14.320 1.00 94.94 705 ASP A CA 1
ATOM 5585 C C . ASP A 1 705 ? 28.159 -22.161 -13.577 1.00 94.94 705 ASP A C 1
ATOM 5587 O O . ASP A 1 705 ? 29.173 -21.467 -13.473 1.00 94.94 705 ASP A O 1
ATOM 5591 N N . LYS A 1 706 ? 26.998 -21.785 -13.026 1.00 96.00 706 LYS A N 1
ATOM 5592 C CA . LYS A 1 706 ? 26.750 -20.481 -12.392 1.00 96.00 706 LYS A CA 1
ATOM 5593 C C . LYS A 1 706 ? 26.616 -20.564 -10.878 1.00 96.00 706 LYS A C 1
ATOM 5595 O O . LYS A 1 706 ? 26.488 -19.524 -10.228 1.00 96.00 706 LYS A O 1
ATOM 5600 N N . ALA A 1 707 ? 26.648 -21.767 -10.314 1.00 96.56 707 ALA A N 1
ATOM 5601 C CA . ALA A 1 707 ? 26.525 -22.011 -8.887 1.00 96.56 707 ALA A CA 1
ATOM 5602 C C . ALA A 1 707 ? 27.629 -22.922 -8.344 1.00 96.56 707 ALA A C 1
ATOM 5604 O O . ALA A 1 707 ? 28.063 -23.869 -9.000 1.00 96.56 707 ALA A O 1
ATOM 5605 N N . TRP A 1 708 ? 28.039 -22.646 -7.108 1.00 97.81 708 TRP A N 1
ATOM 5606 C CA . TRP A 1 708 ? 29.008 -23.413 -6.331 1.00 97.81 708 TRP A CA 1
ATOM 5607 C C . TRP A 1 708 ? 28.358 -23.769 -5.006 1.00 97.81 708 TRP A C 1
ATOM 5609 O O . TRP A 1 708 ? 28.051 -22.882 -4.204 1.00 97.81 708 TRP A O 1
ATOM 5619 N N . ALA A 1 709 ? 28.106 -25.055 -4.791 1.00 97.75 709 ALA A N 1
ATOM 5620 C CA . ALA A 1 709 ? 27.263 -25.492 -3.691 1.00 97.75 709 ALA A CA 1
ATOM 5621 C C . ALA A 1 709 ? 27.776 -26.751 -3.006 1.00 97.75 709 ALA A C 1
ATOM 5623 O O . ALA A 1 709 ? 28.537 -27.531 -3.574 1.00 97.75 709 ALA A O 1
ATOM 5624 N N . MET A 1 710 ? 27.295 -26.958 -1.788 1.00 97.88 710 MET A N 1
ATOM 5625 C CA . MET A 1 710 ? 27.298 -28.232 -1.095 1.00 97.88 710 MET A CA 1
ATOM 5626 C C . MET A 1 710 ? 25.856 -28.725 -1.002 1.00 97.88 710 MET A C 1
ATOM 5628 O O . MET A 1 710 ? 25.021 -28.049 -0.401 1.00 97.88 710 MET A O 1
ATOM 5632 N N . TYR A 1 711 ? 25.563 -29.888 -1.583 1.00 96.44 711 TYR A N 1
ATOM 5633 C CA . TYR A 1 711 ? 24.297 -30.582 -1.338 1.00 96.44 711 TYR A CA 1
ATOM 5634 C C . TYR A 1 711 ? 24.499 -31.648 -0.270 1.00 96.44 711 TYR A C 1
ATOM 5636 O O . TYR A 1 711 ? 25.586 -32.226 -0.143 1.00 96.44 711 TYR A O 1
ATOM 5644 N N . VAL A 1 712 ? 23.469 -31.858 0.541 1.00 95.94 712 VAL A N 1
ATOM 5645 C CA . VAL A 1 712 ? 23.588 -32.637 1.769 1.00 95.94 712 VAL A CA 1
ATOM 5646 C C . VAL A 1 712 ? 22.342 -33.481 2.002 1.00 95.94 712 VAL A C 1
ATOM 5648 O O . VAL A 1 712 ? 21.224 -32.972 1.979 1.00 95.94 712 VAL A O 1
ATOM 5651 N N . ASP A 1 713 ? 22.558 -34.778 2.218 1.00 94.00 713 ASP A N 1
ATOM 5652 C CA . ASP A 1 713 ? 21.524 -35.728 2.626 1.00 94.00 713 ASP A CA 1
ATOM 5653 C C . ASP A 1 713 ? 21.507 -35.861 4.167 1.00 94.00 713 ASP A C 1
ATOM 5655 O O . ASP A 1 713 ? 22.143 -35.103 4.909 1.00 94.00 713 ASP A O 1
ATOM 5659 N N . ASN A 1 714 ? 20.767 -36.832 4.694 1.00 93.62 714 ASN A N 1
ATOM 5660 C CA . ASN A 1 714 ? 20.678 -37.068 6.137 1.00 93.62 714 ASN A CA 1
ATOM 5661 C C . ASN A 1 714 ? 21.963 -37.629 6.777 1.00 93.62 714 ASN A C 1
ATOM 5663 O O . ASN A 1 714 ? 22.080 -37.636 8.000 1.00 93.62 714 ASN A O 1
ATOM 5667 N N . ASN A 1 715 ? 22.915 -38.106 5.978 1.00 93.00 715 ASN A N 1
ATOM 5668 C CA . ASN A 1 715 ? 24.121 -38.792 6.432 1.00 93.00 715 ASN A CA 1
ATOM 5669 C C . ASN A 1 715 ? 25.422 -38.130 5.947 1.00 93.00 715 ASN A C 1
ATOM 5671 O O . ASN A 1 715 ? 26.464 -38.326 6.571 1.00 93.00 715 ASN A O 1
ATOM 5675 N N . ARG A 1 716 ? 25.407 -37.423 4.813 1.00 94.50 716 ARG A N 1
ATOM 5676 C CA . ARG A 1 716 ? 26.592 -37.071 4.022 1.00 94.50 716 ARG A CA 1
ATOM 5677 C C .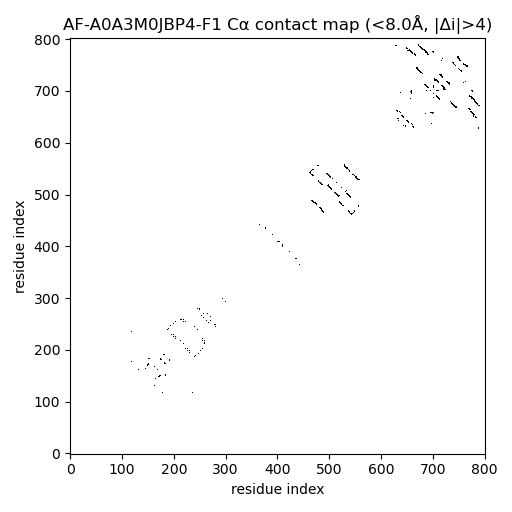 ARG A 1 716 ? 26.399 -35.785 3.238 1.00 94.50 716 ARG A C 1
ATOM 5679 O O . ARG A 1 716 ? 25.290 -35.441 2.839 1.00 94.50 716 ARG A O 1
ATOM 5686 N N . SER A 1 717 ? 27.520 -35.158 2.915 1.00 96.06 717 SER A N 1
ATOM 5687 C CA . SER A 1 717 ? 27.597 -33.971 2.075 1.00 96.06 717 SER A CA 1
ATOM 5688 C C . SER A 1 717 ? 28.548 -34.174 0.893 1.00 96.06 717 SER A C 1
ATOM 5690 O O . SER A 1 717 ? 29.463 -35.007 0.927 1.00 96.06 717 SER A O 1
ATOM 5692 N N . TRP A 1 718 ? 28.324 -33.406 -0.172 1.00 96.44 718 TRP A N 1
ATOM 5693 C CA . TRP A 1 718 ? 29.172 -33.360 -1.362 1.00 96.44 718 TRP A CA 1
ATOM 5694 C C . TRP A 1 718 ? 29.192 -31.953 -1.938 1.00 96.44 718 TRP A C 1
ATOM 5696 O O . TRP A 1 718 ? 28.188 -31.240 -1.902 1.00 96.44 718 TRP A O 1
ATOM 5706 N N . PHE A 1 719 ? 30.300 -31.593 -2.575 1.00 97.19 719 PHE A N 1
ATOM 5707 C CA . PHE A 1 719 ? 30.375 -30.365 -3.359 1.00 97.19 719 PHE A CA 1
ATOM 5708 C C . PHE A 1 719 ? 29.819 -30.599 -4.762 1.00 97.19 719 PHE A C 1
ATOM 5710 O O . PHE A 1 719 ? 30.006 -31.678 -5.327 1.00 97.19 719 PHE A O 1
ATOM 5717 N N . MET A 1 720 ? 29.131 -29.600 -5.314 1.00 96.00 720 MET A N 1
ATOM 5718 C CA . MET A 1 720 ? 28.541 -29.620 -6.648 1.00 96.00 720 MET A CA 1
ATOM 5719 C C . MET A 1 720 ? 28.802 -28.311 -7.399 1.00 96.00 720 MET A C 1
ATOM 5721 O O . MET A 1 720 ? 28.554 -27.219 -6.881 1.00 96.00 720 MET A O 1
ATOM 5725 N N . HIS A 1 721 ? 29.273 -28.441 -8.636 1.00 96.06 721 HIS A N 1
ATOM 5726 C CA . HIS A 1 721 ? 29.397 -27.354 -9.606 1.00 96.06 721 HIS A CA 1
ATOM 5727 C C . HIS A 1 721 ? 29.367 -27.931 -11.025 1.00 96.06 721 HIS A C 1
ATOM 5729 O O . HIS A 1 721 ? 30.024 -28.942 -11.287 1.00 96.06 721 HIS A O 1
ATOM 5735 N N . ASN A 1 722 ? 28.629 -27.302 -11.944 1.00 95.69 722 ASN A N 1
ATOM 5736 C CA . ASN A 1 722 ? 28.471 -27.749 -13.329 1.00 95.69 722 ASN A CA 1
ATOM 5737 C C . ASN A 1 722 ? 28.088 -29.238 -13.446 1.00 95.69 722 ASN A C 1
ATOM 5739 O O . ASN A 1 722 ? 28.673 -29.997 -14.223 1.00 95.69 722 ASN A O 1
ATOM 5743 N N . ASN A 1 723 ? 27.150 -29.676 -12.595 1.00 92.50 723 ASN A N 1
ATOM 5744 C CA . ASN A 1 723 ? 26.663 -31.060 -12.520 1.00 92.50 723 ASN A CA 1
ATOM 5745 C C . ASN A 1 723 ? 27.762 -32.106 -12.207 1.00 92.50 723 ASN A C 1
ATOM 5747 O O . ASN A 1 723 ? 27.581 -33.303 -12.439 1.00 92.50 723 ASN A O 1
ATOM 5751 N N . SER A 1 724 ? 28.911 -31.662 -11.691 1.00 92.62 724 SER A N 1
ATOM 5752 C CA . SER A 1 724 ? 30.007 -32.504 -11.214 1.00 92.62 724 SER A CA 1
ATOM 5753 C C . SER A 1 724 ? 30.014 -32.530 -9.690 1.00 92.62 724 SER A C 1
ATOM 5755 O O . SER A 1 724 ? 29.864 -31.484 -9.060 1.00 92.62 724 SER A O 1
ATOM 5757 N N . HIS A 1 725 ? 30.202 -33.715 -9.101 1.00 92.94 725 HIS A N 1
ATOM 5758 C CA . HIS A 1 725 ? 30.142 -33.931 -7.655 1.00 92.94 725 HIS A CA 1
ATOM 5759 C C . HIS A 1 725 ? 31.498 -34.402 -7.122 1.00 92.94 725 HIS A C 1
ATOM 5761 O O . HIS A 1 725 ? 32.069 -35.362 -7.647 1.00 92.94 725 HIS A O 1
ATOM 5767 N N . THR A 1 726 ? 32.002 -33.778 -6.058 1.00 92.00 726 THR A N 1
ATOM 5768 C CA . THR A 1 726 ? 33.314 -34.099 -5.470 1.00 92.00 726 THR A CA 1
ATOM 5769 C C . THR A 1 726 ? 33.266 -34.148 -3.939 1.00 92.00 726 THR A C 1
ATOM 5771 O O . THR A 1 726 ? 32.281 -33.757 -3.316 1.00 92.00 726 THR A O 1
ATOM 5774 N N . ASN A 1 727 ? 34.335 -34.683 -3.332 1.00 89.94 727 ASN A N 1
ATOM 5775 C CA . ASN A 1 727 ? 34.621 -34.599 -1.892 1.00 89.94 727 ASN A CA 1
ATOM 5776 C C . ASN A 1 727 ? 33.471 -35.024 -0.965 1.00 89.94 727 ASN A C 1
ATOM 5778 O O . ASN A 1 727 ? 33.031 -34.268 -0.102 1.00 89.94 727 ASN A O 1
ATOM 5782 N N . ARG A 1 728 ? 33.032 -36.279 -1.105 1.00 93.00 728 ARG A N 1
ATOM 5783 C CA . ARG A 1 728 ? 32.080 -36.882 -0.167 1.00 93.00 728 ARG A CA 1
ATOM 5784 C C . ARG A 1 728 ? 32.620 -36.831 1.265 1.00 93.00 728 ARG A C 1
ATOM 5786 O O . ARG A 1 728 ? 33.674 -37.412 1.532 1.00 93.00 728 ARG A O 1
ATOM 5793 N N . THR A 1 729 ? 31.855 -36.227 2.165 1.00 93.06 729 THR A N 1
ATOM 5794 C CA . THR A 1 729 ? 32.166 -36.139 3.597 1.00 93.06 729 THR A CA 1
ATOM 5795 C C . THR A 1 729 ? 31.015 -36.733 4.407 1.00 93.06 729 THR A C 1
ATOM 5797 O O . THR A 1 729 ? 29.851 -36.596 4.037 1.00 93.06 729 THR A O 1
ATOM 5800 N N . GLU A 1 730 ? 31.334 -37.466 5.473 1.00 90.75 730 GLU A N 1
ATOM 5801 C CA . GLU A 1 730 ? 30.326 -38.007 6.392 1.00 90.75 730 GLU A CA 1
ATOM 5802 C C . GLU A 1 730 ? 29.909 -36.911 7.388 1.00 90.75 730 GLU A C 1
ATOM 5804 O O . GLU A 1 730 ? 30.757 -36.165 7.875 1.00 90.75 730 GLU A O 1
ATOM 5809 N N . GLY A 1 731 ? 28.610 -36.818 7.677 1.00 85.69 731 GLY A N 1
ATOM 5810 C CA . GLY A 1 731 ? 27.999 -35.696 8.395 1.00 85.69 731 GLY A CA 1
ATOM 5811 C C . GLY A 1 731 ? 26.896 -35.052 7.555 1.00 85.69 731 GLY A C 1
ATOM 5812 O O . GLY A 1 731 ? 27.169 -34.235 6.681 1.00 85.69 731 GLY A O 1
ATOM 5813 N N . GLY A 1 732 ? 25.648 -35.459 7.795 1.00 90.81 732 GLY A N 1
ATOM 5814 C CA . GLY A 1 732 ? 24.464 -34.926 7.116 1.00 90.81 732 GLY A CA 1
ATOM 5815 C C . GLY A 1 732 ? 23.680 -33.935 7.971 1.00 90.81 732 GLY A C 1
ATOM 5816 O O . GLY A 1 732 ? 24.115 -33.540 9.055 1.00 90.81 732 GLY A O 1
ATOM 5817 N N . ILE A 1 733 ? 22.492 -33.558 7.500 1.00 95.44 733 ILE A N 1
ATOM 5818 C CA . ILE A 1 733 ? 21.605 -32.626 8.210 1.00 95.44 733 ILE A CA 1
ATOM 5819 C C . ILE A 1 733 ? 20.380 -33.318 8.814 1.00 95.44 733 ILE A C 1
ATOM 5821 O O . ILE A 1 733 ? 19.860 -34.311 8.309 1.00 95.44 733 ILE A O 1
ATOM 5825 N N . THR A 1 734 ? 19.882 -32.745 9.908 1.00 94.75 734 THR A N 1
ATOM 5826 C CA . THR A 1 734 ? 18.584 -33.070 10.512 1.00 94.75 734 THR A CA 1
ATOM 5827 C C . THR A 1 734 ? 17.890 -31.776 10.932 1.00 94.75 734 THR A C 1
ATOM 5829 O O . THR A 1 734 ? 18.497 -30.704 10.901 1.00 94.75 734 THR A O 1
ATOM 5832 N N . LYS A 1 735 ? 16.612 -31.844 11.322 1.00 95.50 735 LYS A N 1
ATOM 5833 C CA . LYS A 1 735 ? 15.913 -30.683 11.885 1.00 95.50 735 LYS A CA 1
ATOM 5834 C C . LYS A 1 735 ? 16.679 -30.143 13.102 1.00 95.50 735 LYS A C 1
ATOM 5836 O O . LYS A 1 735 ? 16.926 -30.885 14.049 1.00 95.50 735 LYS A O 1
ATOM 5841 N N . GLY A 1 736 ? 17.000 -28.853 13.076 1.00 94.50 736 GLY A N 1
ATOM 5842 C CA . GLY A 1 736 ? 17.811 -28.160 14.077 1.00 94.50 736 GLY A CA 1
ATOM 5843 C C . GLY A 1 736 ? 19.304 -28.080 13.750 1.00 94.50 736 GLY A C 1
ATOM 5844 O O . GLY A 1 736 ? 20.026 -27.426 14.493 1.00 94.50 736 GLY A O 1
ATOM 5845 N N . ALA A 1 737 ? 19.775 -28.711 12.667 1.00 96.44 737 ALA A N 1
ATOM 5846 C CA . ALA A 1 737 ? 21.151 -28.542 12.205 1.00 96.44 737 ALA A CA 1
ATOM 5847 C C . ALA A 1 737 ? 21.384 -27.132 11.638 1.00 96.44 737 ALA A C 1
ATOM 5849 O O . ALA A 1 737 ? 20.457 -26.503 11.120 1.00 96.44 737 ALA A O 1
ATOM 5850 N N . THR A 1 738 ? 22.636 -26.684 11.675 1.00 96.50 738 THR A N 1
ATOM 5851 C CA . THR A 1 738 ? 23.072 -25.396 11.127 1.00 96.50 738 THR A CA 1
ATOM 5852 C C . THR A 1 738 ? 24.115 -25.614 10.041 1.00 96.50 738 THR A C 1
ATOM 5854 O O . THR A 1 738 ? 25.112 -26.296 10.269 1.00 96.50 738 THR A O 1
ATOM 5857 N N . VAL A 1 739 ? 23.905 -25.024 8.865 1.00 97.44 739 VAL A N 1
ATOM 5858 C CA . VAL A 1 739 ? 24.852 -25.045 7.744 1.00 97.44 739 VAL A CA 1
ATOM 5859 C C . VAL A 1 739 ? 25.525 -23.681 7.636 1.00 97.44 739 VAL A C 1
ATOM 5861 O O . VAL A 1 739 ? 24.858 -22.687 7.364 1.00 97.44 739 VAL A O 1
ATOM 5864 N N . GLY A 1 740 ? 26.838 -23.634 7.841 1.00 96.31 740 GLY A N 1
ATOM 5865 C CA . GLY A 1 740 ? 27.655 -22.433 7.684 1.00 96.31 740 GLY A CA 1
ATOM 5866 C C . GLY A 1 740 ? 28.282 -22.358 6.296 1.00 96.31 740 GLY A C 1
ATOM 5867 O O . GLY A 1 740 ? 28.768 -23.364 5.770 1.00 96.31 740 GLY A O 1
ATOM 5868 N N . VAL A 1 741 ? 28.291 -21.162 5.712 1.00 96.56 741 VAL A N 1
ATOM 5869 C CA . VAL A 1 741 ? 28.929 -20.878 4.423 1.00 96.56 741 VAL A CA 1
ATOM 5870 C C . VAL A 1 741 ? 29.943 -19.758 4.618 1.00 96.56 741 VAL A C 1
ATOM 5872 O O . VAL A 1 741 ? 29.580 -18.651 5.013 1.00 96.56 741 VAL A O 1
ATOM 5875 N N . LEU A 1 742 ? 31.215 -20.046 4.339 1.00 95.38 742 LEU A N 1
ATOM 5876 C CA . LEU A 1 742 ? 32.310 -19.081 4.401 1.00 95.38 742 LEU A CA 1
ATOM 5877 C C . LEU A 1 742 ? 32.822 -18.781 2.992 1.00 95.38 742 LEU A C 1
ATOM 5879 O O . LEU A 1 742 ? 33.463 -19.628 2.365 1.00 95.38 742 LEU A O 1
ATOM 5883 N N . LEU A 1 743 ? 32.572 -17.562 2.524 1.00 94.81 743 LEU A N 1
ATOM 5884 C CA . LEU A 1 743 ? 33.056 -17.045 1.251 1.00 94.81 743 LEU A CA 1
ATOM 5885 C C . LEU A 1 743 ? 34.215 -16.071 1.500 1.00 94.81 743 LEU A C 1
ATOM 5887 O O . LEU A 1 743 ? 34.008 -14.950 1.965 1.00 94.81 743 LEU A O 1
ATOM 5891 N N . ASP A 1 744 ? 35.433 -16.482 1.156 1.00 93.12 744 ASP A N 1
ATOM 5892 C CA . ASP A 1 744 ? 36.624 -15.638 1.221 1.00 93.12 744 ASP A CA 1
ATOM 5893 C C . ASP A 1 744 ? 37.017 -15.197 -0.191 1.00 93.12 744 ASP A C 1
ATOM 5895 O O . ASP A 1 744 ? 37.717 -15.904 -0.912 1.00 93.12 744 ASP A O 1
ATOM 5899 N N . LEU A 1 745 ? 36.591 -14.004 -0.602 1.00 90.62 745 LEU A N 1
ATOM 5900 C CA . LEU A 1 745 ? 36.947 -13.441 -1.910 1.00 90.62 745 LEU A CA 1
ATOM 5901 C C . LEU A 1 745 ? 38.359 -12.843 -1.925 1.00 90.62 745 LEU A C 1
ATOM 5903 O O . LEU A 1 745 ? 38.884 -12.541 -2.994 1.00 90.62 745 LEU A O 1
ATOM 5907 N N . THR A 1 746 ? 38.997 -12.706 -0.759 1.00 88.69 746 THR A N 1
ATOM 5908 C CA . THR A 1 746 ? 40.401 -12.283 -0.655 1.00 88.69 746 THR A CA 1
ATOM 5909 C C . THR A 1 746 ? 41.323 -13.444 -1.019 1.00 88.69 746 THR A C 1
ATOM 5911 O O . THR A 1 746 ? 42.253 -13.276 -1.803 1.00 88.69 746 THR A O 1
ATOM 5914 N N . ARG A 1 747 ? 41.036 -14.640 -0.489 1.00 90.44 747 ARG A N 1
ATOM 5915 C CA . ARG A 1 747 ? 41.737 -15.893 -0.826 1.00 90.44 747 ARG A CA 1
ATOM 5916 C C . ARG A 1 747 ? 41.123 -16.635 -2.012 1.00 90.44 747 ARG A C 1
ATOM 5918 O O . ARG A 1 747 ? 41.729 -17.581 -2.504 1.00 90.44 747 ARG A O 1
ATOM 5925 N N . ARG A 1 748 ? 39.960 -16.183 -2.489 1.00 93.56 748 ARG A N 1
ATOM 5926 C CA . ARG A 1 748 ? 39.178 -16.765 -3.592 1.00 93.56 748 ARG A CA 1
ATOM 5927 C C . ARG A 1 748 ? 38.715 -18.192 -3.304 1.00 93.56 748 ARG A C 1
ATOM 5929 O O . ARG A 1 748 ? 38.749 -19.045 -4.193 1.00 93.56 748 ARG A O 1
ATOM 5936 N N . THR A 1 749 ? 38.297 -18.447 -2.069 1.00 94.88 749 THR A N 1
ATOM 5937 C CA . THR A 1 749 ? 37.889 -19.767 -1.585 1.00 94.88 749 THR A CA 1
ATOM 5938 C C . THR A 1 749 ? 36.456 -19.781 -1.051 1.00 94.88 749 THR A C 1
ATOM 5940 O O . THR A 1 749 ? 35.943 -18.778 -0.554 1.00 94.88 749 THR A O 1
ATOM 5943 N N . LEU A 1 750 ? 35.807 -20.943 -1.143 1.00 96.56 750 LEU A N 1
ATOM 5944 C CA . LEU A 1 750 ? 34.507 -21.225 -0.526 1.00 96.56 750 LEU A CA 1
ATOM 5945 C C . LEU A 1 750 ? 34.619 -22.465 0.353 1.00 96.56 750 LEU A C 1
ATOM 5947 O O . LEU A 1 750 ? 35.158 -23.486 -0.077 1.00 96.56 750 LEU A O 1
ATOM 5951 N N . THR A 1 751 ? 34.121 -22.369 1.583 1.00 95.75 751 THR A N 1
ATOM 5952 C CA . THR A 1 751 ? 34.147 -23.459 2.568 1.00 95.75 751 THR A CA 1
ATOM 5953 C C . THR A 1 751 ? 32.780 -23.618 3.226 1.00 95.75 751 THR A C 1
ATOM 5955 O O . THR A 1 751 ? 32.045 -22.643 3.386 1.00 95.75 751 THR A O 1
ATOM 5958 N N . PHE A 1 752 ? 32.450 -24.850 3.611 1.00 96.62 752 PHE A N 1
ATOM 5959 C CA . PHE A 1 752 ? 31.184 -25.203 4.245 1.00 96.62 752 PHE A CA 1
ATOM 5960 C C . PHE A 1 752 ? 31.409 -25.867 5.600 1.00 96.62 752 PHE A C 1
ATOM 5962 O O . PHE A 1 752 ? 32.373 -26.613 5.784 1.00 96.62 752 PHE A O 1
ATOM 5969 N N . SER A 1 753 ? 30.483 -25.654 6.529 1.00 95.06 753 SER A N 1
ATOM 5970 C CA . SER A 1 753 ? 30.434 -26.346 7.818 1.00 95.06 753 SER A CA 1
ATOM 5971 C C . SER A 1 753 ? 29.016 -26.803 8.140 1.00 95.06 753 SER A C 1
ATOM 5973 O O . SER A 1 753 ? 28.048 -26.167 7.732 1.00 95.06 753 SER A O 1
ATOM 5975 N N . ILE A 1 754 ? 28.886 -27.892 8.892 1.00 95.69 754 ILE A N 1
ATOM 5976 C CA . ILE A 1 754 ? 27.618 -28.352 9.468 1.00 95.69 754 ILE A CA 1
ATOM 5977 C C . ILE A 1 754 ? 27.831 -28.459 10.973 1.00 95.69 754 ILE A C 1
ATOM 5979 O O . ILE A 1 754 ? 28.729 -29.173 11.398 1.00 95.69 754 ILE A O 1
ATOM 5983 N N . ASN A 1 755 ? 27.025 -27.755 11.770 1.00 93.00 755 ASN A N 1
ATOM 5984 C CA . ASN A 1 755 ? 27.141 -27.704 13.234 1.00 93.00 755 ASN A CA 1
ATOM 5985 C C . ASN A 1 755 ? 28.577 -27.403 13.709 1.00 93.00 755 ASN A C 1
ATOM 5987 O O . ASN A 1 755 ? 29.108 -28.113 14.552 1.00 93.00 755 ASN A O 1
ATOM 5991 N N . GLU A 1 756 ? 29.205 -26.376 13.124 1.00 88.06 756 GLU A N 1
ATOM 5992 C CA . GLU A 1 756 ? 30.600 -25.959 13.386 1.00 88.06 756 GLU A CA 1
ATOM 5993 C C . GLU A 1 756 ? 31.693 -26.932 12.896 1.00 88.06 756 GLU A C 1
ATOM 5995 O O . GLU A 1 756 ? 32.873 -26.581 12.883 1.00 88.06 756 GLU A O 1
ATOM 6000 N N . ASP A 1 757 ? 31.327 -28.105 12.373 1.00 89.44 757 ASP A N 1
ATOM 6001 C CA . ASP A 1 757 ? 32.271 -29.043 11.769 1.00 89.44 757 ASP A CA 1
ATOM 6002 C C . ASP A 1 757 ? 32.437 -28.772 10.268 1.00 89.44 757 ASP A C 1
ATOM 6004 O O . ASP A 1 757 ? 31.507 -28.934 9.467 1.00 89.44 757 ASP A O 1
ATOM 6008 N N . GLN A 1 758 ? 33.649 -28.375 9.867 1.00 91.44 758 GLN A N 1
ATOM 6009 C CA . GLN A 1 758 ? 33.996 -28.154 8.462 1.00 91.44 758 GLN A CA 1
ATOM 6010 C C . GLN A 1 758 ? 33.778 -29.428 7.632 1.00 91.44 758 GLN A C 1
ATOM 6012 O O . GLN A 1 758 ? 34.331 -30.489 7.930 1.00 91.44 758 GLN A O 1
ATOM 6017 N N . GLN A 1 759 ? 33.021 -29.293 6.547 1.00 91.75 759 GLN A N 1
ATOM 6018 C CA . GLN A 1 759 ? 32.755 -30.365 5.600 1.00 91.75 759 GLN A CA 1
ATOM 6019 C C . GLN A 1 759 ? 33.855 -30.389 4.542 1.00 91.75 759 GLN A C 1
ATOM 6021 O O . GLN A 1 759 ? 33.953 -29.469 3.739 1.00 91.75 759 GLN A O 1
ATOM 6026 N N . GLY A 1 760 ? 34.689 -31.432 4.547 1.00 87.69 760 GLY A N 1
ATOM 6027 C CA . GLY A 1 760 ? 35.757 -31.624 3.564 1.00 87.69 760 GLY A CA 1
ATOM 6028 C C . GLY A 1 760 ? 36.892 -30.582 3.629 1.00 87.69 760 GLY A C 1
ATOM 6029 O O . GLY A 1 760 ? 37.004 -29.821 4.594 1.00 87.69 760 GLY A O 1
ATOM 6030 N N . PRO A 1 761 ? 37.797 -30.566 2.630 1.00 88.94 761 PRO A N 1
ATOM 6031 C CA . PRO A 1 761 ? 38.775 -29.489 2.455 1.00 88.94 761 PRO A CA 1
ATOM 6032 C C . PRO A 1 761 ? 38.088 -28.198 1.966 1.00 88.94 761 PRO A C 1
ATOM 6034 O O . PRO A 1 761 ? 36.863 -28.117 1.926 1.00 88.94 761 PRO A O 1
ATOM 6037 N N . VAL A 1 762 ? 38.868 -27.185 1.576 1.00 89.62 762 VAL A N 1
ATOM 6038 C CA . VAL A 1 762 ? 38.333 -26.029 0.834 1.00 89.62 762 VAL A CA 1
ATOM 6039 C C . VAL A 1 762 ? 37.540 -26.538 -0.375 1.00 89.62 762 VAL A C 1
ATOM 6041 O O . VAL A 1 762 ? 38.052 -27.348 -1.149 1.00 89.62 762 VAL A O 1
ATOM 6044 N N . ALA A 1 763 ? 36.283 -26.108 -0.503 1.00 89.94 763 ALA A N 1
ATOM 6045 C CA . ALA A 1 763 ? 35.346 -26.696 -1.456 1.00 89.94 763 ALA A CA 1
ATOM 6046 C C . ALA A 1 763 ? 35.603 -26.235 -2.887 1.00 89.94 763 ALA A C 1
ATOM 6048 O O . ALA A 1 763 ? 35.597 -27.040 -3.817 1.00 89.94 763 ALA A O 1
ATOM 6049 N N . PHE A 1 764 ? 35.856 -24.937 -3.049 1.00 94.94 764 PHE A N 1
ATOM 6050 C CA . PHE A 1 764 ? 36.149 -24.327 -4.338 1.00 94.94 764 PHE A CA 1
ATOM 6051 C C . PHE A 1 764 ? 37.230 -23.263 -4.180 1.00 94.94 764 PHE A C 1
ATOM 6053 O O . PHE A 1 764 ? 37.254 -22.542 -3.183 1.00 94.94 764 PHE A O 1
ATOM 6060 N N . GLU A 1 765 ? 38.100 -23.166 -5.182 1.00 92.75 765 GLU A N 1
ATOM 6061 C CA . GLU A 1 765 ? 39.202 -22.206 -5.273 1.00 92.75 765 GLU A CA 1
ATOM 6062 C C . GLU A 1 765 ? 39.080 -21.395 -6.569 1.00 92.75 765 GLU A C 1
ATOM 6064 O O . GLU A 1 765 ? 38.396 -21.808 -7.508 1.00 92.75 765 GLU A O 1
ATOM 6069 N N . ASN A 1 766 ? 39.785 -20.265 -6.647 1.00 90.69 766 ASN A N 1
ATOM 6070 C CA . ASN A 1 766 ? 39.779 -19.353 -7.797 1.00 90.69 766 ASN A CA 1
ATOM 6071 C C . ASN A 1 766 ? 38.395 -18.759 -8.114 1.00 90.69 766 ASN A C 1
ATOM 6073 O O . ASN A 1 766 ? 38.069 -18.503 -9.272 1.00 90.69 766 ASN A O 1
ATOM 6077 N N . LEU A 1 767 ? 37.581 -18.516 -7.084 1.00 90.00 767 LEU A N 1
ATOM 6078 C CA . LEU A 1 767 ? 36.316 -17.800 -7.233 1.00 90.00 767 LEU A CA 1
ATOM 6079 C C . LEU A 1 767 ? 36.564 -16.315 -7.533 1.00 90.00 767 LEU A C 1
ATOM 6081 O O . LEU A 1 767 ? 37.150 -15.596 -6.725 1.00 90.00 767 LEU A O 1
ATOM 6085 N N . GLU A 1 768 ? 36.088 -15.857 -8.691 1.00 87.00 768 GLU A N 1
ATOM 6086 C CA . GLU A 1 768 ? 36.148 -14.460 -9.129 1.00 87.00 768 GLU A CA 1
ATOM 6087 C C . GLU A 1 768 ? 34.773 -13.971 -9.612 1.00 87.00 768 GLU A C 1
ATOM 6089 O O . GLU A 1 768 ? 34.061 -14.675 -10.339 1.00 87.00 768 GLU A O 1
ATOM 6094 N N . GLY A 1 769 ? 34.423 -12.739 -9.237 1.00 89.31 769 GLY A N 1
ATOM 6095 C CA . GLY A 1 769 ? 33.199 -12.061 -9.664 1.00 89.31 769 GLY A CA 1
ATOM 6096 C C . GLY A 1 769 ? 32.254 -11.705 -8.516 1.00 89.31 769 GLY A C 1
ATOM 6097 O O . GLY A 1 769 ? 32.649 -11.665 -7.353 1.00 89.31 769 GLY A O 1
ATOM 6098 N N . LEU A 1 770 ? 31.003 -11.402 -8.874 1.00 93.25 770 LEU A N 1
ATOM 6099 C CA . LEU A 1 770 ? 29.920 -11.086 -7.944 1.00 93.25 770 LEU A CA 1
ATOM 6100 C C . LEU A 1 770 ? 29.119 -12.354 -7.629 1.00 93.25 770 LEU A C 1
ATOM 6102 O O . LEU A 1 770 ? 28.554 -12.969 -8.536 1.00 93.25 770 LEU A O 1
ATOM 6106 N N . PHE A 1 771 ? 29.040 -12.710 -6.350 1.00 95.94 771 PHE A N 1
ATOM 6107 C CA . PHE A 1 771 ? 28.359 -13.912 -5.879 1.00 95.94 771 PHE A CA 1
ATOM 6108 C C . PHE A 1 771 ? 27.248 -13.577 -4.893 1.00 95.94 771 PHE A C 1
ATOM 6110 O O . PHE A 1 771 ? 27.442 -12.800 -3.963 1.00 95.94 771 PHE A O 1
ATOM 6117 N N . PHE A 1 772 ? 26.095 -14.205 -5.067 1.00 97.19 772 PHE A N 1
ATOM 6118 C CA . PHE A 1 772 ? 24.952 -14.098 -4.174 1.00 97.19 772 PHE A CA 1
ATOM 6119 C C . PHE A 1 772 ? 24.857 -15.365 -3.323 1.00 97.19 772 PHE A C 1
ATOM 6121 O O . PHE A 1 772 ? 25.004 -16.463 -3.869 1.00 97.19 772 PHE A O 1
ATOM 6128 N N . PRO A 1 773 ? 24.589 -15.252 -2.013 1.00 97.19 773 PRO A N 1
ATOM 6129 C CA . PRO A 1 773 ? 24.187 -16.382 -1.183 1.00 97.19 773 PRO A CA 1
ATOM 6130 C C . PRO A 1 773 ? 23.015 -17.113 -1.827 1.00 97.19 773 PRO A C 1
ATOM 6132 O O . PRO A 1 773 ? 22.079 -16.473 -2.303 1.00 97.19 773 PRO A O 1
ATOM 6135 N N . ALA A 1 774 ? 23.065 -18.438 -1.864 1.00 97.69 774 ALA A N 1
ATOM 6136 C CA . ALA A 1 774 ? 22.088 -19.233 -2.584 1.00 97.69 774 ALA A CA 1
ATOM 6137 C C . ALA A 1 774 ? 21.742 -20.518 -1.831 1.00 97.69 774 ALA A C 1
ATOM 6139 O O . ALA A 1 774 ? 22.598 -21.156 -1.213 1.00 97.69 774 ALA A O 1
ATOM 6140 N N . VAL A 1 775 ? 20.477 -20.913 -1.928 1.00 97.75 775 VAL A N 1
ATOM 6141 C CA . VAL A 1 775 ? 19.978 -22.201 -1.443 1.00 97.75 775 VAL A CA 1
ATOM 6142 C C . VAL A 1 775 ? 19.046 -22.800 -2.487 1.00 97.75 775 VAL A C 1
ATOM 6144 O O . VAL A 1 775 ? 18.293 -22.065 -3.123 1.00 97.75 775 VAL A O 1
ATOM 6147 N N . SER A 1 776 ? 19.073 -24.118 -2.669 1.00 97.44 776 SER A N 1
ATOM 6148 C CA . SER A 1 776 ? 18.005 -24.833 -3.368 1.00 97.44 776 SER A CA 1
ATOM 6149 C C . SER A 1 776 ? 17.323 -25.830 -2.457 1.00 97.44 776 SER A C 1
ATOM 6151 O O . SER A 1 776 ? 17.990 -26.612 -1.777 1.00 97.44 776 SER A O 1
ATOM 6153 N N . LEU A 1 777 ? 15.995 -25.805 -2.473 1.00 96.88 777 LEU A N 1
ATOM 6154 C CA . LEU A 1 777 ? 15.165 -26.635 -1.613 1.00 96.88 777 LEU A CA 1
ATOM 6155 C C . LEU A 1 777 ? 13.823 -26.964 -2.278 1.00 96.88 777 LEU A C 1
ATOM 6157 O O . LEU A 1 777 ? 13.349 -26.235 -3.152 1.00 96.88 777 LEU A O 1
ATOM 6161 N N . ASN A 1 778 ? 13.195 -28.043 -1.816 1.00 95.56 778 ASN A N 1
ATOM 6162 C CA . ASN A 1 778 ? 11.842 -28.452 -2.190 1.00 95.56 778 ASN A CA 1
ATOM 6163 C C . ASN A 1 778 ? 10.884 -28.354 -0.989 1.00 95.56 778 ASN A C 1
ATOM 6165 O O . ASN A 1 778 ? 11.263 -27.949 0.112 1.00 95.56 778 ASN A O 1
ATOM 6169 N N . ARG A 1 779 ? 9.622 -28.743 -1.184 1.00 95.94 779 ARG A N 1
ATOM 6170 C CA . ARG A 1 779 ? 8.561 -28.635 -0.169 1.00 95.94 779 ARG A CA 1
ATOM 6171 C C . ARG A 1 779 ? 8.815 -29.313 1.168 1.00 95.94 779 ARG A C 1
ATOM 6173 O O . ARG A 1 779 ? 8.189 -28.958 2.171 1.00 95.94 779 ARG A O 1
ATOM 6180 N N . ASN A 1 780 ? 9.715 -30.286 1.199 1.00 96.44 780 ASN A N 1
ATOM 6181 C CA . ASN A 1 780 ? 10.025 -31.027 2.408 1.00 96.44 780 ASN A CA 1
ATOM 6182 C C . ASN A 1 780 ? 11.084 -30.342 3.288 1.00 96.44 780 ASN A C 1
ATOM 6184 O O . ASN A 1 780 ? 11.374 -30.831 4.381 1.00 96.44 780 ASN A O 1
ATOM 6188 N N . VAL A 1 781 ? 11.643 -29.217 2.835 1.00 96.75 781 VAL A N 1
ATOM 6189 C CA . VAL A 1 781 ? 12.670 -28.459 3.551 1.00 96.75 781 VAL A CA 1
ATOM 6190 C C . VAL A 1 781 ? 12.172 -27.048 3.858 1.00 96.75 781 VAL A C 1
ATOM 6192 O O . VAL A 1 781 ? 11.508 -26.397 3.047 1.00 96.75 781 VAL A O 1
ATOM 6195 N N . GLN A 1 782 ? 12.500 -26.566 5.050 1.00 97.81 782 GLN A N 1
ATOM 6196 C CA . GLN A 1 782 ? 12.393 -25.159 5.420 1.00 97.81 782 GLN A CA 1
ATOM 6197 C C . GLN A 1 782 ? 13.678 -24.749 6.117 1.00 97.81 782 GLN A C 1
ATOM 6199 O O . GLN A 1 782 ? 14.156 -25.481 6.988 1.00 97.81 782 GLN A O 1
ATOM 6204 N N . VAL A 1 783 ? 14.219 -23.599 5.725 1.00 97.94 783 VAL A N 1
ATOM 6205 C CA . VAL A 1 783 ? 15.445 -23.061 6.312 1.00 97.94 783 VAL A CA 1
ATOM 6206 C C . VAL A 1 783 ? 15.280 -21.599 6.688 1.00 97.94 783 VAL A C 1
ATOM 6208 O O . VAL A 1 783 ? 14.574 -20.857 6.000 1.00 97.94 783 VAL A O 1
ATOM 6211 N N . THR A 1 784 ? 15.985 -21.189 7.737 1.00 98.00 784 THR A N 1
ATOM 6212 C CA . THR A 1 784 ? 16.076 -19.797 8.179 1.00 98.00 784 THR A CA 1
ATOM 6213 C C . THR A 1 784 ? 17.515 -19.318 8.080 1.00 98.00 784 THR A C 1
ATOM 6215 O O . THR A 1 784 ? 18.438 -19.972 8.556 1.00 98.00 784 THR A O 1
ATOM 6218 N N . LEU A 1 785 ? 17.694 -18.175 7.431 1.00 97.38 785 LEU A N 1
ATOM 6219 C CA . LEU A 1 785 ? 18.969 -17.516 7.203 1.00 97.38 785 LEU A CA 1
ATOM 6220 C C . LEU A 1 785 ? 19.353 -16.631 8.397 1.00 97.38 785 LEU A C 1
ATOM 6222 O O . LEU A 1 785 ? 18.573 -15.785 8.831 1.00 97.38 785 LEU A O 1
ATOM 6226 N N . HIS A 1 786 ? 20.600 -16.766 8.843 1.00 94.75 786 HIS A N 1
ATOM 6227 C CA . HIS A 1 786 ? 21.235 -15.956 9.880 1.00 94.75 786 HIS A CA 1
ATOM 6228 C C . HIS A 1 786 ? 22.400 -15.177 9.264 1.00 94.75 786 HIS A C 1
ATOM 6230 O O . HIS A 1 786 ? 23.351 -15.763 8.743 1.00 94.75 786 HIS A O 1
ATOM 6236 N N . THR A 1 787 ? 22.320 -13.846 9.303 1.00 92.62 787 THR A N 1
ATOM 6237 C CA . THR A 1 787 ? 23.341 -12.935 8.750 1.00 92.62 787 THR A CA 1
ATOM 6238 C C . THR A 1 787 ? 23.901 -12.030 9.843 1.00 92.62 787 THR A C 1
ATOM 6240 O O . THR A 1 787 ? 23.443 -12.081 10.984 1.00 92.62 787 THR A O 1
ATOM 6243 N N . GLY A 1 788 ? 24.926 -11.228 9.540 1.00 86.19 788 GLY A N 1
ATOM 6244 C CA . GLY A 1 788 ? 25.550 -10.389 10.566 1.00 86.19 788 GLY A CA 1
ATOM 6245 C C . GLY A 1 788 ? 26.428 -11.158 11.562 1.00 86.19 788 GLY A C 1
ATOM 6246 O O . GLY A 1 788 ? 26.742 -10.621 12.625 1.00 86.19 788 GLY A O 1
ATOM 6247 N N . LEU A 1 789 ? 26.849 -12.384 11.227 1.00 86.56 789 LEU A N 1
ATOM 6248 C CA . LEU A 1 789 ? 27.676 -13.241 12.081 1.00 86.56 789 LEU A CA 1
ATOM 6249 C C . LEU A 1 789 ? 29.188 -13.030 11.855 1.00 86.56 789 LEU A C 1
ATOM 6251 O O . LEU A 1 789 ? 29.635 -12.998 10.705 1.00 86.56 789 LEU A O 1
ATOM 6255 N N . PRO A 1 790 ? 30.006 -12.916 12.920 1.00 85.00 790 PRO A N 1
ATOM 6256 C CA . PRO A 1 790 ? 31.457 -12.937 12.773 1.00 85.00 790 PRO A CA 1
ATOM 6257 C C . PRO A 1 790 ? 31.921 -14.312 12.277 1.00 85.00 790 PRO A C 1
ATOM 6259 O O . PRO A 1 790 ? 31.273 -15.325 12.529 1.00 85.00 790 PRO A O 1
ATOM 6262 N N . VAL A 1 791 ? 33.074 -14.353 11.607 1.00 85.69 791 VAL A N 1
ATOM 6263 C CA . VAL A 1 791 ? 33.685 -15.620 11.185 1.00 85.69 791 VAL A CA 1
ATOM 6264 C C . VAL A 1 791 ? 34.048 -16.443 12.429 1.00 85.69 791 VAL A C 1
ATOM 6266 O O . VAL A 1 791 ? 34.786 -15.933 13.278 1.00 85.69 791 VAL A O 1
ATOM 6269 N N . PRO A 1 792 ? 33.571 -17.694 12.554 1.00 83.94 792 PRO A N 1
ATOM 6270 C CA . PRO A 1 792 ? 33.860 -18.522 13.717 1.00 83.94 792 PRO A CA 1
ATOM 6271 C C . PRO A 1 792 ? 35.359 -18.770 13.944 1.00 83.94 792 PRO A C 1
ATOM 6273 O O . PRO A 1 792 ? 36.129 -18.966 13.000 1.00 83.94 792 PRO A O 1
ATOM 6276 N N . GLU A 1 793 ? 35.776 -18.850 15.211 1.00 75.94 793 GLU A N 1
ATOM 6277 C CA . GLU A 1 793 ? 37.185 -19.041 15.598 1.00 75.94 793 GLU A CA 1
ATOM 6278 C C . GLU A 1 793 ? 37.799 -20.347 15.066 1.00 75.94 793 GLU A C 1
ATOM 6280 O O . GLU A 1 793 ? 39.011 -20.428 14.840 1.00 75.94 793 GLU A O 1
ATOM 6285 N N . PHE A 1 794 ? 36.986 -21.375 14.803 1.00 76.25 794 PHE A N 1
ATOM 6286 C CA . PHE A 1 794 ? 37.476 -22.633 14.237 1.00 76.25 794 PHE A CA 1
ATOM 6287 C C . PHE A 1 794 ? 38.007 -22.474 12.800 1.00 76.25 794 PHE A C 1
ATOM 6289 O O . PHE A 1 794 ? 38.919 -23.205 12.411 1.00 76.25 794 PHE A O 1
ATOM 6296 N N . TYR A 1 795 ? 37.542 -21.469 12.047 1.00 72.69 795 TYR A N 1
ATOM 6297 C CA . TYR A 1 795 ? 38.146 -21.089 10.765 1.00 72.69 795 TYR A CA 1
ATOM 6298 C C . TYR A 1 795 ? 39.472 -20.336 10.954 1.00 72.69 795 TYR A C 1
ATOM 6300 O O . TYR A 1 795 ? 40.405 -20.512 10.169 1.00 72.69 795 TYR A O 1
ATOM 6308 N N . ALA A 1 796 ? 39.599 -19.546 12.026 1.00 60.16 796 ALA A N 1
ATOM 6309 C CA . ALA A 1 796 ? 40.823 -18.809 12.344 1.00 60.16 796 ALA A CA 1
ATOM 6310 C C . ALA A 1 796 ? 41.953 -19.737 12.832 1.00 60.16 796 ALA A C 1
ATOM 6312 O O . ALA A 1 796 ? 43.087 -19.630 12.362 1.00 60.16 796 ALA A O 1
ATOM 6313 N N . SER A 1 797 ? 41.648 -20.700 13.708 1.00 48.66 797 SER A N 1
ATOM 6314 C CA . SER A 1 797 ? 42.640 -21.613 14.308 1.00 48.66 797 SER A CA 1
ATOM 6315 C C . SER A 1 797 ? 43.354 -22.530 13.302 1.00 48.66 797 SER A C 1
ATOM 6317 O O . SER A 1 797 ? 44.497 -22.922 13.533 1.00 48.66 797 SER A O 1
ATOM 6319 N N . ARG A 1 798 ? 42.732 -22.832 12.154 1.00 49.34 798 ARG A N 1
ATOM 6320 C CA . ARG A 1 798 ? 43.331 -23.657 11.086 1.00 49.34 798 ARG A CA 1
ATOM 6321 C C . ARG A 1 798 ? 44.119 -22.866 10.042 1.00 49.34 798 ARG A C 1
ATOM 6323 O O . ARG A 1 798 ? 44.874 -23.466 9.286 1.00 49.34 798 ARG A O 1
ATOM 6330 N N . SER A 1 799 ? 44.008 -21.537 10.032 1.00 44.00 799 SER A N 1
ATOM 6331 C CA . SER A 1 799 ? 44.805 -20.660 9.158 1.00 44.00 799 SER A CA 1
ATOM 6332 C C . SER A 1 799 ? 46.235 -20.403 9.671 1.00 44.00 799 SER A C 1
ATOM 6334 O O . SER A 1 799 ? 47.022 -19.752 8.987 1.00 44.00 799 SER A O 1
ATOM 6336 N N . ALA A 1 800 ? 46.575 -20.943 10.852 1.00 32.09 800 ALA A N 1
ATOM 6337 C CA . ALA A 1 800 ? 47.851 -20.774 11.551 1.00 32.09 800 ALA A CA 1
ATOM 6338 C C . ALA A 1 800 ? 48.709 -22.058 11.623 1.00 32.09 800 ALA A C 1
ATOM 6340 O O . ALA A 1 800 ? 49.498 -22.218 12.555 1.00 32.09 800 ALA A O 1
ATOM 6341 N N . MET A 1 801 ? 48.577 -22.974 10.660 1.00 27.55 801 MET A N 1
ATOM 6342 C CA . MET A 1 801 ? 49.551 -24.055 10.460 1.00 27.55 801 MET A CA 1
ATOM 6343 C C . MET A 1 801 ? 50.271 -23.839 9.117 1.00 27.55 801 MET A C 1
ATOM 6345 O O . MET A 1 801 ? 49.579 -23.622 8.122 1.00 27.55 801 MET A O 1
ATOM 6349 N N . PRO A 1 802 ? 51.619 -23.815 9.106 1.00 33.81 802 PRO A N 1
ATOM 6350 C CA . PRO A 1 802 ? 52.431 -23.428 7.949 1.00 33.81 802 PRO A CA 1
ATOM 6351 C C . PRO A 1 802 ? 52.365 -24.402 6.771 1.00 33.81 802 PRO A C 1
ATOM 6353 O O . PRO A 1 802 ? 52.142 -25.614 7.002 1.00 33.81 802 PRO A O 1
#

pLDDT: mean 72.86, std 26.37, range [20.61, 98.12]

Solvent-accessible surface area (backbone atoms only — not comparable to full-atom values): 48883 Å² total; per-residue (Å²): 141,83,92,78,87,86,80,90,82,88,86,89,88,86,90,85,88,84,92,84,89,92,85,79,93,78,46,64,73,53,48,57,50,49,50,55,50,47,53,55,47,54,69,57,63,68,76,76,76,96,56,80,72,54,52,62,48,49,57,47,50,49,51,48,47,48,52,44,51,54,45,50,49,51,47,49,48,48,46,52,55,45,55,69,50,52,81,66,74,82,88,84,84,88,87,89,88,78,89,79,89,77,87,80,89,82,85,90,81,87,82,89,82,87,77,79,87,73,79,91,73,83,83,80,76,84,72,96,79,78,100,69,90,78,84,83,80,90,86,62,104,62,90,76,62,71,90,76,51,67,39,71,65,60,67,98,83,55,87,75,79,86,53,57,65,88,92,45,76,47,52,79,46,63,61,50,74,53,100,87,46,53,48,46,46,80,72,62,38,54,69,37,45,52,51,39,38,52,52,33,46,50,53,50,50,47,50,67,73,71,47,86,72,33,46,62,87,55,46,51,55,51,39,58,71,68,33,45,52,63,77,53,63,68,37,88,78,56,57,64,78,46,70,73,43,49,51,51,49,43,48,49,55,57,53,55,58,38,58,25,68,93,34,65,84,54,58,70,68,57,45,26,62,78,66,76,48,78,55,65,69,62,52,49,52,52,53,50,51,52,53,50,49,40,61,75,69,39,53,70,58,55,53,49,48,53,52,52,50,50,57,50,49,53,51,52,50,52,52,52,52,50,53,52,52,53,51,52,50,53,51,49,51,52,54,51,48,54,54,49,48,54,51,52,50,52,54,52,50,54,52,52,53,52,51,51,53,50,50,54,55,53,51,51,52,53,51,51,52,51,53,50,51,52,47,56,52,52,52,50,51,52,52,52,51,53,52,48,52,54,50,52,53,51,49,54,50,51,59,54,57,72,67,58,86,50,73,69,65,47,62,75,49,44,67,63,48,54,52,52,50,53,58,54,55,59,69,61,42,97,67,70,89,51,82,91,70,76,92,76,79,97,72,85,84,87,55,66,72,60,53,54,53,58,73,65,67,70,90,74,79,80,56,55,27,69,43,31,42,71,38,69,92,68,36,48,58,54,54,35,25,40,36,46,28,42,43,75,55,99,81,64,85,59,73,70,67,27,33,41,35,30,38,33,74,34,78,82,56,71,70,40,82,78,43,77,42,74,68,50,60,51,73,49,72,84,48,62,54,62,28,49,30,46,34,37,34,25,24,28,34,99,64,36,67,23,58,63,22,81,72,44,80,46,61,26,36,75,77,76,78,86,76,88,79,85,83,86,78,87,80,82,88,84,81,89,80,84,84,85,92,80,91,85,91,86,85,88,89,89,84,90,86,79,90,83,86,80,91,86,80,85,87,86,88,87,84,88,87,84,90,87,88,83,88,84,86,82,83,83,78,96,79,68,80,85,55,67,75,68,37,49,31,78,88,83,36,54,91,50,54,44,72,40,78,89,35,30,26,44,34,28,72,37,88,58,35,34,27,41,41,35,66,54,70,44,68,68,49,71,48,37,38,37,34,36,27,75,36,67,46,92,76,57,67,43,19,42,40,36,22,36,94,86,43,72,43,85,32,54,51,7,52,46,86,41,25,47,20,40,34,33,32,65,56,30,30,29,37,25,38,52,67,41,77,45,68,77,28,84,61,40,55,53,64,73,35,37,41,35,42,39,42,27,48,76,80,12,35,34,36,46,24,49,72,87,42,67,51,61,65,79,70,45,70,80,57,81,63,64,35,18,45,30,38,11,37,21,47,47,36,27,39,35,58,47,53,54,44,78,76,59,65,75,65,55,68,65,72,75,64,136